Protein 9A5I (pdb70)

Foldseek 3Di:
DPPPPPQLADDDDFVVVVVVCVVLVVDPDPFPKGKDFDDPDFFWTKIWIAGPVVRDIKIKIFGDQAGNNVPPVGGDDLQLLVLQVVLLVLLCVQQVQAAWAWDDQDRSHSMTMTDDPVVFDQQLVCLLVLHDAPCALLSLLLSLLGQFQCFFPFFDDPVVNVVQQVSQPHPRLLVVCLPLQQNVQLAVDPQWDADPLCVVVSVVSNPPVLLNVLSVVLSVQQVPVLGGWDLQQQASRQWTGDNPGIYGHRSSSTHRGASLQNLLRHLLNLLLLLLLDDDPSSVSSLVSLQSNLVSNLVSNLVCLVPRTPDPCSPPPCPSVVSSLVSQLSSLQNNLSNLSSLLIGNHHRCSLVVRPDPVSSSVSSSLSNVLSSCSSNCSVVDPGSVVSVVVSCVSSVD/DAAAEEEEEDDPLQNVLLVCCLVVCQVVLCVLQVHHHYHQAYADCDLPDDDPDDDDSVRYDPDLVVRQVPPRHAAYEYDPEDADVVVVSLLSSLQSVHAYEYQHLVNCQACVQVSLVSNLVSLAHYHHQNVWLQLFSQLCCLQPVCVVWQWFKKKKLTFQLQQQLLQCCLPVLDWSVVSNVVCCVVVVAPPPNCCRQQCVSVLSNQQNNLCRNRLENRHSVQEATGGCNLPTSVNSVVLVVVQWRWGFMWMWGDDPQAIHTYTDTETEGCPFPVSPQHHRKMKMWIATPPVGIDMTIDHSDGRNSSSNSSVVVVSVSSVCVVVVNGSPSDDHRPGYHHYDDLQRDKFKKKWKFKFFPDPCLVVLLVVLCVVLPKAFPDKDKACDVPCNRIIIIITIIDIDGSVSVVSSQVSLVVDPRTPDTSDMHTYDDPPPD

Nearest PDB structures (foldseek):
  2pul-assembly1_A  TM=9.846E-01  e=3.255E-55  Bacillus subtilis
  2pun-assembly1_A  TM=9.828E-01  e=1.010E-54  Bacillus subtilis
  2pul-assembly1_B  TM=9.943E-01  e=1.230E-53  Bacillus subtilis
  2pui-assembly1_A  TM=9.937E-01  e=2.166E-53  Bacillus subtilis
  2pu8-assembly1_B  TM=9.940E-01  e=5.563E-53  Bacillus subtilis

Secondary structure (DSSP, 8-state):
-------S-----HHHHHHHHHHHT-S-SS--EEEEE---SSSEEEEEEEETTTTEEEEEEEE-SEETTTEEEEE--TTHHHHHHHHHHHHHHH-TTSSPPEEEEETTTTEEEE---TTSEEHHHHHHHT---TTHHHHHHHHHHHHHHHTSTTTS-HHHHHHHHHHT--HHHHHHHHHHTTTGGGS--TT----GGGHHHHHHHHT-HHHHHHHHHHHHHHHH---EEE-S--STTSEEE-SS-EEE--GGG-EEE-THHHHHHHHHHHHHHHHHS-GGGGHHHHHHHHHHHHHHHHHHHHHHHHH---TTTTSTTHHHHHHHHHHHHHHHHHHHHHHHHHHSSS--HHHHT-SSHHHHHHHHHHHHHHHHHHHHHGGG--SHHHHHHHHHHHHT-/-PPEEEEEE--SHHHHHHHHHHHHTHHHHHHHHSS-EEEEEEE-S-SSS--SS---GGGEES-SHHHHS-TT--EEEE-S--SHHHHHHHHHHHHTT-EEEE--HHHHHHHHHHHHHHHHHHT--EE-GGGSSTTS-HHHIIIIITTTS-EEEEEEE--HHHHHHHHHHHHH---HHHHHHHHHHTTSS-SS-HHHHTSHHHHHHHHHHHHHHHTS---GGGEEE--STT--HHHHHHHHHTTEEEEEEEEEEEETTEEEEEEEEEEEETTSGGGG--TTEEEEEEEETTTEEEEEEEESS-HHHHHHHHHHHHHHHHHHHHHT-TT-SPPPPSS---BPPGGG-EEEEEEEEEEE--TTHHHHHHHHHHTTT--EEEEEEEEETTEEEEEEEEEEESSEEHHHHHHHHHHHHH-TTEEEEEEEEEE--SS--

Sequence (830 aa):
MGVTKTPLYETLNESSAVALAVKLGLFPSKSTLTCQEIGDGNLNYVFHIYDQEHDRALIIKQAVPYAKVVGESWPLTIDRARIESSALIRQGEHVPHLVPRVFYSDTEMAVTVMEDLSHLKIARKGLIEGENYPHLSQHIGEFLGKTLFYSSDYALEPKVKKQLVKQFTNPELCDITERLVFTDPFFDHDTNDFEEELRPFVEKLWNNDSVKIEAAKLKKSFLTSAETLIHGDLHTGSIFASEHETKVIDPEFAFYGPIGFDVGQFIANLFLNALSRDGADREPLYEHVNQVWETFEETFSEAWQKDSLDVYANIDGYLTDTLSHIFEEAIGFAGCELIRRTIGLAHVADLDTIVPFDKRIGRKRLALETGTAFIEKRSEFKTITDVIELFKLLVKEMKAIRVGLLGLGTVGSGVVKIIQDHQDKLMHQVGCPVTIKKVLVKDLEKKREVDLPKEVLTTEVYDVIDDPDVDVVIEVIGGVEQTKQYLVDALRSKKHVVTANKDLMAVYGSELLAEAKENGCDIYFEASVAGGIPILRTLEEGLSSDRITKMMGIVNGTTNFILTKMIKEKSPYEEVLKEAQDLGFAEADPTSDVEGLDAARKMAILARLGFSMNVDLEDVKVKGISQITDEDISFSKRLGYTMKLIGIAQRDGSKIEVSVQPTLLPDHHPLSAVHNEFNAVYVYGEAVGETMFYGPGAGSMPTATSVVSDLVAVMKNMRLGVTGNSFVGPQYEKNMKSPSDIYAQQFLRIHVKDEVGSFSKITSVFSERGVSFEKILQLPIKGHDELAEIVIVTHHTSEADFSDILQNLNDLEVVQEVKSTYRVEGNGWS

B-factor: mean 0.92, std 0.09, range [0.2, 0.99]

Structure (mmCIF, N/CA/C/O backbone):
data_9A5I
#
_entry.id   9A5I
#
loop_
_entity.id
_entity.type
_entity.pdbx_description
1 POLYMER MTNK_BACSU
2 POLYMER DHOM_BACSU
#
loop_
_atom_site.group_PDB
_atom_site.id
_atom_site.type_symbol
_atom_site.label_atom_id
_atom_site.label_alt_id
_atom_site.label_comp_id
_atom_site.label_asym_id
_atom_site.label_entity_id
_atom_site.label_seq_id
_atom_site.pdbx_PDB_ins_code
_atom_site.Cartn_x
_atom_site.Cartn_y
_atom_site.Cartn_z
_atom_site.occupancy
_atom_site.B_iso_or_equiv
_atom_site.auth_seq_id
_atom_site.auth_comp_id
_atom_site.auth_asym_id
_atom_site.auth_atom_id
_atom_site.pdbx_PDB_model_num
ATOM 1 N N . MET A 1 1 ? 23.889 -20.438 1.000 1.000 0.200 1 MET A N 1
ATOM 2 C CA . MET A 1 1 ? 23.912 -18.971 0.840 1.000 0.200 1 MET A CA 1
ATOM 3 C C . MET A 1 1 ? 22.735 -18.457 1.628 1.000 0.200 1 MET A C 1
ATOM 4 O O . MET A 1 1 ? 21.619 -18.805 1.275 1.000 0.200 1 MET A O 1
ATOM 20 N N . GLY A 1 2 ? 22.983 -17.789 2.756 1.000 0.210 2 GLY A N 1
ATOM 21 C CA . GLY A 1 2 ? 21.890 -17.229 3.547 1.000 0.210 2 GLY A CA 1
ATOM 22 C C . GLY A 1 2 ? 21.163 -16.203 2.694 1.000 0.210 2 GLY A C 1
ATOM 23 O O . GLY A 1 2 ? 21.824 -15.364 2.082 1.000 0.210 2 GLY A O 1
ATOM 27 N N . VAL A 1 3 ? 19.841 -16.320 2.600 1.000 0.260 3 VAL A N 1
ATOM 28 C CA . VAL A 1 3 ? 19.014 -15.322 1.927 1.000 0.260 3 VAL A CA 1
ATOM 29 C C . VAL A 1 3 ? 19.103 -14.074 2.792 1.000 0.260 3 VAL A C 1
ATOM 30 O O . VAL A 1 3 ? 18.444 -13.960 3.823 1.000 0.260 3 VAL A O 1
ATOM 43 N N . THR A 1 4 ? 20.031 -13.184 2.449 1.000 0.260 4 THR A N 1
ATOM 44 C CA . THR A 1 4 ? 20.098 -11.851 3.034 1.000 0.260 4 THR A CA 1
ATOM 45 C C . THR A 1 4 ? 18.775 -11.190 2.709 1.000 0.260 4 THR A C 1
ATOM 46 O O . THR A 1 4 ? 18.561 -10.817 1.556 1.000 0.260 4 THR A O 1
ATOM 57 N N . LYS A 1 5 ? 17.889 -11.095 3.712 1.000 0.310 5 LYS A N 1
ATOM 58 C CA . LYS A 1 5 ? 16.719 -10.218 3.683 1.000 0.310 5 LYS A CA 1
ATOM 59 C C . LYS A 1 5 ? 17.237 -8.848 3.282 1.000 0.310 5 LYS A C 1
ATOM 60 O O . LYS A 1 5 ? 17.871 -8.174 4.090 1.000 0.310 5 LYS A O 1
ATOM 79 N N . THR A 1 6 ? 17.082 -8.498 2.010 1.000 0.360 6 THR A N 1
ATOM 80 C CA . THR A 1 6 ? 17.384 -7.144 1.565 1.000 0.360 6 THR A CA 1
ATOM 81 C C . THR A 1 6 ? 16.392 -6.274 2.324 1.000 0.360 6 THR A C 1
ATOM 82 O O . THR A 1 6 ? 15.200 -6.597 2.282 1.000 0.360 6 THR A O 1
ATOM 93 N N . PRO A 1 7 ? 16.847 -5.298 3.125 1.000 0.460 7 PRO A N 1
ATOM 94 C CA . PRO A 1 7 ? 15.908 -4.458 3.836 1.000 0.460 7 PRO A CA 1
ATOM 95 C C . PRO A 1 7 ? 15.042 -3.775 2.779 1.000 0.460 7 PRO A C 1
ATOM 96 O O . PRO A 1 7 ? 15.558 -3.138 1.870 1.000 0.460 7 PRO A O 1
ATOM 107 N N . LEU A 1 8 ? 13.735 -4.028 2.854 1.000 0.630 8 LEU A N 1
ATOM 108 C CA . LEU A 1 8 ? 12.741 -3.545 1.893 1.000 0.630 8 LEU A CA 1
ATOM 109 C C . LEU A 1 8 ? 12.664 -2.013 1.883 1.000 0.630 8 LEU A C 1
ATOM 110 O O . LEU A 1 8 ? 12.465 -1.405 0.838 1.000 0.630 8 LEU A O 1
ATOM 126 N N . TYR A 1 9 ? 12.890 -1.410 3.047 1.000 0.800 9 TYR A N 1
ATOM 127 C CA . TYR A 1 9 ? 13.029 0.023 3.237 1.000 0.800 9 TYR A CA 1
ATOM 128 C C . TYR A 1 9 ? 14.490 0.459 3.026 1.000 0.800 9 TYR A C 1
ATOM 129 O O . TYR A 1 9 ? 15.400 -0.080 3.665 1.000 0.800 9 TYR A O 1
ATOM 147 N N . GLU A 1 10 ? 14.701 1.497 2.212 1.000 0.870 10 GLU A N 1
ATOM 148 C CA . GLU A 1 10 ? 15.981 2.201 2.081 1.000 0.870 10 GLU A CA 1
ATOM 149 C C . GLU A 1 10 ? 15.778 3.720 2.198 1.000 0.870 10 GLU A C 1
ATOM 150 O O . GLU A 1 10 ? 14.910 4.306 1.544 1.000 0.870 10 GLU A O 1
ATOM 162 N N . THR A 1 11 ? 16.601 4.382 3.018 1.000 0.920 11 THR A N 1
ATOM 163 C CA . THR A 1 11 ? 16.601 5.848 3.119 1.000 0.920 11 THR A CA 1
ATOM 164 C C . THR A 1 11 ? 17.105 6.460 1.815 1.000 0.920 11 THR A C 1
ATOM 165 O O . THR A 1 11 ? 18.173 6.106 1.311 1.000 0.920 11 THR A O 1
ATOM 176 N N . LEU A 1 12 ? 16.349 7.410 1.282 1.000 0.950 12 LEU A N 1
ATOM 177 C CA . LEU A 1 12 ? 16.680 8.119 0.065 1.000 0.950 12 LEU A CA 1
ATOM 178 C C . LEU A 1 12 ? 17.829 9.111 0.293 1.000 0.950 12 LEU A C 1
ATOM 179 O O . LEU A 1 12 ? 17.991 9.710 1.352 1.000 0.950 12 LEU A O 1
ATOM 195 N N . ASN A 1 13 ? 18.612 9.309 -0.759 1.000 0.950 13 ASN A N 1
ATOM 196 C CA . ASN A 1 13 ? 19.497 10.446 -0.966 1.000 0.950 13 ASN A CA 1
ATOM 197 C C . ASN A 1 13 ? 19.088 11.161 -2.266 1.000 0.950 13 ASN A C 1
ATOM 198 O O . ASN A 1 13 ? 18.207 10.694 -2.989 1.000 0.950 13 ASN A O 1
ATOM 209 N N . GLU A 1 14 ? 19.756 12.263 -2.609 1.000 0.960 14 GLU A N 1
ATOM 210 C CA . GLU A 1 14 ? 19.434 13.041 -3.815 1.000 0.960 14 GLU A CA 1
ATOM 211 C C . GLU A 1 14 ? 19.452 12.195 -5.103 1.000 0.960 14 GLU A C 1
ATOM 212 O O . GLU A 1 14 ? 18.590 12.353 -5.964 1.000 0.960 14 GLU A O 1
ATOM 224 N N . SER A 1 15 ? 20.383 11.241 -5.234 1.000 0.940 15 SER A N 1
ATOM 225 C CA . SER A 1 15 ? 20.467 10.382 -6.425 1.000 0.940 15 SER A CA 1
ATOM 226 C C . SER A 1 15 ? 19.326 9.362 -6.495 1.000 0.940 15 SER A C 1
ATOM 227 O O . SER A 1 15 ? 18.776 9.126 -7.572 1.000 0.940 15 SER A O 1
ATOM 235 N N . SER A 1 16 ? 18.944 8.753 -5.368 1.000 0.940 16 SER A N 1
ATOM 236 C CA . SER A 1 16 ? 17.850 7.774 -5.333 1.000 0.940 16 SER A CA 1
ATOM 237 C C . SER A 1 16 ? 16.467 8.427 -5.391 1.000 0.940 16 SER A C 1
ATOM 238 O O . SER A 1 16 ? 15.560 7.843 -5.978 1.000 0.940 16 SER A O 1
ATOM 246 N N . ALA A 1 17 ? 16.303 9.642 -4.858 1.000 0.950 17 ALA A N 1
ATOM 247 C CA . ALA A 1 17 ? 15.077 10.427 -5.003 1.000 0.950 17 ALA A CA 1
ATOM 248 C C . ALA A 1 17 ? 14.800 10.748 -6.485 1.000 0.950 17 ALA A C 1
ATOM 249 O O . ALA A 1 17 ? 13.695 10.509 -6.977 1.000 0.950 17 ALA A O 1
ATOM 256 N N . VAL A 1 18 ? 15.827 11.170 -7.239 1.000 0.940 18 VAL A N 1
ATOM 257 C CA . VAL A 1 18 ? 15.727 11.351 -8.701 1.000 0.940 18 VAL A CA 1
ATOM 258 C C . VAL A 1 18 ? 15.393 10.035 -9.400 1.000 0.940 18 VAL A C 1
ATOM 259 O O . VAL A 1 18 ? 14.501 9.993 -10.248 1.000 0.940 18 VAL A O 1
ATOM 272 N N . ALA A 1 19 ? 16.075 8.944 -9.041 1.000 0.910 19 ALA A N 1
ATOM 273 C CA . ALA A 1 19 ? 15.816 7.635 -9.638 1.000 0.910 19 ALA A CA 1
ATOM 274 C C . ALA A 1 19 ? 14.367 7.173 -9.414 1.000 0.910 19 ALA A C 1
ATOM 275 O O . ALA A 1 19 ? 13.754 6.628 -10.334 1.000 0.910 19 ALA A O 1
ATOM 282 N N . LEU A 1 20 ? 13.804 7.432 -8.229 1.000 0.920 20 LEU A N 1
ATOM 283 C CA . LEU A 1 20 ? 12.406 7.154 -7.917 1.000 0.920 20 LEU A CA 1
ATOM 284 C C . LEU A 1 20 ? 11.464 7.980 -8.801 1.000 0.920 20 LEU A C 1
ATOM 285 O O . LEU A 1 20 ? 10.605 7.402 -9.464 1.000 0.920 20 LEU A O 1
ATOM 301 N N . ALA A 1 21 ? 11.656 9.300 -8.890 1.000 0.930 21 ALA A N 1
ATOM 302 C CA . ALA A 1 21 ? 10.816 10.168 -9.721 1.000 0.930 21 ALA A CA 1
ATOM 303 C C . ALA A 1 21 ? 10.816 9.750 -11.204 1.000 0.930 21 ALA A C 1
ATOM 304 O O . ALA A 1 21 ? 9.763 9.694 -11.847 1.000 0.930 21 ALA A O 1
ATOM 311 N N . VAL A 1 22 ? 11.991 9.390 -11.737 1.000 0.910 22 VAL A N 1
ATOM 312 C CA . VAL A 1 22 ? 12.144 8.875 -13.108 1.000 0.910 22 VAL A CA 1
ATOM 313 C C . VAL A 1 22 ? 11.461 7.516 -13.267 1.000 0.910 22 VAL A C 1
ATOM 314 O O . VAL A 1 22 ? 10.760 7.301 -14.255 1.000 0.910 22 VAL A O 1
ATOM 327 N N . LYS A 1 23 ? 11.619 6.602 -12.300 1.000 0.890 23 LYS A N 1
ATOM 328 C CA . LYS A 1 23 ? 10.982 5.274 -12.321 1.000 0.890 23 LYS A CA 1
ATOM 329 C C . LYS A 1 23 ? 9.458 5.377 -12.336 1.000 0.890 23 LYS A C 1
ATOM 330 O O . LYS A 1 23 ? 8.814 4.642 -13.079 1.000 0.890 23 LYS A O 1
ATOM 349 N N . LEU A 1 24 ? 8.887 6.292 -11.554 1.000 0.920 24 LEU A N 1
ATOM 350 C CA . LEU A 1 24 ? 7.442 6.539 -11.507 1.000 0.920 24 LEU A CA 1
ATOM 351 C C . LEU A 1 24 ? 6.921 7.217 -12.788 1.000 0.920 24 LEU A C 1
ATOM 352 O O . LEU A 1 24 ? 5.726 7.159 -13.080 1.000 0.920 24 LEU A O 1
ATOM 368 N N . GLY A 1 25 ? 7.812 7.798 -13.600 1.000 0.880 25 GLY A N 1
ATOM 369 C CA . GLY A 1 25 ? 7.470 8.505 -14.833 1.000 0.880 25 GLY A CA 1
ATOM 370 C C . GLY A 1 25 ? 6.678 9.787 -14.580 1.000 0.880 25 GLY A C 1
ATOM 371 O O . GLY A 1 25 ? 5.805 10.126 -15.377 1.000 0.880 25 GLY A O 1
ATOM 375 N N . LEU A 1 26 ? 6.968 10.458 -13.458 1.000 0.890 26 LEU A N 1
ATOM 376 C CA . LEU A 1 26 ? 6.390 11.756 -13.082 1.000 0.890 26 LEU A CA 1
ATOM 377 C C . LEU A 1 26 ? 6.981 12.912 -13.899 1.000 0.890 26 LEU A C 1
ATOM 378 O O . LEU A 1 26 ? 6.362 13.966 -14.044 1.000 0.890 26 LEU A O 1
ATOM 394 N N . PHE A 1 27 ? 8.158 12.685 -14.475 1.000 0.870 27 PHE A N 1
ATOM 395 C CA . PHE A 1 27 ? 8.776 13.568 -15.447 1.000 0.870 27 PHE A CA 1
ATOM 396 C C . PHE A 1 27 ? 8.687 12.979 -16.858 1.000 0.870 27 PHE A C 1
ATOM 397 O O . PHE A 1 27 ? 8.446 11.775 -17.022 1.000 0.870 27 PHE A O 1
ATOM 414 N N . PRO A 1 28 ? 8.882 13.814 -17.894 1.000 0.710 28 PRO A N 1
ATOM 415 C CA . PRO A 1 28 ? 9.098 13.352 -19.259 1.000 0.710 28 PRO A CA 1
ATOM 416 C C . PRO A 1 28 ? 10.367 12.476 -19.357 1.000 0.710 28 PRO A C 1
ATOM 417 O O . PRO A 1 28 ? 10.823 11.894 -18.386 1.000 0.710 28 PRO A O 1
ATOM 428 N N . SER A 1 29 ? 10.936 12.307 -20.553 1.000 0.590 29 SER A N 1
ATOM 429 C CA . SER A 1 29 ? 12.044 11.363 -20.782 1.000 0.590 29 SER A CA 1
ATOM 430 C C . SER A 1 29 ? 13.391 11.766 -20.136 1.000 0.590 29 SER A C 1
ATOM 431 O O . SER A 1 29 ? 13.485 11.936 -18.932 1.000 0.590 29 SER A O 1
ATOM 439 N N . LYS A 1 30 ? 14.486 11.846 -20.898 1.000 0.610 30 LYS A N 1
ATOM 440 C CA . LYS A 1 30 ? 15.843 12.102 -20.381 1.000 0.610 30 LYS A CA 1
ATOM 441 C C . LYS A 1 30 ? 16.047 13.568 -19.962 1.000 0.610 30 LYS A C 1
ATOM 442 O O . LYS A 1 30 ? 16.992 14.197 -20.427 1.000 0.610 30 LYS A O 1
ATOM 461 N N . SER A 1 31 ? 15.162 14.098 -19.124 1.000 0.640 31 SER A N 1
ATOM 462 C CA . SER A 1 31 ? 15.302 15.419 -18.525 1.000 0.640 31 SER A CA 1
ATOM 463 C C . SER A 1 31 ? 16.580 15.477 -17.689 1.000 0.640 31 SER A C 1
ATOM 464 O O . SER A 1 31 ? 16.967 14.499 -17.038 1.000 0.640 31 SER A O 1
ATOM 472 N N . THR A 1 32 ? 17.237 16.633 -17.685 1.000 0.830 32 THR A N 1
ATOM 473 C CA . THR A 1 32 ? 18.347 16.896 -16.764 1.000 0.830 32 THR A CA 1
ATOM 474 C C . THR A 1 32 ? 17.752 17.343 -15.430 1.000 0.830 32 THR A C 1
ATOM 475 O O . THR A 1 32 ? 17.505 18.527 -15.227 1.000 0.830 32 THR A O 1
ATOM 486 N N . LEU A 1 33 ? 17.458 16.384 -14.548 1.000 0.910 33 LEU A N 1
ATOM 487 C CA . LEU A 1 33 ? 16.860 16.656 -13.238 1.000 0.910 33 LEU A CA 1
ATOM 488 C C . LEU A 1 33 ? 17.931 17.055 -12.215 1.000 0.910 33 LEU A C 1
ATOM 489 O O . LEU A 1 33 ? 18.957 16.380 -12.097 1.000 0.910 33 LEU A O 1
ATOM 505 N N . THR A 1 34 ? 17.675 18.108 -11.440 1.000 0.930 34 THR A N 1
ATOM 506 C CA . THR A 1 34 ? 18.431 18.422 -10.217 1.000 0.930 34 THR A CA 1
ATOM 507 C C . THR A 1 34 ? 17.617 18.029 -8.994 1.000 0.930 34 THR A C 1
ATOM 508 O O . THR A 1 34 ? 16.390 18.064 -9.031 1.000 0.930 34 THR A O 1
ATOM 519 N N . CYS A 1 35 ? 18.280 17.666 -7.901 1.000 0.950 35 CYS A N 1
ATOM 520 C CA . CYS A 1 35 ? 17.626 17.349 -6.638 1.000 0.950 35 CYS A CA 1
ATOM 521 C C . CYS A 1 35 ? 18.406 17.967 -5.488 1.000 0.950 35 CYS A C 1
ATOM 522 O O . CYS A 1 35 ? 19.633 17.992 -5.533 1.000 0.950 35 CYS A O 1
ATOM 530 N N . GLN A 1 36 ? 17.692 18.438 -4.473 1.000 0.960 36 GLN A N 1
ATOM 531 C CA . GLN A 1 36 ? 18.286 18.974 -3.258 1.000 0.960 36 GLN A CA 1
ATOM 532 C C . GLN A 1 36 ? 17.460 18.546 -2.048 1.000 0.960 36 GLN A C 1
ATOM 533 O O . GLN A 1 36 ? 16.231 18.618 -2.093 1.000 0.960 36 GLN A O 1
ATOM 547 N N . GLU A 1 37 ? 18.111 18.096 -0.976 1.000 0.950 37 GLU A N 1
ATOM 548 C CA . GLU A 1 37 ? 17.431 17.927 0.315 1.000 0.950 37 GLU A CA 1
ATOM 549 C C . GLU A 1 37 ? 17.235 19.304 0.964 1.000 0.950 37 GLU A C 1
ATOM 550 O O . GLU A 1 37 ? 18.198 20.042 1.168 1.000 0.950 37 GLU A O 1
ATOM 562 N N . ILE A 1 38 ? 15.984 19.665 1.241 1.000 0.930 38 ILE A N 1
ATOM 563 C CA . ILE A 1 38 ? 15.567 20.986 1.733 1.000 0.930 38 ILE A CA 1
ATOM 564 C C . ILE A 1 38 ? 14.806 20.914 3.062 1.000 0.930 38 ILE A C 1
ATOM 565 O O . ILE A 1 38 ? 14.300 21.931 3.525 1.000 0.930 38 ILE A O 1
ATOM 581 N N . GLY A 1 39 ? 14.686 19.729 3.669 1.000 0.880 39 GLY A N 1
ATOM 582 C CA . GLY A 1 39 ? 13.917 19.539 4.893 1.000 0.880 39 GLY A CA 1
ATOM 583 C C . GLY A 1 39 ? 14.577 20.217 6.090 1.000 0.880 39 GLY A C 1
ATOM 584 O O . GLY A 1 39 ? 15.565 19.718 6.631 1.000 0.880 39 GLY A O 1
ATOM 588 N N . ASP A 1 40 ? 13.993 21.315 6.548 1.000 0.810 40 ASP A N 1
ATOM 589 C CA . ASP A 1 40 ? 14.346 22.014 7.788 1.000 0.810 40 ASP A CA 1
ATOM 590 C C . ASP A 1 40 ? 13.462 21.607 8.981 1.000 0.810 40 ASP A C 1
ATOM 591 O O . ASP A 1 40 ? 13.750 21.970 10.122 1.000 0.810 40 ASP A O 1
ATOM 600 N N . GLY A 1 41 ? 12.415 20.818 8.726 1.000 0.790 41 GLY A N 1
ATOM 601 C CA . GLY A 1 41 ? 11.546 20.234 9.740 1.000 0.790 41 GLY A CA 1
ATOM 602 C C . GLY A 1 41 ? 12.226 19.174 10.617 1.000 0.790 41 GLY A C 1
ATOM 603 O O . GLY A 1 41 ? 13.311 18.660 10.334 1.000 0.790 41 GLY A O 1
ATOM 607 N N . ASN A 1 42 ? 11.540 18.804 11.700 1.000 0.790 42 ASN A N 1
ATOM 608 C CA . ASN A 1 42 ? 12.127 18.007 12.781 1.000 0.790 42 ASN A CA 1
ATOM 609 C C . ASN A 1 42 ? 12.202 16.496 12.504 1.000 0.790 42 ASN A C 1
ATOM 610 O O . ASN A 1 42 ? 12.999 15.803 13.141 1.000 0.790 42 ASN A O 1
ATOM 621 N N . LEU A 1 43 ? 11.359 15.963 11.612 1.000 0.840 43 LEU A N 1
ATOM 622 C CA . LEU A 1 43 ? 11.088 14.519 11.558 1.000 0.840 43 LEU A CA 1
ATOM 623 C C . LEU A 1 43 ? 11.520 13.823 10.266 1.000 0.840 43 LEU A C 1
ATOM 624 O O . LEU A 1 43 ? 11.919 12.659 10.321 1.000 0.840 43 LEU A O 1
ATOM 640 N N . ASN A 1 44 ? 11.466 14.504 9.122 1.000 0.930 44 ASN A N 1
ATOM 641 C CA . ASN A 1 44 ? 11.487 13.849 7.812 1.000 0.930 44 ASN A CA 1
ATOM 642 C C . ASN A 1 44 ? 12.500 14.485 6.854 1.000 0.930 44 ASN A C 1
ATOM 643 O O . ASN A 1 44 ? 12.888 15.645 7.008 1.000 0.930 44 ASN A O 1
ATOM 654 N N . TYR A 1 45 ? 12.921 13.722 5.846 1.000 0.950 45 TYR A N 1
ATOM 655 C CA . TYR A 1 45 ? 13.672 14.267 4.717 1.000 0.950 45 TYR A CA 1
ATOM 656 C C . TYR A 1 45 ? 12.710 14.787 3.656 1.000 0.950 45 TYR A C 1
ATOM 657 O O . TYR A 1 45 ? 11.691 14.152 3.379 1.000 0.950 45 TYR A O 1
ATOM 675 N N . VAL A 1 46 ? 13.048 15.926 3.056 1.000 0.970 46 VAL A N 1
ATOM 676 C CA . VAL A 1 46 ? 12.258 16.548 1.988 1.000 0.970 46 VAL A CA 1
ATOM 677 C C . VAL A 1 46 ? 13.191 16.834 0.824 1.000 0.970 46 VAL A C 1
ATOM 678 O O . VAL A 1 46 ? 14.138 17.600 0.959 1.000 0.970 46 VAL A O 1
ATOM 691 N N . PHE A 1 47 ? 12.940 16.213 -0.320 1.000 0.980 47 PHE A N 1
ATOM 692 C CA . PHE A 1 47 ? 13.729 16.367 -1.534 1.000 0.980 47 PHE A CA 1
ATOM 693 C C . PHE A 1 47 ? 12.947 17.182 -2.554 1.000 0.980 47 PHE A C 1
ATOM 694 O O . PHE A 1 47 ? 11.848 16.800 -2.953 1.000 0.980 47 PHE A O 1
ATOM 711 N N . HIS A 1 48 ? 13.539 18.278 -3.008 1.000 0.970 48 HIS A N 1
ATOM 712 C CA . HIS A 1 48 ? 13.018 19.080 -4.103 1.000 0.970 48 HIS A CA 1
ATOM 713 C C . HIS A 1 48 ? 13.679 18.650 -5.408 1.000 0.970 48 HIS A C 1
ATOM 714 O O . HIS A 1 48 ? 14.895 18.794 -5.562 1.000 0.970 48 HIS A O 1
ATOM 728 N N . ILE A 1 49 ? 12.885 18.104 -6.331 1.000 0.960 49 ILE A N 1
ATOM 729 C CA . ILE A 1 49 ? 13.346 17.641 -7.642 1.000 0.960 49 ILE A CA 1
ATOM 730 C C . ILE A 1 49 ? 12.817 18.591 -8.706 1.000 0.960 49 ILE A C 1
ATOM 731 O O . ILE A 1 49 ? 11.611 18.810 -8.794 1.000 0.960 49 ILE A O 1
ATOM 747 N N . TYR A 1 50 ? 13.713 19.109 -9.542 1.000 0.940 50 TYR A N 1
ATOM 748 C CA . TYR A 1 50 ? 13.392 20.126 -10.537 1.000 0.940 50 TYR A CA 1
ATOM 749 C C . TYR A 1 50 ? 13.872 19.739 -11.935 1.000 0.940 50 TYR A C 1
ATOM 750 O O . TYR A 1 50 ? 15.008 19.295 -12.126 1.000 0.940 50 TYR A O 1
ATOM 768 N N . ASP A 1 51 ? 12.989 19.940 -12.909 1.000 0.920 51 ASP A N 1
ATOM 769 C CA . ASP A 1 51 ? 13.239 19.844 -14.342 1.000 0.920 51 ASP A CA 1
ATOM 770 C C . ASP A 1 51 ? 13.387 21.256 -14.930 1.000 0.920 51 ASP A C 1
ATOM 771 O O . ASP A 1 51 ? 12.396 21.952 -15.159 1.000 0.920 51 ASP A O 1
ATOM 780 N N . GLN A 1 52 ? 14.632 21.661 -15.202 1.000 0.860 52 GLN A N 1
ATOM 781 C CA . GLN A 1 52 ? 14.957 22.961 -15.804 1.000 0.860 52 GLN A CA 1
ATOM 782 C C . GLN A 1 52 ? 14.421 23.142 -17.230 1.000 0.860 52 GLN A C 1
ATOM 783 O O . GLN A 1 52 ? 14.213 24.277 -17.652 1.000 0.860 52 GLN A O 1
ATOM 797 N N . GLU A 1 53 ? 14.254 22.064 -18.003 1.000 0.860 53 GLU A N 1
ATOM 798 C CA . GLU A 1 53 ? 13.827 22.174 -19.405 1.000 0.860 53 GLU A CA 1
ATOM 799 C C . GLU A 1 53 ? 12.327 22.436 -19.522 1.000 0.860 53 GLU A C 1
ATOM 800 O O . GLU A 1 53 ? 11.901 23.179 -20.406 1.000 0.860 53 GLU A O 1
ATOM 812 N N . HIS A 1 54 ? 11.533 21.829 -18.637 1.000 0.860 54 HIS A N 1
ATOM 813 C CA . HIS A 1 54 ? 10.071 21.940 -18.648 1.000 0.860 54 HIS A CA 1
ATOM 814 C C . HIS A 1 54 ? 9.522 22.877 -17.568 1.000 0.860 54 HIS A C 1
ATOM 815 O O . HIS A 1 54 ? 8.304 23.010 -17.469 1.000 0.860 54 HIS A O 1
ATOM 829 N N . ASP A 1 55 ? 10.404 23.492 -16.773 1.000 0.870 55 ASP A N 1
ATOM 830 C CA . ASP A 1 55 ? 10.073 24.348 -15.631 1.000 0.870 55 ASP A CA 1
ATOM 831 C C . ASP A 1 55 ? 9.057 23.681 -14.691 1.000 0.870 55 ASP A C 1
ATOM 832 O O . ASP A 1 55 ? 7.986 24.208 -14.391 1.000 0.870 55 ASP A O 1
ATOM 841 N N . ARG A 1 56 ? 9.367 22.438 -14.296 1.000 0.900 56 ARG A N 1
ATOM 842 C CA . ARG A 1 56 ? 8.473 21.599 -13.491 1.000 0.900 56 ARG A CA 1
ATOM 843 C C . ARG A 1 56 ? 9.198 21.042 -12.279 1.000 0.900 56 ARG A C 1
ATOM 844 O O . ARG A 1 56 ? 10.277 20.469 -12.411 1.000 0.900 56 ARG A O 1
ATOM 865 N N . ALA A 1 57 ? 8.580 21.168 -11.115 1.000 0.950 57 ALA A N 1
ATOM 866 C CA . ALA A 1 57 ? 9.104 20.677 -9.850 1.000 0.950 57 ALA A CA 1
ATOM 867 C C . ALA A 1 57 ? 8.130 19.702 -9.183 1.000 0.950 57 ALA A C 1
ATOM 868 O O . ALA A 1 57 ? 6.944 19.656 -9.520 1.000 0.950 57 ALA A O 1
ATOM 875 N N . LEU A 1 58 ? 8.648 18.917 -8.243 1.000 0.950 58 LEU A N 1
ATOM 876 C CA . LEU A 1 58 ? 7.861 18.108 -7.318 1.000 0.950 58 LEU A CA 1
ATOM 877 C C . LEU A 1 58 ? 8.665 17.800 -6.056 1.000 0.950 58 LEU A C 1
ATOM 878 O O . LEU A 1 58 ? 9.902 17.805 -6.060 1.000 0.950 58 LEU A O 1
ATOM 894 N N . ILE A 1 59 ? 7.938 17.533 -4.976 1.000 0.980 59 ILE A N 1
ATOM 895 C CA . ILE A 1 59 ? 8.496 17.261 -3.655 1.000 0.980 59 ILE A CA 1
ATOM 896 C C . ILE A 1 59 ? 8.389 15.772 -3.359 1.000 0.980 59 ILE A C 1
ATOM 897 O O . ILE A 1 59 ? 7.321 15.182 -3.505 1.000 0.980 59 ILE A O 1
ATOM 913 N N . ILE A 1 60 ? 9.486 15.166 -2.904 1.000 0.980 60 ILE A N 1
ATOM 914 C CA . ILE A 1 60 ? 9.495 13.824 -2.318 1.000 0.980 60 ILE A CA 1
ATOM 915 C C . ILE A 1 60 ? 9.793 13.951 -0.830 1.000 0.980 60 ILE A C 1
ATOM 916 O O . ILE A 1 60 ? 10.888 14.359 -0.451 1.000 0.980 60 ILE A O 1
ATOM 932 N N . LYS A 1 61 ? 8.849 13.554 0.017 1.000 0.980 61 LYS A N 1
ATOM 933 C CA . LYS A 1 61 ? 9.034 13.481 1.466 1.000 0.980 61 LYS A CA 1
ATOM 934 C C . LYS A 1 61 ? 9.197 12.028 1.895 1.000 0.980 61 LYS A C 1
ATOM 935 O O . LYS A 1 61 ? 8.438 11.178 1.435 1.000 0.980 61 LYS A O 1
ATOM 954 N N . GLN A 1 62 ? 10.168 11.740 2.761 1.000 0.970 62 GLN A N 1
ATOM 955 C CA . GLN A 1 62 ? 10.375 10.403 3.324 1.000 0.970 62 GLN A CA 1
ATOM 956 C C . GLN A 1 62 ? 10.491 10.441 4.849 1.000 0.970 62 GLN A C 1
ATOM 957 O O . GLN A 1 62 ? 11.292 11.202 5.404 1.000 0.970 62 GLN A O 1
ATOM 971 N N . ALA A 1 63 ? 9.740 9.562 5.509 1.000 0.950 63 ALA A N 1
ATOM 972 C CA . ALA A 1 63 ? 9.884 9.294 6.931 1.000 0.950 63 ALA A CA 1
ATOM 973 C C . ALA A 1 63 ? 11.001 8.276 7.192 1.000 0.950 63 ALA A C 1
ATOM 974 O O . ALA A 1 63 ? 10.999 7.183 6.635 1.000 0.950 63 ALA A O 1
ATOM 981 N N . VAL A 1 64 ? 11.932 8.624 8.082 1.000 0.920 64 VAL A N 1
ATOM 982 C CA . VAL A 1 64 ? 12.973 7.718 8.599 1.000 0.920 64 VAL A CA 1
ATOM 983 C C . VAL A 1 64 ? 12.558 7.074 9.923 1.000 0.920 64 VAL A C 1
ATOM 984 O O . VAL A 1 64 ? 11.747 7.656 10.642 1.000 0.920 64 VAL A O 1
ATOM 997 N N . PRO A 1 65 ? 13.107 5.906 10.306 1.000 0.910 65 PRO A N 1
ATOM 998 C CA . PRO A 1 65 ? 12.697 5.164 11.510 1.000 0.910 65 PRO A CA 1
ATOM 999 C C . PRO A 1 65 ? 13.128 5.805 12.849 1.000 0.910 65 PRO A C 1
ATOM 1000 O O . PRO A 1 65 ? 13.293 5.123 13.861 1.000 0.910 65 PRO A O 1
ATOM 1011 N N . TYR A 1 66 ? 13.349 7.117 12.860 1.000 0.890 66 TYR A N 1
ATOM 1012 C CA . TYR A 1 66 ? 13.724 7.934 14.004 1.000 0.890 66 TYR A CA 1
ATOM 1013 C C . TYR A 1 66 ? 13.305 9.394 13.780 1.000 0.890 66 TYR A C 1
ATOM 1014 O O . TYR A 1 66 ? 12.966 9.788 12.663 1.000 0.890 66 TYR A O 1
ATOM 1032 N N . ALA A 1 67 ? 13.348 10.222 14.822 1.000 0.840 67 ALA A N 1
ATOM 1033 C CA . ALA A 1 67 ? 13.166 11.666 14.676 1.000 0.840 67 ALA A CA 1
ATOM 1034 C C . ALA A 1 67 ? 14.425 12.305 14.053 1.000 0.840 67 ALA A C 1
ATOM 1035 O O . ALA A 1 67 ? 15.477 12.310 14.693 1.000 0.840 67 ALA A O 1
ATOM 1042 N N . LYS A 1 68 ? 14.348 12.855 12.827 1.000 0.850 68 LYS A N 1
ATOM 1043 C CA . LYS A 1 68 ? 15.503 13.415 12.077 1.000 0.850 68 LYS A CA 1
ATOM 1044 C C . LYS A 1 68 ? 16.387 14.350 12.912 1.000 0.850 68 LYS A C 1
ATOM 1045 O O . LYS A 1 68 ? 17.607 14.222 12.859 1.000 0.850 68 LYS A O 1
ATOM 1064 N N . VAL A 1 69 ? 15.788 15.258 13.684 1.000 0.800 69 VAL A N 1
ATOM 1065 C CA . VAL A 1 69 ? 16.509 16.263 14.488 1.000 0.800 69 VAL A CA 1
ATOM 1066 C C . VAL A 1 69 ? 17.329 15.654 15.633 1.000 0.800 69 VAL A C 1
ATOM 1067 O O . VAL A 1 69 ? 18.330 16.235 16.047 1.000 0.800 69 VAL A O 1
ATOM 1080 N N . VAL A 1 70 ? 16.938 14.472 16.126 1.000 0.790 70 VAL A N 1
ATOM 1081 C CA . VAL A 1 70 ? 17.616 13.774 17.234 1.000 0.790 70 VAL A CA 1
ATOM 1082 C C . VAL A 1 70 ? 18.493 12.618 16.740 1.000 0.790 70 VAL A C 1
ATOM 1083 O O . VAL A 1 70 ? 19.542 12.345 17.323 1.000 0.790 70 VAL A O 1
ATOM 1096 N N . GLY A 1 71 ? 18.111 11.976 15.635 1.000 0.830 71 GLY A N 1
ATOM 1097 C CA . GLY A 1 71 ? 18.780 10.804 15.073 1.000 0.830 71 GLY A CA 1
ATOM 1098 C C . GLY A 1 71 ? 18.299 9.484 15.684 1.000 0.830 71 GLY A C 1
ATOM 1099 O O . GLY A 1 71 ? 17.302 9.431 16.399 1.000 0.830 71 GLY A O 1
ATOM 1103 N N . GLU A 1 72 ? 19.032 8.400 15.415 1.000 0.850 72 GLU A N 1
ATOM 1104 C CA . GLU A 1 72 ? 18.663 7.016 15.777 1.000 0.850 72 GLU A CA 1
ATOM 1105 C C . GLU A 1 72 ? 18.450 6.767 17.286 1.000 0.850 72 GLU A C 1
ATOM 1106 O O . GLU A 1 72 ? 17.859 5.756 17.664 1.000 0.850 72 GLU A O 1
ATOM 1118 N N . SER A 1 73 ? 18.904 7.671 18.163 1.000 0.850 73 SER A N 1
ATOM 1119 C CA . SER A 1 73 ? 18.649 7.603 19.610 1.000 0.850 73 SER A CA 1
ATOM 1120 C C . SER A 1 73 ? 17.181 7.833 19.981 1.000 0.850 73 SER A C 1
ATOM 1121 O O . SER A 1 73 ? 16.795 7.510 21.106 1.000 0.850 73 SER A O 1
ATOM 1129 N N . TRP A 1 74 ? 16.362 8.337 19.052 1.000 0.880 74 TRP A N 1
ATOM 1130 C CA . TRP A 1 74 ? 14.914 8.450 19.200 1.000 0.880 74 TRP A CA 1
ATOM 1131 C C . TRP A 1 74 ? 14.191 7.697 18.073 1.000 0.880 74 TRP A C 1
ATOM 1132 O O . TRP A 1 74 ? 13.806 8.311 17.075 1.000 0.880 74 TRP A O 1
ATOM 1153 N N . PRO A 1 75 ? 13.974 6.376 18.230 1.000 0.910 75 PRO A N 1
ATOM 1154 C CA . PRO A 1 75 ? 13.201 5.572 17.290 1.000 0.910 75 PRO A CA 1
ATOM 1155 C C . PRO A 1 75 ? 11.782 6.112 17.134 1.000 0.910 75 PRO A C 1
ATOM 1156 O O . PRO A 1 75 ? 11.148 6.484 18.121 1.000 0.910 75 PRO A O 1
ATOM 1167 N N . LEU A 1 76 ? 11.291 6.134 15.901 1.000 0.920 76 LEU A N 1
ATOM 1168 C CA . LEU A 1 76 ? 9.954 6.615 15.582 1.000 0.920 76 LEU A CA 1
ATOM 1169 C C . LEU A 1 76 ? 9.416 5.876 14.362 1.000 0.920 76 LEU A C 1
ATOM 1170 O O . LEU A 1 76 ? 10.123 5.725 13.364 1.000 0.920 76 LEU A O 1
ATOM 1186 N N . THR A 1 77 ? 8.163 5.442 14.421 1.000 0.920 77 THR A N 1
ATOM 1187 C CA . THR A 1 77 ? 7.518 4.696 13.341 1.000 0.920 77 THR A CA 1
ATOM 1188 C C . THR A 1 77 ? 7.507 5.454 12.017 1.000 0.920 77 THR A C 1
ATOM 1189 O O . THR A 1 77 ? 7.161 6.634 11.943 1.000 0.920 77 THR A O 1
ATOM 1200 N N . ILE A 1 78 ? 7.842 4.749 10.937 1.000 0.930 78 ILE A N 1
ATOM 1201 C CA . ILE A 1 78 ? 7.737 5.260 9.565 1.000 0.930 78 ILE A CA 1
ATOM 1202 C C . ILE A 1 78 ? 6.283 5.324 9.065 1.000 0.930 78 ILE A C 1
ATOM 1203 O O . ILE A 1 78 ? 6.007 6.001 8.077 1.000 0.930 78 ILE A O 1
ATOM 1219 N N . ASP A 1 79 ? 5.340 4.682 9.769 1.000 0.940 79 ASP A N 1
ATOM 1220 C CA . ASP A 1 79 ? 3.913 4.635 9.409 1.000 0.940 79 ASP A CA 1
ATOM 1221 C C . ASP A 1 79 ? 3.261 6.027 9.340 1.000 0.940 79 ASP A C 1
ATOM 1222 O O . ASP A 1 79 ? 2.263 6.227 8.649 1.000 0.940 79 ASP A O 1
ATOM 1231 N N . ARG A 1 80 ? 3.877 7.032 9.972 1.000 0.950 80 ARG A N 1
ATOM 1232 C CA . ARG A 1 80 ? 3.479 8.442 9.866 1.000 0.950 80 ARG A CA 1
ATOM 1233 C C . ARG A 1 80 ? 3.410 8.953 8.423 1.000 0.950 80 ARG A C 1
ATOM 1234 O O . ARG A 1 80 ? 2.547 9.767 8.119 1.000 0.950 80 ARG A O 1
ATOM 1255 N N . ALA A 1 81 ? 4.218 8.413 7.505 1.000 0.950 81 ALA A N 1
ATOM 1256 C CA . ALA A 1 81 ? 4.118 8.745 6.080 1.000 0.950 81 ALA A CA 1
ATOM 1257 C C . ALA A 1 81 ? 2.805 8.246 5.443 1.000 0.950 81 ALA A C 1
ATOM 1258 O O . ALA A 1 81 ? 2.209 8.925 4.600 1.000 0.950 81 ALA A O 1
ATOM 1265 N N . ARG A 1 82 ? 2.311 7.070 5.861 1.000 0.930 82 ARG A N 1
ATOM 1266 C CA . ARG A 1 82 ? 0.996 6.555 5.444 1.000 0.930 82 ARG A CA 1
ATOM 1267 C C . ARG A 1 82 ? -0.118 7.439 5.990 1.000 0.930 82 ARG A C 1
ATOM 1268 O O . ARG A 1 82 ? -1.045 7.765 5.250 1.000 0.930 82 ARG A O 1
ATOM 1289 N N . ILE A 1 83 ? -0.027 7.812 7.266 1.000 0.960 83 ILE A N 1
ATOM 1290 C CA . ILE A 1 83 ? -0.985 8.714 7.914 1.000 0.960 83 ILE A CA 1
ATOM 1291 C C . ILE A 1 83 ? -1.038 10.051 7.175 1.000 0.960 83 ILE A C 1
ATOM 1292 O O . ILE A 1 83 ? -2.117 10.461 6.755 1.000 0.960 83 ILE A O 1
ATOM 1308 N N . GLU A 1 84 ? 0.117 10.674 6.934 1.000 0.970 84 GLU A N 1
ATOM 1309 C CA . GLU A 1 84 ? 0.225 11.965 6.256 1.000 0.970 84 GLU A CA 1
ATOM 1310 C C . GLU A 1 84 ? -0.378 11.931 4.848 1.000 0.970 84 GLU A C 1
ATOM 1311 O O . GLU A 1 84 ? -1.238 12.745 4.518 1.000 0.970 84 GLU A O 1
ATOM 1323 N N . SER A 1 85 ? 0.037 10.969 4.015 1.000 0.940 85 SER A N 1
ATOM 1324 C CA . SER A 1 85 ? -0.488 10.852 2.648 1.000 0.940 85 SER A CA 1
ATOM 1325 C C . SER A 1 85 ? -1.995 10.597 2.634 1.000 0.940 85 SER A C 1
ATOM 1326 O O . SER A 1 85 ? -2.712 11.223 1.853 1.000 0.940 85 SER A O 1
ATOM 1334 N N . SER A 1 86 ? -2.494 9.740 3.529 1.000 0.920 86 SER A N 1
ATOM 1335 C CA . SER A 1 86 ? -3.930 9.457 3.656 1.000 0.920 86 SER A CA 1
ATOM 1336 C C . SER A 1 86 ? -4.713 10.687 4.123 1.000 0.920 86 SER A C 1
ATOM 1337 O O . SER A 1 86 ? -5.811 10.944 3.627 1.000 0.920 86 SER A O 1
ATOM 1345 N N . ALA A 1 87 ? -4.151 11.467 5.048 1.000 0.950 87 ALA A N 1
ATOM 1346 C CA . ALA A 1 87 ? -4.757 12.697 5.538 1.000 0.950 87 ALA A CA 1
ATOM 1347 C C . ALA A 1 87 ? -4.807 13.771 4.443 1.000 0.950 87 ALA A C 1
ATOM 1348 O O . ALA A 1 87 ? -5.883 14.309 4.196 1.000 0.950 87 ALA A O 1
ATOM 1355 N N . LEU A 1 88 ? -3.704 14.022 3.725 1.000 0.950 88 LEU A N 1
ATOM 1356 C CA . LEU A 1 88 ? -3.657 14.976 2.606 1.000 0.950 88 LEU A CA 1
ATOM 1357 C C . LEU A 1 88 ? -4.673 14.630 1.510 1.000 0.950 88 LEU A C 1
ATOM 1358 O O . LEU A 1 88 ? -5.404 15.501 1.041 1.000 0.950 88 LEU A O 1
ATOM 1374 N N . ILE A 1 89 ? -4.760 13.349 1.135 1.000 0.900 89 ILE A N 1
ATOM 1375 C CA . ILE A 1 89 ? -5.731 12.855 0.148 1.000 0.900 89 ILE A CA 1
ATOM 1376 C C . ILE A 1 89 ? -7.166 13.162 0.594 1.000 0.900 89 ILE A C 1
ATOM 1377 O O . ILE A 1 89 ? -7.966 13.660 -0.199 1.000 0.900 89 ILE A O 1
ATOM 1393 N N . ARG A 1 90 ? -7.488 12.893 1.863 1.000 0.890 90 ARG A N 1
ATOM 1394 C CA . ARG A 1 90 ? -8.830 13.112 2.410 1.000 0.890 90 ARG A CA 1
ATOM 1395 C C . ARG A 1 90 ? -9.151 14.592 2.602 1.000 0.890 90 ARG A C 1
ATOM 1396 O O . ARG A 1 90 ? -10.259 15.019 2.318 1.000 0.890 90 ARG A O 1
ATOM 1417 N N . GLN A 1 91 ? -8.200 15.408 3.038 1.000 0.940 91 GLN A N 1
ATOM 1418 C CA . GLN A 1 91 ? -8.396 16.857 3.124 1.000 0.940 91 GLN A CA 1
ATOM 1419 C C . GLN A 1 91 ? -8.633 17.456 1.729 1.000 0.940 91 GLN A C 1
ATOM 1420 O O . GLN A 1 91 ? -9.531 18.280 1.546 1.000 0.940 91 GLN A O 1
ATOM 1434 N N . GLY A 1 92 ? -7.905 16.966 0.721 1.000 0.900 92 GLY A N 1
ATOM 1435 C CA . GLY A 1 92 ? -8.067 17.359 -0.679 1.000 0.900 92 GLY A CA 1
ATOM 1436 C C . GLY A 1 92 ? -9.432 17.017 -1.287 1.000 0.900 92 GLY A C 1
ATOM 1437 O O . GLY A 1 92 ? -9.796 17.598 -2.305 1.000 0.900 92 GLY A O 1
ATOM 1441 N N . GLU A 1 93 ? -10.215 16.135 -0.659 1.000 0.850 93 GLU A N 1
ATOM 1442 C CA . GLU A 1 93 ? -11.608 15.842 -1.031 1.000 0.850 93 GLU A CA 1
ATOM 1443 C C . GLU A 1 93 ? -12.512 17.070 -0.873 1.000 0.850 93 GLU A C 1
ATOM 1444 O O . GLU A 1 93 ? -13.368 17.340 -1.716 1.000 0.850 93 GLU A O 1
ATOM 1456 N N . HIS A 1 94 ? -12.298 17.840 0.195 1.000 0.890 94 HIS A N 1
ATOM 1457 C CA . HIS A 1 94 ? -13.166 18.958 0.559 1.000 0.890 94 HIS A CA 1
ATOM 1458 C C . HIS A 1 94 ? -12.528 20.320 0.279 1.000 0.890 94 HIS A C 1
ATOM 1459 O O . HIS A 1 94 ? -13.242 21.289 0.005 1.000 0.890 94 HIS A O 1
ATOM 1473 N N . VAL A 1 95 ? -11.194 20.397 0.330 1.000 0.940 95 VAL A N 1
ATOM 1474 C CA . VAL A 1 95 ? -10.409 21.630 0.148 1.000 0.940 95 VAL A CA 1
ATOM 1475 C C . VAL A 1 95 ? -9.167 21.407 -0.736 1.000 0.940 95 VAL A C 1
ATOM 1476 O O . VAL A 1 95 ? -8.039 21.680 -0.333 1.000 0.940 95 VAL A O 1
ATOM 1489 N N . PRO A 1 96 ? -9.347 20.962 -1.993 1.000 0.910 96 PRO A N 1
ATOM 1490 C CA . PRO A 1 96 ? -8.263 20.618 -2.934 1.000 0.910 96 PRO A CA 1
ATOM 1491 C C . PRO A 1 96 ? -7.297 21.773 -3.232 1.000 0.910 96 PRO A C 1
ATOM 1492 O O . PRO A 1 96 ? -6.143 21.553 -3.581 1.000 0.910 96 PRO A O 1
ATOM 1503 N N . HIS A 1 97 ? -7.776 23.012 -3.127 1.000 0.940 97 HIS A N 1
ATOM 1504 C CA . HIS A 1 97 ? -6.995 24.218 -3.379 1.000 0.940 97 HIS A CA 1
ATOM 1505 C C . HIS A 1 97 ? -6.185 24.658 -2.149 1.000 0.940 97 HIS A C 1
ATOM 1506 O O . HIS A 1 97 ? -5.309 25.503 -2.291 1.000 0.940 97 HIS A O 1
ATOM 1520 N N . LEU A 1 98 ? -6.434 24.058 -0.975 1.000 0.980 98 LEU A N 1
ATOM 1521 C CA . LEU A 1 98 ? -5.787 24.395 0.297 1.000 0.980 98 LEU A CA 1
ATOM 1522 C C . LEU A 1 98 ? -4.837 23.309 0.810 1.000 0.980 98 LEU A C 1
ATOM 1523 O O . LEU A 1 98 ? -4.270 23.478 1.881 1.000 0.980 98 LEU A O 1
ATOM 1539 N N . VAL A 1 99 ? -4.632 22.217 0.071 1.000 0.960 99 VAL A N 1
ATOM 1540 C CA . VAL A 1 99 ? -3.624 21.186 0.376 1.000 0.960 99 VAL A CA 1
ATOM 1541 C C . VAL A 1 99 ? -2.801 20.854 -0.871 1.000 0.960 99 VAL A C 1
ATOM 1542 O O . VAL A 1 99 ? -3.284 21.071 -1.991 1.000 0.960 99 VAL A O 1
ATOM 1555 N N . PRO A 1 100 ? -1.555 20.369 -0.726 1.000 0.960 100 PRO A N 1
ATOM 1556 C CA . PRO A 1 100 ? -0.763 19.912 -1.858 1.000 0.960 100 PRO A CA 1
ATOM 1557 C C . PRO A 1 100 ? -1.380 18.661 -2.492 1.000 0.960 100 PRO A C 1
ATOM 1558 O O . PRO A 1 100 ? -1.801 17.731 -1.798 1.000 0.960 100 PRO A O 1
ATOM 1569 N N . ARG A 1 101 ? -1.388 18.598 -3.826 1.000 0.920 101 ARG A N 1
ATOM 1570 C CA . ARG A 1 101 ? -1.805 17.380 -4.542 1.000 0.920 101 ARG A CA 1
ATOM 1571 C C . ARG A 1 101 ? -0.792 16.256 -4.317 1.000 0.920 101 ARG A C 1
ATOM 1572 O O . ARG A 1 101 ? 0.396 16.439 -4.561 1.000 0.920 101 ARG A O 1
ATOM 1593 N N . VAL A 1 102 ? -1.259 15.074 -3.919 1.000 0.930 102 VAL A N 1
ATOM 1594 C CA . VAL A 1 102 ? -0.430 13.860 -3.811 1.000 0.930 102 VAL A CA 1
ATOM 1595 C C . VAL A 1 102 ? -0.413 13.127 -5.155 1.000 0.930 102 VAL A C 1
ATOM 1596 O O . VAL A 1 102 ? -1.465 12.846 -5.721 1.000 0.930 102 VAL A O 1
ATOM 1609 N N . PHE A 1 103 ? 0.775 12.804 -5.669 1.000 0.920 103 PHE A N 1
ATOM 1610 C CA . PHE A 1 103 ? 0.962 12.055 -6.921 1.000 0.920 103 PHE A CA 1
ATOM 1611 C C . PHE A 1 103 ? 1.314 10.592 -6.690 1.000 0.920 103 PHE A C 1
ATOM 1612 O O . PHE A 1 103 ? 0.967 9.730 -7.497 1.000 0.920 103 PHE A O 1
ATOM 1629 N N . TYR A 1 104 ? 2.047 10.313 -5.616 1.000 0.950 104 TYR A N 1
ATOM 1630 C CA . TYR A 1 104 ? 2.474 8.967 -5.275 1.000 0.950 104 TYR A CA 1
ATOM 1631 C C . TYR A 1 104 ? 2.590 8.811 -3.765 1.000 0.950 104 TYR A C 1
ATOM 1632 O O . TYR A 1 104 ? 3.051 9.728 -3.087 1.000 0.950 104 TYR A O 1
ATOM 1650 N N . SER A 1 105 ? 2.234 7.644 -3.245 1.000 0.950 105 SER A N 1
ATOM 1651 C CA . SER A 1 105 ? 2.620 7.234 -1.897 1.000 0.950 105 SER A CA 1
ATOM 1652 C C . SER A 1 105 ? 3.020 5.764 -1.870 1.000 0.950 105 SER A C 1
ATOM 1653 O O . SER A 1 105 ? 2.531 4.956 -2.666 1.000 0.950 105 SER A O 1
ATOM 1661 N N . ASP A 1 106 ? 3.936 5.430 -0.966 1.000 0.940 106 ASP A N 1
ATOM 1662 C CA . ASP A 1 106 ? 4.449 4.080 -0.749 1.000 0.940 106 ASP A CA 1
ATOM 1663 C C . ASP A 1 106 ? 4.676 3.860 0.745 1.000 0.940 106 ASP A C 1
ATOM 1664 O O . ASP A 1 106 ? 5.513 4.523 1.363 1.000 0.940 106 ASP A O 1
ATOM 1673 N N . THR A 1 107 ? 3.901 2.945 1.318 1.000 0.900 107 THR A N 1
ATOM 1674 C CA . THR A 1 107 ? 3.944 2.623 2.749 1.000 0.900 107 THR A CA 1
ATOM 1675 C C . THR A 1 107 ? 5.216 1.880 3.156 1.000 0.900 107 THR A C 1
ATOM 1676 O O . THR A 1 107 ? 5.751 2.155 4.227 1.000 0.900 107 THR A O 1
ATOM 1687 N N . GLU A 1 108 ? 5.758 1.012 2.297 1.000 0.860 108 GLU A N 1
ATOM 1688 C CA . GLU A 1 108 ? 6.998 0.266 2.555 1.000 0.860 108 GLU A CA 1
ATOM 1689 C C . GLU A 1 108 ? 8.223 1.177 2.541 1.000 0.860 108 GLU A C 1
ATOM 1690 O O . GLU A 1 108 ? 9.090 1.074 3.407 1.000 0.860 108 GLU A O 1
ATOM 1702 N N . MET A 1 109 ? 8.295 2.079 1.562 1.000 0.920 109 MET A N 1
ATOM 1703 C CA . MET A 1 109 ? 9.378 3.064 1.468 1.000 0.920 109 MET A CA 1
ATOM 1704 C C . MET A 1 109 ? 9.167 4.263 2.402 1.000 0.920 109 MET A C 1
ATOM 1705 O O . MET A 1 109 ? 10.096 5.051 2.593 1.000 0.920 109 MET A O 1
ATOM 1719 N N . ALA A 1 110 ? 7.960 4.405 2.959 1.000 0.950 110 ALA A N 1
ATOM 1720 C CA . ALA A 1 110 ? 7.491 5.554 3.727 1.000 0.950 110 ALA A CA 1
ATOM 1721 C C . ALA A 1 110 ? 7.708 6.887 2.994 1.000 0.950 110 ALA A C 1
ATOM 1722 O O . ALA A 1 110 ? 8.229 7.855 3.555 1.000 0.950 110 ALA A O 1
ATOM 1729 N N . VAL A 1 111 ? 7.335 6.907 1.712 1.000 0.960 111 VAL A N 1
ATOM 1730 C CA . VAL A 1 111 ? 7.527 8.043 0.804 1.000 0.960 111 VAL A CA 1
ATOM 1731 C C . VAL A 1 111 ? 6.185 8.592 0.343 1.000 0.960 111 VAL A C 1
ATOM 1732 O O . VAL A 1 111 ? 5.307 7.830 -0.056 1.000 0.960 111 VAL A O 1
ATOM 1745 N N . THR A 1 112 ? 6.083 9.918 0.287 1.000 0.970 112 THR A N 1
ATOM 1746 C CA . THR A 1 112 ? 4.993 10.643 -0.374 1.000 0.970 112 THR A CA 1
ATOM 1747 C C . THR A 1 112 ? 5.584 11.606 -1.399 1.000 0.970 112 THR A C 1
ATOM 1748 O O . THR A 1 112 ? 6.465 12.400 -1.073 1.000 0.970 112 THR A O 1
ATOM 1759 N N . VAL A 1 113 ? 5.108 11.550 -2.643 1.000 0.970 113 VAL A N 1
ATOM 1760 C CA . VAL A 1 113 ? 5.449 12.506 -3.705 1.000 0.970 113 VAL A CA 1
ATOM 1761 C C . VAL A 1 113 ? 4.260 13.418 -3.943 1.000 0.970 113 VAL A C 1
ATOM 1762 O O . VAL A 1 113 ? 3.149 12.935 -4.170 1.000 0.970 113 VAL A O 1
ATOM 1775 N N . MET A 1 114 ? 4.488 14.723 -3.903 1.000 0.970 114 MET A N 1
ATOM 1776 C CA . MET A 1 114 ? 3.427 15.725 -3.913 1.000 0.970 114 MET A CA 1
ATOM 1777 C C . MET A 1 114 ? 3.814 16.985 -4.695 1.000 0.970 114 MET A C 1
ATOM 1778 O O . MET A 1 114 ? 4.947 17.131 -5.166 1.000 0.970 114 MET A O 1
ATOM 1792 N N . GLU A 1 115 ? 2.828 17.859 -4.865 1.000 0.950 115 GLU A N 1
ATOM 1793 C CA . GLU A 1 115 ? 2.939 19.191 -5.457 1.000 0.950 115 GLU A CA 1
ATOM 1794 C C . GLU A 1 115 ? 4.095 19.996 -4.851 1.000 0.950 115 GLU A C 1
ATOM 1795 O O . GLU A 1 115 ? 4.325 19.970 -3.642 1.000 0.950 115 GLU A O 1
ATOM 1807 N N . ASP A 1 116 ? 4.817 20.714 -5.711 1.000 0.970 116 ASP A N 1
ATOM 1808 C CA . ASP A 1 116 ? 5.801 21.694 -5.274 1.000 0.970 116 ASP A CA 1
ATOM 1809 C C . ASP A 1 116 ? 5.129 23.028 -4.946 1.000 0.970 116 ASP A C 1
ATOM 1810 O O . ASP A 1 116 ? 4.347 23.557 -5.732 1.000 0.970 116 ASP A O 1
ATOM 1819 N N . LEU A 1 117 ? 5.461 23.557 -3.772 1.000 0.970 117 LEU A N 1
ATOM 1820 C CA . LEU A 1 117 ? 4.960 24.827 -3.252 1.000 0.970 117 LEU A CA 1
ATOM 1821 C C . LEU A 1 117 ? 6.098 25.835 -3.074 1.000 0.970 117 LEU A C 1
ATOM 1822 O O . LEU A 1 117 ? 5.965 26.785 -2.306 1.000 0.970 117 LEU A O 1
ATOM 1838 N N . SER A 1 118 ? 7.236 25.629 -3.748 1.000 0.940 118 SER A N 1
ATOM 1839 C CA . SER A 1 118 ? 8.416 26.491 -3.625 1.000 0.940 118 SER A CA 1
ATOM 1840 C C . SER A 1 118 ? 8.173 27.943 -4.071 1.000 0.940 118 SER A C 1
ATOM 1841 O O . SER A 1 118 ? 8.947 28.833 -3.712 1.000 0.940 118 SER A O 1
ATOM 1849 N N . HIS A 1 119 ? 7.077 28.213 -4.796 1.000 0.950 119 HIS A N 1
ATOM 1850 C CA . HIS A 1 119 ? 6.592 29.564 -5.108 1.000 0.950 119 HIS A CA 1
ATOM 1851 C C . HIS A 1 119 ? 5.939 30.282 -3.916 1.000 0.950 119 HIS A C 1
ATOM 1852 O O . HIS A 1 119 ? 5.750 31.499 -3.966 1.000 0.950 119 HIS A O 1
ATOM 1866 N N . LEU A 1 120 ? 5.600 29.552 -2.854 1.000 0.980 120 LEU A N 1
ATOM 1867 C CA . LEU A 1 120 ? 5.034 30.060 -1.608 1.000 0.980 120 LEU A CA 1
ATOM 1868 C C . LEU A 1 120 ? 6.102 30.137 -0.510 1.000 0.980 120 LEU A C 1
ATOM 1869 O O . LEU A 1 120 ? 7.201 29.590 -0.617 1.000 0.980 120 LEU A O 1
ATOM 1885 N N . LYS A 1 121 ? 5.769 30.803 0.598 1.000 0.970 121 LYS A N 1
ATOM 1886 C CA . LYS A 1 121 ? 6.627 30.885 1.787 1.000 0.970 121 LYS A CA 1
ATOM 1887 C C . LYS A 1 121 ? 5.922 30.263 2.988 1.000 0.970 121 LYS A C 1
ATOM 1888 O O . LYS A 1 121 ? 4.707 30.357 3.109 1.000 0.970 121 LYS A O 1
ATOM 1907 N N . ILE A 1 122 ? 6.676 29.652 3.901 1.000 0.970 122 ILE A N 1
ATOM 1908 C CA . ILE A 1 122 ? 6.126 29.214 5.190 1.000 0.970 122 ILE A CA 1
ATOM 1909 C C . ILE A 1 122 ? 5.527 30.423 5.916 1.000 0.970 122 ILE A C 1
ATOM 1910 O O . ILE A 1 122 ? 6.236 31.400 6.180 1.000 0.970 122 ILE A O 1
ATOM 1926 N N . ALA A 1 123 ? 4.245 30.338 6.270 1.000 0.980 123 ALA A N 1
ATOM 1927 C CA . ALA A 1 123 ? 3.473 31.438 6.830 1.000 0.980 123 ALA A CA 1
ATOM 1928 C C . ALA A 1 123 ? 4.138 32.005 8.089 1.000 0.980 123 ALA A C 1
ATOM 1929 O O . ALA A 1 123 ? 4.268 33.220 8.205 1.000 0.980 123 ALA A O 1
ATOM 1936 N N . ARG A 1 124 ? 4.665 31.153 8.985 1.000 0.970 124 ARG A N 1
ATOM 1937 C CA . ARG A 1 124 ? 5.439 31.594 10.164 1.000 0.970 124 ARG A CA 1
ATOM 1938 C C . ARG A 1 124 ? 6.578 32.542 9.785 1.000 0.970 124 ARG A C 1
ATOM 1939 O O . ARG A 1 124 ? 6.722 33.601 10.386 1.000 0.970 124 ARG A O 1
ATOM 1960 N N . LYS A 1 125 ? 7.384 32.183 8.783 1.000 0.960 125 LYS A N 1
ATOM 1961 C CA . LYS A 1 125 ? 8.533 32.992 8.360 1.000 0.960 125 LYS A CA 1
ATOM 1962 C C . LYS A 1 125 ? 8.085 34.338 7.793 1.000 0.960 125 LYS A C 1
ATOM 1963 O O . LYS A 1 125 ? 8.630 35.364 8.188 1.000 0.960 125 LYS A O 1
ATOM 1982 N N . GLY A 1 126 ? 7.079 34.338 6.921 1.000 0.970 126 GLY A N 1
ATOM 1983 C CA . GLY A 1 126 ? 6.520 35.573 6.375 1.000 0.970 126 GLY A CA 1
ATOM 1984 C C . GLY A 1 126 ? 5.916 36.480 7.442 1.000 0.970 126 GLY A C 1
ATOM 1985 O O . GLY A 1 126 ? 6.210 37.672 7.473 1.000 0.970 126 GLY A O 1
ATOM 1989 N N . LEU A 1 127 ? 5.158 35.910 8.384 1.000 0.970 127 LEU A N 1
ATOM 1990 C CA . LEU A 1 127 ? 4.559 36.652 9.495 1.000 0.970 127 LEU A CA 1
ATOM 1991 C C . LEU A 1 127 ? 5.615 37.316 10.394 1.000 0.970 127 LEU A C 1
ATOM 1992 O O . LEU A 1 127 ? 5.392 38.434 10.861 1.000 0.970 127 LEU A O 1
ATOM 2008 N N . ILE A 1 128 ? 6.761 36.666 10.627 1.000 0.960 128 ILE A N 1
ATOM 2009 C CA . ILE A 1 128 ? 7.904 37.238 11.367 1.000 0.960 128 ILE A CA 1
ATOM 2010 C C . ILE A 1 128 ? 8.589 38.357 10.572 1.000 0.960 128 ILE A C 1
ATOM 2011 O O . ILE A 1 128 ? 8.954 39.386 11.139 1.000 0.960 128 ILE A O 1
ATOM 2027 N N . GLU A 1 129 ? 8.753 38.175 9.261 1.000 0.950 129 GLU A N 1
ATOM 2028 C CA . GLU A 1 129 ? 9.318 39.189 8.358 1.000 0.950 129 GLU A CA 1
ATOM 2029 C C . GLU A 1 129 ? 8.373 40.387 8.143 1.000 0.950 129 GLU A C 1
ATOM 2030 O O . GLU A 1 129 ? 8.779 41.401 7.572 1.000 0.950 129 GLU A O 1
ATOM 2042 N N . GLY A 1 130 ? 7.136 40.297 8.643 1.000 0.920 130 GLY A N 1
ATOM 2043 C CA . GLY A 1 130 ? 6.115 41.333 8.524 1.000 0.920 130 GLY A CA 1
ATOM 2044 C C . GLY A 1 130 ? 5.373 41.309 7.189 1.000 0.920 130 GLY A C 1
ATOM 2045 O O . GLY A 1 130 ? 4.732 42.301 6.844 1.000 0.920 130 GLY A O 1
ATOM 2049 N N . GLU A 1 131 ? 5.451 40.208 6.435 1.000 0.940 131 GLU A N 1
ATOM 2050 C CA . GLU A 1 131 ? 4.618 40.011 5.250 1.000 0.940 131 GLU A CA 1
ATOM 2051 C C . GLU A 1 131 ? 3.137 39.988 5.628 1.000 0.940 131 GLU A C 1
ATOM 2052 O O . GLU A 1 131 ? 2.747 39.572 6.725 1.000 0.940 131 GLU A O 1
ATOM 2064 N N . ASN A 1 132 ? 2.319 40.469 4.696 1.000 0.910 132 ASN A N 1
ATOM 2065 C CA . ASN A 1 132 ? 0.881 40.533 4.858 1.000 0.910 132 ASN A CA 1
ATOM 2066 C C . ASN A 1 132 ? 0.220 39.415 4.057 1.000 0.910 132 ASN A C 1
ATOM 2067 O O . ASN A 1 132 ? 0.514 39.232 2.877 1.000 0.910 132 ASN A O 1
ATOM 2078 N N . TYR A 1 133 ? -0.702 38.701 4.692 1.000 0.970 133 TYR A N 1
ATOM 2079 C CA . TYR A 1 133 ? -1.389 37.572 4.080 1.000 0.970 133 TYR A CA 1
ATOM 2080 C C . TYR A 1 133 ? -2.900 37.729 4.234 1.000 0.970 133 TYR A C 1
ATOM 2081 O O . TYR A 1 133 ? -3.508 37.028 5.039 1.000 0.970 133 TYR A O 1
ATOM 2099 N N . PRO A 1 134 ? -3.534 38.636 3.473 1.000 0.970 134 PRO A N 1
ATOM 2100 C CA . PRO A 1 134 ? -4.916 39.056 3.712 1.000 0.970 134 PRO A CA 1
ATOM 2101 C C . PRO A 1 134 ? -5.930 37.904 3.685 1.000 0.970 134 PRO A C 1
ATOM 2102 O O . PRO A 1 134 ? -6.919 37.944 4.408 1.000 0.970 134 PRO A O 1
ATOM 2113 N N . HIS A 1 135 ? -5.675 36.849 2.909 1.000 0.980 135 HIS A N 1
ATOM 2114 C CA . HIS A 1 135 ? -6.577 35.699 2.810 1.000 0.980 135 HIS A CA 1
ATOM 2115 C C . HIS A 1 135 ? -6.216 34.527 3.738 1.000 0.980 135 HIS A C 1
ATOM 2116 O O . HIS A 1 135 ? -6.962 33.552 3.790 1.000 0.980 135 HIS A O 1
ATOM 2130 N N . LEU A 1 136 ? -5.117 34.607 4.504 1.000 0.990 136 LEU A N 1
ATOM 2131 C CA . LEU A 1 136 ? -4.606 33.497 5.321 1.000 0.990 136 LEU A CA 1
ATOM 2132 C C . LEU A 1 136 ? -5.683 32.904 6.234 1.000 0.990 136 LEU A C 1
ATOM 2133 O O . LEU A 1 136 ? -6.004 31.728 6.116 1.000 0.990 136 LEU A O 1
ATOM 2149 N N . SER A 1 137 ? -6.270 33.715 7.114 1.000 0.990 137 SER A N 1
ATOM 2150 C CA . SER A 1 137 ? -7.262 33.229 8.081 1.000 0.990 137 SER A CA 1
ATOM 2151 C C . SER A 1 137 ? -8.584 32.809 7.456 1.000 0.990 137 SER A C 1
ATOM 2152 O O . SER A 1 137 ? -9.231 31.912 7.985 1.000 0.990 137 SER A O 1
ATOM 2160 N N . GLN A 1 138 ? -8.976 33.419 6.335 1.000 0.990 138 GLN A N 1
ATOM 2161 C CA . GLN A 1 138 ? -10.172 33.009 5.603 1.000 0.990 138 GLN A CA 1
ATOM 2162 C C . GLN A 1 138 ? -9.973 31.608 5.012 1.000 0.990 138 GLN A C 1
ATOM 2163 O O . GLN A 1 138 ? -10.793 30.720 5.223 1.000 0.990 138 GLN A O 1
ATOM 2177 N N . HIS A 1 139 ? -8.838 31.376 4.351 1.000 0.990 139 HIS A N 1
ATOM 2178 C CA . HIS A 1 139 ? -8.484 30.060 3.826 1.000 0.990 139 HIS A CA 1
ATOM 2179 C C . HIS A 1 139 ? -8.359 29.017 4.943 1.000 0.990 139 HIS A C 1
ATOM 2180 O O . HIS A 1 139 ? -8.880 27.914 4.817 1.000 0.990 139 HIS A O 1
ATOM 2194 N N . ILE A 1 140 ? -7.715 29.355 6.065 1.000 0.990 140 ILE A N 1
ATOM 2195 C CA . ILE A 1 140 ? -7.584 28.417 7.188 1.000 0.990 140 ILE A CA 1
ATOM 2196 C C . ILE A 1 140 ? -8.934 28.136 7.861 1.000 0.990 140 ILE A C 1
ATOM 2197 O O . ILE A 1 140 ? -9.195 26.993 8.229 1.000 0.990 140 ILE A O 1
ATOM 2213 N N . GLY A 1 141 ? -9.824 29.122 7.968 1.000 0.990 141 GLY A N 1
ATOM 2214 C CA . GLY A 1 141 ? -11.178 28.905 8.473 1.000 0.990 141 GLY A CA 1
ATOM 2215 C C . GLY A 1 141 ? -12.006 28.006 7.553 1.000 0.990 141 GLY A C 1
ATOM 2216 O O . GLY A 1 141 ? -12.667 27.092 8.042 1.000 0.990 141 GLY A O 1
ATOM 2220 N N . GLU A 1 142 ? -11.902 28.183 6.228 1.000 0.990 142 GLU A N 1
ATOM 2221 C CA . GLU A 1 142 ? -12.519 27.265 5.260 1.000 0.990 142 GLU A CA 1
ATOM 2222 C C . GLU A 1 142 ? -11.944 25.846 5.395 1.000 0.990 142 GLU A C 1
ATOM 2223 O O . GLU A 1 142 ? -12.706 24.876 5.461 1.000 0.990 142 GLU A O 1
ATOM 2235 N N . PHE A 1 143 ? -10.611 25.716 5.464 1.000 0.990 143 PHE A N 1
ATOM 2236 C CA . PHE A 1 143 ? -9.919 24.437 5.656 1.000 0.990 143 PHE A CA 1
ATOM 2237 C C . PHE A 1 143 ? -10.450 23.704 6.888 1.000 0.990 143 PHE A C 1
ATOM 2238 O O . PHE A 1 143 ? -10.895 22.560 6.776 1.000 0.990 143 PHE A O 1
ATOM 2255 N N . LEU A 1 144 ? -10.450 24.368 8.045 1.000 0.990 144 LEU A N 1
ATOM 2256 C CA . LEU A 1 144 ? -10.944 23.818 9.306 1.000 0.990 144 LEU A CA 1
ATOM 2257 C C . LEU A 1 144 ? -12.429 23.458 9.198 1.000 0.990 144 LEU A C 1
ATOM 2258 O O . LEU A 1 144 ? -12.814 22.329 9.497 1.000 0.990 144 LEU A O 1
ATOM 2274 N N . GLY A 1 145 ? -13.258 24.393 8.724 1.000 0.990 145 GLY A N 1
ATOM 2275 C CA . GLY A 1 145 ? -14.712 24.237 8.686 1.000 0.990 145 GLY A CA 1
ATOM 2276 C C . GLY A 1 145 ? -15.135 23.044 7.840 1.000 0.990 145 GLY A C 1
ATOM 2277 O O . GLY A 1 145 ? -16.009 22.280 8.240 1.000 0.990 145 GLY A O 1
ATOM 2281 N N . LYS A 1 146 ? -14.460 22.820 6.707 1.000 0.980 146 LYS A N 1
ATOM 2282 C CA . LYS A 1 146 ? -14.735 21.674 5.838 1.000 0.980 146 LYS A CA 1
ATOM 2283 C C . LYS A 1 146 ? -14.103 20.377 6.335 1.000 0.980 146 LYS A C 1
ATOM 2284 O O . LYS A 1 146 ? -14.812 19.388 6.503 1.000 0.980 146 LYS A O 1
ATOM 2303 N N . THR A 1 147 ? -12.790 20.336 6.551 1.000 0.970 147 THR A N 1
ATOM 2304 C CA . THR A 1 147 ? -12.087 19.071 6.853 1.000 0.970 147 THR A CA 1
ATOM 2305 C C . THR A 1 147 ? -12.548 18.451 8.169 1.000 0.970 147 THR A C 1
ATOM 2306 O O . THR A 1 147 ? -12.757 17.235 8.228 1.000 0.970 147 THR A O 1
ATOM 2317 N N . LEU A 1 148 ? -12.796 19.288 9.182 1.000 0.990 148 LEU A N 1
ATOM 2318 C CA . LEU A 1 148 ? -13.262 18.844 10.490 1.000 0.990 148 LEU A CA 1
ATOM 2319 C C . LEU A 1 148 ? -14.733 18.424 10.452 1.000 0.990 148 LEU A C 1
ATOM 2320 O O . LEU A 1 148 ? -15.076 17.432 11.089 1.000 0.990 148 LEU A O 1
ATOM 2336 N N . PHE A 1 149 ? -15.596 19.097 9.683 1.000 0.980 149 PHE A N 1
ATOM 2337 C CA . PHE A 1 149 ? -16.993 18.679 9.535 1.000 0.980 149 PHE A CA 1
ATOM 2338 C C . PHE A 1 149 ? -17.111 17.343 8.789 1.000 0.980 149 PHE A C 1
ATOM 2339 O O . PHE A 1 149 ? -17.662 16.379 9.322 1.000 0.980 149 PHE A O 1
ATOM 2356 N N . TYR A 1 150 ? -16.546 17.244 7.583 1.000 0.950 150 TYR A N 1
ATOM 2357 C CA . TYR A 1 150 ? -16.749 16.079 6.713 1.000 0.950 150 TYR A CA 1
ATOM 2358 C C . TYR A 1 150 ? -15.988 14.814 7.145 1.000 0.950 150 TYR A C 1
ATOM 2359 O O . TYR A 1 150 ? -16.193 13.731 6.591 1.000 0.950 150 TYR A O 1
ATOM 2377 N N . SER A 1 151 ? -15.121 14.916 8.152 1.000 0.940 151 SER A N 1
ATOM 2378 C CA . SER A 1 151 ? -14.516 13.752 8.812 1.000 0.940 151 SER A CA 1
ATOM 2379 C C . SER A 1 151 ? -15.121 13.441 10.182 1.000 0.940 151 SER A C 1
ATOM 2380 O O . SER A 1 151 ? -14.638 12.534 10.854 1.000 0.940 151 SER A O 1
ATOM 2388 N N . SER A 1 152 ? -16.168 14.158 10.598 1.000 0.960 152 SER A N 1
ATOM 2389 C CA . SER A 1 152 ? -16.798 13.974 11.907 1.000 0.960 152 SER A CA 1
ATOM 2390 C C . SER A 1 152 ? -17.966 12.986 11.899 1.000 0.960 152 SER A C 1
ATOM 2391 O O . SER A 1 152 ? -18.463 12.577 10.846 1.000 0.960 152 SER A O 1
ATOM 2399 N N . ASP A 1 153 ? -18.455 12.651 13.096 1.000 0.930 153 ASP A N 1
ATOM 2400 C CA . ASP A 1 153 ? -19.694 11.886 13.302 1.000 0.930 153 ASP A CA 1
ATOM 2401 C C . ASP A 1 153 ? -20.937 12.533 12.660 1.000 0.930 153 ASP A C 1
ATOM 2402 O O . ASP A 1 153 ? -21.915 11.837 12.395 1.000 0.930 153 ASP A O 1
ATOM 2411 N N . TYR A 1 154 ? -20.908 13.841 12.381 1.000 0.960 154 TYR A N 1
ATOM 2412 C CA . TYR A 1 154 ? -22.038 14.548 11.776 1.000 0.960 154 TYR A CA 1
ATOM 2413 C C . TYR A 1 154 ? -22.189 14.257 10.283 1.000 0.960 154 TYR A C 1
ATOM 2414 O O . TYR A 1 154 ? -23.301 14.290 9.771 1.000 0.960 154 TYR A O 1
ATOM 2432 N N . ALA A 1 155 ? -21.095 13.959 9.580 1.000 0.940 155 ALA A N 1
ATOM 2433 C CA . ALA A 1 155 ? -21.093 13.790 8.125 1.000 0.940 155 ALA A CA 1
ATOM 2434 C C . ALA A 1 155 ? -20.855 12.341 7.672 1.000 0.940 155 ALA A C 1
ATOM 2435 O O . ALA A 1 155 ? -21.039 12.023 6.498 1.000 0.940 155 ALA A O 1
ATOM 2442 N N . LEU A 1 156 ? -20.426 11.456 8.576 1.000 0.910 156 LEU A N 1
ATOM 2443 C CA . LEU A 1 156 ? -20.054 10.084 8.243 1.000 0.910 156 LEU A CA 1
ATOM 2444 C C . LEU A 1 156 ? -21.006 9.055 8.846 1.000 0.910 156 LEU A C 1
ATOM 2445 O O . LEU A 1 156 ? -21.343 9.087 10.026 1.000 0.910 156 LEU A O 1
ATOM 2461 N N . GLU A 1 157 ? -21.348 8.048 8.042 1.000 0.900 157 GLU A N 1
ATOM 2462 C CA . GLU A 1 157 ? -22.011 6.835 8.518 1.000 0.900 157 GLU A CA 1
ATOM 2463 C C . GLU A 1 157 ? -21.199 6.178 9.659 1.000 0.900 157 GLU A C 1
ATOM 2464 O O . GLU A 1 157 ? -19.979 5.998 9.527 1.000 0.900 157 GLU A O 1
ATOM 2476 N N . PRO A 1 158 ? -21.839 5.719 10.755 1.000 0.920 158 PRO A N 1
ATOM 2477 C CA . PRO A 1 158 ? -21.126 5.235 11.941 1.000 0.920 158 PRO A CA 1
ATOM 2478 C C . PRO A 1 158 ? -20.117 4.109 11.670 1.000 0.920 158 PRO A C 1
ATOM 2479 O O . PRO A 1 158 ? -19.062 4.039 12.305 1.000 0.920 158 PRO A O 1
ATOM 2490 N N . LYS A 1 159 ? -20.420 3.207 10.726 1.000 0.890 159 LYS A N 1
ATOM 2491 C CA . LYS A 1 159 ? -19.504 2.122 10.333 1.000 0.890 159 LYS A CA 1
ATOM 2492 C C . LYS A 1 159 ? -18.272 2.650 9.604 1.000 0.890 159 LYS A C 1
ATOM 2493 O O . LYS A 1 159 ? -17.169 2.193 9.894 1.000 0.890 159 LYS A O 1
ATOM 2512 N N . VAL A 1 160 ? -18.464 3.612 8.704 1.000 0.870 160 VAL A N 1
ATOM 2513 C CA . VAL A 1 160 ? -17.390 4.238 7.920 1.000 0.870 160 VAL A CA 1
ATOM 2514 C C . VAL A 1 160 ? -16.454 4.992 8.852 1.000 0.870 160 VAL A C 1
ATOM 2515 O O . VAL A 1 160 ? -15.249 4.748 8.853 1.000 0.870 160 VAL A O 1
ATOM 2528 N N . LYS A 1 161 ? -17.013 5.805 9.753 1.000 0.920 161 LYS A N 1
ATOM 2529 C CA . LYS A 1 161 ? -16.240 6.521 10.771 1.000 0.920 161 LYS A CA 1
ATOM 2530 C C . LYS A 1 161 ? -15.402 5.572 11.630 1.000 0.920 161 LYS A C 1
ATOM 2531 O O . LYS A 1 161 ? -14.221 5.817 11.857 1.000 0.920 161 LYS A O 1
ATOM 2550 N N . LYS A 1 162 ? -15.966 4.444 12.080 1.000 0.940 162 LYS A N 1
ATOM 2551 C CA . LYS A 1 162 ? -15.223 3.423 12.848 1.000 0.940 162 LYS A CA 1
ATOM 2552 C C . LYS A 1 162 ? -14.069 2.795 12.057 1.000 0.940 162 LYS A C 1
ATOM 2553 O O . LYS A 1 162 ? -13.043 2.493 12.665 1.000 0.940 162 LYS A O 1
ATOM 2572 N N . GLN A 1 163 ? -14.220 2.596 10.746 1.000 0.890 163 GLN A N 1
ATOM 2573 C CA . GLN A 1 163 ? -13.125 2.124 9.892 1.000 0.890 163 GLN A CA 1
ATOM 2574 C C . GLN A 1 163 ? -12.021 3.175 9.779 1.000 0.890 163 GLN A C 1
ATOM 2575 O O . GLN A 1 163 ? -10.853 2.848 9.982 1.000 0.890 163 GLN A O 1
ATOM 2589 N N . LEU A 1 164 ? -12.385 4.442 9.569 1.000 0.920 164 LEU A N 1
ATOM 2590 C CA . LEU A 1 164 ? -11.427 5.545 9.483 1.000 0.920 164 LEU A CA 1
ATOM 2591 C C . LEU A 1 164 ? -10.651 5.741 10.795 1.000 0.920 164 LEU A C 1
ATOM 2592 O O . LEU A 1 164 ? -9.431 5.858 10.763 1.000 0.920 164 LEU A O 1
ATOM 2608 N N . VAL A 1 165 ? -11.307 5.657 11.957 1.000 0.950 165 VAL A N 1
ATOM 2609 C CA . VAL A 1 165 ? -10.623 5.675 13.270 1.000 0.950 165 VAL A CA 1
ATOM 2610 C C . VAL A 1 165 ? -9.550 4.582 13.358 1.000 0.950 165 VAL A C 1
ATOM 2611 O O . VAL A 1 165 ? -8.447 4.817 13.851 1.000 0.950 165 VAL A O 1
ATOM 2624 N N . LYS A 1 166 ? -9.853 3.377 12.865 1.000 0.920 166 LYS A N 1
ATOM 2625 C CA . LYS A 1 166 ? -8.908 2.254 12.859 1.000 0.920 166 LYS A CA 1
ATOM 2626 C C . LYS A 1 166 ? -7.740 2.506 11.897 1.000 0.920 166 LYS A C 1
ATOM 2627 O O . LYS A 1 166 ? -6.607 2.158 12.206 1.000 0.920 166 LYS A O 1
ATOM 2646 N N . GLN A 1 167 ? -8.019 3.127 10.755 1.000 0.890 167 GLN A N 1
ATOM 2647 C CA . GLN A 1 167 ? -7.043 3.454 9.715 1.000 0.890 167 GLN A CA 1
ATOM 2648 C C . GLN A 1 167 ? -6.068 4.565 10.135 1.000 0.890 167 GLN A C 1
ATOM 2649 O O . GLN A 1 167 ? -4.884 4.508 9.805 1.000 0.890 167 GLN A O 1
ATOM 2663 N N . PHE A 1 168 ? -6.566 5.544 10.890 1.000 0.940 168 PHE A N 1
ATOM 2664 C CA . PHE A 1 168 ? -5.828 6.706 11.390 1.000 0.940 168 PHE A CA 1
ATOM 2665 C C . PHE A 1 168 ? -5.402 6.559 12.860 1.000 0.940 168 PHE A C 1
ATOM 2666 O O . PHE A 1 168 ? -5.144 7.542 13.549 1.000 0.940 168 PHE A O 1
ATOM 2683 N N . THR A 1 169 ? -5.336 5.328 13.373 1.000 0.950 169 THR A N 1
ATOM 2684 C CA . THR A 1 169 ? -4.729 5.069 14.684 1.000 0.950 169 THR A CA 1
ATOM 2685 C C . THR A 1 169 ? -3.234 5.393 14.610 1.000 0.950 169 THR A C 1
ATOM 2686 O O . THR A 1 169 ? -2.513 4.746 13.854 1.000 0.950 169 THR A O 1
ATOM 2697 N N . ASN A 1 170 ? -2.779 6.385 15.385 1.000 0.970 170 ASN A N 1
ATOM 2698 C CA . ASN A 1 170 ? -1.426 6.951 15.293 1.000 0.970 170 ASN A CA 1
ATOM 2699 C C . ASN A 1 170 ? -0.727 7.074 16.672 1.000 0.970 170 ASN A C 1
ATOM 2700 O O . ASN A 1 170 ? -0.406 8.172 17.127 1.000 0.970 170 ASN A O 1
ATOM 2711 N N . PRO A 1 171 ? -0.521 5.958 17.396 1.000 0.960 171 PRO A N 1
ATOM 2712 C CA . PRO A 1 171 ? -0.197 5.980 18.824 1.000 0.960 171 PRO A CA 1
ATOM 2713 C C . PRO A 1 171 ? 1.143 6.649 19.158 1.000 0.960 171 PRO A C 1
ATOM 2714 O O . PRO A 1 171 ? 1.231 7.335 20.171 1.000 0.960 171 PRO A O 1
ATOM 2725 N N . GLU A 1 172 ? 2.180 6.474 18.334 1.000 0.960 172 GLU A N 1
ATOM 2726 C CA . GLU A 1 172 ? 3.510 7.028 18.630 1.000 0.960 172 GLU A CA 1
ATOM 2727 C C . GLU A 1 172 ? 3.556 8.553 18.504 1.000 0.960 172 GLU A C 1
ATOM 2728 O O . GLU A 1 172 ? 4.141 9.216 19.357 1.000 0.960 172 GLU A O 1
ATOM 2740 N N . LEU A 1 173 ? 2.911 9.130 17.486 1.000 0.960 173 LEU A N 1
ATOM 2741 C CA . LEU A 1 173 ? 2.847 10.586 17.341 1.000 0.960 173 LEU A CA 1
ATOM 2742 C C . LEU A 1 173 ? 1.883 11.205 18.364 1.000 0.960 173 LEU A C 1
ATOM 2743 O O . LEU A 1 173 ? 2.184 12.267 18.910 1.000 0.960 173 LEU A O 1
ATOM 2759 N N . CYS A 1 174 ? 0.783 10.521 18.707 1.000 0.980 174 CYS A N 1
ATOM 2760 C CA . CYS A 1 174 ? -0.086 10.943 19.809 1.000 0.980 174 CYS A CA 1
ATOM 2761 C C . CYS A 1 174 ? 0.665 10.994 21.153 1.000 0.980 174 CYS A C 1
ATOM 2762 O O . CYS A 1 174 ? 0.467 11.949 21.905 1.000 0.980 174 CYS A O 1
ATOM 2770 N N . ASP A 1 175 ? 1.552 10.031 21.443 1.000 0.970 175 ASP A N 1
ATOM 2771 C CA . ASP A 1 175 ? 2.374 10.042 22.667 1.000 0.970 175 ASP A CA 1
ATOM 2772 C C . ASP A 1 175 ? 3.309 11.263 22.722 1.000 0.970 175 ASP A C 1
ATOM 2773 O O . ASP A 1 175 ? 3.448 11.903 23.769 1.000 0.970 175 ASP A O 1
ATOM 2782 N N . ILE A 1 176 ? 3.901 11.648 21.583 1.000 0.940 176 ILE A N 1
ATOM 2783 C CA . ILE A 1 176 ? 4.720 12.866 21.488 1.000 0.940 176 ILE A CA 1
ATOM 2784 C C . ILE A 1 176 ? 3.889 14.094 21.867 1.000 0.940 176 ILE A C 1
ATOM 2785 O O . ILE A 1 176 ? 4.320 14.875 22.720 1.000 0.940 176 ILE A O 1
ATOM 2801 N N . THR A 1 177 ? 2.698 14.257 21.284 1.000 0.970 177 THR A N 1
ATOM 2802 C CA . THR A 1 177 ? 1.811 15.387 21.597 1.000 0.970 177 THR A CA 1
ATOM 2803 C C . THR A 1 177 ? 1.357 15.353 23.061 1.000 0.970 177 THR A C 1
ATOM 2804 O O . THR A 1 177 ? 1.425 16.367 23.755 1.000 0.970 177 THR A O 1
ATOM 2815 N N . GLU A 1 178 ? 0.979 14.193 23.600 1.000 0.970 178 GLU A N 1
ATOM 2816 C CA . GLU A 1 178 ? 0.600 14.034 25.010 1.000 0.970 178 GLU A CA 1
ATOM 2817 C C . GLU A 1 178 ? 1.675 14.471 26.000 1.000 0.970 178 GLU A C 1
ATOM 2818 O O . GLU A 1 178 ? 1.364 15.095 27.025 1.000 0.970 178 GLU A O 1
ATOM 2830 N N . ARG A 1 179 ? 2.932 14.119 25.729 1.000 0.960 179 ARG A N 1
ATOM 2831 C CA . ARG A 1 179 ? 4.050 14.506 26.590 1.000 0.960 179 ARG A CA 1
ATOM 2832 C C . ARG A 1 179 ? 4.401 15.970 26.387 1.000 0.960 179 ARG A C 1
ATOM 2833 O O . ARG A 1 179 ? 4.285 16.750 27.329 1.000 0.960 179 ARG A O 1
ATOM 2854 N N . LEU A 1 180 ? 4.731 16.365 25.158 1.000 0.960 180 LEU A N 1
ATOM 2855 C CA . LEU A 1 180 ? 5.316 17.675 24.866 1.000 0.960 180 LEU A CA 1
ATOM 2856 C C . LEU A 1 180 ? 4.314 18.836 24.880 1.000 0.960 180 LEU A C 1
ATOM 2857 O O . LEU A 1 180 ? 4.746 19.980 24.992 1.000 0.960 180 LEU A O 1
ATOM 2873 N N . VAL A 1 181 ? 3.006 18.580 24.773 1.000 0.980 181 VAL A N 1
ATOM 2874 C CA . VAL A 1 181 ? 1.968 19.630 24.834 1.000 0.980 181 VAL A CA 1
ATOM 2875 C C . VAL A 1 181 ? 1.235 19.618 26.170 1.000 0.980 181 VAL A C 1
ATOM 2876 O O . VAL A 1 181 ? 1.017 20.673 26.763 1.000 0.980 181 VAL A O 1
ATOM 2889 N N . PHE A 1 182 ? 0.860 18.437 26.664 1.000 0.980 182 PHE A N 1
ATOM 2890 C CA . PHE A 1 182 ? -0.095 18.327 27.768 1.000 0.980 182 PHE A CA 1
ATOM 2891 C C . PHE A 1 182 ? 0.503 17.935 29.120 1.000 0.980 182 PHE A C 1
ATOM 2892 O O . PHE A 1 182 ? -0.190 18.038 30.133 1.000 0.980 182 PHE A O 1
ATOM 2909 N N . THR A 1 183 ? 1.751 17.465 29.160 1.000 0.980 183 THR A N 1
ATOM 2910 C CA . THR A 1 183 ? 2.352 16.938 30.392 1.000 0.980 183 THR A CA 1
ATOM 2911 C C . THR A 1 183 ? 3.597 17.729 30.761 1.000 0.980 183 THR A C 1
ATOM 2912 O O . THR A 1 183 ? 3.549 18.512 31.708 1.000 0.980 183 THR A O 1
ATOM 2923 N N . ASP A 1 184 ? 4.676 17.580 29.994 1.000 0.980 184 ASP A N 1
ATOM 2924 C CA . ASP A 1 184 ? 6.010 18.083 30.322 1.000 0.980 184 ASP A CA 1
ATOM 2925 C C . ASP A 1 184 ? 6.010 19.587 30.657 1.000 0.980 184 ASP A C 1
ATOM 2926 O O . ASP A 1 184 ? 6.534 19.940 31.714 1.000 0.980 184 ASP A O 1
ATOM 2935 N N . PRO A 1 185 ? 5.330 20.481 29.905 1.000 0.980 185 PRO A N 1
ATOM 2936 C CA . PRO A 1 185 ? 5.339 21.915 30.213 1.000 0.980 185 PRO A CA 1
ATOM 2937 C C . PRO A 1 185 ? 4.717 22.297 31.575 1.000 0.980 185 PRO A C 1
ATOM 2938 O O . PRO A 1 185 ? 4.969 23.390 32.085 1.000 0.980 185 PRO A O 1
ATOM 2949 N N . PHE A 1 186 ? 3.916 21.422 32.200 1.000 0.980 186 PHE A N 1
ATOM 2950 C CA . PHE A 1 186 ? 3.215 21.680 33.471 1.000 0.980 186 PHE A CA 1
ATOM 2951 C C . PHE A 1 186 ? 3.926 21.096 34.708 1.000 0.980 186 PHE A C 1
ATOM 2952 O O . PHE A 1 186 ? 3.429 21.227 35.837 1.000 0.980 186 PHE A O 1
ATOM 2969 N N . PHE A 1 187 ? 5.090 20.471 34.522 1.000 0.980 187 PHE A N 1
ATOM 2970 C CA . PHE A 1 187 ? 5.923 19.912 35.587 1.000 0.980 187 PHE A CA 1
ATOM 2971 C C . PHE A 1 187 ? 7.403 20.253 35.366 1.000 0.980 187 PHE A C 1
ATOM 2972 O O . PHE A 1 187 ? 7.814 20.572 34.256 1.000 0.980 187 PHE A O 1
ATOM 2989 N N . ASP A 1 188 ? 8.212 20.167 36.425 1.000 0.970 188 ASP A N 1
ATOM 2990 C CA . ASP A 1 188 ? 9.674 20.267 36.314 1.000 0.970 188 ASP A CA 1
ATOM 2991 C C . ASP A 1 188 ? 10.208 18.983 35.665 1.000 0.970 188 ASP A C 1
ATOM 2992 O O . ASP A 1 188 ? 10.477 17.993 36.347 1.000 0.970 188 ASP A O 1
ATOM 3001 N N . HIS A 1 189 ? 10.220 18.968 34.332 1.000 0.960 189 HIS A N 1
ATOM 3002 C CA . HIS A 1 189 ? 10.591 17.825 33.507 1.000 0.960 189 HIS A CA 1
ATOM 3003 C C . HIS A 1 189 ? 11.791 18.157 32.616 1.000 0.960 189 HIS A C 1
ATOM 3004 O O . HIS A 1 189 ? 11.899 19.255 32.072 1.000 0.960 189 HIS A O 1
ATOM 3018 N N . ASP A 1 190 ? 12.659 17.167 32.430 1.000 0.950 190 ASP A N 1
ATOM 3019 C CA . ASP A 1 190 ? 13.980 17.258 31.801 1.000 0.950 190 ASP A CA 1
ATOM 3020 C C . ASP A 1 190 ? 13.944 17.686 30.318 1.000 0.950 190 ASP A C 1
ATOM 3021 O O . ASP A 1 190 ? 14.960 18.094 29.764 1.000 0.950 190 ASP A O 1
ATOM 3030 N N . THR A 1 191 ? 12.792 17.536 29.657 1.000 0.930 191 THR A N 1
ATOM 3031 C CA . THR A 1 191 ? 12.563 17.889 28.240 1.000 0.930 191 THR A CA 1
ATOM 3032 C C . THR A 1 191 ? 12.233 19.363 28.030 1.000 0.930 191 THR A C 1
ATOM 3033 O O . THR A 1 191 ? 12.289 19.830 26.895 1.000 0.930 191 THR A O 1
ATOM 3044 N N . ASN A 1 192 ? 11.858 20.085 29.087 1.000 0.960 192 ASN A N 1
ATOM 3045 C CA . ASN A 1 192 ? 11.624 21.519 29.009 1.000 0.960 192 ASN A CA 1
ATOM 3046 C C . ASN A 1 192 ? 12.963 22.241 28.832 1.000 0.960 192 ASN A C 1
ATOM 3047 O O . ASN A 1 192 ? 13.933 21.941 29.528 1.000 0.960 192 ASN A O 1
ATOM 3058 N N . ASP A 1 193 ? 12.997 23.222 27.940 1.000 0.960 193 ASP A N 1
ATOM 3059 C CA . ASP A 1 193 ? 14.154 24.083 27.715 1.000 0.960 193 ASP A CA 1
ATOM 3060 C C . ASP A 1 193 ? 13.681 25.535 27.762 1.000 0.960 193 ASP A C 1
ATOM 3061 O O . ASP A 1 193 ? 12.673 25.885 27.166 1.000 0.960 193 ASP A O 1
ATOM 3070 N N . PHE A 1 194 ? 14.335 26.385 28.549 1.000 0.970 194 PHE A N 1
ATOM 3071 C CA . PHE A 1 194 ? 13.954 27.793 28.687 1.000 0.970 194 PHE A CA 1
ATOM 3072 C C . PHE A 1 194 ? 15.051 28.609 29.374 1.000 0.970 194 PHE A C 1
ATOM 3073 O O . PHE A 1 194 ? 15.876 28.083 30.121 1.000 0.970 194 PHE A O 1
ATOM 3090 N N . GLU A 1 195 ? 15.044 29.929 29.166 1.000 0.970 195 GLU A N 1
ATOM 3091 C CA . GLU A 1 195 ? 16.003 30.838 29.794 1.000 0.970 195 GLU A CA 1
ATOM 3092 C C . GLU A 1 195 ? 15.831 30.928 31.320 1.000 0.970 195 GLU A C 1
ATOM 3093 O O . GLU A 1 195 ? 14.720 30.964 31.853 1.000 0.970 195 GLU A O 1
ATOM 3105 N N . GLU A 1 196 ? 16.945 31.044 32.041 1.000 0.970 196 GLU A N 1
ATOM 3106 C CA . GLU A 1 196 ? 16.975 31.018 33.507 1.000 0.970 196 GLU A CA 1
ATOM 3107 C C . GLU A 1 196 ? 16.173 32.180 34.134 1.000 0.970 196 GLU A C 1
ATOM 3108 O O . GLU A 1 196 ? 15.536 32.022 35.177 1.000 0.970 196 GLU A O 1
ATOM 3120 N N . GLU A 1 197 ? 16.087 33.323 33.447 1.000 0.970 197 GLU A N 1
ATOM 3121 C CA . GLU A 1 197 ? 15.267 34.482 33.811 1.000 0.970 197 GLU A CA 1
ATOM 3122 C C . GLU A 1 197 ? 13.751 34.204 33.784 1.000 0.970 197 GLU A C 1
ATOM 3123 O O . GLU A 1 197 ? 12.984 34.935 34.421 1.000 0.970 197 GLU A O 1
ATOM 3135 N N . LEU A 1 198 ? 13.299 33.155 33.082 1.000 0.980 198 LEU A N 1
ATOM 3136 C CA . LEU A 1 198 ? 11.899 32.712 33.079 1.000 0.980 198 LEU A CA 1
ATOM 3137 C C . LEU A 1 198 ? 11.563 31.775 34.242 1.000 0.980 198 LEU A C 1
ATOM 3138 O O . LEU A 1 198 ? 10.387 31.684 34.606 1.000 0.980 198 LEU A O 1
ATOM 3154 N N . ARG A 1 199 ? 12.555 31.133 34.880 1.000 0.970 199 ARG A N 1
ATOM 3155 C CA . ARG A 1 199 ? 12.346 30.131 35.944 1.000 0.970 199 ARG A CA 1
ATOM 3156 C C . ARG A 1 199 ? 11.370 30.571 37.050 1.000 0.970 199 ARG A C 1
ATOM 3157 O O . ARG A 1 199 ? 10.498 29.770 37.378 1.000 0.970 199 ARG A O 1
ATOM 3178 N N . PRO A 1 200 ? 11.373 31.829 37.553 1.000 0.970 200 PRO A N 1
ATOM 3179 C CA . PRO A 1 200 ? 10.401 32.265 38.565 1.000 0.970 200 PRO A CA 1
ATOM 3180 C C . PRO A 1 200 ? 8.936 32.222 38.100 1.000 0.970 200 PRO A C 1
ATOM 3181 O O . PRO A 1 200 ? 8.019 32.102 38.912 1.000 0.970 200 PRO A O 1
ATOM 3192 N N . PHE A 1 201 ? 8.694 32.359 36.797 1.000 0.970 201 PHE A N 1
ATOM 3193 C CA . PHE A 1 201 ? 7.358 32.326 36.200 1.000 0.970 201 PHE A CA 1
ATOM 3194 C C . PHE A 1 201 ? 6.936 30.896 35.889 1.000 0.970 201 PHE A C 1
ATOM 3195 O O . PHE A 1 201 ? 5.789 30.528 36.135 1.000 0.970 201 PHE A O 1
ATOM 3212 N N . VAL A 1 202 ? 7.888 30.089 35.430 1.000 0.980 202 VAL A N 1
ATOM 3213 C CA . VAL A 1 202 ? 7.698 28.666 35.158 1.000 0.980 202 VAL A CA 1
ATOM 3214 C C . VAL A 1 202 ? 7.396 27.898 36.444 1.000 0.980 202 VAL A C 1
ATOM 3215 O O . VAL A 1 202 ? 6.418 27.163 36.507 1.000 0.980 202 VAL A O 1
ATOM 3228 N N . GLU A 1 203 ? 8.119 28.163 37.531 1.000 0.980 203 GLU A N 1
ATOM 3229 C CA . GLU A 1 203 ? 7.795 27.585 38.839 1.000 0.980 203 GLU A CA 1
ATOM 3230 C C . GLU A 1 203 ? 6.407 28.016 39.326 1.000 0.980 203 GLU A C 1
ATOM 3231 O O . GLU A 1 203 ? 5.694 27.232 39.949 1.000 0.980 203 GLU A O 1
ATOM 3243 N N . LYS A 1 204 ? 5.979 29.251 39.038 1.000 0.970 204 LYS A N 1
ATOM 3244 C CA . LYS A 1 204 ? 4.629 29.706 39.390 1.000 0.970 204 LYS A CA 1
ATOM 3245 C C . LYS A 1 204 ? 3.552 28.941 38.605 1.000 0.970 204 LYS A C 1
ATOM 3246 O O . LYS A 1 204 ? 2.526 28.614 39.195 1.000 0.970 204 LYS A O 1
ATOM 3265 N N . LEU A 1 205 ? 3.800 28.615 37.330 1.000 0.980 205 LEU A N 1
ATOM 3266 C CA . LEU A 1 205 ? 2.956 27.733 36.508 1.000 0.980 205 LEU A CA 1
ATOM 3267 C C . LEU A 1 205 ? 2.930 26.305 37.080 1.000 0.980 205 LEU A C 1
ATOM 3268 O O . LEU A 1 205 ? 1.858 25.748 37.305 1.000 0.980 205 LEU A O 1
ATOM 3284 N N . TRP A 1 206 ? 4.095 25.736 37.399 1.000 0.970 206 TRP A N 1
ATOM 3285 C CA . TRP A 1 206 ? 4.227 24.390 37.971 1.000 0.970 206 TRP A CA 1
ATOM 3286 C C . TRP A 1 206 ? 3.646 24.247 39.375 1.000 0.970 206 TRP A C 1
ATOM 3287 O O . TRP A 1 206 ? 3.417 23.127 39.820 1.000 0.970 206 TRP A O 1
ATOM 3308 N N . ASN A 1 207 ? 3.396 25.347 40.074 1.000 0.970 207 ASN A N 1
ATOM 3309 C CA . ASN A 1 207 ? 2.737 25.347 41.376 1.000 0.970 207 ASN A CA 1
ATOM 3310 C C . ASN A 1 207 ? 1.267 25.803 41.303 1.000 0.970 207 ASN A C 1
ATOM 3311 O O . ASN A 1 207 ? 0.622 25.933 42.343 1.000 0.970 207 ASN A O 1
ATOM 3322 N N . ASN A 1 208 ? 0.724 26.057 40.105 1.000 0.970 208 ASN A N 1
ATOM 3323 C CA . ASN A 1 208 ? -0.685 26.396 39.922 1.000 0.970 208 ASN A CA 1
ATOM 3324 C C . ASN A 1 208 ? -1.527 25.138 39.646 1.000 0.970 208 ASN A C 1
ATOM 3325 O O . ASN A 1 208 ? -1.703 24.719 38.502 1.000 0.970 208 ASN A O 1
ATOM 3336 N N . ASP A 1 209 ? -2.093 24.555 40.700 1.000 0.970 209 ASP A N 1
ATOM 3337 C CA . ASP A 1 209 ? -2.926 23.351 40.592 1.000 0.970 209 ASP A CA 1
ATOM 3338 C C . ASP A 1 209 ? -4.204 23.555 39.764 1.000 0.970 209 ASP A C 1
ATOM 3339 O O . ASP A 1 209 ? -4.676 22.612 39.131 1.000 0.970 209 ASP A O 1
ATOM 3348 N N . SER A 1 210 ? -4.758 24.770 39.741 1.000 0.970 210 SER A N 1
ATOM 3349 C CA . SER A 1 210 ? -5.950 25.092 38.945 1.000 0.970 210 SER A CA 1
ATOM 3350 C C . SER A 1 210 ? -5.657 24.912 37.453 1.000 0.970 210 SER A C 1
ATOM 3351 O O . SER A 1 210 ? -6.332 24.127 36.783 1.000 0.970 210 SER A O 1
ATOM 3359 N N . VAL A 1 211 ? -4.557 25.503 36.970 1.000 0.980 211 VAL A N 1
ATOM 3360 C CA . VAL A 1 211 ? -4.038 25.255 35.614 1.000 0.980 211 VAL A CA 1
ATOM 3361 C C . VAL A 1 211 ? -3.837 23.771 35.353 1.000 0.980 211 VAL A C 1
ATOM 3362 O O . VAL A 1 211 ? -4.255 23.281 34.309 1.000 0.980 211 VAL A O 1
ATOM 3375 N N . LYS A 1 212 ? -3.202 23.035 36.273 1.000 0.980 212 LYS A N 1
ATOM 3376 C CA . LYS A 1 212 ? -2.900 21.616 36.036 1.000 0.980 212 LYS A CA 1
ATOM 3377 C C . LYS A 1 212 ? -4.152 20.763 35.884 1.000 0.980 212 LYS A C 1
ATOM 3378 O O . LYS A 1 212 ? -4.169 19.866 35.047 1.000 0.980 212 LYS A O 1
ATOM 3397 N N . ILE A 1 213 ? -5.195 21.022 36.672 1.000 0.980 213 ILE A N 1
ATOM 3398 C CA . ILE A 1 213 ? -6.476 20.311 36.564 1.000 0.980 213 ILE A CA 1
ATOM 3399 C C . ILE A 1 213 ? -7.132 20.596 35.211 1.000 0.980 213 ILE A C 1
ATOM 3400 O O . ILE A 1 213 ? -7.619 19.671 34.563 1.000 0.980 213 ILE A O 1
ATOM 3416 N N . GLU A 1 214 ? -7.130 21.853 34.771 1.000 0.980 214 GLU A N 1
ATOM 3417 C CA . GLU A 1 214 ? -7.698 22.243 33.480 1.000 0.980 214 GLU A CA 1
ATOM 3418 C C . GLU A 1 214 ? -6.892 21.685 32.295 1.000 0.980 214 GLU A C 1
ATOM 3419 O O . GLU A 1 214 ? -7.474 21.108 31.374 1.000 0.980 214 GLU A O 1
ATOM 3431 N N . ALA A 1 215 ? -5.560 21.721 32.365 1.000 0.980 215 ALA A N 1
ATOM 3432 C CA . ALA A 1 215 ? -4.683 21.051 31.406 1.000 0.980 215 ALA A CA 1
ATOM 3433 C C . ALA A 1 215 ? -4.923 19.529 31.378 1.000 0.980 215 ALA A C 1
ATOM 3434 O O . ALA A 1 215 ? -4.982 18.929 30.304 1.000 0.980 215 ALA A O 1
ATOM 3441 N N . ALA A 1 216 ? -5.155 18.895 32.536 1.000 0.980 216 ALA A N 1
ATOM 3442 C CA . ALA A 1 216 ? -5.482 17.471 32.616 1.000 0.980 216 ALA A CA 1
ATOM 3443 C C . ALA A 1 216 ? -6.836 17.128 31.965 1.000 0.980 216 ALA A C 1
ATOM 3444 O O . ALA A 1 216 ? -6.984 16.036 31.410 1.000 0.980 216 ALA A O 1
ATOM 3451 N N . LYS A 1 217 ? -7.820 18.038 31.988 1.000 0.980 217 LYS A N 1
ATOM 3452 C CA . LYS A 1 217 ? -9.096 17.859 31.270 1.000 0.980 217 LYS A CA 1
ATOM 3453 C C . LYS A 1 217 ? -8.907 17.941 29.758 1.000 0.980 217 LYS A C 1
ATOM 3454 O O . LYS A 1 217 ? -9.412 17.073 29.052 1.000 0.980 217 LYS A O 1
ATOM 3473 N N . LEU A 1 218 ? -8.139 18.922 29.284 1.000 0.990 218 LEU A N 1
ATOM 3474 C CA . LEU A 1 218 ? -7.811 19.069 27.863 1.000 0.990 218 LEU A CA 1
ATOM 3475 C C . LEU A 1 218 ? -7.049 17.844 27.343 1.000 0.990 218 LEU A C 1
ATOM 3476 O O . LEU A 1 218 ? -7.433 17.261 26.331 1.000 0.990 218 LEU A O 1
ATOM 3492 N N . LYS A 1 219 ? -6.051 17.367 28.100 1.000 0.990 219 LYS A N 1
ATOM 3493 C CA . LYS A 1 219 ? -5.341 16.118 27.796 1.000 0.990 219 LYS A CA 1
ATOM 3494 C C . LYS A 1 219 ? -6.301 14.938 27.665 1.000 0.990 219 LYS A C 1
ATOM 3495 O O . LYS A 1 219 ? -6.201 14.156 26.726 1.000 0.990 219 LYS A O 1
ATOM 3514 N N . LYS A 1 220 ? -7.229 14.794 28.617 1.000 0.980 220 LYS A N 1
ATOM 3515 C CA . LYS A 1 220 ? -8.222 13.716 28.600 1.000 0.980 220 LYS A CA 1
ATOM 3516 C C . LYS A 1 220 ? -9.105 13.778 27.349 1.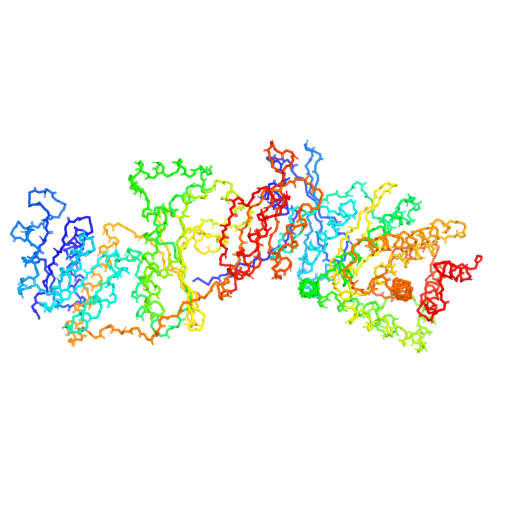000 0.980 220 LYS A C 1
ATOM 3517 O O . LYS A 1 220 ? -9.420 12.718 26.813 1.000 0.980 220 LYS A O 1
ATOM 3536 N N . SER A 1 221 ? -9.487 14.972 26.894 1.000 0.980 221 SER A N 1
ATOM 3537 C CA . SER A 1 221 ? -10.241 15.129 25.646 1.000 0.980 221 SER A CA 1
ATOM 3538 C C . SER A 1 221 ? -9.416 14.678 24.439 1.000 0.980 221 SER A C 1
ATOM 3539 O O . SER A 1 221 ? -9.833 13.756 23.745 1.000 0.980 221 SER A O 1
ATOM 3547 N N . PHE A 1 222 ? -8.183 15.178 24.275 1.000 0.980 222 PHE A N 1
ATOM 3548 C CA . PHE A 1 222 ? -7.259 14.732 23.215 1.000 0.980 222 PHE A CA 1
ATOM 3549 C C . PHE A 1 222 ? -7.091 13.201 23.173 1.000 0.980 222 PHE A C 1
ATOM 3550 O O . PHE A 1 222 ? -7.090 12.594 22.107 1.000 0.980 222 PHE A O 1
ATOM 3567 N N . LEU A 1 223 ? -7.016 12.575 24.352 1.000 0.970 223 LEU A N 1
ATOM 3568 C CA . LEU A 1 223 ? -6.867 11.131 24.542 1.000 0.970 223 LEU A CA 1
ATOM 3569 C C . LEU A 1 223 ? -8.104 10.284 24.196 1.000 0.970 223 LEU A C 1
ATOM 3570 O O . LEU A 1 223 ? -7.966 9.083 23.963 1.000 0.970 223 LEU A O 1
ATOM 3586 N N . THR A 1 224 ? -9.319 10.836 24.285 1.000 0.970 224 THR A N 1
ATOM 3587 C CA . THR A 1 224 ? -10.555 10.022 24.296 1.000 0.970 224 THR A CA 1
ATOM 3588 C C . THR A 1 224 ? -11.647 10.482 23.333 1.000 0.970 224 THR A C 1
ATOM 3589 O O . THR A 1 224 ? -12.513 9.675 22.982 1.000 0.970 224 THR A O 1
ATOM 3600 N N . SER A 1 225 ? -11.601 11.731 22.877 1.000 0.970 225 SER A N 1
ATOM 3601 C CA . SER A 1 225 ? -12.595 12.348 22.000 1.000 0.970 225 SER A CA 1
ATOM 3602 C C . SER A 1 225 ? -12.234 12.113 20.536 1.000 0.970 225 SER A C 1
ATOM 3603 O O . SER A 1 225 ? -11.571 12.922 19.902 1.000 0.970 225 SER A O 1
ATOM 3611 N N . ALA A 1 226 ? -12.670 10.984 19.980 1.000 0.970 226 ALA A N 1
ATOM 3612 C CA . ALA A 1 226 ? -12.451 10.650 18.572 1.000 0.970 226 ALA A CA 1
ATOM 3613 C C . ALA A 1 226 ? -13.483 11.328 17.651 1.000 0.970 226 ALA A C 1
ATOM 3614 O O . ALA A 1 226 ? -14.219 10.629 16.957 1.000 0.970 226 ALA A O 1
ATOM 3621 N N . GLU A 1 227 ? -13.604 12.653 17.688 1.000 0.970 227 GLU A N 1
ATOM 3622 C CA . GLU A 1 227 ? -14.703 13.395 17.045 1.000 0.970 227 GLU A CA 1
ATOM 3623 C C . GLU A 1 227 ? -14.550 13.488 15.529 1.000 0.970 227 GLU A C 1
ATOM 3624 O O . GLU A 1 227 ? -15.508 13.249 14.799 1.000 0.970 227 GLU A O 1
ATOM 3636 N N . THR A 1 228 ? -13.346 13.806 15.052 1.000 0.980 228 THR A N 1
ATOM 3637 C CA . THR A 1 228 ? -13.053 13.991 13.626 1.000 0.980 228 THR A CA 1
ATOM 3638 C C . THR A 1 228 ? -11.588 13.707 13.312 1.000 0.980 228 THR A C 1
ATOM 3639 O O . THR A 1 228 ? -10.770 13.640 14.225 1.000 0.980 228 THR A O 1
ATOM 3650 N N . LEU A 1 229 ? -11.237 13.575 12.030 1.000 0.970 229 LEU A N 1
ATOM 3651 C CA . LEU A 1 229 ? -9.841 13.533 11.594 1.000 0.970 229 LEU A CA 1
ATOM 3652 C C . LEU A 1 229 ? -9.227 14.933 11.686 1.000 0.970 229 LEU A C 1
ATOM 3653 O O . LEU A 1 229 ? -9.455 15.772 10.815 1.000 0.970 229 LEU A O 1
ATOM 3669 N N . ILE A 1 230 ? -8.428 15.157 12.723 1.000 0.990 230 ILE A N 1
ATOM 3670 C CA . ILE A 1 230 ? -7.661 16.392 12.883 1.000 0.990 230 ILE A CA 1
ATOM 3671 C C . ILE A 1 230 ? -6.323 16.285 12.143 1.000 0.990 230 ILE A C 1
ATOM 3672 O O . ILE A 1 230 ? -5.782 15.192 11.975 1.000 0.990 230 ILE A O 1
ATOM 3688 N N . HIS A 1 231 ? -5.769 17.419 11.726 1.000 0.990 231 HIS A N 1
ATOM 3689 C CA . HIS A 1 231 ? -4.392 17.551 11.258 1.000 0.990 231 HIS A CA 1
ATOM 3690 C C . HIS A 1 231 ? -3.398 17.207 12.372 1.000 0.990 231 HIS A C 1
ATOM 3691 O O . HIS A 1 231 ? -2.372 16.579 12.111 1.000 0.990 231 HIS A O 1
ATOM 3705 N N . GLY A 1 232 ? -3.665 17.639 13.607 1.000 0.980 232 GLY A N 1
ATOM 3706 C CA . GLY A 1 232 ? -2.872 17.272 14.783 1.000 0.980 232 GLY A CA 1
ATOM 3707 C C . GLY A 1 232 ? -1.573 18.065 14.986 1.000 0.980 232 GLY A C 1
ATOM 3708 O O . GLY A 1 232 ? -0.921 17.870 16.007 1.000 0.980 232 GLY A O 1
ATOM 3712 N N . ASP A 1 233 ? -1.216 18.977 14.074 1.000 0.980 233 ASP A N 1
ATOM 3713 C CA . ASP A 1 233 ? -0.075 19.907 14.215 1.000 0.980 233 ASP A CA 1
ATOM 3714 C C . ASP A 1 233 ? -0.266 21.167 13.343 1.000 0.980 233 ASP A C 1
ATOM 3715 O O . ASP A 1 233 ? 0.630 21.610 12.620 1.000 0.980 233 ASP A O 1
ATOM 3724 N N . LEU A 1 234 ? -1.484 21.727 13.358 1.000 0.980 234 LEU A N 1
ATOM 3725 C CA . LEU A 1 234 ? -1.883 22.845 12.494 1.000 0.980 234 LEU A CA 1
ATOM 3726 C C . LEU A 1 234 ? -1.350 24.205 12.991 1.000 0.980 234 LEU A C 1
ATOM 3727 O O . LEU A 1 234 ? -2.095 25.124 13.332 1.000 0.980 234 LEU A O 1
ATOM 3743 N N . HIS A 1 235 ? -0.031 24.345 13.042 1.000 0.980 235 HIS A N 1
ATOM 3744 C CA . HIS A 1 235 ? 0.642 25.591 13.393 1.000 0.980 235 HIS A CA 1
ATOM 3745 C C . HIS A 1 235 ? 1.073 26.392 12.155 1.000 0.980 235 HIS A C 1
ATOM 3746 O O . HIS A 1 235 ? 1.150 25.862 11.051 1.000 0.980 235 HIS A O 1
ATOM 3760 N N . THR A 1 236 ? 1.468 27.662 12.314 1.000 0.980 236 THR A N 1
ATOM 3761 C CA . THR A 1 236 ? 1.882 28.530 11.183 1.000 0.980 236 THR A CA 1
ATOM 3762 C C . THR A 1 236 ? 3.137 28.057 10.435 1.000 0.980 236 THR A C 1
ATOM 3763 O O . THR A 1 236 ? 3.435 28.563 9.356 1.000 0.980 236 THR A O 1
ATOM 3774 N N . GLY A 1 237 ? 3.884 27.094 10.981 1.000 0.960 237 GLY A N 1
ATOM 3775 C CA . GLY A 1 237 ? 4.959 26.389 10.272 1.000 0.960 237 GLY A CA 1
ATOM 3776 C C . GLY A 1 237 ? 4.487 25.270 9.330 1.000 0.960 237 GLY A C 1
ATOM 3777 O O . GLY A 1 237 ? 5.276 24.834 8.506 1.000 0.960 237 GLY A O 1
ATOM 3781 N N . SER A 1 238 ? 3.225 24.842 9.422 1.000 0.980 238 SER A N 1
ATOM 3782 C CA . SER A 1 238 ? 2.616 23.758 8.623 1.000 0.980 238 SER A CA 1
ATOM 3783 C C . SER A 1 238 ? 1.743 24.334 7.505 1.000 0.980 238 SER A C 1
ATOM 3784 O O . SER A 1 238 ? 0.802 23.714 7.019 1.000 0.980 238 SER A O 1
ATOM 3792 N N . ILE A 1 239 ? 2.001 25.592 7.146 1.000 0.990 239 ILE A N 1
ATOM 3793 C CA . ILE A 1 239 ? 1.197 26.366 6.210 1.000 0.990 239 ILE A CA 1
ATOM 3794 C C . ILE A 1 239 ? 2.158 27.118 5.298 1.000 0.990 239 ILE A C 1
ATOM 3795 O O . ILE A 1 239 ? 2.988 27.896 5.768 1.000 0.990 239 ILE A O 1
ATOM 3811 N N . PHE A 1 240 ? 2.021 26.908 3.997 1.000 0.980 240 PHE A N 1
ATOM 3812 C CA . PHE A 1 240 ? 2.589 27.752 2.956 1.000 0.980 240 PHE A CA 1
ATOM 3813 C C . PHE A 1 240 ? 1.578 28.828 2.554 1.000 0.980 240 PHE A C 1
ATOM 3814 O O . PHE A 1 240 ? 0.384 28.547 2.459 1.000 0.980 240 PHE A O 1
ATOM 3831 N N . ALA A 1 241 ? 2.037 30.057 2.323 1.000 0.980 241 ALA A N 1
ATOM 3832 C CA . ALA A 1 241 ? 1.179 31.177 1.958 1.000 0.980 241 ALA A CA 1
ATOM 3833 C C . ALA A 1 241 ? 1.861 32.201 1.031 1.000 0.980 241 ALA A C 1
ATOM 3834 O O . ALA A 1 241 ? 3.089 32.314 0.970 1.000 0.980 241 ALA A O 1
ATOM 3841 N N . SER A 1 242 ? 1.025 32.964 0.329 1.000 0.980 242 SER A N 1
ATOM 3842 C CA . SER A 1 242 ? 1.328 34.214 -0.377 1.000 0.980 242 SER A CA 1
ATOM 3843 C C . SER A 1 242 ? 0.209 35.233 -0.109 1.000 0.980 242 SER A C 1
ATOM 3844 O O . SER A 1 242 ? -0.692 34.975 0.691 1.000 0.980 242 SER A O 1
ATOM 3852 N N . GLU A 1 243 ? 0.206 36.385 -0.787 1.000 0.960 243 GLU A N 1
ATOM 3853 C CA . GLU A 1 243 ? -0.924 37.325 -0.699 1.000 0.960 243 GLU A CA 1
ATOM 3854 C C . GLU A 1 243 ? -2.265 36.713 -1.148 1.000 0.960 243 GLU A C 1
ATOM 3855 O O . GLU A 1 243 ? -3.305 37.255 -0.777 1.000 0.960 243 GLU A O 1
ATOM 3867 N N . HIS A 1 244 ? -2.272 35.626 -1.936 1.000 0.970 244 HIS A N 1
ATOM 3868 C CA . HIS A 1 244 ? -3.483 35.095 -2.590 1.000 0.970 244 HIS A CA 1
ATOM 3869 C C . HIS A 1 244 ? -3.699 33.589 -2.443 1.000 0.970 244 HIS A C 1
ATOM 3870 O O . HIS A 1 244 ? -4.784 33.102 -2.743 1.000 0.970 244 HIS A O 1
ATOM 3884 N N . GLU A 1 245 ? -2.684 32.844 -2.025 1.000 0.980 245 GLU A N 1
ATOM 3885 C CA . GLU A 1 245 ? -2.728 31.385 -1.967 1.000 0.980 245 GLU A CA 1
ATOM 3886 C C . GLU A 1 245 ? -2.314 30.918 -0.575 1.000 0.980 245 GLU A C 1
ATOM 3887 O O . GLU A 1 245 ? -1.388 31.479 0.010 1.000 0.980 245 GLU A O 1
ATOM 3899 N N . THR A 1 246 ? -2.988 29.889 -0.065 1.000 0.990 246 THR A N 1
ATOM 3900 C CA . THR A 1 246 ? -2.661 29.221 1.199 1.000 0.990 246 THR A CA 1
ATOM 3901 C C . THR A 1 246 ? -2.721 27.715 0.986 1.000 0.990 246 THR A C 1
ATOM 3902 O O . THR A 1 246 ? -3.686 27.219 0.412 1.000 0.990 246 THR A O 1
ATOM 3913 N N . LYS A 1 247 ? -1.720 26.983 1.476 1.000 0.990 247 LYS A N 1
ATOM 3914 C CA . LYS A 1 247 ? -1.614 25.525 1.391 1.000 0.990 247 LYS A CA 1
ATOM 3915 C C . LYS A 1 247 ? -1.184 24.960 2.741 1.000 0.990 247 LYS A C 1
ATOM 3916 O O . LYS A 1 247 ? -0.088 25.242 3.217 1.000 0.990 247 LYS A O 1
ATOM 3935 N N . VAL A 1 248 ? -2.046 24.170 3.357 1.000 0.990 248 VAL A N 1
ATOM 3936 C CA . VAL A 1 248 ? -1.773 23.416 4.581 1.000 0.990 248 VAL A CA 1
ATOM 3937 C C . VAL A 1 248 ? -1.014 22.138 4.218 1.000 0.990 248 VAL A C 1
ATOM 3938 O O . VAL A 1 248 ? -1.365 21.465 3.250 1.000 0.990 248 VAL A O 1
ATOM 3951 N N . ILE A 1 249 ? 0.037 21.816 4.967 1.000 0.980 249 ILE A N 1
ATOM 3952 C CA . ILE A 1 249 ? 0.953 20.693 4.720 1.000 0.980 249 ILE A CA 1
ATOM 3953 C C . ILE A 1 249 ? 1.218 19.924 6.014 1.000 0.980 249 ILE A C 1
ATOM 3954 O O . ILE A 1 249 ? 0.861 20.388 7.082 1.000 0.980 249 ILE A O 1
ATOM 3970 N N . ASP A 1 250 ? 1.941 18.809 5.928 1.000 0.970 250 ASP A N 1
ATOM 3971 C CA . ASP A 1 250 ? 2.496 18.113 7.097 1.000 0.970 250 ASP A CA 1
ATOM 3972 C C . ASP A 1 250 ? 1.481 17.521 8.116 1.000 0.970 250 ASP A C 1
ATOM 3973 O O . ASP A 1 250 ? 1.721 17.576 9.323 1.000 0.970 250 ASP A O 1
ATOM 3982 N N . PRO A 1 251 ? 0.357 16.890 7.702 1.000 0.980 251 PRO A N 1
ATOM 3983 C CA . PRO A 1 251 ? -0.576 16.241 8.632 1.000 0.980 251 PRO A CA 1
ATOM 3984 C C . PRO A 1 251 ? -0.082 14.862 9.123 1.000 0.980 251 PRO A C 1
ATOM 3985 O O . PRO A 1 251 ? -0.852 13.907 9.208 1.000 0.980 251 PRO A O 1
ATOM 3996 N N . GLU A 1 252 ? 1.207 14.708 9.443 1.000 0.970 252 GLU A N 1
ATOM 3997 C CA . GLU A 1 252 ? 1.775 13.424 9.899 1.000 0.970 252 GLU A CA 1
ATOM 3998 C C . GLU A 1 252 ? 1.338 13.026 11.323 1.000 0.970 252 GLU A C 1
ATOM 3999 O O . GLU A 1 252 ? 1.368 11.850 11.697 1.000 0.970 252 GLU A O 1
ATOM 4011 N N . PHE A 1 253 ? 0.861 14.002 12.098 1.000 0.980 253 PHE A N 1
ATOM 4012 C CA . PHE A 1 253 ? 0.249 13.813 13.415 1.000 0.980 253 PHE A CA 1
ATOM 4013 C C . PHE A 1 253 ? -1.248 13.495 13.343 1.000 0.980 253 PHE A C 1
ATOM 4014 O O . PHE A 1 253 ? -1.879 13.342 14.388 1.000 0.980 253 PHE A O 1
ATOM 4031 N N . ALA A 1 254 ? -1.827 13.384 12.144 1.000 0.980 254 ALA A N 1
ATOM 4032 C CA . ALA A 1 254 ? -3.262 13.212 11.995 1.000 0.980 254 ALA A CA 1
ATOM 4033 C C . ALA A 1 254 ? -3.768 11.936 12.684 1.000 0.980 254 ALA A C 1
ATOM 4034 O O . ALA A 1 254 ? -3.178 10.856 12.585 1.000 0.980 254 ALA A O 1
ATOM 4041 N N . PHE A 1 255 ? -4.889 12.074 13.382 1.000 0.980 255 PHE A N 1
ATOM 4042 C CA . PHE A 1 255 ? -5.646 10.986 13.994 1.000 0.980 255 PHE A CA 1
ATOM 4043 C C . PHE A 1 255 ? -7.082 11.457 14.244 1.000 0.980 255 PHE A C 1
ATOM 4044 O O . PHE A 1 255 ? -7.414 12.620 14.015 1.000 0.980 255 PHE A O 1
ATOM 4061 N N . TYR A 1 256 ? -7.951 10.561 14.710 1.000 0.980 256 TYR A N 1
ATOM 4062 C CA . TYR A 1 256 ? -9.289 10.969 15.131 1.000 0.980 256 TYR A CA 1
ATOM 4063 C C . TYR A 1 256 ? -9.266 11.570 16.540 1.000 0.980 256 TYR A C 1
ATOM 4064 O O . TYR A 1 256 ? -9.170 10.819 17.512 1.000 0.980 256 TYR A O 1
ATOM 4082 N N . GLY A 1 257 ? -9.381 12.895 16.628 1.000 0.990 257 GLY A N 1
ATOM 4083 C CA . GLY A 1 257 ? -9.272 13.690 17.852 1.000 0.990 257 GLY A CA 1
ATOM 4084 C C . GLY A 1 257 ? -10.355 14.778 17.968 1.000 0.990 257 GLY A C 1
ATOM 4085 O O . GLY A 1 257 ? -11.279 14.811 17.148 1.000 0.990 257 GLY A O 1
ATOM 4089 N N . PRO A 1 258 ? -10.269 15.647 18.994 1.000 0.990 258 PRO A N 1
ATOM 4090 C CA . PRO A 1 258 ? -11.261 16.690 19.256 1.000 0.990 258 PRO A CA 1
ATOM 4091 C C . PRO A 1 258 ? -11.168 17.850 18.258 1.000 0.990 258 PRO A C 1
ATOM 4092 O O . PRO A 1 258 ? -10.074 18.355 17.991 1.000 0.990 258 PRO A O 1
ATOM 4103 N N . ILE A 1 259 ? -12.315 18.318 17.757 1.000 0.980 259 ILE A N 1
ATOM 4104 C CA . ILE A 1 259 ? -12.415 19.360 16.713 1.000 0.980 259 ILE A CA 1
ATOM 4105 C C . ILE A 1 259 ? -11.676 20.640 17.128 1.000 0.980 259 ILE A C 1
ATOM 4106 O O . ILE A 1 259 ? -10.981 21.255 16.318 1.000 0.980 259 ILE A O 1
ATOM 4122 N N . GLY A 1 260 ? -11.787 21.032 18.402 1.000 0.990 260 GLY A N 1
ATOM 4123 C CA . GLY A 1 260 ? -11.166 22.253 18.917 1.000 0.990 260 GLY A CA 1
ATOM 4124 C C . GLY A 1 260 ? -9.635 22.263 18.844 1.000 0.990 260 GLY A C 1
ATOM 4125 O O . GLY A 1 260 ? -9.042 23.339 18.904 1.000 0.990 260 GLY A O 1
ATOM 4129 N N . PHE A 1 261 ? -8.970 21.109 18.698 1.000 0.990 261 PHE A N 1
ATOM 4130 C CA . PHE A 1 261 ? -7.507 21.028 18.749 1.000 0.990 261 PHE A CA 1
ATOM 4131 C C . PHE A 1 261 ? -6.830 21.826 17.631 1.000 0.990 261 PHE A C 1
ATOM 4132 O O . PHE A 1 261 ? -5.994 22.683 17.916 1.000 0.990 261 PHE A O 1
ATOM 4149 N N . ASP A 1 262 ? -7.219 21.606 16.374 1.000 0.990 262 ASP A N 1
ATOM 4150 C CA . ASP A 1 262 ? -6.604 22.294 15.231 1.000 0.990 262 ASP A CA 1
ATOM 4151 C C . ASP A 1 262 ? -6.943 23.790 15.202 1.000 0.990 262 ASP A C 1
ATOM 4152 O O . ASP A 1 262 ? -6.082 24.623 14.910 1.000 0.990 262 ASP A O 1
ATOM 4161 N N . VAL A 1 263 ? -8.181 24.145 15.567 1.000 0.990 263 VAL A N 1
ATOM 4162 C CA . VAL A 1 263 ? -8.613 25.546 15.698 1.000 0.990 263 VAL A CA 1
ATOM 4163 C C . VAL A 1 263 ? -7.740 26.264 16.737 1.000 0.990 263 VAL A C 1
ATOM 4164 O O . VAL A 1 263 ? -7.221 27.355 16.487 1.000 0.990 263 VAL A O 1
ATOM 4177 N N . GLY A 1 264 ? -7.512 25.619 17.886 1.000 0.990 264 GLY A N 1
ATOM 4178 C CA . GLY A 1 264 ? -6.660 26.132 18.956 1.000 0.990 264 GLY A CA 1
ATOM 4179 C C . GLY A 1 264 ? -5.185 26.250 18.562 1.000 0.990 264 GLY A C 1
ATOM 4180 O O . GLY A 1 264 ? -4.550 27.262 18.872 1.000 0.990 264 GLY A O 1
ATOM 4184 N N . GLN A 1 265 ? -4.643 25.261 17.841 1.000 0.990 265 GLN A N 1
ATOM 4185 C CA . GLN A 1 265 ? -3.263 25.277 17.335 1.000 0.990 265 GLN A CA 1
ATOM 4186 C C . GLN A 1 265 ? -2.990 26.507 16.455 1.000 0.990 265 GLN A C 1
ATOM 4187 O O . GLN A 1 265 ? -1.995 27.217 16.665 1.000 0.990 265 GLN A O 1
ATOM 4201 N N . PHE A 1 266 ? -3.891 26.823 15.521 1.000 0.990 266 PHE A N 1
ATOM 4202 C CA . PHE A 1 266 ? -3.722 27.975 14.636 1.000 0.990 266 PHE A CA 1
ATOM 4203 C C . PHE A 1 266 ? -3.878 29.312 15.380 1.000 0.990 266 PHE A C 1
ATOM 4204 O O . PHE A 1 266 ? -3.021 30.193 15.252 1.000 0.990 266 PHE A O 1
ATOM 4221 N N . ILE A 1 267 ? -4.912 29.447 16.223 1.000 0.990 267 ILE A N 1
ATOM 4222 C CA . ILE A 1 267 ? -5.150 30.659 17.030 1.000 0.990 267 ILE A CA 1
ATOM 4223 C C . ILE A 1 267 ? -3.948 30.967 17.933 1.000 0.990 267 ILE A C 1
ATOM 4224 O O . ILE A 1 267 ? -3.497 32.113 17.999 1.000 0.990 267 ILE A O 1
ATOM 4240 N N . ALA A 1 268 ? -3.373 29.958 18.592 1.000 0.990 268 ALA A N 1
ATOM 4241 C CA . ALA A 1 268 ? -2.182 30.146 19.417 1.000 0.990 268 ALA A CA 1
ATOM 4242 C C . ALA A 1 268 ? -0.998 30.699 18.623 1.000 0.990 268 ALA A C 1
ATOM 4243 O O . ALA A 1 268 ? -0.304 31.597 19.100 1.000 0.990 268 ALA A O 1
ATOM 4250 N N . ASN A 1 269 ? -0.774 30.200 17.405 1.000 0.990 269 ASN A N 1
ATOM 4251 C CA . ASN A 1 269 ? 0.341 30.649 16.576 1.000 0.990 269 ASN A CA 1
ATOM 4252 C C . ASN A 1 269 ? 0.154 32.088 16.055 1.000 0.990 269 ASN A C 1
ATOM 4253 O O . ASN A 1 269 ? 1.150 32.796 15.901 1.000 0.990 269 ASN A O 1
ATOM 4264 N N . LEU A 1 270 ? -1.083 32.572 15.884 1.000 0.990 270 LEU A N 1
ATOM 4265 C CA . LEU A 1 270 ? -1.349 33.996 15.629 1.000 0.990 270 LEU A CA 1
ATOM 4266 C C . LEU A 1 270 ? -0.999 34.874 16.841 1.000 0.990 270 LEU A C 1
ATOM 4267 O O . LEU A 1 270 ? -0.354 35.913 16.682 1.000 0.990 270 LEU A O 1
ATOM 4283 N N . PHE A 1 271 ? -1.358 34.453 18.060 1.000 0.990 271 PHE A N 1
ATOM 4284 C CA . PHE A 1 271 ? -1.004 35.186 19.284 1.000 0.990 271 PHE A CA 1
ATOM 4285 C C . PHE A 1 271 ? 0.496 35.135 19.601 1.000 0.990 271 PHE A C 1
ATOM 4286 O O . PHE A 1 271 ? 1.053 36.142 20.036 1.000 0.990 271 PHE A O 1
ATOM 4303 N N . LEU A 1 272 ? 1.176 34.012 19.342 1.000 0.990 272 LEU A N 1
ATOM 4304 C CA . LEU A 1 272 ? 2.640 33.915 19.422 1.000 0.990 272 LEU A CA 1
ATOM 4305 C C . LEU A 1 272 ? 3.301 34.942 18.495 1.000 0.990 272 LEU A C 1
ATOM 4306 O O . LEU A 1 272 ? 4.195 35.674 18.930 1.000 0.990 272 LEU A O 1
ATOM 4322 N N . ASN A 1 273 ? 2.810 35.075 17.258 1.000 0.980 273 ASN A N 1
ATOM 4323 C CA . ASN A 1 273 ? 3.289 36.118 16.358 1.000 0.980 273 ASN A CA 1
ATOM 4324 C C . ASN A 1 273 ? 2.928 37.531 16.857 1.000 0.980 273 ASN A C 1
ATOM 4325 O O . ASN A 1 273 ? 3.786 38.413 16.842 1.000 0.980 273 ASN A O 1
ATOM 4336 N N . ALA A 1 274 ? 1.721 37.760 17.391 1.000 0.980 274 ALA A N 1
ATOM 4337 C CA . ALA A 1 274 ? 1.317 39.050 17.971 1.000 0.980 274 ALA A CA 1
ATOM 4338 C C . ALA A 1 274 ? 2.200 39.467 19.166 1.000 0.980 274 ALA A C 1
ATOM 4339 O O . ALA A 1 274 ? 2.516 40.649 19.340 1.000 0.980 274 ALA A O 1
ATOM 4346 N N . LEU A 1 275 ? 2.663 38.506 19.971 1.000 0.980 275 LEU A N 1
ATOM 4347 C CA . LEU A 1 275 ? 3.625 38.740 21.053 1.000 0.980 275 LEU A CA 1
ATOM 4348 C C . LEU A 1 275 ? 4.992 39.204 20.530 1.000 0.980 275 LEU A C 1
ATOM 4349 O O . LEU A 1 275 ? 5.673 39.959 21.227 1.000 0.980 275 LEU A O 1
ATOM 4365 N N . SER A 1 276 ? 5.382 38.816 19.312 1.000 0.960 276 SER A N 1
ATOM 4366 C CA . SER A 1 276 ? 6.623 39.289 18.679 1.000 0.960 276 SER A CA 1
ATOM 4367 C C . SER A 1 276 ? 6.563 40.760 18.230 1.000 0.960 276 SER A C 1
ATOM 4368 O O . SER A 1 276 ? 7.603 41.420 18.131 1.000 0.960 276 SER A O 1
ATOM 4376 N N . ARG A 1 277 ? 5.353 41.308 18.042 1.000 0.940 277 ARG A N 1
ATOM 4377 C CA . ARG A 1 277 ? 5.090 42.672 17.547 1.000 0.940 277 ARG A CA 1
ATOM 4378 C C . ARG A 1 277 ? 4.835 43.678 18.671 1.000 0.940 277 ARG A C 1
ATOM 4379 O O . ARG A 1 277 ? 4.756 43.319 19.850 1.000 0.940 277 ARG A O 1
ATOM 4400 N N . ASP A 1 278 ? 4.711 44.954 18.311 1.000 0.910 278 ASP A N 1
ATOM 4401 C CA . ASP A 1 278 ? 4.490 46.066 19.238 1.000 0.910 278 ASP A CA 1
ATOM 4402 C C . ASP A 1 278 ? 3.293 46.934 18.822 1.000 0.910 278 ASP A C 1
ATOM 4403 O O . ASP A 1 278 ? 3.178 47.318 17.662 1.000 0.910 278 ASP A O 1
ATOM 4412 N N . GLY A 1 279 ? 2.456 47.323 19.791 1.000 0.890 279 GLY A N 1
ATOM 4413 C CA . GLY A 1 279 ? 1.411 48.332 19.607 1.000 0.890 279 GLY A CA 1
ATOM 4414 C C . GLY A 1 279 ? 0.509 48.051 18.404 1.000 0.890 279 GLY A C 1
ATOM 4415 O O . GLY A 1 279 ? 0.043 46.934 18.196 1.000 0.890 279 GLY A O 1
ATOM 4419 N N . ALA A 1 280 ? 0.320 49.074 17.571 1.000 0.880 280 ALA A N 1
ATOM 4420 C CA . ALA A 1 280 ? -0.553 49.008 16.402 1.000 0.880 280 ALA A CA 1
ATOM 4421 C C . ALA A 1 280 ? -0.179 47.910 15.385 1.000 0.880 280 ALA A C 1
ATOM 4422 O O . ALA A 1 280 ? -1.056 47.466 14.649 1.000 0.880 280 ALA A O 1
ATOM 4429 N N . ASP A 1 281 ? 1.068 47.423 15.364 1.000 0.940 281 ASP A N 1
ATOM 4430 C CA . ASP A 1 281 ? 1.494 46.370 14.430 1.000 0.940 281 ASP A CA 1
ATOM 4431 C C . ASP A 1 281 ? 0.861 44.995 14.743 1.000 0.940 281 ASP A C 1
ATOM 4432 O O . ASP A 1 281 ? 0.986 44.062 13.941 1.000 0.940 281 ASP A O 1
ATOM 4441 N N . ARG A 1 282 ? 0.185 44.843 15.896 1.000 0.960 282 ARG A N 1
ATOM 4442 C CA . ARG A 1 282 ? -0.575 43.637 16.276 1.000 0.960 282 ARG A CA 1
ATOM 4443 C C . ARG A 1 282 ? -1.969 43.552 15.668 1.000 0.960 282 ARG A C 1
ATOM 4444 O O . ARG A 1 282 ? -2.481 42.442 15.577 1.000 0.960 282 ARG A O 1
ATOM 4465 N N . GLU A 1 283 ? -2.578 44.667 15.262 1.000 0.950 283 GLU A N 1
ATOM 4466 C CA . GLU A 1 283 ? -3.978 44.656 14.803 1.000 0.950 283 GLU A CA 1
ATOM 4467 C C . GLU A 1 283 ? -4.268 43.663 13.660 1.000 0.950 283 GLU A C 1
ATOM 4468 O O . GLU A 1 283 ? -5.250 42.931 13.776 1.000 0.950 283 GLU A O 1
ATOM 4480 N N . PRO A 1 284 ? -3.401 43.491 12.635 1.000 0.960 284 PRO A N 1
ATOM 4481 C CA . PRO A 1 284 ? -3.628 42.472 11.604 1.000 0.960 284 PRO A CA 1
ATOM 4482 C C . PRO A 1 284 ? -3.748 41.048 12.167 1.000 0.960 284 PRO A C 1
ATOM 4483 O O . PRO A 1 284 ? -4.464 40.214 11.623 1.000 0.960 284 PRO A O 1
ATOM 4494 N N . LEU A 1 285 ? -3.064 40.746 13.277 1.000 0.980 285 LEU A N 1
ATOM 4495 C CA . LEU A 1 285 ? -3.139 39.428 13.909 1.000 0.980 285 LEU A CA 1
ATOM 4496 C C . LEU A 1 285 ? -4.459 39.250 14.663 1.000 0.980 285 LEU A C 1
ATOM 4497 O O . LEU A 1 285 ? -4.989 38.144 14.689 1.000 0.980 285 LEU A O 1
ATOM 4513 N N . TYR A 1 286 ? -5.010 40.314 15.251 1.000 0.980 286 TYR A N 1
ATOM 4514 C CA . TYR A 1 286 ? -6.331 40.265 15.878 1.000 0.980 286 TYR A CA 1
ATOM 4515 C C . TYR A 1 286 ? -7.438 40.112 14.830 1.000 0.980 286 TYR A C 1
ATOM 4516 O O . TYR A 1 286 ? -8.345 39.302 15.028 1.000 0.980 286 TYR A O 1
ATOM 4534 N N . GLU A 1 287 ? -7.324 40.802 13.689 1.000 0.980 287 GLU A N 1
ATOM 4535 C CA . GLU A 1 287 ? -8.189 40.572 12.522 1.000 0.980 287 GLU A CA 1
ATOM 4536 C C . GLU A 1 287 ? -8.095 39.118 12.054 1.000 0.980 287 GLU A C 1
ATOM 4537 O O . GLU A 1 287 ? -9.118 38.459 11.874 1.000 0.980 287 GLU A O 1
ATOM 4549 N N . HIS A 1 288 ? -6.883 38.568 11.961 1.000 0.990 288 HIS A N 1
ATOM 4550 C CA . HIS A 1 288 ? -6.681 37.162 11.627 1.000 0.990 288 HIS A CA 1
ATOM 4551 C C . HIS A 1 288 ? -7.325 36.185 12.626 1.000 0.990 288 HIS A C 1
ATOM 4552 O O . HIS A 1 288 ? -7.882 35.177 12.185 1.000 0.990 288 HIS A O 1
ATOM 4566 N N . VAL A 1 289 ? -7.263 36.449 13.937 1.000 0.990 289 VAL A N 1
ATOM 4567 C CA . VAL A 1 289 ? -7.895 35.609 14.976 1.000 0.990 289 VAL A CA 1
ATOM 4568 C C . VAL A 1 289 ? -9.424 35.663 14.875 1.000 0.990 289 VAL A C 1
ATOM 4569 O O . VAL A 1 289 ? -10.067 34.617 14.940 1.000 0.990 289 VAL A O 1
ATOM 4582 N N . ASN A 1 290 ? -10.006 36.850 14.666 1.000 0.980 290 ASN A N 1
ATOM 4583 C CA . ASN A 1 290 ? -11.445 36.992 14.417 1.000 0.980 290 ASN A CA 1
ATOM 4584 C C . ASN A 1 290 ? -11.855 36.222 13.155 1.000 0.980 290 ASN A C 1
ATOM 4585 O O . ASN A 1 290 ? -12.739 35.372 13.201 1.000 0.980 290 ASN A O 1
ATOM 4596 N N . GLN A 1 291 ? -11.169 36.482 12.041 1.000 0.990 291 GLN A N 1
ATOM 4597 C CA . GLN A 1 291 ? -11.547 35.970 10.729 1.000 0.990 291 GLN A CA 1
ATOM 4598 C C . GLN A 1 291 ? -11.470 34.441 10.645 1.000 0.990 291 GLN A C 1
ATOM 4599 O O . GLN A 1 291 ? -12.328 33.843 10.000 1.000 0.990 291 GLN A O 1
ATOM 4613 N N . VAL A 1 292 ? -10.487 33.788 11.285 1.000 0.990 292 VAL A N 1
ATOM 4614 C CA . VAL A 1 292 ? -10.408 32.314 11.264 1.000 0.990 292 VAL A CA 1
ATOM 4615 C C . VAL A 1 292 ? -11.564 31.684 12.029 1.000 0.990 292 VAL A C 1
ATOM 4616 O O . VAL A 1 292 ? -12.123 30.698 11.556 1.000 0.990 292 VAL A O 1
ATOM 4629 N N . TRP A 1 293 ? -11.953 32.268 13.168 1.000 0.990 293 TRP A N 1
ATOM 4630 C CA . TRP A 1 293 ? -13.089 31.775 13.938 1.000 0.990 293 TRP A CA 1
ATOM 4631 C C . TRP A 1 293 ? -14.402 32.006 13.193 1.000 0.990 293 TRP A C 1
ATOM 4632 O O . TRP A 1 293 ? -15.151 31.056 13.001 1.000 0.990 293 TRP A O 1
ATOM 4653 N N . GLU A 1 294 ? -14.650 33.229 12.716 1.000 0.990 294 GLU A N 1
ATOM 4654 C CA . GLU A 1 294 ? -15.869 33.556 11.967 1.000 0.990 294 GLU A CA 1
ATOM 4655 C C . GLU A 1 294 ? -16.003 32.685 10.716 1.000 0.990 294 GLU A C 1
ATOM 4656 O O . GLU A 1 294 ? -17.062 32.114 10.470 1.000 0.990 294 GLU A O 1
ATOM 4668 N N . THR A 1 295 ? -14.913 32.508 9.962 1.000 0.990 295 THR A N 1
ATOM 4669 C CA . THR A 1 295 ? -14.945 31.686 8.746 1.000 0.990 295 THR A CA 1
ATOM 4670 C C . THR A 1 295 ? -15.110 30.198 9.074 1.000 0.990 295 THR A C 1
ATOM 4671 O O . THR A 1 295 ? -15.842 29.510 8.364 1.000 0.990 295 THR A O 1
ATOM 4682 N N . PHE A 1 296 ? -14.476 29.682 10.138 1.000 0.990 296 PHE A N 1
ATOM 4683 C CA . PHE A 1 296 ? -14.691 28.307 10.612 1.000 0.990 296 PHE A CA 1
ATOM 4684 C C . PHE A 1 296 ? -16.148 28.086 11.024 1.000 0.990 296 PHE A C 1
ATOM 4685 O O . PHE A 1 296 ? -16.768 27.135 10.555 1.000 0.990 296 PHE A O 1
ATOM 4702 N N . GLU A 1 297 ? -16.691 28.965 11.870 1.000 0.990 297 GLU A N 1
ATOM 4703 C CA . GLU A 1 297 ? -18.051 28.875 12.402 1.000 0.990 297 GLU A CA 1
ATOM 4704 C C . GLU A 1 297 ? -19.091 28.930 11.276 1.000 0.990 297 GLU A C 1
ATOM 4705 O O . GLU A 1 297 ? -19.983 28.080 11.226 1.000 0.990 297 GLU A O 1
ATOM 4717 N N . GLU A 1 298 ? -18.945 29.867 10.335 1.000 0.990 298 GLU A N 1
ATOM 4718 C CA . GLU A 1 298 ? -19.821 29.998 9.168 1.000 0.990 298 GLU A CA 1
ATOM 4719 C C . GLU A 1 298 ? -19.716 28.766 8.253 1.000 0.990 298 GLU A C 1
ATOM 4720 O O . GLU A 1 298 ? -20.724 28.115 7.970 1.000 0.990 298 GLU A O 1
ATOM 4732 N N . THR A 1 299 ? -18.497 28.360 7.879 1.000 0.990 299 THR A N 1
ATOM 4733 C CA . THR A 1 299 ? -18.268 27.213 6.981 1.000 0.990 299 THR A CA 1
ATOM 4734 C C . THR A 1 299 ? -18.754 25.893 7.591 1.000 0.990 299 THR A C 1
ATOM 4735 O O . THR A 1 299 ? -19.389 25.088 6.905 1.000 0.990 299 THR A O 1
ATOM 4746 N N . PHE A 1 300 ? -18.482 25.656 8.879 1.000 0.990 300 PHE A N 1
ATOM 4747 C CA . PHE A 1 300 ? -18.932 24.459 9.597 1.000 0.990 300 PHE A CA 1
ATOM 4748 C C . PHE A 1 300 ? -20.462 24.430 9.708 1.000 0.990 300 PHE A C 1
ATOM 4749 O O . PHE A 1 300 ? -21.079 23.386 9.499 1.000 0.990 300 PHE A O 1
ATOM 4766 N N . SER A 1 301 ? -21.092 25.577 9.979 1.000 0.980 301 SER A N 1
ATOM 4767 C CA . SER A 1 301 ? -22.552 25.701 10.083 1.000 0.980 301 SER A CA 1
ATOM 4768 C C . SER A 1 301 ? -23.270 25.462 8.756 1.000 0.980 301 SER A C 1
ATOM 4769 O O . SER A 1 301 ? -24.314 24.807 8.725 1.000 0.980 301 SER A O 1
ATOM 4777 N N . GLU A 1 302 ? -22.724 25.965 7.649 1.000 0.980 302 GLU A N 1
ATOM 4778 C CA . GLU A 1 302 ? -23.275 25.712 6.315 1.000 0.980 302 GLU A CA 1
ATOM 4779 C C . GLU A 1 302 ? -23.201 24.229 5.954 1.000 0.980 302 GLU A C 1
ATOM 4780 O O . GLU A 1 302 ? -24.196 23.646 5.515 1.000 0.980 302 GLU A O 1
ATOM 4792 N N . ALA A 1 303 ? -22.041 23.607 6.181 1.000 0.980 303 ALA A N 1
ATOM 4793 C CA . ALA A 1 303 ? -21.855 22.182 5.941 1.000 0.980 303 ALA A CA 1
ATOM 4794 C C . ALA A 1 303 ? -22.808 21.346 6.814 1.000 0.980 303 ALA A C 1
ATOM 4795 O O . ALA A 1 303 ? -23.454 20.425 6.316 1.000 0.980 303 ALA A O 1
ATOM 4802 N N . TRP A 1 304 ? -22.998 21.737 8.079 1.000 0.970 304 TRP A N 1
ATOM 4803 C CA . TRP A 1 304 ? -23.974 21.125 8.980 1.000 0.970 304 TRP A CA 1
ATOM 4804 C C . TRP A 1 304 ? -25.400 21.162 8.432 1.000 0.970 304 TRP A C 1
ATOM 4805 O O . TRP A 1 304 ? -26.053 20.121 8.365 1.000 0.970 304 TRP A O 1
ATOM 4826 N N . GLN A 1 305 ? -25.905 22.333 8.033 1.000 0.970 305 GLN A N 1
ATOM 4827 C CA . GLN A 1 305 ? -27.273 22.447 7.508 1.000 0.970 305 GLN A CA 1
ATOM 4828 C C . GLN A 1 305 ? -27.470 21.685 6.199 1.000 0.970 305 GLN A C 1
ATOM 4829 O O . GLN A 1 305 ? -28.581 21.235 5.907 1.000 0.970 305 GLN A O 1
ATOM 4843 N N . LYS A 1 306 ? -26.412 21.592 5.394 1.000 0.960 306 LYS A N 1
ATOM 4844 C CA . LYS A 1 306 ? -26.486 21.044 4.049 1.000 0.960 306 LYS A CA 1
ATOM 4845 C C . LYS A 1 306 ? -26.319 19.526 4.011 1.000 0.960 306 LYS A C 1
ATOM 4846 O O . LYS A 1 306 ? -27.054 18.877 3.273 1.000 0.960 306 LYS A O 1
ATOM 4865 N N . ASP A 1 307 ? -25.389 18.982 4.794 1.000 0.950 307 ASP A N 1
ATOM 4866 C CA . ASP A 1 307 ? -24.852 17.632 4.588 1.000 0.950 307 ASP A CA 1
ATOM 4867 C C . ASP A 1 307 ? -24.778 16.777 5.873 1.000 0.950 307 ASP A C 1
ATOM 4868 O O . ASP A 1 307 ? -24.292 15.647 5.827 1.000 0.950 307 ASP A O 1
ATOM 4877 N N . SER A 1 308 ? -25.268 17.267 7.021 1.000 0.960 308 SER A N 1
ATOM 4878 C CA . SER A 1 308 ? -25.303 16.462 8.253 1.000 0.960 308 SER A CA 1
ATOM 4879 C C . SER A 1 308 ? -26.255 15.264 8.129 1.000 0.960 308 SER A C 1
ATOM 4880 O O . SER A 1 308 ? -27.413 15.398 7.727 1.000 0.960 308 SER A O 1
ATOM 4888 N N . LEU A 1 309 ? -25.771 14.081 8.509 1.000 0.940 309 LEU A N 1
ATOM 4889 C CA . LEU A 1 309 ? -26.507 12.813 8.535 1.000 0.940 309 LEU A CA 1
ATOM 4890 C C . LEU A 1 309 ? -27.162 12.534 9.897 1.000 0.940 309 LEU A C 1
ATOM 4891 O O . LEU A 1 309 ? -27.921 11.569 10.033 1.000 0.940 309 LEU A O 1
ATOM 4907 N N . ASP A 1 310 ? -26.875 13.348 10.913 1.000 0.910 310 ASP A N 1
ATOM 4908 C CA . ASP A 1 310 ? -27.412 13.149 12.255 1.000 0.910 310 ASP A CA 1
ATOM 4909 C C . ASP A 1 310 ? -28.911 13.505 12.313 1.000 0.910 310 ASP A C 1
ATOM 4910 O O . ASP A 1 310 ? -29.342 14.606 11.965 1.000 0.910 310 ASP A O 1
ATOM 4919 N N . VAL A 1 311 ? -29.730 12.583 12.826 1.000 0.920 311 VAL A N 1
ATOM 4920 C CA . VAL A 1 311 ? -31.171 12.798 13.042 1.000 0.920 311 VAL A CA 1
ATOM 4921 C C . VAL A 1 311 ? -31.465 13.961 13.994 1.000 0.920 311 VAL A C 1
ATOM 4922 O O . VAL A 1 311 ? -32.549 14.545 13.929 1.000 0.920 311 VAL A O 1
ATOM 4935 N N . TYR A 1 312 ? -30.518 14.304 14.869 1.000 0.940 312 TYR A N 1
ATOM 4936 C CA . TYR A 1 312 ? -30.618 15.415 15.808 1.000 0.940 312 TYR A CA 1
ATOM 4937 C C . TYR A 1 312 ? -30.132 16.747 15.226 1.000 0.940 312 TYR A C 1
ATOM 4938 O O . TYR A 1 312 ? -30.372 17.780 15.848 1.000 0.940 312 TYR A O 1
ATOM 4956 N N . ALA A 1 313 ? -29.530 16.769 14.028 1.000 0.930 313 ALA A N 1
ATOM 4957 C CA . ALA A 1 313 ? -28.917 17.962 13.432 1.000 0.930 313 ALA A CA 1
ATOM 4958 C C . ALA A 1 313 ? -29.861 19.176 13.321 1.000 0.930 313 ALA A C 1
ATOM 4959 O O . ALA A 1 313 ? -29.404 20.317 13.371 1.000 0.930 313 ALA A O 1
ATOM 4966 N N . ASN A 1 314 ? -31.174 18.934 13.201 1.000 0.930 314 ASN A N 1
ATOM 4967 C CA . ASN A 1 314 ? -32.215 19.962 13.067 1.000 0.930 314 ASN A CA 1
ATOM 4968 C C . ASN A 1 314 ? -32.881 20.368 14.394 1.000 0.930 314 ASN A C 1
ATOM 4969 O O . ASN A 1 314 ? -33.837 21.150 14.386 1.000 0.930 314 ASN A O 1
ATOM 4980 N N . ILE A 1 315 ? -32.445 19.814 15.530 1.000 0.950 315 ILE A N 1
ATOM 4981 C CA . ILE A 1 315 ? -32.938 20.260 16.834 1.000 0.950 315 ILE A CA 1
ATOM 4982 C C . ILE A 1 315 ? -32.307 21.608 17.167 1.000 0.950 315 ILE A C 1
ATOM 4983 O O . ILE A 1 315 ? -31.086 21.757 17.214 1.000 0.950 315 ILE A O 1
ATOM 4999 N N . ASP A 1 316 ? -33.179 22.580 17.422 1.000 0.930 316 ASP A N 1
ATOM 5000 C CA . ASP A 1 316 ? -32.788 23.950 17.720 1.000 0.930 316 ASP A CA 1
ATOM 5001 C C . ASP A 1 316 ? -31.844 24.011 18.931 1.000 0.930 316 ASP A C 1
ATOM 5002 O O . ASP A 1 316 ? -32.091 23.394 19.972 1.000 0.930 316 ASP A O 1
ATOM 5011 N N . GLY A 1 317 ? -30.743 24.742 18.769 1.000 0.960 317 GLY A N 1
ATOM 5012 C CA . GLY A 1 317 ? -29.670 24.856 19.755 1.000 0.960 317 GLY A CA 1
ATOM 5013 C C . GLY A 1 317 ? -28.584 23.771 19.712 1.000 0.960 317 GLY A C 1
ATOM 5014 O O . GLY A 1 317 ? -27.548 23.997 20.327 1.000 0.960 317 GLY A O 1
ATOM 5018 N N . TYR A 1 318 ? -28.738 22.649 18.987 1.000 0.960 318 TYR A N 1
ATOM 5019 C CA . TYR A 1 318 ? -27.708 21.590 18.987 1.000 0.960 318 TYR A CA 1
ATOM 5020 C C . TYR A 1 318 ? -26.390 22.046 18.342 1.000 0.960 318 TYR A C 1
ATOM 5021 O O . TYR A 1 318 ? -25.339 21.944 18.964 1.000 0.960 318 TYR A O 1
ATOM 5039 N N . LEU A 1 319 ? -26.452 22.645 17.148 1.000 0.970 319 LEU A N 1
ATOM 5040 C CA . LEU A 1 319 ? -25.279 23.243 16.498 1.000 0.970 319 LEU A CA 1
ATOM 5041 C C . LEU A 1 319 ? -24.631 24.324 17.380 1.000 0.970 319 LEU A C 1
ATOM 5042 O O . LEU A 1 319 ? -23.410 24.377 17.480 1.000 0.970 319 LEU A O 1
ATOM 5058 N N . THR A 1 320 ? -25.436 25.157 18.054 1.000 0.970 320 THR A N 1
ATOM 5059 C CA . THR A 1 320 ? -24.933 26.197 18.967 1.000 0.970 320 THR A CA 1
ATOM 5060 C C . THR A 1 320 ? -24.176 25.596 20.150 1.000 0.970 320 THR A C 1
ATOM 5061 O O . THR A 1 320 ? -23.125 26.113 20.508 1.000 0.970 320 THR A O 1
ATOM 5072 N N . ASP A 1 321 ? -24.672 24.505 20.738 1.000 0.970 321 ASP A N 1
ATOM 5073 C CA . ASP A 1 321 ? -23.988 23.788 21.821 1.000 0.970 321 ASP A CA 1
ATOM 5074 C C . ASP A 1 321 ? -22.669 23.165 21.332 1.000 0.970 321 ASP A C 1
ATOM 5075 O O . ASP A 1 321 ? -21.627 23.372 21.953 1.000 0.970 321 ASP A O 1
ATOM 5084 N N . THR A 1 322 ? -22.685 22.511 20.163 1.000 0.970 322 THR A N 1
ATOM 5085 C CA . THR A 1 322 ? -21.492 21.933 19.523 1.000 0.970 322 THR A CA 1
ATOM 5086 C C . THR A 1 322 ? -20.422 22.990 19.254 1.000 0.970 322 THR A C 1
ATOM 5087 O O . THR A 1 322 ? -19.276 22.822 19.666 1.000 0.970 322 THR A O 1
ATOM 5098 N N . LEU A 1 323 ? -20.782 24.107 18.614 1.000 0.980 323 LEU A N 1
ATOM 5099 C CA . LEU A 1 323 ? -19.854 25.209 18.335 1.000 0.980 323 LEU A CA 1
ATOM 5100 C C . LEU A 1 323 ? -19.309 25.832 19.623 1.000 0.980 323 LEU A C 1
ATOM 5101 O O . LEU A 1 323 ? -18.117 26.126 19.707 1.000 0.980 323 LEU A O 1
ATOM 5117 N N . SER A 1 324 ? -20.152 25.985 20.648 1.000 0.980 324 SER A N 1
ATOM 5118 C CA . SER A 1 324 ? -19.721 26.526 21.937 1.000 0.980 324 SER A CA 1
ATOM 5119 C C . SER A 1 324 ? -18.737 25.590 22.652 1.000 0.980 324 SER A C 1
ATOM 5120 O O . SER A 1 324 ? -17.786 26.080 23.262 1.000 0.980 324 SER A O 1
ATOM 5128 N N . HIS A 1 325 ? -18.921 24.266 22.556 1.000 0.980 325 HIS A N 1
ATOM 5129 C CA . HIS A 1 325 ? -17.972 23.275 23.078 1.000 0.980 325 HIS A CA 1
ATOM 5130 C C . HIS A 1 325 ? -16.632 23.320 22.329 1.000 0.980 325 HIS A C 1
ATOM 5131 O O . HIS A 1 325 ? -15.577 23.373 22.964 1.000 0.980 325 HIS A O 1
ATOM 5145 N N . ILE A 1 326 ? -16.681 23.390 20.991 1.000 0.980 326 ILE A N 1
ATOM 5146 C CA . ILE A 1 326 ? -15.496 23.529 20.132 1.000 0.980 326 ILE A CA 1
ATOM 5147 C C . ILE A 1 326 ? -14.713 24.798 20.491 1.000 0.980 326 ILE A C 1
ATOM 5148 O O . ILE A 1 326 ? -13.491 24.740 20.617 1.000 0.980 326 ILE A O 1
ATOM 5164 N N . PHE A 1 327 ? -15.400 25.931 20.687 1.000 0.990 327 PHE A N 1
ATOM 5165 C CA . PHE A 1 327 ? -14.780 27.197 21.083 1.000 0.990 327 PHE A CA 1
ATOM 5166 C C . PHE A 1 327 ? -14.049 27.075 22.427 1.000 0.990 327 PHE A C 1
ATOM 5167 O O . PHE A 1 327 ? -12.872 27.423 22.518 1.000 0.990 327 PHE A O 1
ATOM 5184 N N . GLU A 1 328 ? -14.709 26.535 23.462 1.000 0.990 328 GLU A N 1
ATOM 5185 C CA . GLU A 1 328 ? -14.100 26.369 24.789 1.000 0.990 328 GLU A CA 1
ATOM 5186 C C . GLU A 1 328 ? -12.836 25.501 24.717 1.000 0.990 328 GLU A C 1
ATOM 5187 O O . GLU A 1 328 ? -11.785 25.883 25.241 1.000 0.990 328 GLU A O 1
ATOM 5199 N N . GLU A 1 329 ? -12.906 24.353 24.040 1.000 0.980 329 GLU A N 1
ATOM 5200 C CA . GLU A 1 329 ? -11.748 23.479 23.870 1.000 0.980 329 GLU A CA 1
ATOM 5201 C C . GLU A 1 329 ? -10.631 24.139 23.061 1.000 0.980 329 GLU A C 1
ATOM 5202 O O . GLU A 1 329 ? -9.472 24.069 23.475 1.000 0.980 329 GLU A O 1
ATOM 5214 N N . ALA A 1 330 ? -10.956 24.832 21.965 1.000 0.990 330 ALA A N 1
ATOM 5215 C CA . ALA A 1 330 ? -9.977 25.522 21.130 1.000 0.990 330 ALA A CA 1
ATOM 5216 C C . ALA A 1 330 ? -9.171 26.556 21.919 1.000 0.990 330 ALA A C 1
ATOM 5217 O O . ALA A 1 330 ? -7.944 26.597 21.798 1.000 0.990 330 ALA A O 1
ATOM 5224 N N . ILE A 1 331 ? -9.818 27.344 22.786 1.000 0.990 331 ILE A N 1
ATOM 5225 C CA . ILE A 1 331 ? -9.101 28.304 23.637 1.000 0.990 331 ILE A CA 1
ATOM 5226 C C . ILE A 1 331 ? -8.226 27.582 24.668 1.000 0.990 331 ILE A C 1
ATOM 5227 O O . ILE A 1 331 ? -7.082 27.978 24.894 1.000 0.990 331 ILE A O 1
ATOM 5243 N N . GLY A 1 332 ? -8.705 26.478 25.242 1.000 0.990 332 GLY A N 1
ATOM 5244 C CA . GLY A 1 332 ? -7.899 25.645 26.133 1.000 0.990 332 GLY A CA 1
ATOM 5245 C C . GLY A 1 332 ? -6.645 25.078 25.457 1.000 0.990 332 GLY A C 1
ATOM 5246 O O . GLY A 1 332 ? -5.537 25.245 25.975 1.000 0.990 332 GLY A O 1
ATOM 5250 N N . PHE A 1 333 ? -6.796 24.457 24.283 1.000 0.990 333 PHE A N 1
ATOM 5251 C CA . PHE A 1 333 ? -5.684 23.925 23.491 1.000 0.990 333 PHE A CA 1
ATOM 5252 C C . PHE A 1 333 ? -4.724 25.027 23.037 1.000 0.990 333 PHE A C 1
ATOM 5253 O O . PHE A 1 333 ? -3.508 24.836 23.111 1.000 0.990 333 PHE A O 1
ATOM 5270 N N . ALA A 1 334 ? -5.240 26.204 22.665 1.000 0.990 334 ALA A N 1
ATOM 5271 C CA . ALA A 1 334 ? -4.412 27.359 22.340 1.000 0.990 334 ALA A CA 1
ATOM 5272 C C . ALA A 1 334 ? -3.545 27.796 23.533 1.000 0.990 334 ALA A C 1
ATOM 5273 O O . ALA A 1 334 ? -2.375 28.148 23.370 1.000 0.990 334 ALA A O 1
ATOM 5280 N N . GLY A 1 335 ? -4.095 27.736 24.750 1.000 0.990 335 GLY A N 1
ATOM 5281 C CA . GLY A 1 335 ? -3.351 28.029 25.969 1.000 0.990 335 GLY A CA 1
ATOM 5282 C C . GLY A 1 335 ? -2.230 27.026 26.258 1.000 0.990 335 GLY A C 1
ATOM 5283 O O . GLY A 1 335 ? -1.124 27.433 26.625 1.000 0.990 335 GLY A O 1
ATOM 5287 N N . CYS A 1 336 ? -2.470 25.731 26.024 1.000 0.990 336 CYS A N 1
ATOM 5288 C CA . CYS A 1 336 ? -1.427 24.701 26.089 1.000 0.990 336 CYS A CA 1
ATOM 5289 C C . CYS A 1 336 ? -0.325 24.942 25.043 1.000 0.990 336 CYS A C 1
ATOM 5290 O O . CYS A 1 336 ? 0.859 24.852 25.372 1.000 0.990 336 CYS A O 1
ATOM 5298 N N . GLU A 1 337 ? -0.697 25.303 23.810 1.000 0.990 337 GLU A N 1
ATOM 5299 C CA . GLU A 1 337 ? 0.246 25.580 22.719 1.000 0.990 337 GLU A CA 1
ATOM 5300 C C . GLU A 1 337 ? 1.131 26.799 23.023 1.000 0.990 337 GLU A C 1
ATOM 5301 O O . GLU A 1 337 ? 2.354 26.721 22.897 1.000 0.990 337 GLU A O 1
ATOM 5313 N N . LEU A 1 338 ? 0.547 27.897 23.517 1.000 0.990 338 LEU A N 1
ATOM 5314 C CA . LEU A 1 338 ? 1.289 29.084 23.962 1.000 0.990 338 LEU A CA 1
ATOM 5315 C C . LEU A 1 338 ? 2.352 28.734 25.011 1.000 0.990 338 LEU A C 1
ATOM 5316 O O . LEU A 1 338 ? 3.494 29.191 24.924 1.000 0.990 338 LEU A O 1
ATOM 5332 N N . ILE A 1 339 ? 1.992 27.905 25.991 1.000 0.990 339 ILE A N 1
ATOM 5333 C CA . ILE A 1 339 ? 2.904 27.485 27.057 1.000 0.990 339 ILE A CA 1
ATOM 5334 C C . ILE A 1 339 ? 4.014 26.598 26.494 1.000 0.990 339 ILE A C 1
ATOM 5335 O O . ILE A 1 339 ? 5.192 26.928 26.640 1.000 0.990 339 ILE A O 1
ATOM 5351 N N . ARG A 1 340 ? 3.672 25.499 25.811 1.000 0.980 340 ARG A N 1
ATOM 5352 C CA . ARG A 1 340 ? 4.670 24.521 25.349 1.000 0.980 340 ARG A CA 1
ATOM 5353 C C . ARG A 1 340 ? 5.652 25.105 24.337 1.000 0.980 340 ARG A C 1
ATOM 5354 O O . ARG A 1 340 ? 6.816 24.725 24.344 1.000 0.980 340 ARG A O 1
ATOM 5375 N N . ARG A 1 341 ? 5.224 26.066 23.508 1.000 0.980 341 ARG A N 1
ATOM 5376 C CA . ARG A 1 341 ? 6.103 26.788 22.569 1.000 0.980 341 ARG A CA 1
ATOM 5377 C C . ARG A 1 341 ? 7.036 27.796 23.229 1.000 0.980 341 ARG A C 1
ATOM 5378 O O . ARG A 1 341 ? 7.943 28.296 22.569 1.000 0.980 341 ARG A O 1
ATOM 5399 N N . THR A 1 342 ? 6.804 28.105 24.500 1.000 0.980 342 THR A N 1
ATOM 5400 C CA . THR A 1 342 ? 7.618 29.052 25.262 1.000 0.980 342 THR A CA 1
ATOM 5401 C C . THR A 1 342 ? 8.664 28.358 26.132 1.000 0.980 342 THR A C 1
ATOM 5402 O O . THR A 1 342 ? 9.718 28.950 26.359 1.000 0.980 342 THR A O 1
ATOM 5413 N N . ILE A 1 343 ? 8.359 27.159 26.652 1.000 0.980 343 ILE A N 1
ATOM 5414 C CA . ILE A 1 343 ? 9.195 26.473 27.660 1.000 0.980 343 ILE A CA 1
ATOM 5415 C C . ILE A 1 343 ? 9.377 24.967 27.455 1.000 0.980 343 ILE A C 1
ATOM 5416 O O . ILE A 1 343 ? 10.110 24.329 28.206 1.000 0.980 343 ILE A O 1
ATOM 5432 N N . GLY A 1 344 ? 8.627 24.368 26.533 1.000 0.950 344 GLY A N 1
ATOM 5433 C CA . GLY A 1 344 ? 8.772 22.953 26.217 1.000 0.950 344 GLY A CA 1
ATOM 5434 C C . GLY A 1 344 ? 9.973 22.718 25.306 1.000 0.950 344 GLY A C 1
ATOM 5435 O O . GLY A 1 344 ? 10.705 23.633 24.963 1.000 0.950 344 GLY A O 1
ATOM 5439 N N . LEU A 1 345 ? 10.132 21.486 24.832 1.000 0.910 345 LEU A N 1
ATOM 5440 C CA . LEU A 1 345 ? 11.256 21.117 23.965 1.000 0.910 345 LEU A CA 1
ATOM 5441 C C . LEU A 1 345 ? 11.292 21.885 22.625 1.000 0.910 345 LEU A C 1
ATOM 5442 O O . LEU A 1 345 ? 12.356 22.130 22.064 1.000 0.910 345 LEU A O 1
ATOM 5458 N N . ALA A 1 346 ? 10.121 22.195 22.059 1.000 0.890 346 ALA A N 1
ATOM 5459 C CA . ALA A 1 346 ? 9.987 22.660 20.679 1.000 0.890 346 ALA A CA 1
ATOM 5460 C C . ALA A 1 346 ? 9.449 24.092 20.615 1.000 0.890 346 ALA A C 1
ATOM 5461 O O . ALA A 1 346 ? 8.239 24.313 20.502 1.000 0.890 346 ALA A O 1
ATOM 5468 N N . HIS A 1 347 ? 10.357 25.062 20.646 1.000 0.950 347 HIS A N 1
ATOM 5469 C CA . HIS A 1 347 ? 10.026 26.484 20.607 1.000 0.950 347 HIS A CA 1
ATOM 5470 C C . HIS A 1 347 ? 9.488 26.961 19.253 1.000 0.950 347 HIS A C 1
ATOM 5471 O O . HIS A 1 347 ? 9.434 26.218 18.268 1.000 0.950 347 HIS A O 1
ATOM 5485 N N . VAL A 1 348 ? 9.090 28.234 19.207 1.000 0.950 348 VAL A N 1
ATOM 5486 C CA . VAL A 1 348 ? 8.823 28.971 17.966 1.000 0.950 348 VAL A CA 1
ATOM 5487 C C . VAL A 1 348 ? 9.826 30.101 17.757 1.000 0.950 348 VAL A C 1
ATOM 5488 O O . VAL A 1 348 ? 10.162 30.846 18.681 1.000 0.950 348 VAL A O 1
ATOM 5501 N N . ALA A 1 349 ? 10.236 30.282 16.500 1.000 0.960 349 ALA A N 1
ATOM 5502 C CA . ALA A 1 349 ? 11.090 31.393 16.093 1.000 0.960 349 ALA A CA 1
ATOM 5503 C C . ALA A 1 349 ? 10.464 32.760 16.426 1.000 0.960 349 ALA A C 1
ATOM 5504 O O . ALA A 1 349 ? 11.201 33.672 16.781 1.000 0.960 349 ALA A O 1
ATOM 5511 N N . ASP A 1 350 ? 9.128 32.879 16.405 1.000 0.970 350 ASP A N 1
ATOM 5512 C CA . ASP A 1 350 ? 8.381 34.106 16.719 1.000 0.970 350 ASP A CA 1
ATOM 5513 C C . ASP A 1 350 ? 8.836 34.766 18.032 1.000 0.970 350 ASP A C 1
ATOM 5514 O O . ASP A 1 350 ? 8.943 35.989 18.119 1.000 0.970 350 ASP A O 1
ATOM 5523 N N . LEU A 1 351 ? 9.144 33.958 19.051 1.000 0.980 351 LEU A N 1
ATOM 5524 C CA . LEU A 1 351 ? 9.637 34.432 20.343 1.000 0.980 351 LEU A CA 1
ATOM 5525 C C . LEU A 1 351 ? 11.164 34.382 20.433 1.000 0.980 351 LEU A C 1
ATOM 5526 O O . LEU A 1 351 ? 11.783 35.328 20.929 1.000 0.980 351 LEU A O 1
ATOM 5542 N N . ASP A 1 352 ? 11.780 33.295 19.963 1.000 0.960 352 ASP A N 1
ATOM 5543 C CA . ASP A 1 352 ? 13.219 33.052 20.114 1.000 0.960 352 ASP A CA 1
ATOM 5544 C C . ASP A 1 352 ? 14.089 34.057 19.349 1.000 0.960 352 ASP A C 1
ATOM 5545 O O . ASP A 1 352 ? 15.186 34.395 19.803 1.000 0.960 352 ASP A O 1
ATOM 5554 N N . THR A 1 353 ? 13.599 34.608 18.232 1.000 0.960 353 THR A N 1
ATOM 5555 C CA . THR A 1 353 ? 14.349 35.593 17.438 1.000 0.960 353 THR A CA 1
ATOM 5556 C C . THR A 1 353 ? 14.233 37.029 17.958 1.000 0.960 353 THR A C 1
ATOM 5557 O O . THR A 1 353 ? 14.836 37.936 17.384 1.000 0.960 353 THR A O 1
ATOM 5568 N N . ILE A 1 354 ? 13.483 37.284 19.037 1.000 0.960 354 ILE A N 1
ATOM 5569 C CA . ILE A 1 354 ? 13.283 38.642 19.565 1.000 0.960 354 ILE A CA 1
ATOM 5570 C C . ILE A 1 354 ? 14.586 39.201 20.166 1.000 0.960 354 ILE A C 1
ATOM 5571 O O . ILE A 1 354 ? 15.264 38.574 20.991 1.000 0.960 354 ILE A O 1
ATOM 5587 N N . VAL A 1 355 ? 14.904 40.440 19.779 1.000 0.940 355 VAL A N 1
ATOM 5588 C CA . VAL A 1 355 ? 16.051 41.230 20.254 1.000 0.940 355 VAL A CA 1
ATOM 5589 C C . VAL A 1 355 ? 15.550 42.597 20.752 1.000 0.940 355 VAL A C 1
ATOM 5590 O O . VAL A 1 355 ? 14.645 43.166 20.136 1.000 0.940 355 VAL A O 1
ATOM 5603 N N . PRO A 1 356 ? 16.122 43.166 21.834 1.000 0.940 356 PRO A N 1
ATOM 5604 C CA . PRO A 1 356 ? 17.157 42.600 22.708 1.000 0.940 356 PRO A CA 1
ATOM 5605 C C . PRO A 1 356 ? 16.621 41.502 23.636 1.000 0.940 356 PRO A C 1
ATOM 5606 O O . PRO A 1 356 ? 15.415 41.290 23.740 1.000 0.940 356 PRO A O 1
ATOM 5617 N N . PHE A 1 357 ? 17.536 40.822 24.327 1.000 0.960 357 PHE A N 1
ATOM 5618 C CA . PHE A 1 357 ? 17.246 39.718 25.246 1.000 0.960 357 PHE A CA 1
ATOM 5619 C C . PHE A 1 357 ? 16.133 40.033 26.258 1.000 0.960 357 PHE A C 1
ATOM 5620 O O . PHE A 1 357 ? 15.167 39.286 26.374 1.000 0.960 357 PHE A O 1
ATOM 5637 N N . ASP A 1 358 ? 16.197 41.193 26.908 1.000 0.960 358 ASP A N 1
ATOM 5638 C CA . ASP A 1 358 ? 15.209 41.577 27.922 1.000 0.960 358 ASP A CA 1
ATOM 5639 C C . ASP A 1 358 ? 13.789 41.688 27.348 1.000 0.960 358 ASP A C 1
ATOM 5640 O O . ASP A 1 358 ? 12.808 41.323 28.002 1.000 0.960 358 ASP A O 1
ATOM 5649 N N . LYS A 1 359 ? 13.669 42.158 26.096 1.000 0.960 359 LYS A N 1
ATOM 5650 C CA . LYS A 1 359 ? 12.386 42.202 25.387 1.000 0.960 359 LYS A CA 1
ATOM 5651 C C . LYS A 1 359 ? 11.866 40.782 25.168 1.000 0.960 359 LYS A C 1
ATOM 5652 O O . LYS A 1 359 ? 10.700 40.532 25.458 1.000 0.960 359 LYS A O 1
ATOM 5671 N N . ARG A 1 360 ? 12.721 39.853 24.723 1.000 0.970 360 ARG A N 1
ATOM 5672 C CA . ARG A 1 360 ? 12.373 38.433 24.543 1.000 0.970 360 ARG A CA 1
ATOM 5673 C C . ARG A 1 360 ? 11.866 37.799 25.836 1.000 0.970 360 ARG A C 1
ATOM 5674 O O . ARG A 1 360 ? 10.780 37.229 25.819 1.000 0.970 360 ARG A O 1
ATOM 5695 N N . ILE A 1 361 ? 12.571 37.970 26.957 1.000 0.980 361 ILE A N 1
ATOM 5696 C CA . ILE A 1 361 ? 12.126 37.459 28.267 1.000 0.980 361 ILE A CA 1
ATOM 5697 C C . ILE A 1 361 ? 10.771 38.061 28.657 1.000 0.980 361 ILE A C 1
ATOM 5698 O O . ILE A 1 361 ? 9.865 37.339 29.071 1.000 0.980 361 ILE A O 1
ATOM 5714 N N . GLY A 1 362 ? 10.584 39.369 28.453 1.000 0.970 362 GLY A N 1
ATOM 5715 C CA . GLY A 1 362 ? 9.297 40.032 28.673 1.000 0.970 362 GLY A CA 1
ATOM 5716 C C . GLY A 1 362 ? 8.154 39.458 27.824 1.000 0.970 362 GLY A C 1
ATOM 5717 O O . GLY A 1 362 ? 7.039 39.319 28.328 1.000 0.970 362 GLY A O 1
ATOM 5721 N N . ARG A 1 363 ? 8.417 39.090 26.560 1.000 0.980 363 ARG A N 1
ATOM 5722 C CA . ARG A 1 363 ? 7.431 38.468 25.655 1.000 0.980 363 ARG A CA 1
ATOM 5723 C C . ARG A 1 363 ? 7.137 37.015 26.003 1.000 0.980 363 ARG A C 1
ATOM 5724 O O . ARG A 1 363 ? 5.968 36.654 26.079 1.000 0.980 363 ARG A O 1
ATOM 5745 N N . LYS A 1 364 ? 8.159 36.211 26.295 1.000 0.980 364 LYS A N 1
ATOM 5746 C CA . LYS A 1 364 ? 7.989 34.827 26.763 1.000 0.980 364 LYS A CA 1
ATOM 5747 C C . LYS A 1 364 ? 7.182 34.777 28.059 1.000 0.980 364 LYS A C 1
ATOM 5748 O O . LYS A 1 364 ? 6.271 33.972 28.215 1.000 0.980 364 LYS A O 1
ATOM 5767 N N . ARG A 1 365 ? 7.415 35.725 28.963 1.000 0.980 365 ARG A N 1
ATOM 5768 C CA . ARG A 1 365 ? 6.614 35.857 30.180 1.000 0.980 365 ARG A CA 1
ATOM 5769 C C . ARG A 1 365 ? 5.135 36.153 29.890 1.000 0.980 365 ARG A C 1
ATOM 5770 O O . ARG A 1 365 ? 4.264 35.549 30.508 1.000 0.980 365 ARG A O 1
ATOM 5791 N N . LEU A 1 366 ? 4.847 37.052 28.950 1.000 0.980 366 LEU A N 1
ATOM 5792 C CA . LEU A 1 366 ? 3.474 37.323 28.509 1.000 0.980 366 LEU A CA 1
ATOM 5793 C C . LEU A 1 366 ? 2.835 36.110 27.826 1.000 0.980 366 LEU A C 1
ATOM 5794 O O . LEU A 1 366 ? 1.646 35.881 28.020 1.000 0.980 366 LEU A O 1
ATOM 5810 N N . ALA A 1 367 ? 3.604 35.319 27.075 1.000 0.990 367 ALA A N 1
ATOM 5811 C CA . ALA A 1 367 ? 3.128 34.072 26.479 1.000 0.990 367 ALA A CA 1
ATOM 5812 C C . ALA A 1 367 ? 2.641 33.086 27.554 1.000 0.990 367 ALA A C 1
ATOM 5813 O O . ALA A 1 367 ? 1.524 32.582 27.455 1.000 0.990 367 ALA A O 1
ATOM 5820 N N . LEU A 1 368 ? 3.422 32.889 28.626 1.000 0.990 368 LEU A N 1
ATOM 5821 C CA . LEU A 1 368 ? 3.032 32.060 29.774 1.000 0.990 368 LEU A CA 1
ATOM 5822 C C . LEU A 1 368 ? 1.800 32.613 30.509 1.000 0.990 368 LEU A C 1
ATOM 5823 O O . LEU A 1 368 ? 0.907 31.840 30.857 1.000 0.990 368 LEU A O 1
ATOM 5839 N N . GLU A 1 369 ? 1.730 33.933 30.735 1.000 0.980 369 GLU A N 1
ATOM 5840 C CA . GLU A 1 369 ? 0.562 34.586 31.358 1.000 0.980 369 GLU A CA 1
ATOM 5841 C C . GLU A 1 369 ? -0.701 34.423 30.484 1.000 0.980 369 GLU A C 1
ATOM 5842 O O . GLU A 1 369 ? -1.760 34.064 31.000 1.000 0.980 369 GLU A O 1
ATOM 5854 N N . THR A 1 370 ? -0.578 34.604 29.164 1.000 0.980 370 THR A N 1
ATOM 5855 C CA . THR A 1 370 ? -1.674 34.443 28.191 1.000 0.980 370 THR A CA 1
ATOM 5856 C C . THR A 1 370 ? -2.145 32.993 28.126 1.000 0.980 370 THR A C 1
ATOM 5857 O O . THR A 1 370 ? -3.336 32.732 28.277 1.000 0.980 370 THR A O 1
ATOM 5868 N N . GLY A 1 371 ? -1.223 32.036 27.974 1.000 0.990 371 GLY A N 1
ATOM 5869 C CA . GLY A 1 371 ? -1.574 30.622 27.861 1.000 0.990 371 GLY A CA 1
ATOM 5870 C C . GLY A 1 371 ? -2.199 30.062 29.137 1.000 0.990 371 GLY A C 1
ATOM 5871 O O . GLY A 1 371 ? -3.198 29.347 29.082 1.000 0.990 371 GLY A O 1
ATOM 5875 N N . THR A 1 372 ? -1.692 30.479 30.299 1.000 0.980 372 THR A N 1
ATOM 5876 C CA . THR A 1 372 ? -2.303 30.165 31.601 1.000 0.980 372 THR A CA 1
ATOM 5877 C C . THR A 1 372 ? -3.746 30.664 31.664 1.000 0.980 372 THR A C 1
ATOM 5878 O O . THR A 1 372 ? -4.648 29.910 32.028 1.000 0.980 372 THR A O 1
ATOM 5889 N N . ALA A 1 373 ? -3.979 31.922 31.281 1.000 0.980 373 ALA A N 1
ATOM 5890 C CA . ALA A 1 373 ? -5.307 32.516 31.334 1.000 0.980 373 ALA A CA 1
ATOM 5891 C C . ALA A 1 373 ? -6.282 31.857 30.346 1.000 0.980 373 ALA A C 1
ATOM 5892 O O . ALA A 1 373 ? -7.446 31.666 30.689 1.000 0.980 373 ALA A O 1
ATOM 5899 N N . PHE A 1 374 ? -5.812 31.467 29.159 1.000 0.990 374 PHE A N 1
ATOM 5900 C CA . PHE A 1 374 ? -6.616 30.739 28.177 1.000 0.990 374 PHE A CA 1
ATOM 5901 C C . PHE A 1 374 ? -7.048 29.367 28.708 1.000 0.990 374 PHE A C 1
ATOM 5902 O O . PHE A 1 374 ? -8.213 29.011 28.576 1.000 0.990 374 PHE A O 1
ATOM 5919 N N . ILE A 1 375 ? -6.165 28.633 29.395 1.000 0.990 375 ILE A N 1
ATOM 5920 C CA . ILE A 1 375 ? -6.512 27.343 30.013 1.000 0.990 375 ILE A CA 1
ATOM 5921 C C . ILE A 1 375 ? -7.532 27.520 31.145 1.000 0.990 375 ILE A C 1
ATOM 5922 O O . ILE A 1 375 ? -8.540 26.812 31.168 1.000 0.990 375 ILE A O 1
ATOM 5938 N N . GLU A 1 376 ? -7.285 28.441 32.084 1.000 0.980 376 GLU A N 1
ATOM 5939 C CA . GLU A 1 376 ? -8.117 28.594 33.289 1.000 0.980 376 GLU A CA 1
ATOM 5940 C C . GLU A 1 376 ? -9.484 29.219 33.011 1.000 0.980 376 GLU A C 1
ATOM 5941 O O . GLU A 1 376 ? -10.462 28.847 33.655 1.000 0.980 376 GLU A O 1
ATOM 5953 N N . LYS A 1 377 ? -9.563 30.170 32.072 1.000 0.970 377 LYS A N 1
ATOM 5954 C CA . LYS A 1 377 ? -10.767 30.983 31.844 1.000 0.970 377 LYS A CA 1
ATOM 5955 C C . LYS A 1 377 ? -11.545 30.609 30.594 1.000 0.970 377 LYS A C 1
ATOM 5956 O O . LYS A 1 377 ? -12.507 31.299 30.274 1.000 0.970 377 LYS A O 1
ATOM 5975 N N . ARG A 1 378 ? -11.173 29.540 29.882 1.000 0.960 378 ARG A N 1
ATOM 5976 C CA . ARG A 1 378 ? -11.837 29.160 28.621 1.000 0.960 378 ARG A CA 1
ATOM 5977 C C . ARG A 1 378 ? -13.365 29.106 28.707 1.000 0.960 378 ARG A C 1
ATOM 5978 O O . ARG A 1 378 ? -14.029 29.571 27.794 1.000 0.960 378 ARG A O 1
ATOM 5999 N N . SER A 1 379 ? -13.913 28.641 29.832 1.000 0.960 379 SER A N 1
ATOM 6000 C CA . SER A 1 379 ? -15.361 28.555 30.074 1.000 0.960 379 SER A CA 1
ATOM 6001 C C . SER A 1 379 ? -16.045 29.908 30.322 1.000 0.960 379 SER A C 1
ATOM 6002 O O . SER A 1 379 ? -17.270 29.986 30.389 1.000 0.960 379 SER A O 1
ATOM 6010 N N . GLU A 1 380 ? -15.272 30.970 30.551 1.000 0.970 380 GLU A N 1
ATOM 6011 C CA . GLU A 1 380 ? -15.776 32.328 30.775 1.000 0.970 380 GLU A CA 1
ATOM 6012 C C . GLU A 1 380 ? -15.905 33.116 29.469 1.000 0.970 380 GLU A C 1
ATOM 6013 O O . GLU A 1 380 ? -16.712 34.045 29.399 1.000 0.970 380 GLU A O 1
ATOM 6025 N N . PHE A 1 381 ? -15.133 32.755 28.442 1.000 0.970 381 PHE A N 1
ATOM 6026 C CA . PHE A 1 381 ? -15.203 33.416 27.144 1.000 0.970 381 PHE A CA 1
ATOM 6027 C C . PHE A 1 381 ? -16.481 33.006 26.411 1.000 0.970 381 PHE A C 1
ATOM 6028 O O . PHE A 1 381 ? -16.824 31.829 26.327 1.000 0.970 381 PHE A O 1
ATOM 6045 N N . LYS A 1 382 ? -17.195 33.993 25.870 1.000 0.940 382 LYS A N 1
ATOM 6046 C CA . LYS A 1 382 ? -18.414 33.807 25.071 1.000 0.940 382 LYS A CA 1
ATOM 6047 C C . LYS A 1 382 ? -18.142 33.958 23.582 1.000 0.940 382 LYS A C 1
ATOM 6048 O O . LYS A 1 382 ? -18.884 33.421 22.770 1.000 0.940 382 LYS A O 1
ATOM 6067 N N . THR A 1 383 ? -17.143 34.759 23.244 1.000 0.970 383 THR A N 1
ATOM 6068 C CA . THR A 1 383 ? -16.847 35.189 21.886 1.000 0.970 383 THR A CA 1
ATOM 6069 C C . THR A 1 383 ? -15.347 35.251 21.674 1.000 0.970 383 THR A C 1
ATOM 6070 O O . THR A 1 383 ? -14.580 35.505 22.607 1.000 0.970 383 THR A O 1
ATOM 6081 N N . ILE A 1 384 ? -14.923 35.095 20.421 1.000 0.980 384 ILE A N 1
ATOM 6082 C CA . ILE A 1 384 ? -13.521 35.281 20.039 1.000 0.980 384 ILE A CA 1
ATOM 6083 C C . ILE A 1 384 ? -13.011 36.694 20.405 1.000 0.980 384 ILE A C 1
ATOM 6084 O O . ILE A 1 384 ? -11.838 36.877 20.732 1.000 0.980 384 ILE A O 1
ATOM 6100 N N . THR A 1 385 ? -13.907 37.686 20.490 1.000 0.980 385 THR A N 1
ATOM 6101 C CA . THR A 1 385 ? -13.593 39.035 20.982 1.000 0.980 385 THR A CA 1
ATOM 6102 C C . THR A 1 385 ? -13.187 39.049 22.460 1.000 0.980 385 THR A C 1
ATOM 6103 O O . THR A 1 385 ? -12.255 39.769 22.805 1.000 0.980 385 THR A O 1
ATOM 6114 N N . ASP A 1 386 ? -13.792 38.226 23.327 1.000 0.980 386 ASP A N 1
ATOM 6115 C CA . ASP A 1 386 ? -13.405 38.147 24.749 1.000 0.980 386 ASP A CA 1
ATOM 6116 C C . ASP A 1 386 ? -11.957 37.655 24.919 1.000 0.980 386 ASP A C 1
ATOM 6117 O O . ASP A 1 386 ? -11.243 38.063 25.838 1.000 0.980 386 ASP A O 1
ATOM 6126 N N . VAL A 1 387 ? -11.507 36.800 23.998 1.000 0.980 387 VAL A N 1
ATOM 6127 C CA . VAL A 1 387 ? -10.142 36.262 23.954 1.000 0.980 387 VAL A CA 1
ATOM 6128 C C . VAL A 1 387 ? -9.151 37.340 23.500 1.000 0.980 387 VAL A C 1
ATOM 6129 O O . VAL A 1 387 ? -8.112 37.524 24.140 1.000 0.980 387 VAL A O 1
ATOM 6142 N N . ILE A 1 388 ? -9.485 38.091 22.439 1.000 0.980 388 ILE A N 1
ATOM 6143 C CA . ILE A 1 388 ? -8.676 39.220 21.939 1.000 0.980 388 ILE A CA 1
ATOM 6144 C C . ILE A 1 388 ? -8.577 40.326 23.003 1.000 0.980 388 ILE A C 1
ATOM 6145 O O . ILE A 1 388 ? -7.487 40.840 23.248 1.000 0.980 388 ILE A O 1
ATOM 6161 N N . GLU A 1 389 ? -9.676 40.662 23.680 1.000 0.970 389 GLU A N 1
ATOM 6162 C CA . GLU A 1 389 ? -9.715 41.659 24.763 1.000 0.970 389 GLU A CA 1
ATOM 6163 C C . GLU A 1 389 ? -8.842 41.247 25.955 1.000 0.970 389 GLU A C 1
ATOM 6164 O O . GLU A 1 389 ? -8.076 42.057 26.485 1.000 0.970 389 GLU A O 1
ATOM 6176 N N . LEU A 1 390 ? -8.888 39.974 26.362 1.000 0.980 390 LEU A N 1
ATOM 6177 C CA . LEU A 1 390 ? -8.000 39.481 27.411 1.000 0.980 390 LEU A CA 1
ATOM 6178 C C . LEU A 1 390 ? -6.528 39.625 27.008 1.000 0.980 390 LEU A C 1
ATOM 6179 O O . LEU A 1 390 ? -5.714 40.077 27.819 1.000 0.980 390 LEU A O 1
ATOM 6195 N N . PHE A 1 391 ? -6.185 39.263 25.768 1.000 0.980 391 PHE A N 1
ATOM 6196 C CA . PHE A 1 391 ? -4.824 39.413 25.263 1.000 0.980 391 PHE A CA 1
ATOM 6197 C C . PHE A 1 391 ? -4.381 40.875 25.300 1.000 0.980 391 PHE A C 1
ATOM 6198 O O . PHE A 1 391 ? -3.325 41.176 25.858 1.000 0.980 391 PHE A O 1
ATOM 6215 N N . LYS A 1 392 ? -5.219 41.786 24.791 1.000 0.970 392 LYS A N 1
ATOM 6216 C CA . LYS A 1 392 ? -4.977 43.236 24.808 1.000 0.970 392 LYS A CA 1
ATOM 6217 C C . LYS A 1 392 ? -4.699 43.748 26.224 1.000 0.970 392 LYS A C 1
ATOM 6218 O O . LYS A 1 392 ? -3.685 44.410 26.450 1.000 0.970 392 LYS A O 1
ATOM 6237 N N . LEU A 1 393 ? -5.509 43.352 27.208 1.000 0.960 393 LEU A N 1
ATOM 6238 C CA . LEU A 1 393 ? -5.318 43.741 28.609 1.000 0.960 393 LEU A CA 1
ATOM 6239 C C . LEU A 1 393 ? -3.977 43.241 29.184 1.000 0.960 393 LEU A C 1
ATOM 6240 O O . LEU A 1 393 ? -3.307 43.969 29.923 1.000 0.960 393 LEU A O 1
ATOM 6256 N N . LEU A 1 394 ? -3.564 42.014 28.842 1.000 0.950 394 LEU A N 1
ATOM 6257 C CA . LEU A 1 394 ? -2.295 41.423 29.285 1.000 0.950 394 LEU A CA 1
ATOM 6258 C C . LEU A 1 394 ? -1.085 42.124 28.657 1.000 0.950 394 LEU A C 1
ATOM 6259 O O . LEU A 1 394 ? -0.129 42.465 29.361 1.000 0.950 394 LEU A O 1
ATOM 6275 N N . VAL A 1 395 ? -1.130 42.392 27.348 1.000 0.940 395 VAL A N 1
ATOM 6276 C CA . VAL A 1 395 ? -0.064 43.132 26.653 1.000 0.940 395 VAL A CA 1
ATOM 6277 C C . VAL A 1 395 ? -0.102 44.647 26.910 1.000 0.940 395 VAL A C 1
ATOM 6278 O O . VAL A 1 395 ? 0.846 45.332 26.517 1.000 0.940 395 VAL A O 1
ATOM 6291 N N . LYS A 1 396 ? -1.111 45.135 27.652 1.000 0.890 396 LYS A N 1
ATOM 6292 C CA . LYS A 1 396 ? -1.334 46.526 28.098 1.000 0.890 396 LYS A CA 1
ATOM 6293 C C . LYS A 1 396 ? -1.623 47.518 26.966 1.000 0.890 396 LYS A C 1
ATOM 6294 O O . LYS A 1 396 ? -1.015 48.591 26.928 1.000 0.890 396 LYS A O 1
ATOM 6313 N N . GLU A 1 397 ? -2.529 47.146 26.070 1.000 0.770 397 GLU A N 1
ATOM 6314 C CA . GLU A 1 397 ? -3.086 48.012 25.015 1.000 0.770 397 GLU A CA 1
ATOM 6315 C C . GLU A 1 397 ? -4.417 48.659 25.412 1.000 0.770 397 GLU A C 1
ATOM 6316 O O . GLU A 1 397 ? -5.177 48.030 26.183 1.000 0.770 397 GLU A O 1
ATOM 6329 N N . MET B 2 1 ? 18.557 -61.701 -9.308 1.000 0.480 1 MET B N 1
ATOM 6330 C CA . MET B 2 1 ? 17.171 -61.396 -9.729 1.000 0.480 1 MET B CA 1
ATOM 6331 C C . MET B 2 1 ? 17.108 -61.444 -11.251 1.000 0.480 1 MET B C 1
ATOM 6332 O O . MET B 2 1 ? 18.164 -61.335 -11.870 1.000 0.480 1 MET B O 1
ATOM 6348 N N . LYS B 2 2 ? 15.925 -61.664 -11.840 1.000 0.640 2 LYS B N 1
ATOM 6349 C CA . LYS B 2 2 ? 15.727 -61.548 -13.296 1.000 0.640 2 LYS B CA 1
ATOM 6350 C C . LYS B 2 2 ? 15.890 -60.088 -13.733 1.000 0.640 2 LYS B C 1
ATOM 6351 O O . LYS B 2 2 ? 15.836 -59.187 -12.902 1.000 0.640 2 LYS B O 1
ATOM 6370 N N . ALA B 2 3 ? 16.120 -59.890 -15.026 1.000 0.840 3 ALA B N 1
ATOM 6371 C CA . ALA B 2 3 ? 16.023 -58.568 -15.630 1.000 0.840 3 ALA B CA 1
ATOM 6372 C C . ALA B 2 3 ? 14.607 -58.008 -15.428 1.000 0.840 3 ALA B C 1
ATOM 6373 O O . ALA B 2 3 ? 13.651 -58.769 -15.598 1.000 0.840 3 ALA B O 1
ATOM 6380 N N . ILE B 2 4 ? 14.506 -56.718 -15.099 1.000 0.880 4 ILE B N 1
ATOM 6381 C CA . ILE B 2 4 ? 13.230 -55.992 -15.066 1.000 0.880 4 ILE B CA 1
ATOM 6382 C C . ILE B 2 4 ? 12.902 -55.545 -16.484 1.000 0.880 4 ILE B C 1
ATOM 6383 O O . ILE B 2 4 ? 13.775 -55.092 -17.238 1.000 0.880 4 ILE B O 1
ATOM 6399 N N . ARG B 2 5 ? 11.643 -55.714 -16.869 1.000 0.930 5 ARG B N 1
ATOM 6400 C CA . ARG B 2 5 ? 11.181 -55.544 -18.240 1.000 0.930 5 ARG B CA 1
ATOM 6401 C C . ARG B 2 5 ? 10.099 -54.497 -18.312 1.000 0.930 5 ARG B C 1
ATOM 6402 O O . ARG B 2 5 ? 9.049 -54.592 -17.685 1.000 0.930 5 ARG B O 1
ATOM 6423 N N . VAL B 2 6 ? 10.378 -53.508 -19.136 1.000 0.950 6 VAL B N 1
ATOM 6424 C CA . VAL B 2 6 ? 9.535 -52.341 -19.301 1.000 0.950 6 VAL B CA 1
ATOM 6425 C C . VAL B 2 6 ? 8.727 -52.484 -20.579 1.000 0.950 6 VAL B C 1
ATOM 6426 O O . VAL B 2 6 ? 9.281 -52.759 -21.648 1.000 0.950 6 VAL B O 1
ATOM 6439 N N . GLY B 2 7 ? 7.422 -52.278 -20.458 1.000 0.970 7 GLY B N 1
ATOM 6440 C CA . GLY B 2 7 ? 6.522 -52.027 -21.572 1.000 0.970 7 GLY B CA 1
ATOM 6441 C C . GLY B 2 7 ? 6.326 -50.525 -21.722 1.000 0.970 7 GLY B C 1
ATOM 6442 O O . GLY B 2 7 ? 5.930 -49.864 -20.770 1.000 0.970 7 GLY B O 1
ATOM 6446 N N . LEU B 2 8 ? 6.625 -49.963 -22.890 1.000 0.970 8 LEU B N 1
ATOM 6447 C CA . LEU B 2 8 ? 6.504 -48.525 -23.131 1.000 0.970 8 LEU B CA 1
ATOM 6448 C C . LEU B 2 8 ? 5.289 -48.251 -24.022 1.000 0.970 8 LEU B C 1
ATOM 6449 O O . LEU B 2 8 ? 5.227 -48.708 -25.164 1.000 0.970 8 LEU B O 1
ATOM 6465 N N . LEU B 2 9 ? 4.326 -47.487 -23.520 1.000 0.970 9 LEU B N 1
ATOM 6466 C CA . LEU B 2 9 ? 3.219 -46.972 -24.308 1.000 0.970 9 LEU B CA 1
ATOM 6467 C C . LEU B 2 9 ? 3.638 -45.628 -24.905 1.000 0.970 9 LEU B C 1
ATOM 6468 O O . LEU B 2 9 ? 3.572 -44.598 -24.238 1.000 0.970 9 LEU B O 1
ATOM 6484 N N . GLY B 2 10 ? 4.067 -45.649 -26.170 1.000 0.940 10 GLY B N 1
ATOM 6485 C CA . GLY B 2 10 ? 4.422 -44.456 -26.938 1.000 0.940 10 GLY B CA 1
ATOM 6486 C C . GLY B 2 10 ? 5.926 -44.237 -27.122 1.000 0.940 10 GLY B C 1
ATOM 6487 O O . GLY B 2 10 ? 6.727 -44.366 -26.204 1.000 0.940 10 GLY B O 1
ATOM 6491 N N . LEU B 2 11 ? 6.316 -43.827 -28.333 1.000 0.930 11 LEU B N 1
ATOM 6492 C CA . LEU B 2 11 ? 7.710 -43.548 -28.708 1.000 0.930 11 LEU B CA 1
ATOM 6493 C C . LEU B 2 11 ? 7.852 -42.180 -29.391 1.000 0.930 11 LEU B C 1
ATOM 6494 O O . LEU B 2 11 ? 8.450 -42.043 -30.458 1.000 0.930 11 LEU B O 1
ATOM 6510 N N . GLY B 2 12 ? 7.219 -41.169 -28.794 1.000 0.880 12 GLY B N 1
ATOM 6511 C CA . GLY B 2 12 ? 7.405 -39.769 -29.169 1.000 0.880 12 GLY B CA 1
ATOM 6512 C C . GLY B 2 12 ? 8.718 -39.206 -28.626 1.000 0.880 12 GLY B C 1
ATOM 6513 O O . GLY B 2 12 ? 9.669 -39.937 -28.339 1.000 0.880 12 GLY B O 1
ATOM 6517 N N . THR B 2 13 ? 8.758 -37.893 -28.435 1.000 0.860 13 THR B N 1
ATOM 6518 C CA . THR B 2 13 ? 9.941 -37.178 -27.943 1.000 0.860 13 THR B CA 1
ATOM 6519 C C . THR B 2 13 ? 10.347 -37.637 -26.537 1.000 0.860 13 THR B C 1
ATOM 6520 O O . THR B 2 13 ? 11.520 -37.917 -26.298 1.000 0.860 13 THR B O 1
ATOM 6531 N N . VAL B 2 14 ? 9.384 -37.768 -25.613 1.000 0.900 14 VAL B N 1
ATOM 6532 C CA . VAL B 2 14 ? 9.637 -38.243 -24.236 1.000 0.900 14 VAL B CA 1
ATOM 6533 C C . VAL B 2 14 ? 9.989 -39.729 -24.230 1.000 0.900 14 VAL B C 1
ATOM 6534 O O . VAL B 2 14 ? 11.029 -40.095 -23.697 1.000 0.900 14 VAL B O 1
ATOM 6547 N N . GLY B 2 15 ? 9.186 -40.582 -24.877 1.000 0.920 15 GLY B N 1
ATOM 6548 C CA . GLY B 2 15 ? 9.432 -42.031 -24.918 1.000 0.920 15 GLY B CA 1
ATOM 6549 C C . GLY B 2 15 ? 10.795 -42.405 -25.506 1.000 0.920 15 GLY B C 1
ATOM 6550 O O . GLY B 2 15 ? 11.483 -43.271 -24.975 1.000 0.920 15 GLY B O 1
ATOM 6554 N N . SER B 2 16 ? 11.244 -41.705 -26.549 1.000 0.930 16 SER B N 1
ATOM 6555 C CA . SER B 2 16 ? 12.595 -41.898 -27.098 1.000 0.930 16 SER B CA 1
ATOM 6556 C C . SER B 2 16 ? 13.682 -41.450 -26.114 1.000 0.930 16 SER B C 1
ATOM 6557 O O . SER B 2 16 ? 14.697 -42.129 -25.971 1.000 0.930 16 SER B O 1
ATOM 6565 N N . GLY B 2 17 ? 13.456 -40.346 -25.392 1.000 0.920 17 GLY B N 1
ATOM 6566 C CA . GLY B 2 17 ? 14.337 -39.895 -24.311 1.000 0.920 17 GLY B CA 1
ATOM 6567 C C . GLY B 2 17 ? 14.440 -40.927 -23.188 1.000 0.920 17 GLY B C 1
ATOM 6568 O O . GLY B 2 17 ? 15.540 -41.237 -22.739 1.000 0.920 17 GLY B O 1
ATOM 6572 N N . VAL B 2 18 ? 13.315 -41.529 -22.795 1.000 0.940 18 VAL B N 1
ATOM 6573 C CA . VAL B 2 18 ? 13.269 -42.626 -21.816 1.000 0.940 18 VAL B CA 1
ATOM 6574 C C . VAL B 2 18 ? 14.094 -43.817 -22.309 1.000 0.940 18 VAL B C 1
ATOM 6575 O O . VAL B 2 18 ? 14.939 -44.319 -21.569 1.000 0.940 18 VAL B O 1
ATOM 6588 N N . VAL B 2 19 ? 13.916 -44.233 -23.570 1.000 0.940 19 VAL B N 1
ATOM 6589 C CA . VAL B 2 19 ? 14.689 -45.330 -24.187 1.000 0.940 19 VAL B CA 1
ATOM 6590 C C . VAL B 2 19 ? 16.186 -45.054 -24.125 1.000 0.940 19 VAL B C 1
ATOM 6591 O O . VAL B 2 19 ? 16.958 -45.910 -23.696 1.000 0.940 19 VAL B O 1
ATOM 6604 N N . LYS B 2 20 ? 16.582 -43.842 -24.508 1.000 0.920 20 LYS B N 1
ATOM 6605 C CA . LYS B 2 20 ? 17.974 -43.416 -24.520 1.000 0.920 20 LYS B CA 1
ATOM 6606 C C . LYS B 2 20 ? 18.577 -43.387 -23.120 1.000 0.920 20 LYS B C 1
ATOM 6607 O O . LYS B 2 20 ? 19.649 -43.943 -22.925 1.000 0.920 20 LYS B O 1
ATOM 6626 N N . ILE B 2 21 ? 17.888 -42.813 -22.128 1.000 0.920 21 ILE B N 1
ATOM 6627 C CA . ILE B 2 21 ? 18.375 -42.819 -20.740 1.000 0.920 21 ILE B CA 1
ATOM 6628 C C . ILE B 2 21 ? 18.544 -44.262 -20.245 1.000 0.920 21 ILE B C 1
ATOM 6629 O O . ILE B 2 21 ? 19.590 -44.572 -19.682 1.000 0.920 21 ILE B O 1
ATOM 6645 N N . ILE B 2 22 ? 17.576 -45.157 -20.491 1.000 0.900 22 ILE B N 1
ATOM 6646 C CA . ILE B 2 22 ? 17.660 -46.567 -20.069 1.000 0.900 22 ILE B CA 1
ATOM 6647 C C . ILE B 2 22 ? 18.836 -47.305 -20.733 1.000 0.900 22 ILE B C 1
ATOM 6648 O O . ILE B 2 22 ? 19.474 -48.125 -20.070 1.000 0.900 22 ILE B O 1
ATOM 6664 N N . GLN B 2 23 ? 19.124 -47.048 -22.015 1.000 0.880 23 GLN B N 1
ATOM 6665 C CA . GLN B 2 23 ? 20.242 -47.662 -22.747 1.000 0.880 23 GLN B CA 1
ATOM 6666 C C . GLN B 2 23 ? 21.604 -47.067 -22.340 1.000 0.880 23 GLN B C 1
ATOM 6667 O O . GLN B 2 23 ? 22.514 -47.824 -22.000 1.000 0.880 23 GLN B O 1
ATOM 6681 N N . ASP B 2 24 ? 21.728 -45.734 -22.316 1.000 0.880 24 ASP B N 1
ATOM 6682 C CA . ASP B 2 24 ? 22.974 -45.005 -22.031 1.000 0.880 24 ASP B CA 1
ATOM 6683 C C . ASP B 2 24 ? 23.398 -45.122 -20.556 1.000 0.880 24 ASP B C 1
ATOM 6684 O O . ASP B 2 24 ? 24.589 -45.119 -20.259 1.000 0.880 24 ASP B O 1
ATOM 6693 N N . HIS B 2 25 ? 22.439 -45.233 -19.626 1.000 0.870 25 HIS B N 1
ATOM 6694 C CA . HIS B 2 25 ? 22.693 -45.260 -18.176 1.000 0.870 25 HIS B CA 1
ATOM 6695 C C . HIS B 2 25 ? 22.508 -46.651 -17.551 1.000 0.870 25 HIS B C 1
ATOM 6696 O O . HIS B 2 25 ? 22.225 -46.759 -16.352 1.000 0.870 25 HIS B O 1
ATOM 6710 N N . GLN B 2 26 ? 22.654 -47.729 -18.333 1.000 0.810 26 GLN B N 1
ATOM 6711 C CA . GLN B 2 26 ? 22.537 -49.102 -17.821 1.000 0.810 26 GLN B CA 1
ATOM 6712 C C . GLN B 2 26 ? 23.462 -49.386 -16.637 1.000 0.810 26 GLN B C 1
ATOM 6713 O O . GLN B 2 26 ? 23.066 -50.063 -15.693 1.000 0.810 26 GLN B O 1
ATOM 6727 N N . ASP B 2 27 ? 24.688 -48.875 -16.672 1.000 0.810 27 ASP B N 1
ATOM 6728 C CA . ASP B 2 27 ? 25.687 -49.024 -15.617 1.000 0.810 27 ASP B CA 1
ATOM 6729 C C . ASP B 2 27 ? 25.205 -48.426 -14.285 1.000 0.810 27 ASP B C 1
ATOM 6730 O O . ASP B 2 27 ? 25.214 -49.109 -13.254 1.000 0.810 27 ASP B O 1
ATOM 6739 N N . LYS B 2 28 ? 24.695 -47.189 -14.312 1.000 0.820 28 LYS B N 1
ATOM 6740 C CA . LYS B 2 28 ? 24.104 -46.535 -13.139 1.000 0.820 28 LYS B CA 1
ATOM 6741 C C . LYS B 2 28 ? 22.836 -47.250 -12.665 1.000 0.820 28 LYS B C 1
ATOM 6742 O O . LYS B 2 28 ? 22.688 -47.445 -11.457 1.000 0.820 28 LYS B O 1
ATOM 6761 N N . LEU B 2 29 ? 21.953 -47.678 -13.575 1.000 0.810 29 LEU B N 1
ATOM 6762 C CA . LEU B 2 29 ? 20.720 -48.412 -13.238 1.000 0.810 29 LEU B CA 1
ATOM 6763 C C . LEU B 2 29 ? 21.031 -49.746 -12.556 1.000 0.810 29 LEU B C 1
ATOM 6764 O O . LEU B 2 29 ? 20.486 -50.051 -11.491 1.000 0.810 29 LEU B O 1
ATOM 6780 N N . MET B 2 30 ? 21.975 -50.504 -13.115 1.000 0.800 30 MET B N 1
ATOM 6781 C CA . MET B 2 30 ? 22.443 -51.748 -12.515 1.000 0.800 30 MET B CA 1
ATOM 6782 C C . MET B 2 30 ? 23.060 -51.514 -11.145 1.000 0.800 30 MET B C 1
ATOM 6783 O O . MET B 2 30 ? 22.814 -52.300 -10.235 1.000 0.800 30 MET B O 1
ATOM 6797 N N . HIS B 2 31 ? 23.845 -50.454 -10.970 1.000 0.810 31 HIS B N 1
ATOM 6798 C CA . HIS B 2 31 ? 24.465 -50.179 -9.682 1.000 0.810 31 HIS B CA 1
ATOM 6799 C C . HIS B 2 31 ? 23.427 -49.855 -8.599 1.000 0.810 31 HIS B C 1
ATOM 6800 O O . HIS B 2 31 ? 23.533 -50.350 -7.477 1.000 0.810 31 HIS B O 1
ATOM 6814 N N . GLN B 2 32 ? 22.396 -49.075 -8.936 1.000 0.760 32 GLN B N 1
ATOM 6815 C CA . GLN B 2 32 ? 21.361 -48.689 -7.976 1.000 0.760 32 GLN B CA 1
ATOM 6816 C C . GLN B 2 32 ? 20.386 -49.818 -7.630 1.000 0.760 32 GLN B C 1
ATOM 6817 O O . GLN B 2 32 ? 19.936 -49.903 -6.487 1.000 0.760 32 GLN B O 1
ATOM 6831 N N . VAL B 2 33 ? 20.041 -50.673 -8.596 1.000 0.760 33 VAL B N 1
ATOM 6832 C CA . VAL B 2 33 ? 18.969 -51.672 -8.431 1.000 0.760 33 VAL B CA 1
ATOM 6833 C C . VAL B 2 33 ? 19.516 -53.094 -8.253 1.000 0.760 33 VAL B C 1
ATOM 6834 O O . VAL B 2 33 ? 18.917 -53.900 -7.538 1.000 0.760 33 VAL B O 1
ATOM 6847 N N . GLY B 2 34 ? 20.677 -53.411 -8.833 1.000 0.780 34 GLY B N 1
ATOM 6848 C CA . GLY B 2 34 ? 21.326 -54.730 -8.785 1.000 0.780 34 GLY B CA 1
ATOM 6849 C C . GLY B 2 34 ? 20.890 -55.705 -9.886 1.000 0.780 34 GLY B C 1
ATOM 6850 O O . GLY B 2 34 ? 21.200 -56.896 -9.814 1.000 0.780 34 GLY B O 1
ATOM 6854 N N . CYS B 2 35 ? 20.149 -55.232 -10.889 1.000 0.800 35 CYS B N 1
ATOM 6855 C CA . CYS B 2 35 ? 19.722 -56.022 -12.042 1.000 0.800 35 CYS B CA 1
ATOM 6856 C C . CYS B 2 35 ? 19.593 -55.130 -13.290 1.000 0.800 35 CYS B C 1
ATOM 6857 O O . CYS B 2 35 ? 19.464 -53.914 -13.150 1.000 0.800 35 CYS B O 1
ATOM 6865 N N . PRO B 2 36 ? 19.671 -55.706 -14.498 1.000 0.830 36 PRO B N 1
ATOM 6866 C CA . PRO B 2 36 ? 19.530 -54.951 -15.737 1.000 0.830 36 PRO B CA 1
ATOM 6867 C C . PRO B 2 36 ? 18.065 -54.585 -16.013 1.000 0.830 36 PRO B C 1
ATOM 6868 O O . PRO B 2 36 ? 17.147 -55.336 -15.666 1.000 0.830 36 PRO B O 1
ATOM 6879 N N . VAL B 2 37 ? 17.867 -53.459 -16.699 1.000 0.880 37 VAL B N 1
ATOM 6880 C CA . VAL B 2 37 ? 16.553 -52.972 -17.155 1.000 0.880 37 VAL B CA 1
ATOM 6881 C C . VAL B 2 37 ? 16.470 -53.120 -18.666 1.000 0.880 37 VAL B C 1
ATOM 6882 O O . VAL B 2 37 ? 17.359 -52.661 -19.376 1.000 0.880 37 VAL B O 1
ATOM 6895 N N . THR B 2 38 ? 15.419 -53.753 -19.173 1.000 0.890 38 THR B N 1
ATOM 6896 C CA . THR B 2 38 ? 15.268 -54.030 -20.609 1.000 0.890 38 THR B CA 1
ATOM 6897 C C . THR B 2 38 ? 13.923 -53.546 -21.128 1.000 0.890 38 THR B C 1
ATOM 6898 O O . THR B 2 38 ? 12.901 -53.713 -20.468 1.000 0.890 38 THR B O 1
ATOM 6909 N N . ILE B 2 39 ? 13.914 -52.952 -22.320 1.000 0.920 39 ILE B N 1
ATOM 6910 C CA . ILE B 2 39 ? 12.682 -52.548 -23.006 1.000 0.920 39 ILE B CA 1
ATOM 6911 C C . ILE B 2 39 ? 12.164 -53.769 -23.762 1.000 0.920 39 ILE B C 1
ATOM 6912 O O . ILE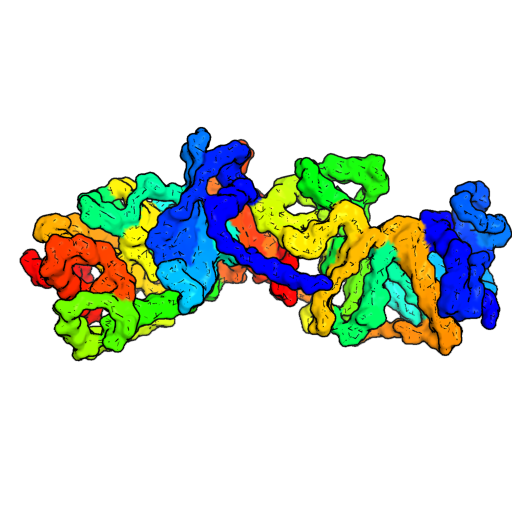 B 2 39 ? 12.824 -54.257 -24.679 1.000 0.920 39 ILE B O 1
ATOM 6928 N N . LYS B 2 40 ? 11.021 -54.302 -23.329 1.000 0.930 40 LYS B N 1
ATOM 6929 C CA . LYS B 2 40 ? 10.456 -55.563 -23.828 1.000 0.930 40 LYS B CA 1
ATOM 6930 C C . LYS B 2 40 ? 9.556 -55.352 -25.040 1.000 0.930 40 LYS B C 1
ATOM 6931 O O . LYS B 2 40 ? 9.682 -56.092 -26.011 1.000 0.930 40 LYS B O 1
ATOM 6950 N N . LYS B 2 41 ? 8.677 -54.350 -24.974 1.000 0.950 41 LYS B N 1
ATOM 6951 C CA . LYS B 2 41 ? 7.807 -53.926 -26.074 1.000 0.950 41 LYS B CA 1
ATOM 6952 C C . LYS B 2 41 ? 7.547 -52.421 -26.036 1.000 0.950 41 LYS B C 1
ATOM 6953 O O . LYS B 2 41 ? 7.522 -51.829 -24.957 1.000 0.950 41 LYS B O 1
ATOM 6972 N N . VAL B 2 42 ? 7.329 -51.820 -27.207 1.000 0.960 42 VAL B N 1
ATOM 6973 C CA . VAL B 2 42 ? 6.987 -50.401 -27.371 1.000 0.960 42 VAL B CA 1
ATOM 6974 C C . VAL B 2 42 ? 5.801 -50.237 -28.319 1.000 0.960 42 VAL B C 1
ATOM 6975 O O . VAL B 2 42 ? 5.899 -50.551 -29.508 1.000 0.960 42 VAL B O 1
ATOM 6988 N N . LEU B 2 43 ? 4.699 -49.699 -27.808 1.000 0.960 43 LEU B N 1
ATOM 6989 C CA . LEU B 2 43 ? 3.545 -49.309 -28.614 1.000 0.960 43 LEU B CA 1
ATOM 6990 C C . LEU B 2 43 ? 3.863 -48.068 -29.465 1.000 0.960 43 LEU B C 1
ATOM 6991 O O . LEU B 2 43 ? 4.355 -47.061 -28.946 1.000 0.960 43 LEU B O 1
ATOM 7007 N N . VAL B 2 44 ? 3.530 -48.097 -30.758 1.000 0.930 44 VAL B N 1
ATOM 7008 C CA . VAL B 2 44 ? 3.740 -47.005 -31.729 1.000 0.930 44 VAL B CA 1
ATOM 7009 C C . VAL B 2 44 ? 2.587 -46.902 -32.737 1.000 0.930 44 VAL B C 1
ATOM 7010 O O . VAL B 2 44 ? 1.922 -47.889 -33.021 1.000 0.930 44 VAL B O 1
ATOM 7023 N N . LYS B 2 45 ? 2.371 -45.715 -33.336 1.000 0.900 45 LYS B N 1
ATOM 7024 C CA . LYS B 2 45 ? 1.360 -45.525 -34.405 1.000 0.900 45 LYS B CA 1
ATOM 7025 C C . LYS B 2 45 ? 1.784 -46.093 -35.766 1.000 0.900 45 LYS B C 1
ATOM 7026 O O . LYS B 2 45 ? 0.929 -46.389 -36.587 1.000 0.900 45 LYS B O 1
ATOM 7045 N N . ASP B 2 46 ? 3.088 -46.188 -36.018 1.000 0.890 46 ASP B N 1
ATOM 7046 C CA . ASP B 2 46 ? 3.649 -46.587 -37.313 1.000 0.890 46 ASP B CA 1
ATOM 7047 C C . ASP B 2 46 ? 4.982 -47.318 -37.107 1.000 0.890 46 ASP B C 1
ATOM 7048 O O . ASP B 2 46 ? 5.902 -46.753 -36.506 1.000 0.890 46 ASP B O 1
ATOM 7057 N N . LEU B 2 47 ? 5.078 -48.558 -37.602 1.000 0.880 47 LEU B N 1
ATOM 7058 C CA . LEU B 2 47 ? 6.254 -49.436 -37.520 1.000 0.880 47 LEU B CA 1
ATOM 7059 C C . LEU B 2 47 ? 7.392 -49.034 -38.478 1.000 0.880 47 LEU B C 1
ATOM 7060 O O . LEU B 2 47 ? 8.546 -49.361 -38.204 1.000 0.880 47 LEU B O 1
ATOM 7076 N N . GLU B 2 48 ? 7.095 -48.320 -39.568 1.000 0.840 48 GLU B N 1
ATOM 7077 C CA . GLU B 2 48 ? 8.065 -47.934 -40.607 1.000 0.840 48 GLU B CA 1
ATOM 7078 C C . GLU B 2 48 ? 8.601 -46.511 -40.433 1.000 0.840 48 GLU B C 1
ATOM 7079 O O . GLU B 2 48 ? 9.597 -46.127 -41.056 1.000 0.840 48 GLU B O 1
ATOM 7091 N N . LYS B 2 49 ? 7.989 -45.719 -39.547 1.000 0.830 49 LYS B N 1
ATOM 7092 C CA . LYS B 2 49 ? 8.503 -44.392 -39.218 1.000 0.830 49 LYS B CA 1
ATOM 7093 C C . LYS B 2 49 ? 9.941 -44.507 -38.715 1.000 0.830 49 LYS B C 1
ATOM 7094 O O . LYS B 2 49 ? 10.203 -45.106 -37.674 1.000 0.830 49 LYS B O 1
ATOM 7113 N N . LYS B 2 50 ? 10.862 -43.868 -39.432 1.000 0.800 50 LYS B N 1
ATOM 7114 C CA . LYS B 2 50 ? 12.268 -43.741 -39.040 1.000 0.800 50 LYS B CA 1
ATOM 7115 C C . LYS B 2 50 ? 12.382 -42.995 -37.705 1.000 0.800 50 LYS B C 1
ATOM 7116 O O . LYS B 2 50 ? 11.659 -42.023 -37.480 1.000 0.800 50 LYS B O 1
ATOM 7135 N N . ARG B 2 51 ? 13.280 -43.437 -36.821 1.000 0.800 51 ARG B N 1
ATOM 7136 C CA . ARG B 2 51 ? 13.404 -42.908 -35.451 1.000 0.800 51 ARG B CA 1
ATOM 7137 C C . ARG B 2 51 ? 14.848 -42.641 -35.068 1.000 0.800 51 ARG B C 1
ATOM 7138 O O . ARG B 2 51 ? 15.765 -43.119 -35.726 1.000 0.800 51 ARG B O 1
ATOM 7159 N N . GLU B 2 52 ? 15.010 -41.879 -33.994 1.000 0.740 52 GLU B N 1
ATOM 7160 C CA . GLU B 2 52 ? 16.316 -41.521 -33.436 1.000 0.740 52 GLU B CA 1
ATOM 7161 C C . GLU B 2 52 ? 16.892 -42.578 -32.483 1.000 0.740 52 GLU B C 1
ATOM 7162 O O . GLU B 2 52 ? 18.072 -42.506 -32.154 1.000 0.740 52 GLU B O 1
ATOM 7174 N N . VAL B 2 53 ? 16.085 -43.552 -32.044 1.000 0.810 53 VAL B N 1
ATOM 7175 C CA . VAL B 2 53 ? 16.527 -44.653 -31.174 1.000 0.810 53 VAL B CA 1
ATOM 7176 C C . VAL B 2 53 ? 16.611 -45.962 -31.937 1.000 0.810 53 VAL B C 1
ATOM 7177 O O . VAL B 2 53 ? 15.731 -46.284 -32.741 1.000 0.810 53 VAL B O 1
ATOM 7190 N N . ASP B 2 54 ? 17.664 -46.717 -31.640 1.000 0.800 54 ASP B N 1
ATOM 7191 C CA . ASP B 2 54 ? 17.914 -48.018 -32.239 1.000 0.800 54 ASP B CA 1
ATOM 7192 C C . ASP B 2 54 ? 17.237 -49.105 -31.392 1.000 0.800 54 ASP B C 1
ATOM 7193 O O . ASP B 2 54 ? 17.703 -49.494 -30.317 1.000 0.800 54 ASP B O 1
ATOM 7202 N N . LEU B 2 55 ? 16.061 -49.533 -31.846 1.000 0.870 55 LEU B N 1
ATOM 7203 C CA . LEU B 2 55 ? 15.285 -50.610 -31.239 1.000 0.870 55 LEU B CA 1
ATOM 7204 C C . LEU B 2 55 ? 14.963 -51.658 -32.313 1.000 0.870 55 LEU B C 1
ATOM 7205 O O . LEU B 2 55 ? 14.517 -51.274 -33.399 1.000 0.870 55 LEU B O 1
ATOM 7221 N N . PRO B 2 56 ? 15.126 -52.969 -32.030 1.000 0.850 56 PRO B N 1
ATOM 7222 C CA . PRO B 2 56 ? 14.767 -54.021 -32.976 1.000 0.850 56 PRO B CA 1
ATOM 7223 C C . PRO B 2 56 ? 13.289 -53.935 -33.355 1.000 0.850 56 PRO B C 1
ATOM 7224 O O . PRO B 2 56 ? 12.436 -53.711 -32.492 1.000 0.850 56 PRO B O 1
ATOM 7235 N N . LYS B 2 57 ? 12.962 -54.175 -34.631 1.000 0.870 57 LYS B N 1
ATOM 7236 C CA . LYS B 2 57 ? 11.565 -54.155 -35.096 1.000 0.870 57 LYS B CA 1
ATOM 7237 C C . LYS B 2 57 ? 10.673 -55.133 -34.317 1.000 0.870 57 LYS B C 1
ATOM 7238 O O . LYS B 2 57 ? 9.514 -54.809 -34.103 1.000 0.870 57 LYS B O 1
ATOM 7257 N N . GLU B 2 58 ? 11.206 -56.264 -33.836 1.000 0.880 58 GLU B N 1
ATOM 7258 C CA . GLU B 2 58 ? 10.460 -57.252 -33.027 1.000 0.880 58 GLU B CA 1
ATOM 7259 C C . GLU B 2 58 ? 9.949 -56.710 -31.678 1.000 0.880 58 GLU B C 1
ATOM 7260 O O . GLU B 2 58 ? 9.070 -57.310 -31.065 1.000 0.880 58 GLU B O 1
ATOM 7272 N N . VAL B 2 59 ? 10.503 -55.589 -31.205 1.000 0.930 59 VAL B N 1
ATOM 7273 C CA . VAL B 2 59 ? 10.105 -54.924 -29.953 1.000 0.930 59 VAL B CA 1
ATOM 7274 C C . VAL B 2 59 ? 8.933 -53.958 -30.186 1.000 0.930 59 VAL B C 1
ATOM 7275 O O . VAL B 2 59 ? 8.259 -53.555 -29.241 1.000 0.930 59 VAL B O 1
ATOM 7288 N N . LEU B 2 60 ? 8.666 -53.557 -31.430 1.000 0.950 60 LEU B N 1
ATOM 7289 C CA . LEU B 2 60 ? 7.637 -52.572 -31.763 1.000 0.950 60 LEU B CA 1
ATOM 7290 C C . LEU B 2 60 ? 6.285 -53.243 -32.023 1.000 0.950 60 LEU B C 1
ATOM 7291 O O . LEU B 2 60 ? 6.219 -54.303 -32.640 1.000 0.950 60 LEU B O 1
ATOM 7307 N N . THR B 2 61 ? 5.200 -52.592 -31.612 1.000 0.960 61 THR B N 1
ATOM 7308 C CA . THR B 2 61 ? 3.830 -53.055 -31.881 1.000 0.960 61 THR B CA 1
ATOM 7309 C C . THR B 2 61 ? 2.883 -51.881 -32.123 1.000 0.960 61 THR B C 1
ATOM 7310 O O . THR B 2 61 ? 3.122 -50.773 -31.637 1.000 0.960 61 THR B O 1
ATOM 7321 N N . THR B 2 62 ? 1.815 -52.115 -32.884 1.000 0.950 62 THR B N 1
ATOM 7322 C CA . THR B 2 62 ? 0.697 -51.170 -33.059 1.000 0.950 62 THR B CA 1
ATOM 7323 C C . THR B 2 62 ? -0.485 -51.479 -32.149 1.000 0.950 62 THR B C 1
ATOM 7324 O O . THR B 2 62 ? -1.418 -50.686 -32.085 1.000 0.950 62 THR B O 1
ATOM 7335 N N . GLU B 2 63 ? -0.442 -52.593 -31.422 1.000 0.950 63 GLU B N 1
ATOM 7336 C CA . GLU B 2 63 ? -1.517 -53.026 -30.537 1.000 0.950 63 GLU B CA 1
ATOM 7337 C C . GLU B 2 63 ? -1.146 -52.724 -29.078 1.000 0.950 63 GLU B C 1
ATOM 7338 O O . GLU B 2 63 ? -0.054 -53.041 -28.613 1.000 0.950 63 GLU B O 1
ATOM 7350 N N . VAL B 2 64 ? -2.033 -52.074 -28.323 1.000 0.950 64 VAL B N 1
ATOM 7351 C CA . VAL B 2 64 ? -1.744 -51.653 -26.935 1.000 0.950 64 VAL B CA 1
ATOM 7352 C C . VAL B 2 64 ? -1.698 -52.832 -25.955 1.000 0.950 64 VAL B C 1
ATOM 7353 O O . VAL B 2 64 ? -0.782 -52.923 -25.137 1.000 0.950 64 VAL B O 1
ATOM 7366 N N . TYR B 2 65 ? -2.629 -53.783 -26.084 1.000 0.960 65 TYR B N 1
ATOM 7367 C CA . TYR B 2 65 ? -2.715 -54.978 -25.231 1.000 0.960 65 TYR B CA 1
ATOM 7368 C C . TYR B 2 65 ? -1.574 -55.963 -25.462 1.000 0.960 65 TYR B C 1
ATOM 7369 O O . TYR B 2 65 ? -1.230 -56.749 -24.591 1.000 0.960 65 TYR B O 1
ATOM 7387 N N . ASP B 2 66 ? -0.875 -55.826 -26.581 1.000 0.960 66 ASP B N 1
ATOM 7388 C CA . ASP B 2 66 ? 0.381 -56.512 -26.832 1.000 0.960 66 ASP B CA 1
ATOM 7389 C C . ASP B 2 66 ? 1.467 -56.154 -25.800 1.000 0.960 66 ASP B C 1
ATOM 7390 O O . ASP B 2 66 ? 2.410 -56.926 -25.648 1.000 0.960 66 ASP B O 1
ATOM 7399 N N . VAL B 2 67 ? 1.362 -54.994 -25.136 1.000 0.960 67 VAL B N 1
ATOM 7400 C CA . VAL B 2 67 ? 2.238 -54.543 -24.041 1.000 0.960 67 VAL B CA 1
ATOM 7401 C C . VAL B 2 67 ? 1.617 -54.857 -22.675 1.000 0.960 67 VAL B C 1
ATOM 7402 O O . VAL B 2 67 ? 2.322 -55.282 -21.761 1.000 0.960 67 VAL B O 1
ATOM 7415 N N . ILE B 2 68 ? 0.304 -54.646 -22.535 1.000 0.960 68 ILE B N 1
ATOM 7416 C CA . ILE B 2 68 ? -0.426 -54.782 -21.263 1.000 0.960 68 ILE B CA 1
ATOM 7417 C C . ILE B 2 68 ? -0.654 -56.247 -20.883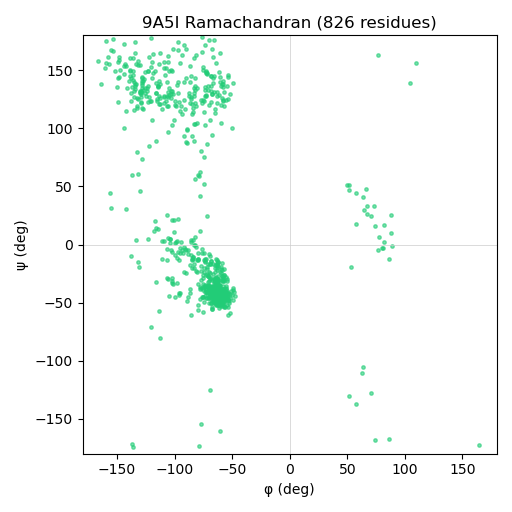 1.000 0.960 68 ILE B C 1
ATOM 7418 O O . ILE B 2 68 ? -0.522 -56.587 -19.715 1.000 0.960 68 ILE B O 1
ATOM 7434 N N . ASP B 2 69 ? -0.922 -57.132 -21.835 1.000 0.940 69 ASP B N 1
ATOM 7435 C CA . ASP B 2 69 ? -1.163 -58.550 -21.550 1.000 0.940 69 ASP B CA 1
ATOM 7436 C C . ASP B 2 69 ? 0.128 -59.375 -21.584 1.000 0.940 69 ASP B C 1
ATOM 7437 O O . ASP B 2 69 ? 0.107 -60.562 -21.260 1.000 0.940 69 ASP B O 1
ATOM 7446 N N . ASP B 2 70 ? 1.271 -58.775 -21.955 1.000 0.940 70 ASP B N 1
ATOM 7447 C CA . ASP B 2 70 ? 2.552 -59.481 -21.968 1.000 0.940 70 ASP B CA 1
ATOM 7448 C C . ASP B 2 70 ? 2.934 -59.874 -20.525 1.000 0.940 70 ASP B C 1
ATOM 7449 O O . ASP B 2 70 ? 3.225 -59.004 -19.691 1.000 0.940 70 ASP B O 1
ATOM 7458 N N . PRO B 2 71 ? 2.966 -61.177 -20.195 1.000 0.930 71 PRO B N 1
ATOM 7459 C CA . PRO B 2 71 ? 3.268 -61.640 -18.845 1.000 0.930 71 PRO B CA 1
ATOM 7460 C C . PRO B 2 71 ? 4.723 -61.376 -18.443 1.000 0.930 71 PRO B C 1
ATOM 7461 O O . PRO B 2 71 ? 5.062 -61.486 -17.268 1.000 0.930 71 PRO B O 1
ATOM 7472 N N . ASP B 2 72 ? 5.593 -61.050 -19.400 1.000 0.920 72 ASP B N 1
ATOM 7473 C CA . ASP B 2 72 ? 6.985 -60.719 -19.143 1.000 0.920 72 ASP B CA 1
ATOM 7474 C C . ASP B 2 72 ? 7.188 -59.250 -18.756 1.000 0.920 72 ASP B C 1
ATOM 7475 O O . ASP B 2 72 ? 8.295 -58.917 -18.346 1.000 0.920 72 ASP B O 1
ATOM 7484 N N . VAL B 2 73 ? 6.195 -58.374 -18.925 1.000 0.950 73 VAL B N 1
ATOM 7485 C CA . VAL B 2 73 ? 6.310 -56.943 -18.602 1.000 0.950 73 VAL B CA 1
ATOM 7486 C C . VAL B 2 73 ? 5.996 -56.696 -17.127 1.000 0.950 73 VAL B C 1
ATOM 7487 O O . VAL B 2 73 ? 4.919 -57.056 -16.658 1.000 0.950 73 VAL B O 1
ATOM 7500 N N . ASP B 2 74 ? 6.896 -56.017 -16.421 1.000 0.940 74 ASP B N 1
ATOM 7501 C CA . ASP B 2 74 ? 6.757 -55.700 -14.992 1.000 0.940 74 ASP B CA 1
ATOM 7502 C C . ASP B 2 74 ? 6.163 -54.302 -14.763 1.000 0.940 74 ASP B C 1
ATOM 7503 O O . ASP B 2 74 ? 5.317 -54.082 -13.894 1.000 0.940 74 ASP B O 1
ATOM 7512 N N . VAL B 2 75 ? 6.630 -53.343 -15.561 1.000 0.960 75 VAL B N 1
ATOM 7513 C CA . VAL B 2 75 ? 6.290 -51.927 -15.421 1.000 0.960 75 VAL B CA 1
ATOM 7514 C C . VAL B 2 75 ? 5.857 -51.387 -16.774 1.000 0.960 75 VAL B C 1
ATOM 7515 O O . VAL B 2 75 ? 6.555 -51.578 -17.775 1.000 0.960 75 VAL B O 1
ATOM 7528 N N . VAL B 2 76 ? 4.716 -50.704 -16.800 1.000 0.980 76 VAL B N 1
ATOM 7529 C CA . VAL B 2 76 ? 4.199 -49.993 -17.968 1.000 0.980 76 VAL B CA 1
ATOM 7530 C C . VAL B 2 76 ? 4.522 -48.509 -17.823 1.000 0.980 76 VAL B C 1
ATOM 7531 O O . VAL B 2 76 ? 4.099 -47.865 -16.866 1.000 0.980 76 VAL B O 1
ATOM 7544 N N . ILE B 2 77 ? 5.275 -47.961 -18.774 1.000 0.980 77 ILE B N 1
ATOM 7545 C CA . ILE B 2 77 ? 5.552 -46.526 -18.863 1.000 0.980 77 ILE B CA 1
ATOM 7546 C C . ILE B 2 77 ? 4.609 -45.915 -19.892 1.000 0.980 77 ILE B C 1
ATOM 7547 O O . ILE B 2 77 ? 4.666 -46.278 -21.064 1.000 0.980 77 ILE B O 1
ATOM 7563 N N . GLU B 2 78 ? 3.774 -44.972 -19.486 1.000 0.970 78 GLU B N 1
ATOM 7564 C CA . GLU B 2 78 ? 2.811 -44.302 -20.353 1.000 0.970 78 GLU B CA 1
ATOM 7565 C C . GLU B 2 78 ? 3.243 -42.867 -20.687 1.000 0.970 78 GLU B C 1
ATOM 7566 O O . GLU B 2 78 ? 3.427 -42.023 -19.809 1.000 0.970 78 GLU B O 1
ATOM 7578 N N . VAL B 2 79 ? 3.438 -42.608 -21.985 1.000 0.940 79 VAL B N 1
ATOM 7579 C CA . VAL B 2 79 ? 3.875 -41.320 -22.558 1.000 0.940 79 VAL B CA 1
ATOM 7580 C C . VAL B 2 79 ? 3.160 -41.019 -23.891 1.000 0.940 79 VAL B C 1
ATOM 7581 O O . VAL B 2 79 ? 3.740 -40.405 -24.792 1.000 0.940 79 VAL B O 1
ATOM 7594 N N . ILE B 2 80 ? 1.917 -41.489 -24.057 1.000 0.920 80 ILE B N 1
ATOM 7595 C CA . ILE B 2 80 ? 1.075 -41.240 -25.245 1.000 0.920 80 ILE B CA 1
ATOM 7596 C C . ILE B 2 80 ? 0.176 -40.011 -25.091 1.000 0.920 80 ILE B C 1
ATOM 7597 O O . ILE B 2 80 ? -0.210 -39.430 -26.108 1.000 0.920 80 ILE B O 1
ATOM 7613 N N . GLY B 2 81 ? -0.140 -39.602 -23.859 1.000 0.870 81 GLY B N 1
ATOM 7614 C CA . GLY B 2 81 ? -1.103 -38.531 -23.599 1.000 0.870 81 GLY B CA 1
ATOM 7615 C C . GLY B 2 81 ? -2.550 -38.979 -23.828 1.000 0.870 81 GLY B C 1
ATOM 7616 O O . GLY B 2 81 ? -2.833 -40.168 -23.971 1.000 0.870 81 GLY B O 1
ATOM 7620 N N . GLY B 2 82 ? -3.486 -38.027 -23.862 1.000 0.880 82 GLY B N 1
ATOM 7621 C CA . GLY B 2 82 ? -4.925 -38.314 -23.931 1.000 0.880 82 GLY B CA 1
ATOM 7622 C C . GLY B 2 82 ? -5.503 -38.764 -22.586 1.000 0.880 82 GLY B C 1
ATOM 7623 O O . GLY B 2 82 ? -4.767 -39.122 -21.676 1.000 0.880 82 GLY B O 1
ATOM 7627 N N . VAL B 2 83 ? -6.827 -38.720 -22.436 1.000 0.920 83 VAL B N 1
ATOM 7628 C CA . VAL B 2 83 ? -7.470 -38.908 -21.123 1.000 0.920 83 VAL B CA 1
ATOM 7629 C C . VAL B 2 83 ? -8.268 -40.206 -21.081 1.000 0.920 83 VAL B C 1
ATOM 7630 O O . VAL B 2 83 ? -7.748 -41.209 -20.611 1.000 0.920 83 VAL B O 1
ATOM 7643 N N . GLU B 2 84 ? -9.489 -40.224 -21.621 1.000 0.920 84 GLU B N 1
ATOM 7644 C CA . GLU B 2 84 ? -10.427 -41.350 -21.465 1.000 0.920 84 GLU B CA 1
ATOM 7645 C C . GLU B 2 84 ? -9.852 -42.706 -21.886 1.000 0.920 84 GLU B C 1
ATOM 7646 O O . GLU B 2 84 ? -9.859 -43.672 -21.126 1.000 0.920 84 GLU B O 1
ATOM 7658 N N . GLN B 2 85 ? -9.306 -42.789 -23.100 1.000 0.930 85 GLN B N 1
ATOM 7659 C CA . GLN B 2 85 ? -8.798 -44.063 -23.603 1.000 0.930 85 GLN B CA 1
ATOM 7660 C C . GLN B 2 85 ? -7.523 -44.505 -22.865 1.000 0.930 85 GLN B C 1
ATOM 7661 O O . GLN B 2 85 ? -7.343 -45.688 -22.582 1.000 0.930 85 GLN B O 1
ATOM 7675 N N . THR B 2 86 ? -6.671 -43.547 -22.498 1.000 0.950 86 THR B N 1
ATOM 7676 C CA . THR B 2 86 ? -5.421 -43.783 -21.764 1.000 0.950 86 THR B CA 1
ATOM 7677 C C . THR B 2 86 ? -5.686 -44.205 -20.321 1.000 0.950 86 THR B C 1
ATOM 7678 O O . THR B 2 86 ? -5.008 -45.100 -19.817 1.000 0.950 86 THR B O 1
ATOM 7689 N N . LYS B 2 87 ? -6.730 -43.651 -19.690 1.000 0.950 87 LYS B N 1
ATOM 7690 C CA . LYS B 2 87 ? -7.242 -44.087 -18.387 1.000 0.950 87 LYS B CA 1
ATOM 7691 C C . LYS B 2 87 ? -7.513 -45.590 -18.386 1.000 0.950 87 LYS B C 1
ATOM 7692 O O . LYS B 2 87 ? -7.021 -46.289 -17.504 1.000 0.950 87 LYS B O 1
ATOM 7711 N N . GLN B 2 88 ? -8.248 -46.092 -19.384 1.000 0.960 88 GLN B N 1
ATOM 7712 C CA . GLN B 2 88 ? -8.618 -47.508 -19.447 1.000 0.960 88 GLN B CA 1
ATOM 7713 C C . GLN B 2 88 ? -7.390 -48.422 -19.549 1.000 0.960 88 GLN B C 1
ATOM 7714 O O . GLN B 2 88 ? -7.305 -49.419 -18.838 1.000 0.960 88 GLN B O 1
ATOM 7728 N N . TYR B 2 89 ? -6.397 -48.045 -20.358 1.000 0.960 89 TYR B N 1
ATOM 7729 C CA . TYR B 2 89 ? -5.144 -48.796 -20.475 1.000 0.960 89 TYR B CA 1
ATOM 7730 C C . TYR B 2 89 ? -4.386 -48.901 -19.148 1.000 0.960 89 TYR B C 1
ATOM 7731 O O . TYR B 2 89 ? -3.839 -49.955 -18.826 1.000 0.960 89 TYR B O 1
ATOM 7749 N N . LEU B 2 90 ? -4.361 -47.822 -18.364 1.000 0.960 90 LEU B N 1
ATOM 7750 C CA . LEU B 2 90 ? -3.666 -47.793 -17.077 1.000 0.960 90 LEU B CA 1
ATOM 7751 C C . LEU B 2 90 ? -4.412 -48.612 -16.018 1.000 0.960 90 LEU B C 1
ATOM 7752 O O . LEU B 2 90 ? -3.769 -49.342 -15.269 1.000 0.960 90 LEU B O 1
ATOM 7768 N N . VAL B 2 91 ? -5.749 -48.580 -16.007 1.000 0.970 91 VAL B N 1
ATOM 7769 C CA . VAL B 2 91 ? -6.573 -49.463 -15.158 1.000 0.970 91 VAL B CA 1
ATOM 7770 C C . VAL B 2 91 ? -6.327 -50.932 -15.497 1.000 0.970 91 VAL B C 1
ATOM 7771 O O . VAL B 2 91 ? -6.082 -51.746 -14.607 1.000 0.970 91 VAL B O 1
ATOM 7784 N N . ASP B 2 92 ? -6.341 -51.275 -16.783 1.000 0.970 92 ASP B N 1
ATOM 7785 C CA . ASP B 2 92 ? -6.128 -52.649 -17.236 1.000 0.970 92 ASP B CA 1
ATOM 7786 C C . ASP B 2 92 ? -4.713 -53.145 -16.879 1.000 0.970 92 ASP B C 1
ATOM 7787 O O . ASP B 2 92 ? -4.541 -54.287 -16.437 1.000 0.970 92 ASP B O 1
ATOM 7796 N N . ALA B 2 93 ? -3.699 -52.276 -16.984 1.000 0.970 93 ALA B N 1
ATOM 7797 C CA . ALA B 2 93 ? -2.333 -52.572 -16.554 1.000 0.970 93 ALA B CA 1
ATOM 7798 C C . ALA B 2 93 ? -2.240 -52.846 -15.042 1.000 0.970 93 ALA B C 1
ATOM 7799 O O . ALA B 2 93 ? -1.650 -53.854 -14.641 1.000 0.970 93 ALA B O 1
ATOM 7806 N N . LEU B 2 94 ? -2.865 -52.014 -14.203 1.000 0.950 94 LEU B N 1
ATOM 7807 C CA . LEU B 2 94 ? -2.881 -52.191 -12.744 1.000 0.950 94 LEU B CA 1
ATOM 7808 C C . LEU B 2 94 ? -3.610 -53.480 -12.334 1.000 0.950 94 LEU B C 1
ATOM 7809 O O . LEU B 2 94 ? -3.109 -54.239 -11.501 1.000 0.950 94 LEU B O 1
ATOM 7825 N N . ARG B 2 95 ? -4.746 -53.795 -12.969 1.000 0.950 95 ARG B N 1
ATOM 7826 C CA . ARG B 2 95 ? -5.498 -55.047 -12.741 1.000 0.950 95 ARG B CA 1
ATOM 7827 C C . ARG B 2 95 ? -4.716 -56.289 -13.136 1.000 0.950 95 ARG B C 1
ATOM 7828 O O . ARG B 2 95 ? -4.796 -57.317 -12.463 1.000 0.950 95 ARG B O 1
ATOM 7849 N N . SER B 2 96 ? -3.890 -56.164 -14.169 1.000 0.950 96 SER B N 1
ATOM 7850 C CA . SER B 2 96 ? -2.920 -57.180 -14.592 1.000 0.950 96 SER B CA 1
ATOM 7851 C C . SER B 2 96 ? -1.661 -57.218 -13.714 1.000 0.950 96 SER B C 1
ATOM 7852 O O . SER B 2 96 ? -0.684 -57.883 -14.060 1.000 0.950 96 SER B O 1
ATOM 7860 N N . LYS B 2 97 ? -1.687 -56.527 -12.564 1.000 0.930 97 LYS B N 1
ATOM 7861 C CA . LYS B 2 97 ? -0.627 -56.460 -11.550 1.000 0.930 97 LYS B CA 1
ATOM 7862 C C . LYS B 2 97 ? 0.663 -55.799 -12.023 1.000 0.930 97 LYS B C 1
ATOM 7863 O O . LYS B 2 97 ? 1.740 -56.123 -11.525 1.000 0.930 97 LYS B O 1
ATOM 7882 N N . LYS B 2 98 ? 0.563 -54.864 -12.968 1.000 0.950 98 LYS B N 1
ATOM 7883 C CA . LYS B 2 98 ? 1.709 -54.103 -13.466 1.000 0.950 98 LYS B CA 1
ATOM 7884 C C . LYS B 2 98 ? 1.800 -52.766 -12.767 1.000 0.950 98 LYS B C 1
ATOM 7885 O O . LYS B 2 98 ? 0.799 -52.092 -12.545 1.000 0.950 98 LYS B O 1
ATOM 7904 N N . HIS B 2 99 ? 3.018 -52.371 -12.446 1.000 0.950 99 HIS B N 1
ATOM 7905 C CA . HIS B 2 99 ? 3.268 -51.024 -11.961 1.000 0.950 99 HIS B CA 1
ATOM 7906 C C . HIS B 2 99 ? 3.203 -50.037 -13.118 1.000 0.950 99 HIS B C 1
ATOM 7907 O O . HIS B 2 99 ? 3.481 -50.392 -14.266 1.000 0.950 99 HIS B O 1
ATOM 7921 N N . VAL B 2 100 ? 2.861 -48.795 -12.811 1.000 0.970 100 VAL B N 1
ATOM 7922 C CA . VAL B 2 100 ? 2.652 -47.756 -13.810 1.000 0.970 100 VAL B CA 1
ATOM 7923 C C . VAL B 2 100 ? 3.559 -46.569 -13.521 1.000 0.970 100 VAL B C 1
ATOM 7924 O O . VAL B 2 100 ? 3.658 -46.099 -12.392 1.000 0.970 100 VAL B O 1
ATOM 7937 N N . VAL B 2 101 ? 4.199 -46.049 -14.559 1.000 0.970 101 VAL B N 1
ATOM 7938 C CA . VAL B 2 101 ? 4.796 -44.713 -14.531 1.000 0.970 101 VAL B CA 1
ATOM 7939 C C . VAL B 2 101 ? 4.180 -43.917 -15.665 1.000 0.970 101 VAL B C 1
ATOM 7940 O O . VAL B 2 101 ? 4.199 -44.380 -16.801 1.000 0.970 101 VAL B O 1
ATOM 7953 N N . THR B 2 102 ? 3.638 -42.736 -15.398 1.000 0.950 102 THR B N 1
ATOM 7954 C CA . THR B 2 102 ? 3.001 -41.901 -16.427 1.000 0.950 102 THR B CA 1
ATOM 7955 C C . THR B 2 102 ? 3.549 -40.477 -16.417 1.000 0.950 102 THR B C 1
ATOM 7956 O O . THR B 2 102 ? 3.868 -39.923 -15.373 1.000 0.950 102 THR B O 1
ATOM 7967 N N . ALA B 2 103 ? 3.668 -39.863 -17.593 1.000 0.930 103 ALA B N 1
ATOM 7968 C CA . ALA B 2 103 ? 3.934 -38.426 -17.724 1.000 0.930 103 ALA B CA 1
ATOM 7969 C C . ALA B 2 103 ? 2.661 -37.617 -18.047 1.000 0.930 103 ALA B C 1
ATOM 7970 O O . ALA B 2 103 ? 2.735 -36.454 -18.450 1.000 0.930 103 ALA B O 1
ATOM 7977 N N . ASN B 2 104 ? 1.485 -38.237 -17.944 1.000 0.920 104 ASN B N 1
ATOM 7978 C CA . ASN B 2 104 ? 0.236 -37.694 -18.449 1.000 0.920 104 ASN B CA 1
ATOM 7979 C C . ASN B 2 104 ? -0.489 -36.840 -17.411 1.000 0.920 104 ASN B C 1
ATOM 7980 O O . ASN B 2 104 ? -1.376 -37.282 -16.678 1.000 0.920 104 ASN B O 1
ATOM 7991 N N . LYS B 2 105 ? -0.129 -35.560 -17.407 1.000 0.870 105 LYS B N 1
ATOM 7992 C CA . LYS B 2 105 ? -0.751 -34.535 -16.566 1.000 0.870 105 LYS B CA 1
ATOM 7993 C C . LYS B 2 105 ? -2.273 -34.455 -16.720 1.000 0.870 105 LYS B C 1
ATOM 7994 O O . LYS B 2 105 ? -2.959 -34.303 -15.716 1.000 0.870 105 LYS B O 1
ATOM 8013 N N . ASP B 2 106 ? -2.803 -34.556 -17.944 1.000 0.900 106 ASP B N 1
ATOM 8014 C CA . ASP B 2 106 ? -4.229 -34.328 -18.208 1.000 0.900 106 ASP B CA 1
ATOM 8015 C C . ASP B 2 106 ? -5.051 -35.447 -17.576 1.000 0.900 106 ASP B C 1
ATOM 8016 O O . ASP B 2 106 ? -6.076 -35.210 -16.938 1.000 0.900 106 ASP B O 1
ATOM 8025 N N . LEU B 2 107 ? -4.530 -36.666 -17.663 1.000 0.910 107 LEU B N 1
ATOM 8026 C CA . LEU B 2 107 ? -5.102 -37.804 -16.983 1.000 0.910 107 LEU B CA 1
ATOM 8027 C C . LEU B 2 107 ? -5.014 -37.680 -15.456 1.000 0.910 107 LEU B C 1
ATOM 8028 O O . LEU B 2 107 ? -6.016 -37.892 -14.777 1.000 0.910 107 LEU B O 1
ATOM 8044 N N . MET B 2 108 ? -3.847 -37.328 -14.907 1.000 0.890 108 MET B N 1
ATOM 8045 C CA . MET B 2 108 ? -3.649 -37.269 -13.451 1.000 0.890 108 MET B CA 1
ATOM 8046 C C . MET B 2 108 ? -4.388 -36.104 -12.782 1.000 0.890 108 MET B C 1
ATOM 8047 O O . MET B 2 108 ? -4.779 -36.203 -11.614 1.000 0.890 108 MET B O 1
ATOM 8061 N N . ALA B 2 109 ? -4.639 -35.015 -13.508 1.000 0.880 109 ALA B N 1
ATOM 8062 C CA . ALA B 2 109 ? -5.460 -33.916 -13.018 1.000 0.880 109 ALA B CA 1
ATOM 8063 C C . ALA B 2 109 ? -6.928 -34.340 -12.830 1.000 0.880 109 ALA B C 1
ATOM 8064 O O . ALA B 2 109 ? -7.521 -33.994 -11.810 1.000 0.880 109 ALA B O 1
ATOM 8071 N N . VAL B 2 110 ? -7.478 -35.126 -13.766 1.000 0.890 110 VAL B N 1
ATOM 8072 C CA . VAL B 2 110 ? -8.897 -35.533 -13.785 1.000 0.890 110 VAL B CA 1
ATOM 8073 C C . VAL B 2 110 ? -9.156 -36.827 -13.005 1.000 0.890 110 VAL B C 1
ATOM 8074 O O . VAL B 2 110 ? -10.061 -36.878 -12.184 1.000 0.890 110 VAL B O 1
ATOM 8087 N N . TYR B 2 111 ? -8.358 -37.873 -13.232 1.000 0.880 111 TYR B N 1
ATOM 8088 C CA . TYR B 2 111 ? -8.587 -39.230 -12.710 1.000 0.880 111 TYR B CA 1
ATOM 8089 C C . TYR B 2 111 ? -7.524 -39.693 -11.711 1.000 0.880 111 TYR B C 1
ATOM 8090 O O . TYR B 2 111 ? -7.451 -40.879 -11.381 1.000 0.880 111 TYR B O 1
ATOM 8108 N N . GLY B 2 112 ? -6.697 -38.769 -11.212 1.000 0.850 112 GLY B N 1
ATOM 8109 C CA . GLY B 2 112 ? -5.595 -39.100 -10.312 1.000 0.850 112 GLY B CA 1
ATOM 8110 C C . GLY B 2 112 ? -6.036 -39.910 -9.092 1.000 0.850 112 GLY B C 1
ATOM 8111 O O . GLY B 2 112 ? -5.451 -40.955 -8.827 1.000 0.850 112 GLY B O 1
ATOM 8115 N N . SER B 2 113 ? -7.100 -39.499 -8.394 1.000 0.820 113 SER B N 1
ATOM 8116 C CA . SER B 2 113 ? -7.595 -40.210 -7.202 1.000 0.820 113 SER B CA 1
ATOM 8117 C C . SER B 2 113 ? -8.120 -41.616 -7.510 1.000 0.820 113 SER B C 1
ATOM 8118 O O . SER B 2 113 ? -7.913 -42.537 -6.722 1.000 0.820 113 SER B O 1
ATOM 8126 N N . GLU B 2 114 ? -8.766 -41.801 -8.664 1.000 0.860 114 GLU B N 1
ATOM 8127 C CA . GLU B 2 114 ? -9.305 -43.096 -9.091 1.000 0.860 114 GLU B CA 1
ATOM 8128 C C . GLU B 2 114 ? -8.180 -44.083 -9.442 1.000 0.860 114 GLU B C 1
ATOM 8129 O O . GLU B 2 114 ? -8.175 -45.214 -8.959 1.000 0.860 114 GLU B O 1
ATOM 8141 N N . LEU B 2 115 ? -7.179 -43.640 -10.211 1.000 0.890 115 LEU B N 1
ATOM 8142 C CA . LEU B 2 115 ? -6.013 -44.458 -10.569 1.000 0.890 115 LEU B CA 1
ATOM 8143 C C . LEU B 2 115 ? -5.158 -44.811 -9.346 1.000 0.890 115 LEU B C 1
ATOM 8144 O O . LEU B 2 115 ? -4.695 -45.946 -9.228 1.000 0.890 115 LEU B O 1
ATOM 8160 N N . LEU B 2 116 ? -4.981 -43.861 -8.419 1.000 0.860 116 LEU B N 1
ATOM 8161 C CA . LEU B 2 116 ? -4.291 -44.089 -7.145 1.000 0.860 116 LEU B CA 1
ATOM 8162 C C . LEU B 2 116 ? -5.017 -45.133 -6.281 1.000 0.860 116 LEU B C 1
ATOM 8163 O O . LEU B 2 116 ? -4.369 -45.993 -5.681 1.000 0.860 116 LEU B O 1
ATOM 8179 N N . ALA B 2 117 ? -6.353 -45.100 -6.238 1.000 0.840 117 ALA B N 1
ATOM 8180 C CA . ALA B 2 117 ? -7.150 -46.099 -5.528 1.000 0.840 117 ALA B CA 1
ATOM 8181 C C . ALA B 2 117 ? -7.048 -47.496 -6.175 1.000 0.840 117 ALA B C 1
ATOM 8182 O O . ALA B 2 117 ? -6.810 -48.480 -5.468 1.000 0.840 117 ALA B O 1
ATOM 8189 N N . GLU B 2 118 ? -7.152 -47.585 -7.506 1.000 0.890 118 GLU B N 1
ATOM 8190 C CA . GLU B 2 118 ? -7.025 -48.845 -8.257 1.000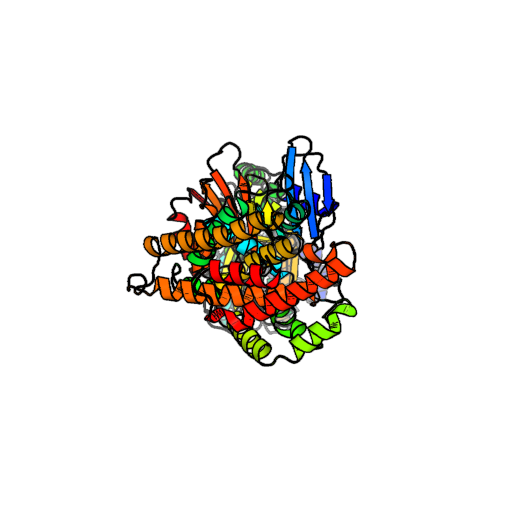 0.890 118 GLU B CA 1
ATOM 8191 C C . GLU B 2 118 ? -5.619 -49.452 -8.099 1.000 0.890 118 GLU B C 1
ATOM 8192 O O . GLU B 2 118 ? -5.481 -50.665 -7.919 1.000 0.890 118 GLU B O 1
ATOM 8204 N N . ALA B 2 119 ? -4.564 -48.627 -8.099 1.000 0.920 119 ALA B N 1
ATOM 8205 C CA . ALA B 2 119 ? -3.195 -49.091 -7.880 1.000 0.920 119 ALA B CA 1
ATOM 8206 C C . ALA B 2 119 ? -3.040 -49.762 -6.506 1.000 0.920 119 ALA B C 1
ATOM 8207 O O . ALA B 2 119 ? -2.493 -50.865 -6.402 1.000 0.920 119 ALA B O 1
ATOM 8214 N N . LYS B 2 120 ? -3.620 -49.155 -5.466 1.000 0.870 120 LYS B N 1
ATOM 8215 C CA . LYS B 2 120 ? -3.601 -49.678 -4.097 1.000 0.870 120 LYS B CA 1
ATOM 8216 C C . LYS B 2 120 ? -4.366 -50.992 -3.944 1.000 0.870 120 LYS B C 1
ATOM 8217 O O . LYS B 2 120 ? -3.826 -51.928 -3.359 1.000 0.870 120 LYS B O 1
ATOM 8236 N N . GLU B 2 121 ? -5.588 -51.093 -4.470 1.000 0.880 121 GLU B N 1
ATOM 8237 C CA . GLU B 2 121 ? -6.372 -52.343 -4.439 1.000 0.880 121 GLU B CA 1
ATOM 8238 C C . GLU B 2 121 ? -5.629 -53.479 -5.151 1.000 0.880 121 GLU B C 1
ATOM 8239 O O . GLU B 2 121 ? -5.685 -54.648 -4.750 1.000 0.880 121 GLU B O 1
ATOM 8251 N N . ASN B 2 122 ? -4.849 -53.116 -6.172 1.000 0.920 122 ASN B N 1
ATOM 8252 C CA . ASN B 2 122 ? -4.060 -54.070 -6.917 1.000 0.920 122 ASN B CA 1
ATOM 8253 C C . ASN B 2 122 ? -2.682 -54.392 -6.325 1.000 0.920 122 ASN B C 1
ATOM 8254 O O . ASN B 2 122 ? -2.090 -55.376 -6.774 1.000 0.920 122 ASN B O 1
ATOM 8265 N N . GLY B 2 123 ? -2.211 -53.678 -5.297 1.000 0.900 123 GLY B N 1
ATOM 8266 C CA . GLY B 2 123 ? -0.871 -53.864 -4.725 1.000 0.900 123 GLY B CA 1
ATOM 8267 C C . GLY B 2 123 ? 0.252 -53.387 -5.655 1.000 0.900 123 GLY B C 1
ATOM 8268 O O . GLY B 2 123 ? 1.379 -53.884 -5.589 1.000 0.900 123 GLY B O 1
ATOM 8272 N N . CYS B 2 124 ? -0.068 -52.456 -6.551 1.000 0.930 124 CYS B N 1
ATOM 8273 C CA . CYS B 2 124 ? 0.832 -51.910 -7.554 1.000 0.930 124 CYS B CA 1
ATOM 8274 C C . CYS B 2 124 ? 1.212 -50.466 -7.225 1.000 0.930 124 CYS B C 1
ATOM 8275 O O . CYS B 2 124 ? 0.435 -49.727 -6.630 1.000 0.930 124 CYS B O 1
ATOM 8283 N N . ASP B 2 125 ? 2.394 -50.049 -7.671 1.000 0.930 125 ASP B N 1
ATOM 8284 C CA . ASP B 2 125 ? 2.805 -48.649 -7.637 1.000 0.930 125 ASP B CA 1
ATOM 8285 C C . ASP B 2 125 ? 2.311 -47.895 -8.884 1.000 0.930 125 ASP B C 1
ATOM 8286 O O . ASP B 2 125 ? 2.307 -48.455 -9.987 1.000 0.930 125 ASP B O 1
ATOM 8295 N N . ILE B 2 126 ? 1.951 -46.618 -8.709 1.000 0.930 126 ILE B N 1
ATOM 8296 C CA . ILE B 2 126 ? 1.756 -45.640 -9.785 1.000 0.930 126 ILE B CA 1
ATOM 8297 C C . ILE B 2 126 ? 2.547 -44.371 -9.463 1.000 0.930 126 ILE B C 1
ATOM 8298 O O . ILE B 2 126 ? 2.337 -43.756 -8.422 1.000 0.930 126 ILE B O 1
ATOM 8314 N N . TYR B 2 127 ? 3.450 -43.982 -10.356 1.000 0.930 127 TYR B N 1
ATOM 8315 C CA . TYR B 2 127 ? 4.247 -42.764 -10.222 1.000 0.930 127 TYR B CA 1
ATOM 8316 C C . TYR B 2 127 ? 4.061 -41.847 -11.425 1.000 0.930 127 TYR B C 1
ATOM 8317 O O . TYR B 2 127 ? 3.774 -42.300 -12.536 1.000 0.930 127 TYR B O 1
ATOM 8335 N N . PHE B 2 128 ? 4.180 -40.544 -11.189 1.000 0.930 128 PHE B N 1
ATOM 8336 C CA . PHE B 2 128 ? 3.805 -39.541 -12.174 1.000 0.930 128 PHE B CA 1
ATOM 8337 C C . PHE B 2 128 ? 4.535 -38.205 -11.995 1.000 0.930 128 PHE B C 1
ATOM 8338 O O . PHE B 2 128 ? 3.991 -37.155 -12.338 1.000 0.930 128 PHE B O 1
ATOM 8355 N N . GLU B 2 129 ? 5.777 -38.235 -11.505 1.000 0.910 129 GLU B N 1
ATOM 8356 C CA . GLU B 2 129 ? 6.631 -37.056 -11.285 1.000 0.910 129 GLU B CA 1
ATOM 8357 C C . GLU B 2 129 ? 6.699 -36.167 -12.534 1.000 0.910 129 GLU B C 1
ATOM 8358 O O . GLU B 2 129 ? 6.519 -34.956 -12.480 1.000 0.910 129 GLU B O 1
ATOM 8370 N N . ALA B 2 130 ? 6.847 -36.789 -13.704 1.000 0.910 130 ALA B N 1
ATOM 8371 C CA . ALA B 2 130 ? 6.952 -36.107 -14.991 1.000 0.910 130 ALA B CA 1
ATOM 8372 C C . ALA B 2 130 ? 5.705 -35.292 -15.403 1.000 0.910 130 ALA B C 1
ATOM 8373 O O . ALA B 2 130 ? 5.783 -34.492 -16.338 1.000 0.910 130 ALA B O 1
ATOM 8380 N N . SER B 2 131 ? 4.566 -35.487 -14.731 1.000 0.880 131 SER B N 1
ATOM 8381 C CA . SER B 2 131 ? 3.302 -34.783 -15.003 1.000 0.880 131 SER B CA 1
ATOM 8382 C C . SER B 2 131 ? 3.362 -33.306 -14.642 1.000 0.880 131 SER B C 1
ATOM 8383 O O . SER B 2 131 ? 2.648 -32.481 -15.217 1.000 0.880 131 SER B O 1
ATOM 8391 N N . VAL B 2 132 ? 4.195 -32.963 -13.663 1.000 0.900 132 VAL B N 1
ATOM 8392 C CA . VAL B 2 132 ? 4.282 -31.612 -13.128 1.000 0.900 132 VAL B CA 1
ATOM 8393 C C . VAL B 2 132 ? 5.723 -31.149 -13.196 1.000 0.900 132 VAL B C 1
ATOM 8394 O O . VAL B 2 132 ? 6.637 -31.845 -12.788 1.000 0.900 132 VAL B O 1
ATOM 8407 N N . ALA B 2 133 ? 5.928 -29.949 -13.737 1.000 0.860 133 ALA B N 1
ATOM 8408 C CA . ALA B 2 133 ? 7.227 -29.282 -13.769 1.000 0.860 133 ALA B CA 1
ATOM 8409 C C . ALA B 2 133 ? 8.380 -30.056 -14.458 1.000 0.860 133 ALA B C 1
ATOM 8410 O O . ALA B 2 133 ? 9.543 -29.676 -14.322 1.000 0.860 133 ALA B O 1
ATOM 8417 N N . GLY B 2 134 ? 8.073 -31.072 -15.270 1.000 0.850 134 GLY B N 1
ATOM 8418 C CA . GLY B 2 134 ? 9.017 -31.701 -16.189 1.000 0.850 134 GLY B CA 1
ATOM 8419 C C . GLY B 2 134 ? 10.170 -32.384 -15.466 1.000 0.850 134 GLY B C 1
ATOM 8420 O O . GLY B 2 134 ? 9.995 -33.479 -14.940 1.000 0.850 134 GLY B O 1
ATOM 8424 N N . GLY B 2 135 ? 11.353 -31.764 -15.500 1.000 0.860 135 GLY B N 1
ATOM 8425 C CA . GLY B 2 135 ? 12.557 -32.278 -14.836 1.000 0.860 135 GLY B CA 1
ATOM 8426 C C . GLY B 2 135 ? 12.725 -31.837 -13.379 1.000 0.860 135 GLY B C 1
ATOM 8427 O O . GLY B 2 135 ? 13.683 -32.257 -12.734 1.000 0.860 135 GLY B O 1
ATOM 8431 N N . ILE B 2 136 ? 11.852 -30.965 -12.869 1.000 0.920 136 ILE B N 1
ATOM 8432 C CA . ILE B 2 136 ? 11.892 -30.505 -11.478 1.000 0.920 136 ILE B CA 1
ATOM 8433 C C . ILE B 2 136 ? 11.218 -31.574 -10.594 1.000 0.920 136 ILE B C 1
ATOM 8434 O O . ILE B 2 136 ? 10.031 -31.818 -10.795 1.000 0.920 136 ILE B O 1
ATOM 8450 N N . PRO B 2 137 ? 11.915 -32.194 -9.617 1.000 0.920 137 PRO B N 1
ATOM 8451 C CA . PRO B 2 137 ? 11.391 -33.309 -8.816 1.000 0.920 137 PRO B CA 1
ATOM 8452 C C . PRO B 2 137 ? 10.468 -32.819 -7.687 1.000 0.920 137 PRO B C 1
ATOM 8453 O O . PRO B 2 137 ? 10.766 -32.971 -6.500 1.000 0.920 137 PRO B O 1
ATOM 8464 N N . ILE B 2 138 ? 9.389 -32.134 -8.052 1.000 0.930 138 ILE B N 1
ATOM 8465 C CA . ILE B 2 138 ? 8.527 -31.426 -7.109 1.000 0.930 138 ILE B CA 1
ATOM 8466 C C . ILE B 2 138 ? 7.579 -32.367 -6.359 1.000 0.930 138 ILE B C 1
ATOM 8467 O O . ILE B 2 138 ? 7.391 -32.183 -5.158 1.000 0.930 138 ILE B O 1
ATOM 8483 N N . LEU B 2 139 ? 7.031 -33.397 -7.008 1.000 0.900 139 LEU B N 1
ATOM 8484 C CA . LEU B 2 139 ? 6.064 -34.308 -6.388 1.000 0.900 139 LEU B CA 1
ATOM 8485 C C . LEU B 2 139 ? 6.729 -35.158 -5.307 1.000 0.900 139 LEU B C 1
ATOM 8486 O O . LEU B 2 139 ? 6.281 -35.149 -4.165 1.000 0.900 139 LEU B O 1
ATOM 8502 N N . ARG B 2 140 ? 7.864 -35.795 -5.612 1.000 0.880 140 ARG B N 1
ATOM 8503 C CA . ARG B 2 140 ? 8.653 -36.559 -4.635 1.000 0.880 140 ARG B CA 1
ATOM 8504 C C . ARG B 2 140 ? 9.189 -35.692 -3.510 1.000 0.880 140 ARG B C 1
ATOM 8505 O O . ARG B 2 140 ? 9.343 -36.165 -2.387 1.000 0.880 140 ARG B O 1
ATOM 8526 N N . THR B 2 141 ? 9.472 -34.420 -3.784 1.000 0.900 141 THR B N 1
ATOM 8527 C CA . THR B 2 141 ? 9.865 -33.506 -2.711 1.000 0.900 141 THR B CA 1
ATOM 8528 C C . THR B 2 141 ? 8.706 -33.251 -1.749 1.000 0.900 141 THR B C 1
ATOM 8529 O O . THR B 2 141 ? 8.934 -33.255 -0.545 1.000 0.900 141 THR B O 1
ATOM 8540 N N . LEU B 2 142 ? 7.472 -33.120 -2.240 1.000 0.890 142 LEU B N 1
ATOM 8541 C CA . LEU B 2 142 ? 6.287 -33.006 -1.385 1.000 0.890 142 LEU B CA 1
ATOM 8542 C C . LEU B 2 142 ? 5.975 -34.319 -0.638 1.000 0.890 142 LEU B C 1
ATOM 8543 O O . LEU B 2 142 ? 5.690 -34.276 0.554 1.000 0.890 142 LEU B O 1
ATOM 8559 N N . GLU B 2 143 ? 6.066 -35.477 -1.303 1.000 0.840 143 GLU B N 1
ATOM 8560 C CA . GLU B 2 143 ? 5.688 -36.780 -0.725 1.000 0.840 143 GLU B CA 1
ATOM 8561 C C . GLU B 2 143 ? 6.740 -37.407 0.197 1.000 0.840 143 GLU B C 1
ATOM 8562 O O . GLU B 2 143 ? 6.377 -38.092 1.148 1.000 0.840 143 GLU B O 1
ATOM 8574 N N . GLU B 2 144 ? 8.034 -37.216 -0.072 1.000 0.850 144 GLU B N 1
ATOM 8575 C CA . GLU B 2 144 ? 9.123 -37.827 0.701 1.000 0.850 144 GLU B CA 1
ATOM 8576 C C . GLU B 2 144 ? 9.919 -36.761 1.456 1.000 0.850 144 GLU B C 1
ATOM 8577 O O . GLU B 2 144 ? 10.030 -36.812 2.684 1.000 0.850 144 GLU B O 1
ATOM 8589 N N . GLY B 2 145 ? 10.455 -35.777 0.724 1.000 0.850 145 GLY B N 1
ATOM 8590 C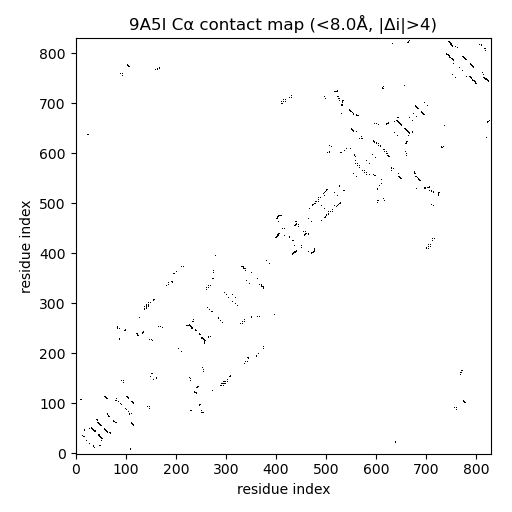 CA . GLY B 2 145 ? 11.399 -34.786 1.253 1.000 0.850 145 GLY B CA 1
ATOM 8591 C C . GLY B 2 145 ? 10.805 -33.853 2.308 1.000 0.850 145 GLY B C 1
ATOM 8592 O O . GLY B 2 145 ? 11.499 -33.463 3.245 1.000 0.850 145 GLY B O 1
ATOM 8596 N N . LEU B 2 146 ? 9.521 -33.533 2.169 1.000 0.880 146 LEU B N 1
ATOM 8597 C CA . LEU B 2 146 ? 8.762 -32.649 3.051 1.000 0.880 146 LEU B CA 1
ATOM 8598 C C . LEU B 2 146 ? 7.629 -33.390 3.775 1.000 0.880 146 LEU B C 1
ATOM 8599 O O . LEU B 2 146 ? 6.781 -32.761 4.394 1.000 0.880 146 LEU B O 1
ATOM 8615 N N . SER B 2 147 ? 7.642 -34.727 3.760 1.000 0.810 147 SER B N 1
ATOM 8616 C CA . SER B 2 147 ? 6.612 -35.579 4.380 1.000 0.810 147 SER B CA 1
ATOM 8617 C C . SER B 2 147 ? 6.391 -35.334 5.877 1.000 0.810 147 SER B C 1
ATOM 8618 O O . SER B 2 147 ? 5.314 -35.610 6.403 1.000 0.810 147 SER B O 1
ATOM 8626 N N . SER B 2 148 ? 7.417 -34.844 6.579 1.000 0.810 148 SER B N 1
ATOM 8627 C CA . SER B 2 148 ? 7.364 -34.517 8.005 1.000 0.810 148 SER B CA 1
ATOM 8628 C C . SER B 2 148 ? 6.948 -33.074 8.297 1.000 0.810 148 SER B C 1
ATOM 8629 O O . SER B 2 148 ? 6.867 -32.705 9.467 1.000 0.810 148 SER B O 1
ATOM 8637 N N . ASP B 2 149 ? 6.763 -32.250 7.268 1.000 0.860 149 ASP B N 1
ATOM 8638 C CA . ASP B 2 149 ? 6.421 -30.838 7.386 1.000 0.860 149 ASP B CA 1
ATOM 8639 C C . ASP B 2 149 ? 4.975 -30.587 6.948 1.000 0.860 149 ASP B C 1
ATOM 8640 O O . ASP B 2 149 ? 4.377 -31.352 6.190 1.000 0.860 149 ASP B O 1
ATOM 8649 N N . ARG B 2 150 ? 4.394 -29.493 7.428 1.000 0.900 150 ARG B N 1
ATOM 8650 C CA . ARG B 2 150 ? 3.073 -29.047 7.022 1.000 0.900 150 ARG B CA 1
ATOM 8651 C C . ARG B 2 150 ? 3.210 -27.932 6.006 1.000 0.900 150 ARG B C 1
ATOM 8652 O O . ARG B 2 150 ? 3.533 -26.799 6.350 1.000 0.900 150 ARG B O 1
ATOM 8673 N N . ILE B 2 151 ? 2.917 -28.263 4.753 1.000 0.940 151 ILE B N 1
ATOM 8674 C CA . ILE B 2 151 ? 2.893 -27.281 3.673 1.000 0.940 151 ILE B CA 1
ATOM 8675 C C . ILE B 2 151 ? 1.714 -26.328 3.888 1.000 0.940 151 ILE B C 1
ATOM 8676 O O . ILE B 2 151 ? 0.558 -26.756 3.980 1.000 0.940 151 ILE B O 1
ATOM 8692 N N . THR B 2 152 ? 2.014 -25.034 3.971 1.000 0.940 152 THR B N 1
ATOM 8693 C CA . THR B 2 152 ? 1.031 -23.958 4.165 1.000 0.940 152 THR B CA 1
ATOM 8694 C C . THR B 2 152 ? 0.722 -23.248 2.857 1.000 0.940 152 THR B C 1
ATOM 8695 O O . THR B 2 152 ? -0.422 -22.867 2.619 1.000 0.940 152 THR B O 1
ATOM 8706 N N . LYS B 2 153 ? 1.706 -23.109 1.964 1.000 0.950 153 LYS B N 1
ATOM 8707 C CA . LYS B 2 153 ? 1.531 -22.409 0.690 1.000 0.950 153 LYS B CA 1
ATOM 8708 C C . LYS B 2 153 ? 2.470 -22.936 -0.385 1.000 0.950 153 LYS B C 1
ATOM 8709 O O . LYS B 2 153 ? 3.588 -23.365 -0.112 1.000 0.950 153 LYS B O 1
ATOM 8728 N N . MET B 2 154 ? 2.015 -22.878 -1.628 1.000 0.960 154 MET B N 1
ATOM 8729 C CA . MET B 2 154 ? 2.795 -23.160 -2.824 1.000 0.960 154 MET B CA 1
ATOM 8730 C C . MET B 2 154 ? 2.478 -22.115 -3.891 1.000 0.960 154 MET B C 1
ATOM 8731 O O . MET B 2 154 ? 1.311 -21.796 -4.124 1.000 0.960 154 MET B O 1
ATOM 8745 N N . MET B 2 155 ? 3.511 -21.604 -4.555 1.000 0.970 155 MET B N 1
ATOM 8746 C CA . MET B 2 155 ? 3.397 -20.688 -5.690 1.000 0.970 155 MET B CA 1
ATOM 8747 C C . MET B 2 155 ? 4.245 -21.199 -6.847 1.000 0.970 155 MET B C 1
ATOM 8748 O O . MET B 2 155 ? 5.433 -21.461 -6.678 1.000 0.970 155 MET B O 1
ATOM 8762 N N . GLY B 2 156 ? 3.656 -21.347 -8.027 1.000 0.960 156 GLY B N 1
ATOM 8763 C CA . GLY B 2 156 ? 4.307 -21.994 -9.156 1.000 0.960 156 GLY B CA 1
ATOM 8764 C C . GLY B 2 156 ? 4.190 -21.213 -10.455 1.000 0.960 156 GLY B C 1
ATOM 8765 O O . GLY B 2 156 ? 3.088 -20.958 -10.933 1.000 0.960 156 GLY B O 1
ATOM 8769 N N . ILE B 2 157 ? 5.330 -20.937 -11.085 1.000 0.980 157 ILE B N 1
ATOM 8770 C CA . ILE B 2 157 ? 5.400 -20.701 -12.529 1.000 0.980 157 ILE B CA 1
ATOM 8771 C C . ILE B 2 157 ? 5.503 -22.082 -13.167 1.000 0.980 157 ILE B C 1
ATOM 8772 O O . ILE B 2 157 ? 6.582 -22.670 -13.253 1.000 0.980 157 ILE B O 1
ATOM 8788 N N . VAL B 2 158 ? 4.353 -22.639 -13.535 1.000 0.950 158 VAL B N 1
ATOM 8789 C CA . VAL B 2 158 ? 4.239 -24.038 -13.976 1.000 0.950 158 VAL B CA 1
ATOM 8790 C C . VAL B 2 158 ? 3.949 -24.189 -15.471 1.000 0.950 158 VAL B C 1
ATOM 8791 O O . VAL B 2 158 ? 3.849 -25.319 -15.955 1.000 0.950 158 VAL B O 1
ATOM 8804 N N . ASN B 2 159 ? 3.886 -23.088 -16.224 1.000 0.940 159 ASN B N 1
ATOM 8805 C CA . ASN B 2 159 ? 3.701 -23.082 -17.674 1.000 0.940 159 ASN B CA 1
ATOM 8806 C C . ASN B 2 159 ? 4.792 -22.244 -18.371 1.000 0.940 159 ASN B C 1
ATOM 8807 O O . ASN B 2 159 ? 4.889 -21.035 -18.166 1.000 0.940 159 ASN B O 1
ATOM 8818 N N . GLY B 2 160 ? 5.605 -22.905 -19.203 1.000 0.930 160 GLY B N 1
ATOM 8819 C CA . GLY B 2 160 ? 6.750 -22.277 -19.869 1.000 0.930 160 GLY B CA 1
ATOM 8820 C C . GLY B 2 160 ? 6.348 -21.293 -20.971 1.000 0.930 160 GLY B C 1
ATOM 8821 O O . GLY B 2 160 ? 6.975 -20.248 -21.105 1.000 0.930 160 GLY B O 1
ATOM 8825 N N . THR B 2 161 ? 5.275 -21.576 -21.717 1.000 0.930 161 THR B N 1
ATOM 8826 C CA . THR B 2 161 ? 4.793 -20.724 -22.818 1.000 0.930 161 THR B CA 1
ATOM 8827 C C . THR B 2 161 ? 4.374 -19.341 -22.321 1.000 0.930 161 THR B C 1
ATOM 8828 O O . THR B 2 161 ? 4.841 -18.317 -22.816 1.000 0.930 161 THR B O 1
ATOM 8839 N N . THR B 2 162 ? 3.535 -19.288 -21.289 1.000 0.960 162 THR B N 1
ATOM 8840 C CA . THR B 2 162 ? 3.071 -18.026 -20.693 1.000 0.960 162 THR B CA 1
ATOM 8841 C C . THR B 2 162 ? 4.191 -17.276 -19.982 1.000 0.960 162 THR B C 1
ATOM 8842 O O . THR B 2 162 ? 4.267 -16.053 -20.102 1.000 0.960 162 THR B O 1
ATOM 8853 N N . ASN B 2 163 ? 5.108 -17.976 -19.299 1.000 0.960 163 ASN B N 1
ATOM 8854 C CA . ASN B 2 163 ? 6.271 -17.324 -18.693 1.000 0.960 163 ASN B CA 1
ATOM 8855 C C . ASN B 2 163 ? 7.222 -16.736 -19.747 1.000 0.960 163 ASN B C 1
ATOM 8856 O O . ASN B 2 163 ? 7.784 -15.658 -19.524 1.000 0.960 163 ASN B O 1
ATOM 8867 N N . PHE B 2 164 ? 7.365 -17.390 -20.905 1.000 0.950 164 PHE B N 1
ATOM 8868 C CA . PHE B 2 164 ? 8.123 -16.864 -22.037 1.000 0.950 164 PHE B CA 1
ATOM 8869 C C . PHE B 2 164 ? 7.481 -15.582 -22.565 1.000 0.950 164 PHE B C 1
ATOM 8870 O O . PHE B 2 164 ? 8.162 -14.557 -22.638 1.000 0.950 164 PHE B O 1
ATOM 8887 N N . ILE B 2 165 ? 6.170 -15.615 -22.835 1.000 0.960 165 ILE B N 1
ATOM 8888 C CA . ILE B 2 165 ? 5.402 -14.462 -23.323 1.000 0.960 165 ILE B CA 1
ATOM 8889 C C . ILE B 2 165 ? 5.550 -13.280 -22.361 1.000 0.960 165 ILE B C 1
ATOM 8890 O O . ILE B 2 165 ? 6.020 -12.218 -22.762 1.000 0.960 165 ILE B O 1
ATOM 8906 N N . LEU B 2 166 ? 5.260 -13.477 -21.072 1.000 0.970 166 LEU B N 1
ATOM 8907 C CA . LEU B 2 166 ? 5.363 -12.413 -20.071 1.000 0.970 166 LEU B CA 1
ATOM 8908 C C . LEU B 2 166 ? 6.792 -11.885 -19.925 1.000 0.970 166 LEU B C 1
ATOM 8909 O O . LEU B 2 166 ? 7.004 -10.677 -19.857 1.000 0.970 166 LEU B O 1
ATOM 8925 N N . THR B 2 167 ? 7.796 -12.769 -19.918 1.000 0.960 167 THR B N 1
ATOM 8926 C CA . THR B 2 167 ? 9.206 -12.351 -19.863 1.000 0.960 167 THR B CA 1
ATOM 8927 C C . THR B 2 167 ? 9.567 -11.456 -21.048 1.000 0.960 167 THR B C 1
ATOM 8928 O O . THR B 2 167 ? 10.285 -10.469 -20.866 1.000 0.960 167 THR B O 1
ATOM 8939 N N . LYS B 2 168 ? 9.091 -11.791 -22.250 1.000 0.950 168 LYS B N 1
ATOM 8940 C CA . LYS B 2 168 ? 9.406 -11.058 -23.474 1.000 0.950 168 LYS B CA 1
ATOM 8941 C C . LYS B 2 168 ? 8.654 -9.737 -23.567 1.000 0.950 168 LYS B C 1
ATOM 8942 O O . LYS B 2 168 ? 9.302 -8.717 -23.782 1.000 0.950 168 LYS B O 1
ATOM 8961 N N . MET B 2 169 ? 7.353 -9.728 -23.266 1.000 0.960 169 MET B N 1
ATOM 8962 C CA . MET B 2 169 ? 6.572 -8.493 -23.133 1.000 0.960 169 MET B CA 1
ATOM 8963 C C . MET B 2 169 ? 7.252 -7.512 -22.162 1.000 0.960 169 MET B C 1
ATOM 8964 O O . MET B 2 169 ? 7.391 -6.336 -22.477 1.000 0.960 169 MET B O 1
ATOM 8978 N N . ILE B 2 170 ? 7.774 -7.991 -21.022 1.000 0.940 170 ILE B N 1
ATOM 8979 C CA . ILE B 2 170 ? 8.513 -7.155 -20.056 1.000 0.940 170 ILE B CA 1
ATOM 8980 C C . ILE B 2 170 ? 9.833 -6.617 -20.633 1.000 0.940 170 ILE B C 1
ATOM 8981 O O . ILE B 2 170 ? 10.139 -5.435 -20.467 1.000 0.940 170 ILE B O 1
ATOM 8997 N N . LYS B 2 171 ? 10.656 -7.472 -21.254 1.000 0.930 171 LYS B N 1
ATOM 8998 C CA . LYS B 2 171 ? 11.999 -7.090 -21.730 1.000 0.930 171 LYS B CA 1
ATOM 8999 C C . LYS B 2 171 ? 11.961 -6.192 -22.962 1.000 0.930 171 LYS B C 1
ATOM 9000 O O . LYS B 2 171 ? 12.755 -5.259 -23.054 1.000 0.930 171 LYS B O 1
ATOM 9019 N N . GLU B 2 172 ? 11.071 -6.496 -23.896 1.000 0.910 172 GLU B N 1
ATOM 9020 C CA . GLU B 2 172 ? 10.988 -5.833 -25.199 1.000 0.910 172 GLU B CA 1
ATOM 9021 C C . GLU B 2 172 ? 9.946 -4.713 -25.215 1.000 0.910 172 GLU B C 1
ATOM 9022 O O . GLU B 2 172 ? 10.003 -3.853 -26.089 1.000 0.910 172 GLU B O 1
ATOM 9034 N N . LYS B 2 173 ? 9.077 -4.651 -24.193 1.000 0.890 173 LYS B N 1
ATOM 9035 C CA . LYS B 2 173 ? 7.959 -3.700 -24.097 1.000 0.890 173 LYS B CA 1
ATOM 9036 C C . LYS B 2 173 ? 7.018 -3.814 -25.303 1.000 0.890 173 LYS B C 1
ATOM 9037 O O . LYS B 2 173 ? 6.622 -2.803 -25.875 1.000 0.890 173 LYS B O 1
ATOM 9056 N N . SER B 2 174 ? 6.702 -5.051 -25.680 1.000 0.900 174 SER B N 1
ATOM 9057 C CA . SER B 2 174 ? 5.870 -5.376 -26.843 1.000 0.900 174 SER B CA 1
ATOM 9058 C C . SER B 2 174 ? 4.456 -5.819 -26.441 1.000 0.900 174 SER B C 1
ATOM 9059 O O . SER B 2 174 ? 4.312 -6.451 -25.387 1.000 0.900 174 SER B O 1
ATOM 9067 N N . PRO B 2 175 ? 3.431 -5.555 -27.279 1.000 0.920 175 PRO B N 1
ATOM 9068 C CA . PRO B 2 175 ? 2.052 -5.980 -27.037 1.000 0.920 175 PRO B CA 1
ATOM 9069 C C . PRO B 2 175 ? 1.880 -7.503 -27.024 1.000 0.920 175 PRO B C 1
ATOM 9070 O O . PRO B 2 175 ? 2.648 -8.241 -27.650 1.000 0.920 175 PRO B O 1
ATOM 9081 N N . TYR B 2 176 ? 0.825 -7.975 -26.357 1.000 0.930 176 TYR B N 1
ATOM 9082 C CA . TYR B 2 176 ? 0.539 -9.403 -26.198 1.000 0.930 176 TYR B CA 1
ATOM 9083 C C . TYR B 2 176 ? 0.379 -10.129 -27.542 1.000 0.930 176 TYR B C 1
ATOM 9084 O O . TYR B 2 176 ? 1.002 -11.176 -27.734 1.000 0.930 176 TYR B O 1
ATOM 9102 N N . GLU B 2 177 ? -0.392 -9.585 -28.494 1.000 0.930 177 GLU B N 1
ATOM 9103 C CA . GLU B 2 177 ? -0.638 -10.259 -29.777 1.000 0.930 177 GLU B CA 1
ATOM 9104 C C . GLU B 2 177 ? 0.637 -10.446 -30.606 1.000 0.930 177 GLU B C 1
ATOM 9105 O O . GLU B 2 177 ? 0.782 -11.448 -31.310 1.000 0.930 177 GLU B O 1
ATOM 9117 N N . GLU B 2 178 ? 1.569 -9.497 -30.524 1.000 0.940 178 GLU B N 1
ATOM 9118 C CA . GLU B 2 178 ? 2.829 -9.547 -31.262 1.000 0.940 178 GLU B CA 1
ATOM 9119 C C . GLU B 2 178 ? 3.758 -10.617 -30.670 1.000 0.940 178 GLU B C 1
ATOM 9120 O O . GLU B 2 178 ? 4.273 -11.472 -31.396 1.000 0.940 178 GLU B O 1
ATOM 9132 N N . VAL B 2 179 ? 3.880 -10.648 -29.337 1.000 0.940 179 VAL B N 1
ATOM 9133 C CA . VAL B 2 179 ? 4.699 -11.636 -28.619 1.000 0.940 179 VAL B CA 1
ATOM 9134 C C . VAL B 2 179 ? 4.121 -13.048 -28.730 1.000 0.940 179 VAL B C 1
ATOM 9135 O O . VAL B 2 179 ? 4.878 -14.009 -28.890 1.000 0.940 179 VAL B O 1
ATOM 9148 N N . LEU B 2 180 ? 2.795 -13.202 -28.671 1.000 0.940 180 LEU B N 1
ATOM 9149 C CA . LEU B 2 180 ? 2.136 -14.495 -28.860 1.000 0.940 180 LEU B CA 1
ATOM 9150 C C . LEU B 2 180 ? 2.419 -15.055 -30.256 1.000 0.940 180 LEU B C 1
ATOM 9151 O O . LEU B 2 180 ? 2.791 -16.220 -30.386 1.000 0.940 180 LEU B O 1
ATOM 9167 N N . LYS B 2 181 ? 2.280 -14.228 -31.296 1.000 0.930 181 LYS B N 1
ATOM 9168 C CA . LYS B 2 181 ? 2.518 -14.639 -32.683 1.000 0.930 181 LYS B CA 1
ATOM 9169 C C . LYS B 2 181 ? 3.968 -15.049 -32.916 1.000 0.930 181 LYS B C 1
ATOM 9170 O O . LYS B 2 181 ? 4.231 -16.051 -33.574 1.000 0.930 181 LYS B O 1
ATOM 9189 N N . GLU B 2 182 ? 4.910 -14.335 -32.308 1.000 0.920 182 GLU B N 1
ATOM 9190 C CA . GLU B 2 182 ? 6.316 -14.723 -32.363 1.000 0.920 182 GLU B CA 1
ATOM 9191 C C . GLU B 2 182 ? 6.591 -16.024 -31.592 1.000 0.920 182 GLU B C 1
ATOM 9192 O O . GLU B 2 182 ? 7.369 -16.863 -32.044 1.000 0.920 182 GLU B O 1
ATOM 9204 N N . ALA B 2 183 ? 5.922 -16.249 -30.457 1.000 0.910 183 ALA B N 1
ATOM 9205 C CA . ALA B 2 183 ? 6.002 -17.524 -29.747 1.000 0.910 183 ALA B CA 1
ATOM 9206 C C . ALA B 2 183 ? 5.468 -18.687 -30.602 1.000 0.910 183 ALA B C 1
ATOM 9207 O O . ALA B 2 183 ? 6.021 -19.787 -30.543 1.000 0.910 183 ALA B O 1
ATOM 9214 N N . GLN B 2 184 ? 4.441 -18.447 -31.421 1.000 0.910 184 GLN B N 1
ATOM 9215 C CA . GLN B 2 184 ? 3.928 -19.426 -32.382 1.000 0.910 184 GLN B CA 1
ATOM 9216 C C . GLN B 2 184 ? 4.924 -19.697 -33.523 1.000 0.910 184 GLN B C 1
ATOM 9217 O O . GLN B 2 184 ? 5.209 -20.858 -33.815 1.000 0.910 184 GLN B O 1
ATOM 9231 N N . ASP B 2 185 ? 5.515 -18.660 -34.126 1.000 0.920 185 ASP B N 1
ATOM 9232 C CA . ASP B 2 185 ? 6.511 -18.800 -35.204 1.000 0.920 185 ASP B CA 1
ATOM 9233 C C . ASP B 2 185 ? 7.797 -19.511 -34.730 1.000 0.920 185 ASP B C 1
ATOM 9234 O O . ASP B 2 185 ? 8.415 -20.270 -35.482 1.000 0.920 185 ASP B O 1
ATOM 9243 N N . LEU B 2 186 ? 8.186 -19.301 -33.465 1.000 0.880 186 LEU B N 1
ATOM 9244 C CA . LEU B 2 186 ? 9.311 -19.981 -32.809 1.000 0.880 186 LEU B CA 1
ATOM 9245 C C . LEU B 2 186 ? 8.968 -21.397 -32.308 1.000 0.880 186 LEU B C 1
ATOM 9246 O O . LEU B 2 186 ? 9.866 -22.121 -31.875 1.000 0.880 186 LEU B O 1
ATOM 9262 N N . GLY B 2 187 ? 7.697 -21.807 -32.363 1.000 0.830 187 GLY B N 1
ATOM 9263 C CA . GLY B 2 187 ? 7.230 -23.121 -31.915 1.000 0.830 187 GLY B CA 1
ATOM 9264 C C . GLY B 2 187 ? 7.163 -23.302 -30.394 1.000 0.830 187 GLY B C 1
ATOM 9265 O O . GLY B 2 187 ? 7.079 -24.437 -29.926 1.000 0.830 187 GLY B O 1
ATOM 9269 N N . PHE B 2 188 ? 7.210 -22.213 -29.621 1.000 0.830 188 PHE B N 1
ATOM 9270 C CA . PHE B 2 188 ? 6.955 -22.240 -28.176 1.000 0.830 188 PHE B CA 1
ATOM 9271 C C . PHE B 2 188 ? 5.465 -22.347 -27.862 1.000 0.830 188 PHE B C 1
ATOM 9272 O O . PHE B 2 188 ? 5.094 -23.018 -26.906 1.000 0.830 188 PHE B O 1
ATOM 9289 N N . ALA B 2 189 ? 4.631 -21.679 -28.657 1.000 0.870 189 ALA B N 1
ATOM 9290 C CA . ALA B 2 189 ? 3.183 -21.750 -28.560 1.000 0.870 189 ALA B CA 1
ATOM 9291 C C . ALA B 2 189 ? 2.615 -22.543 -29.739 1.000 0.870 189 ALA B C 1
ATOM 9292 O O . ALA B 2 189 ? 3.123 -22.487 -30.861 1.000 0.870 189 ALA B O 1
ATOM 9299 N N . GLU B 2 190 ? 1.534 -23.271 -29.490 1.000 0.850 190 GLU B N 1
ATOM 9300 C CA . GLU B 2 190 ? 0.811 -23.960 -30.551 1.000 0.850 190 GLU B CA 1
ATOM 9301 C C . GLU B 2 190 ? -0.052 -22.989 -31.369 1.000 0.850 190 GLU B C 1
ATOM 9302 O O . GLU B 2 190 ? -0.327 -21.852 -30.972 1.000 0.850 190 GLU B O 1
ATOM 9314 N N . ALA B 2 191 ? -0.511 -23.460 -32.532 1.000 0.870 191 ALA B N 1
ATOM 9315 C CA . ALA B 2 191 ? -1.437 -22.705 -33.374 1.000 0.870 191 ALA B CA 1
ATOM 9316 C C . ALA B 2 191 ? -2.734 -22.349 -32.626 1.000 0.870 191 ALA B C 1
ATOM 9317 O O . ALA B 2 191 ? -3.264 -21.258 -32.819 1.000 0.870 191 ALA B O 1
ATOM 9324 N N . ASP B 2 192 ? -3.208 -23.252 -31.762 1.000 0.900 192 ASP B N 1
ATOM 9325 C CA . ASP B 2 192 ? -4.221 -22.962 -30.751 1.000 0.900 192 ASP B CA 1
ATOM 9326 C C . ASP B 2 192 ? -3.546 -22.893 -29.368 1.000 0.900 192 ASP B C 1
ATOM 9327 O O . ASP B 2 192 ? -3.318 -23.929 -28.740 1.000 0.900 192 ASP B O 1
ATOM 9336 N N . PRO B 2 193 ? -3.198 -21.689 -28.879 1.000 0.920 193 PRO B N 1
ATOM 9337 C CA . PRO B 2 193 ? -2.484 -21.527 -27.621 1.000 0.920 193 PRO B CA 1
ATOM 9338 C C . PRO B 2 193 ? -3.415 -21.565 -26.396 1.000 0.920 193 PRO B C 1
ATOM 9339 O O . PRO B 2 193 ? -2.942 -21.324 -25.284 1.000 0.920 193 PRO B O 1
ATOM 9350 N N . THR B 2 194 ? -4.716 -21.861 -26.557 1.000 0.930 194 THR B N 1
ATOM 9351 C CA . THR B 2 194 ? -5.744 -21.716 -25.505 1.000 0.930 194 THR B CA 1
ATOM 9352 C C . THR B 2 194 ? -5.382 -22.447 -24.210 1.000 0.930 194 THR B C 1
ATOM 9353 O O . THR B 2 194 ? -5.527 -21.884 -23.128 1.000 0.930 194 THR B O 1
ATOM 9364 N N . SER B 2 195 ? -4.857 -23.678 -24.277 1.000 0.900 195 SER B N 1
ATOM 9365 C CA . SER B 2 195 ? -4.499 -24.426 -23.057 1.000 0.900 195 SER B CA 1
ATOM 9366 C C . SER B 2 195 ? -3.384 -23.758 -22.247 1.000 0.900 195 SER B C 1
ATOM 9367 O O . SER B 2 195 ? -3.334 -23.945 -21.029 1.000 0.900 195 SER B O 1
ATOM 9375 N N . ASP B 2 196 ? -2.500 -23.012 -22.908 1.000 0.930 196 ASP B N 1
ATOM 9376 C CA . ASP B 2 196 ? -1.413 -22.287 -22.262 1.000 0.930 196 ASP B CA 1
ATOM 9377 C C . ASP B 2 196 ? -1.899 -20.921 -21.779 1.000 0.930 196 ASP B C 1
ATOM 9378 O O . ASP B 2 196 ? -1.892 -20.649 -20.579 1.000 0.930 196 ASP B O 1
ATOM 9387 N N . VAL B 2 197 ? -2.356 -20.067 -22.699 1.000 0.960 197 VAL B N 1
ATOM 9388 C CA . VAL B 2 197 ? -2.608 -18.648 -22.404 1.000 0.960 197 VAL B CA 1
ATOM 9389 C C . VAL B 2 197 ? -3.829 -18.413 -21.528 1.000 0.960 197 VAL B C 1
ATOM 9390 O O . VAL B 2 197 ? -3.833 -17.431 -20.792 1.000 0.960 197 VAL B O 1
ATOM 9403 N N . GLU B 2 198 ? -4.805 -19.325 -21.525 1.000 0.970 198 GLU B N 1
ATOM 9404 C CA . GLU B 2 198 ? -5.944 -19.287 -20.597 1.000 0.970 198 GLU B CA 1
ATOM 9405 C C . GLU B 2 198 ? -5.643 -19.965 -19.251 1.000 0.970 198 GLU B C 1
ATOM 9406 O O . GLU B 2 198 ? -6.516 -20.072 -18.399 1.000 0.970 198 GLU B O 1
ATOM 9418 N N . GLY B 2 199 ? -4.407 -20.429 -19.028 1.000 0.970 199 GLY B N 1
ATOM 9419 C CA . GLY B 2 199 ? -3.956 -20.973 -17.744 1.000 0.970 199 GLY B CA 1
ATOM 9420 C C . GLY B 2 199 ? -4.424 -22.398 -17.435 1.000 0.970 199 GLY B C 1
ATOM 9421 O O . GLY B 2 199 ? -4.151 -22.904 -16.347 1.000 0.970 199 GLY B O 1
ATOM 9425 N N . LEU B 2 200 ? -5.078 -23.086 -18.375 1.000 0.950 200 LEU B N 1
ATOM 9426 C CA . LEU B 2 200 ? -5.630 -24.431 -18.166 1.000 0.950 200 LEU B CA 1
ATOM 9427 C C . LEU B 2 200 ? -4.546 -25.480 -17.866 1.000 0.950 200 LEU B C 1
ATOM 9428 O O . LEU B 2 200 ? -4.711 -26.304 -16.966 1.000 0.950 200 LEU B O 1
ATOM 9444 N N . ASP B 2 201 ? -3.421 -25.444 -18.585 1.000 0.930 201 ASP B N 1
ATOM 9445 C CA . ASP B 2 201 ? -2.272 -26.324 -18.331 1.000 0.930 201 ASP B CA 1
ATOM 9446 C C . ASP B 2 201 ? -1.696 -26.111 -16.922 1.000 0.930 201 ASP B C 1
ATOM 9447 O O . ASP B 2 201 ? -1.417 -27.074 -16.202 1.000 0.930 201 ASP B O 1
ATOM 9456 N N . ALA B 2 202 ? -1.569 -24.852 -16.497 1.000 0.960 202 ALA B N 1
ATOM 9457 C CA . ALA B 2 202 ? -1.131 -24.514 -15.150 1.000 0.960 202 ALA B CA 1
ATOM 9458 C C . ALA B 2 202 ? -2.150 -24.975 -14.094 1.000 0.960 202 ALA B C 1
ATOM 9459 O O . ALA B 2 202 ? -1.748 -25.512 -13.063 1.000 0.960 202 ALA B O 1
ATOM 9466 N N . ALA B 2 203 ? -3.453 -24.852 -14.363 1.000 0.970 203 ALA B N 1
ATOM 9467 C CA . ALA B 2 203 ? -4.510 -25.254 -13.434 1.000 0.970 203 ALA B CA 1
ATOM 9468 C C . ALA B 2 203 ? -4.483 -26.759 -13.157 1.000 0.970 203 ALA B C 1
ATOM 9469 O O . ALA B 2 203 ? -4.544 -27.181 -12.003 1.000 0.970 203 ALA B O 1
ATOM 9476 N N . ARG B 2 204 ? -4.275 -27.573 -14.201 1.000 0.940 204 ARG B N 1
ATOM 9477 C CA . ARG B 2 204 ? -4.084 -29.027 -14.068 1.000 0.940 204 ARG B CA 1
ATOM 9478 C C . ARG B 2 204 ? -2.905 -29.369 -13.165 1.000 0.940 204 ARG B C 1
ATOM 9479 O O . ARG B 2 204 ? -3.026 -30.217 -12.285 1.000 0.940 204 ARG B O 1
ATOM 9500 N N . LYS B 2 205 ? -1.777 -28.680 -13.342 1.000 0.950 205 LYS B N 1
ATOM 9501 C CA . LYS B 2 205 ? -0.583 -28.865 -12.506 1.000 0.950 205 LYS B CA 1
ATOM 9502 C C . LYS B 2 205 ? -0.827 -28.428 -11.063 1.000 0.950 205 LYS B C 1
ATOM 9503 O O . LYS B 2 205 ? -0.403 -29.128 -10.147 1.000 0.950 205 LYS B O 1
ATOM 9522 N N . MET B 2 206 ? -1.549 -27.329 -10.852 1.000 0.960 206 MET B N 1
ATOM 9523 C CA . MET B 2 206 ? -1.894 -26.850 -9.512 1.000 0.960 206 MET B CA 1
ATOM 9524 C C . MET B 2 206 ? -2.874 -27.763 -8.781 1.000 0.960 206 MET B C 1
ATOM 9525 O O . MET B 2 206 ? -2.699 -27.959 -7.584 1.000 0.960 206 MET B O 1
ATOM 9539 N N . ALA B 2 207 ? -3.836 -28.380 -9.474 1.000 0.940 207 ALA B N 1
ATOM 9540 C CA . ALA B 2 207 ? -4.707 -29.393 -8.877 1.000 0.940 207 ALA B CA 1
ATOM 9541 C C . ALA B 2 207 ? -3.889 -30.581 -8.338 1.000 0.940 207 ALA B C 1
ATOM 9542 O O . ALA B 2 207 ? -4.096 -31.023 -7.209 1.000 0.940 207 ALA B O 1
ATOM 9549 N N . ILE B 2 208 ? -2.898 -31.047 -9.111 1.000 0.920 208 ILE B N 1
ATOM 9550 C CA . ILE B 2 208 ? -1.993 -32.133 -8.699 1.000 0.920 208 ILE B CA 1
ATOM 9551 C C . ILE B 2 208 ? -1.135 -31.710 -7.499 1.000 0.920 208 ILE B C 1
ATOM 9552 O O . ILE B 2 208 ? -1.073 -32.432 -6.504 1.000 0.920 208 ILE B O 1
ATOM 9568 N N . LEU B 2 209 ? -0.497 -30.537 -7.570 1.000 0.940 209 LEU B N 1
ATOM 9569 C CA . LEU B 2 209 ? 0.343 -30.025 -6.484 1.000 0.940 209 LEU B CA 1
ATOM 9570 C C . LEU B 2 209 ? -0.455 -29.824 -5.196 1.000 0.940 209 LEU B C 1
ATOM 9571 O O . LEU B 2 209 ? -0 -30.245 -4.139 1.000 0.940 209 LEU B O 1
ATOM 9587 N N . ALA B 2 210 ? -1.649 -29.236 -5.273 1.000 0.940 210 ALA B N 1
ATOM 9588 C CA . ALA B 2 210 ? -2.508 -29.017 -4.114 1.000 0.940 210 ALA B CA 1
ATOM 9589 C C . ALA B 2 210 ? -2.980 -30.339 -3.487 1.000 0.940 210 ALA B C 1
ATOM 9590 O O . ALA B 2 210 ? -2.956 -30.467 -2.262 1.000 0.940 210 ALA B O 1
ATOM 9597 N N . ARG B 2 211 ? -3.342 -31.343 -4.306 1.000 0.900 211 ARG B N 1
ATOM 9598 C CA . ARG B 2 211 ? -3.746 -32.679 -3.831 1.000 0.900 211 ARG B CA 1
ATOM 9599 C C . ARG B 2 211 ? -2.655 -33.340 -2.993 1.000 0.900 211 ARG B C 1
ATOM 9600 O O . ARG B 2 211 ? -2.946 -33.905 -1.939 1.000 0.900 211 ARG B O 1
ATOM 9621 N N . LEU B 2 212 ? -1.410 -33.237 -3.453 1.000 0.870 212 LEU B N 1
ATOM 9622 C CA . LEU B 2 212 ? -0.252 -33.837 -2.795 1.000 0.870 212 LEU B CA 1
ATOM 9623 C C . LEU B 2 212 ? 0.234 -32.998 -1.612 1.000 0.870 212 LEU B C 1
ATOM 9624 O O . LEU B 2 212 ? 0.320 -33.509 -0.500 1.000 0.870 212 LEU B O 1
ATOM 9640 N N . GLY B 2 213 ? 0.474 -31.703 -1.818 1.000 0.910 213 GLY B N 1
ATOM 9641 C CA . GLY B 2 213 ? 1.009 -30.812 -0.789 1.000 0.910 213 GLY B CA 1
ATOM 9642 C C . GLY B 2 213 ? 0.070 -30.614 0.403 1.000 0.910 213 GLY B C 1
ATOM 9643 O O . GLY B 2 213 ? 0.542 -30.454 1.524 1.000 0.910 213 GLY B O 1
ATOM 9647 N N . PHE B 2 214 ? -1.252 -30.671 0.204 1.000 0.930 214 PHE B N 1
ATOM 9648 C CA . PHE B 2 214 ? -2.224 -30.546 1.299 1.000 0.930 214 PHE B CA 1
ATOM 9649 C C . PHE B 2 214 ? -2.856 -31.868 1.744 1.000 0.930 214 PHE B C 1
ATOM 9650 O O . PHE B 2 214 ? -3.586 -31.869 2.737 1.000 0.930 214 PHE B O 1
ATOM 9667 N N . SER B 2 215 ? -2.561 -32.984 1.066 1.000 0.890 215 SER B N 1
ATOM 9668 C CA . SER B 2 215 ? -3.147 -34.308 1.327 1.000 0.890 215 SER B CA 1
ATOM 9669 C C . SER B 2 215 ? -4.687 -34.283 1.369 1.000 0.890 215 SER B C 1
ATOM 9670 O O . SER B 2 215 ? -5.324 -34.745 2.320 1.000 0.890 215 SER B O 1
ATOM 9678 N N . MET B 2 216 ? -5.288 -33.697 0.329 1.000 0.900 216 MET B N 1
ATOM 9679 C CA . MET B 2 216 ? -6.737 -33.509 0.157 1.000 0.900 216 MET B CA 1
ATOM 9680 C C . MET B 2 216 ? -7.153 -33.864 -1.271 1.000 0.900 216 MET B C 1
ATOM 9681 O O . MET B 2 216 ? -6.390 -33.641 -2.202 1.000 0.900 216 MET B O 1
ATOM 9695 N N . ASN B 2 217 ? -8.379 -34.352 -1.477 1.000 0.860 217 ASN B N 1
ATOM 9696 C CA . ASN B 2 217 ? -8.923 -34.606 -2.820 1.000 0.860 217 ASN B CA 1
ATOM 9697 C C . ASN B 2 217 ? -9.301 -33.297 -3.532 1.000 0.860 217 ASN B C 1
ATOM 9698 O O . ASN B 2 217 ? -10.475 -32.956 -3.607 1.000 0.860 217 ASN B O 1
ATOM 9709 N N . VAL B 2 218 ? -8.295 -32.565 -4.009 1.000 0.910 218 VAL B N 1
ATOM 9710 C CA . VAL B 2 218 ? -8.467 -31.379 -4.855 1.000 0.910 218 VAL B CA 1
ATOM 9711 C C . VAL B 2 218 ? -8.663 -31.810 -6.300 1.000 0.910 218 VAL B C 1
ATOM 9712 O O . VAL B 2 218 ? -7.891 -32.627 -6.816 1.000 0.910 218 VAL B O 1
ATOM 9725 N N . ASP B 2 219 ? -9.664 -31.234 -6.948 1.000 0.890 219 ASP B N 1
ATOM 9726 C CA . ASP B 2 219 ? -10.034 -31.491 -8.333 1.000 0.890 219 ASP B CA 1
ATOM 9727 C C . ASP B 2 219 ? -9.773 -30.258 -9.204 1.000 0.890 219 ASP B C 1
ATOM 9728 O O . ASP B 2 219 ? -9.566 -29.147 -8.716 1.000 0.890 219 ASP B O 1
ATOM 9737 N N . LEU B 2 220 ? -9.769 -30.443 -10.525 1.000 0.910 220 LEU B N 1
ATOM 9738 C CA . LEU B 2 220 ? -9.520 -29.345 -11.464 1.000 0.910 220 LEU B CA 1
ATOM 9739 C C . LEU B 2 220 ? -10.572 -28.227 -11.353 1.000 0.910 220 LEU B C 1
ATOM 9740 O O . LEU B 2 220 ? -10.240 -27.057 -11.503 1.000 0.910 220 LEU B O 1
ATOM 9756 N N . GLU B 2 221 ? -11.823 -28.589 -11.073 1.000 0.930 221 GLU B N 1
ATOM 9757 C CA . GLU B 2 221 ? -12.950 -27.666 -10.884 1.000 0.930 221 GLU B CA 1
ATOM 9758 C C . GLU B 2 221 ? -12.854 -26.829 -9.595 1.000 0.930 221 GLU B C 1
ATOM 9759 O O . GLU B 2 221 ? -13.493 -25.783 -9.501 1.000 0.930 221 GLU B O 1
ATOM 9771 N N . ASP B 2 222 ? -12.001 -27.225 -8.641 1.000 0.950 222 ASP B N 1
ATOM 9772 C CA . ASP B 2 222 ? -11.704 -26.431 -7.442 1.000 0.950 222 ASP B CA 1
ATOM 9773 C C . ASP B 2 222 ? -10.692 -25.301 -7.721 1.000 0.950 222 ASP B C 1
ATOM 9774 O O . ASP B 2 222 ? -10.487 -24.422 -6.879 1.000 0.950 222 ASP B O 1
ATOM 9783 N N . VAL B 2 223 ? -10.028 -25.322 -8.884 1.000 0.970 223 VAL B N 1
ATOM 9784 C CA . VAL B 2 223 ? -9.006 -24.341 -9.260 1.000 0.970 223 VAL B CA 1
ATOM 9785 C C . VAL B 2 223 ? -9.653 -23.175 -10.003 1.000 0.970 223 VAL B C 1
ATOM 9786 O O . VAL B 2 223 ? -10.148 -23.336 -11.117 1.000 0.970 223 VAL B O 1
ATOM 9799 N N . LYS B 2 224 ? -9.595 -21.965 -9.435 1.000 0.970 224 LYS B N 1
ATOM 9800 C CA . LYS B 2 224 ? -9.997 -20.739 -10.149 1.000 0.970 224 LYS B CA 1
ATOM 9801 C C . LYS B 2 224 ? -8.951 -20.377 -11.197 1.000 0.970 224 LYS B C 1
ATOM 9802 O O . LYS B 2 224 ? -7.777 -20.268 -10.858 1.000 0.970 224 LYS B O 1
ATOM 9821 N N . VAL B 2 225 ? -9.352 -20.151 -12.445 1.000 0.980 225 VAL B N 1
ATOM 9822 C CA . VAL B 2 225 ? -8.408 -19.927 -13.552 1.000 0.980 225 VAL B CA 1
ATOM 9823 C C . VAL B 2 225 ? -8.689 -18.602 -14.252 1.000 0.980 225 VAL B C 1
ATOM 9824 O O . VAL B 2 225 ? -9.827 -18.321 -14.620 1.000 0.980 225 VAL B O 1
ATOM 9837 N N . LYS B 2 226 ? -7.635 -17.814 -14.465 1.000 0.970 226 LYS B N 1
ATOM 9838 C CA . LYS B 2 226 ? -7.609 -16.633 -15.327 1.000 0.970 226 LYS B CA 1
ATOM 9839 C C . LYS B 2 226 ? -6.336 -16.669 -16.172 1.000 0.970 226 LYS B C 1
ATOM 9840 O O . LYS B 2 226 ? -5.244 -16.894 -15.649 1.000 0.970 226 LYS B O 1
ATOM 9859 N N . GLY B 2 227 ? -6.489 -16.453 -17.472 1.000 0.970 227 GLY B N 1
ATOM 9860 C CA . GLY B 2 227 ? -5.392 -16.411 -18.428 1.000 0.970 227 GLY B CA 1
ATOM 9861 C C . GLY B 2 227 ? -4.572 -15.126 -18.402 1.000 0.970 227 GLY B C 1
ATOM 9862 O O . GLY B 2 227 ? -4.869 -14.177 -17.678 1.000 0.970 227 GLY B O 1
ATOM 9866 N N . ILE B 2 228 ? -3.553 -15.093 -19.257 1.000 0.980 228 ILE B N 1
ATOM 9867 C CA . ILE B 2 228 ? -2.723 -13.912 -19.531 1.000 0.980 228 ILE B CA 1
ATOM 9868 C C . ILE B 2 228 ? -3.220 -13.094 -20.730 1.000 0.980 228 ILE B C 1
ATOM 9869 O O . ILE B 2 228 ? -2.660 -12.044 -21.017 1.000 0.980 228 ILE B O 1
ATOM 9885 N N . SER B 2 229 ? -4.248 -13.568 -21.437 1.000 0.960 229 SER B N 1
ATOM 9886 C CA . SER B 2 229 ? -4.713 -13.010 -22.716 1.000 0.960 229 SER B CA 1
ATOM 9887 C C . SER B 2 229 ? -5.283 -11.593 -22.634 1.000 0.960 229 SER B C 1
ATOM 9888 O O . SER B 2 229 ? -5.393 -10.923 -23.653 1.000 0.960 229 SER B O 1
ATOM 9896 N N . GLN B 2 230 ? -5.637 -11.129 -21.435 1.000 0.950 230 GLN B N 1
ATOM 9897 C CA . GLN B 2 230 ? -6.147 -9.776 -21.189 1.000 0.950 230 GLN B CA 1
ATOM 9898 C C . GLN B 2 230 ? -5.076 -8.815 -20.647 1.000 0.950 230 GLN B C 1
ATOM 9899 O O . GLN B 2 230 ? -5.394 -7.670 -20.343 1.000 0.950 230 GLN B O 1
ATOM 9913 N N . ILE B 2 231 ? -3.827 -9.266 -20.475 1.000 0.970 231 ILE B N 1
ATOM 9914 C CA . ILE B 2 231 ? -2.747 -8.418 -19.956 1.000 0.970 231 ILE B CA 1
ATOM 9915 C C . ILE B 2 231 ? -2.257 -7.486 -21.062 1.000 0.970 231 ILE B C 1
ATOM 9916 O O . ILE B 2 231 ? -1.810 -7.938 -22.115 1.000 0.970 231 ILE B O 1
ATOM 9932 N N . THR B 2 232 ? -2.276 -6.188 -20.781 1.000 0.950 232 THR B N 1
ATOM 9933 C CA . THR B 2 232 ? -1.802 -5.135 -21.688 1.000 0.950 232 THR B CA 1
ATOM 9934 C C . THR B 2 232 ? -0.341 -4.762 -21.428 1.000 0.950 232 THR B C 1
ATOM 9935 O O . THR B 2 232 ? 0.238 -5.053 -20.375 1.000 0.950 232 THR B O 1
ATOM 9946 N N . ASP B 2 233 ? 0.283 -4.086 -22.384 1.000 0.930 233 ASP B N 1
ATOM 9947 C CA . ASP B 2 233 ? 1.611 -3.497 -22.232 1.000 0.930 233 ASP B CA 1
ATOM 9948 C C . ASP B 2 233 ? 1.631 -2.375 -21.182 1.000 0.930 233 ASP B C 1
ATOM 9949 O O . ASP B 2 233 ? 2.610 -2.258 -20.432 1.000 0.930 233 ASP B O 1
ATOM 9958 N N . GLU B 2 234 ? 0.542 -1.615 -21.017 1.000 0.930 234 GLU B N 1
ATOM 9959 C CA . GLU B 2 234 ? 0.432 -0.666 -19.909 1.000 0.930 234 GLU B CA 1
ATOM 9960 C C . GLU B 2 234 ? 0.361 -1.360 -18.547 1.000 0.930 234 GLU B C 1
ATOM 9961 O O . GLU B 2 234 ? 0.998 -0.881 -17.606 1.000 0.930 234 GLU B O 1
ATOM 9973 N N . ASP B 2 235 ? -0.327 -2.503 -18.427 1.000 0.970 235 ASP B N 1
ATOM 9974 C CA . ASP B 2 235 ? -0.363 -3.261 -17.167 1.000 0.970 235 ASP B CA 1
ATOM 9975 C C . ASP B 2 235 ? 1.051 -3.607 -16.719 1.000 0.970 235 ASP B C 1
ATOM 9976 O O . ASP B 2 235 ? 1.441 -3.353 -15.577 1.000 0.970 235 ASP B O 1
ATOM 9985 N N . ILE B 2 236 ? 1.853 -4.132 -17.643 1.000 0.960 236 ILE B N 1
ATOM 9986 C CA . ILE B 2 236 ? 3.250 -4.474 -17.393 1.000 0.960 236 ILE B CA 1
ATOM 9987 C C . ILE B 2 236 ? 4.069 -3.228 -17.055 1.000 0.960 236 ILE B C 1
ATOM 9988 O O . ILE B 2 236 ? 4.855 -3.256 -16.103 1.000 0.960 236 ILE B O 1
ATOM 10004 N N . SER B 2 237 ? 3.886 -2.140 -17.805 1.000 0.930 237 SER B N 1
ATOM 10005 C CA . SER B 2 237 ? 4.576 -0.867 -17.583 1.000 0.930 237 SER B CA 1
ATOM 10006 C C . SER B 2 237 ? 4.337 -0.341 -16.165 1.000 0.930 237 SER B C 1
ATOM 10007 O O . SER B 2 237 ? 5.304 -0.136 -15.429 1.000 0.930 237 SER B O 1
ATOM 10015 N N . PHE B 2 238 ? 3.078 -0.199 -15.735 1.000 0.940 238 PHE B N 1
ATOM 10016 C CA . PHE B 2 238 ? 2.722 0.283 -14.394 1.000 0.940 238 PHE B CA 1
ATOM 10017 C C . PHE B 2 238 ? 3.184 -0.654 -13.284 1.000 0.940 238 PHE B C 1
ATOM 10018 O O . PHE B 2 238 ? 3.750 -0.191 -12.292 1.000 0.940 238 PHE B O 1
ATOM 10035 N N . SER B 2 239 ? 3.038 -1.966 -13.484 1.000 0.950 239 SER B N 1
ATOM 10036 C CA . SER B 2 239 ? 3.568 -2.971 -12.559 1.000 0.950 239 SER B CA 1
ATOM 10037 C C . SER B 2 239 ? 5.062 -2.749 -12.312 1.000 0.950 239 SER B C 1
ATOM 10038 O O . SER B 2 239 ? 5.506 -2.687 -11.166 1.000 0.950 239 SER B O 1
ATOM 10046 N N . LYS B 2 240 ? 5.837 -2.528 -13.384 1.000 0.930 240 LYS B N 1
ATOM 10047 C CA . LYS B 2 240 ? 7.280 -2.265 -13.301 1.000 0.930 240 LYS B CA 1
ATOM 10048 C C . LYS B 2 240 ? 7.601 -0.964 -12.571 1.000 0.930 240 LYS B C 1
ATOM 10049 O O . LYS B 2 240 ? 8.528 -0.933 -11.759 1.000 0.930 240 LYS B O 1
ATOM 10068 N N . ARG B 2 241 ? 6.839 0.106 -12.829 1.000 0.910 241 ARG B N 1
ATOM 10069 C CA . ARG B 2 241 ? 7.011 1.400 -12.138 1.000 0.910 241 ARG B CA 1
ATOM 10070 C C . ARG B 2 241 ? 6.837 1.259 -10.628 1.000 0.910 241 ARG B C 1
ATOM 10071 O O . ARG B 2 241 ? 7.627 1.825 -9.878 1.000 0.910 241 ARG B O 1
ATOM 10092 N N . LEU B 2 242 ? 5.885 0.434 -10.196 1.000 0.930 242 LEU B N 1
ATOM 10093 C CA . LEU B 2 242 ? 5.618 0.154 -8.782 1.000 0.930 242 LEU B CA 1
ATOM 10094 C C . LEU B 2 242 ? 6.558 -0.894 -8.150 1.000 0.930 242 LEU B C 1
ATOM 10095 O O . LEU B 2 242 ? 6.493 -1.123 -6.943 1.000 0.930 242 LEU B O 1
ATOM 10111 N N . GLY B 2 243 ? 7.479 -1.481 -8.927 1.000 0.900 243 GLY B N 1
ATOM 10112 C CA . GLY B 2 243 ? 8.464 -2.458 -8.441 1.000 0.900 243 GLY B CA 1
ATOM 10113 C C . GLY B 2 243 ? 7.990 -3.910 -8.456 1.000 0.900 243 GLY B C 1
ATOM 10114 O O . GLY B 2 243 ? 8.490 -4.722 -7.677 1.000 0.900 243 GLY B O 1
ATOM 10118 N N . TYR B 2 244 ? 7.041 -4.234 -9.332 1.000 0.950 244 TYR B N 1
ATOM 10119 C CA . TYR B 2 244 ? 6.511 -5.578 -9.499 1.000 0.950 244 TYR B CA 1
ATOM 10120 C C . TYR B 2 244 ? 6.853 -6.183 -10.866 1.000 0.950 244 TYR B C 1
ATOM 10121 O O . TYR B 2 244 ? 7.056 -5.515 -11.884 1.000 0.950 244 TYR B O 1
ATOM 10139 N N . THR B 2 245 ? 6.858 -7.508 -10.900 1.000 0.970 245 THR B N 1
ATOM 10140 C CA . THR B 2 245 ? 6.975 -8.354 -12.079 1.000 0.970 245 THR B CA 1
ATOM 10141 C C . THR B 2 245 ? 5.685 -9.143 -12.255 1.000 0.970 245 THR B C 1
ATOM 10142 O O . THR B 2 245 ? 5.290 -9.899 -11.373 1.000 0.970 245 THR B O 1
ATOM 10153 N N . MET B 2 246 ? 5.056 -8.998 -13.422 1.000 0.980 246 MET B N 1
ATOM 10154 C CA . MET B 2 246 ? 3.882 -9.779 -13.809 1.000 0.980 246 MET B CA 1
ATOM 10155 C C . MET B 2 246 ? 4.275 -11.219 -14.154 1.000 0.980 246 MET B C 1
ATOM 10156 O O . MET B 2 246 ? 5.151 -11.436 -14.997 1.000 0.980 246 MET B O 1
ATOM 10170 N N . LYS B 2 247 ? 3.606 -12.197 -13.540 1.000 0.980 247 LYS B N 1
ATOM 10171 C CA . LYS B 2 247 ? 3.768 -13.637 -13.797 1.000 0.980 247 LYS B CA 1
ATOM 10172 C C . LYS B 2 247 ? 2.413 -14.345 -13.801 1.000 0.980 247 LYS B C 1
ATOM 10173 O O . LYS B 2 247 ? 1.514 -13.945 -13.074 1.000 0.980 247 LYS B O 1
ATOM 10192 N N . LEU B 2 248 ? 2.272 -15.433 -14.562 1.000 0.990 248 LEU B N 1
ATOM 10193 C CA . LEU B 2 248 ? 1.157 -16.365 -14.378 1.000 0.990 248 LEU B CA 1
ATOM 10194 C C . LEU B 2 248 ? 1.518 -17.310 -13.231 1.000 0.990 248 LEU B C 1
ATOM 10195 O O . LEU B 2 248 ? 2.349 -18.205 -13.408 1.000 0.990 248 LEU B O 1
ATOM 10211 N N . ILE B 2 249 ? 0.933 -17.081 -12.056 1.000 0.980 249 ILE B N 1
ATOM 10212 C CA . ILE B 2 249 ? 1.234 -17.863 -10.858 1.000 0.980 249 ILE B CA 1
ATOM 10213 C C . ILE B 2 249 ? 0.072 -18.799 -10.565 1.000 0.980 249 ILE B C 1
ATOM 10214 O O . ILE B 2 249 ? -1.081 -18.386 -10.448 1.000 0.980 249 ILE B O 1
ATOM 10230 N N . GLY B 2 250 ? 0.401 -20.078 -10.430 1.000 0.980 250 GLY B N 1
ATOM 10231 C CA . GLY B 2 250 ? -0.442 -21.040 -9.751 1.000 0.980 250 GLY B CA 1
ATOM 10232 C C . GLY B 2 250 ? -0.232 -20.945 -8.248 1.000 0.980 250 GLY B C 1
ATOM 10233 O O . GLY B 2 250 ? 0.890 -21.105 -7.779 1.000 0.980 250 GLY B O 1
ATOM 10237 N N . ILE B 2 251 ? -1.289 -20.677 -7.495 1.000 0.980 251 ILE B N 1
ATOM 10238 C CA . ILE B 2 251 ? -1.261 -20.497 -6.045 1.000 0.980 251 ILE B CA 1
ATOM 10239 C C . ILE B 2 251 ? -2.096 -21.600 -5.420 1.000 0.980 251 ILE B C 1
ATOM 10240 O O . ILE B 2 251 ? -3.236 -21.819 -5.820 1.000 0.980 251 ILE B O 1
ATOM 10256 N N . ALA B 2 252 ? -1.543 -22.273 -4.423 1.000 0.970 252 ALA B N 1
ATOM 10257 C CA . ALA B 2 252 ? -2.279 -23.154 -3.536 1.000 0.970 252 ALA B CA 1
ATOM 10258 C C . ALA B 2 252 ? -1.931 -22.750 -2.103 1.000 0.970 252 ALA B C 1
ATOM 10259 O O . ALA B 2 252 ? -0.755 -22.739 -1.746 1.000 0.970 252 ALA B O 1
ATOM 10266 N N . GLN B 2 253 ? -2.918 -22.396 -1.286 1.000 0.960 253 GLN B N 1
ATOM 10267 C CA . GLN B 2 253 ? -2.689 -21.950 0.091 1.000 0.960 253 GLN B CA 1
ATOM 10268 C C . GLN B 2 253 ? -3.669 -22.615 1.050 1.000 0.960 253 GLN B C 1
ATOM 10269 O O . GLN B 2 253 ? -4.849 -22.761 0.740 1.000 0.960 253 GLN B O 1
ATOM 10283 N N . ARG B 2 254 ? -3.171 -22.995 2.225 1.000 0.950 254 ARG B N 1
ATOM 10284 C CA . ARG B 2 254 ? -3.907 -23.638 3.306 1.000 0.950 254 ARG B CA 1
ATOM 10285 C C . ARG B 2 254 ? -3.849 -22.787 4.567 1.000 0.950 254 ARG B C 1
ATOM 10286 O O . ARG B 2 254 ? -2.778 -22.585 5.123 1.000 0.950 254 ARG B O 1
ATOM 10307 N N . ASP B 2 255 ? -5.020 -22.436 5.085 1.000 0.930 255 ASP B N 1
ATOM 10308 C CA . ASP B 2 255 ? -5.185 -21.763 6.373 1.000 0.930 255 ASP B CA 1
ATOM 10309 C C . ASP B 2 255 ? -6.036 -22.644 7.297 1.000 0.930 255 ASP B C 1
ATOM 10310 O O . ASP B 2 255 ? -7.235 -22.861 7.094 1.000 0.930 255 ASP B O 1
ATOM 10319 N N . GLY B 2 256 ? -5.387 -23.244 8.300 1.000 0.910 256 GLY B N 1
ATOM 10320 C CA . GLY B 2 256 ? -6.014 -24.226 9.184 1.000 0.910 256 GLY B CA 1
ATOM 10321 C C . GLY B 2 256 ? -6.468 -25.485 8.431 1.000 0.910 256 GLY B C 1
ATOM 10322 O O . GLY B 2 256 ? -5.651 -26.313 8.005 1.000 0.910 256 GLY B O 1
ATOM 10326 N N . SER B 2 257 ? -7.784 -25.663 8.318 1.000 0.920 257 SER B N 1
ATOM 10327 C CA . SER B 2 257 ? -8.405 -26.778 7.595 1.000 0.920 257 SER B CA 1
ATOM 10328 C C . SER B 2 257 ? -8.929 -2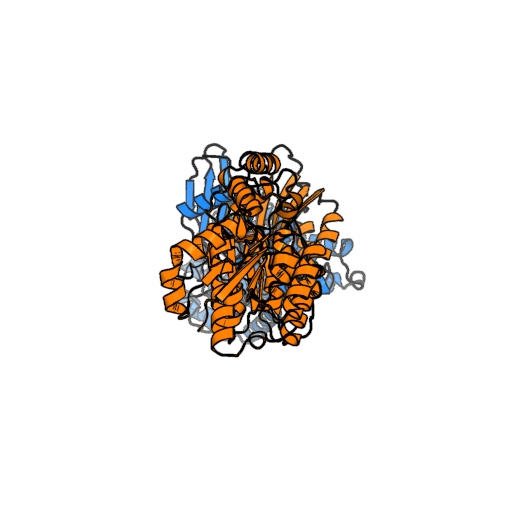6.401 6.211 1.000 0.920 257 SER B C 1
ATOM 10329 O O . SER B 2 257 ? -9.356 -27.304 5.503 1.000 0.920 257 SER B O 1
ATOM 10337 N N . LYS B 2 258 ? -8.912 -25.119 5.827 1.000 0.970 258 LYS B N 1
ATOM 10338 C CA . LYS B 2 258 ? -9.434 -24.650 4.539 1.000 0.970 258 LYS B CA 1
ATOM 10339 C C . LYS B 2 258 ? -8.305 -24.384 3.548 1.000 0.970 258 LYS B C 1
ATOM 10340 O O . LYS B 2 258 ? -7.221 -23.964 3.954 1.000 0.970 258 LYS B O 1
ATOM 10359 N N . ILE B 2 259 ? -8.576 -24.570 2.260 1.000 0.970 259 ILE B N 1
ATOM 10360 C CA . ILE B 2 259 ? -7.616 -24.318 1.179 1.000 0.970 259 ILE B CA 1
ATOM 10361 C C . ILE B 2 259 ? -8.201 -23.450 0.060 1.000 0.970 259 ILE B C 1
ATOM 10362 O O . ILE B 2 259 ? -9.405 -23.443 -0.178 1.000 0.970 259 ILE B O 1
ATOM 10378 N N . GLU B 2 260 ? -7.340 -22.748 -0.662 1.000 0.980 260 GLU B N 1
ATOM 10379 C CA . GLU B 2 260 ? -7.639 -22.156 -1.967 1.000 0.980 260 GLU B CA 1
ATOM 10380 C C . GLU B 2 260 ? -6.649 -22.673 -3.002 1.000 0.980 260 GLU B C 1
ATOM 10381 O O . GLU B 2 260 ? -5.488 -22.942 -2.678 1.000 0.980 260 GLU B O 1
ATOM 10393 N N . VAL B 2 261 ? -7.102 -22.774 -4.250 1.000 0.980 261 VAL B N 1
ATOM 10394 C CA . VAL B 2 261 ? -6.239 -23.056 -5.394 1.000 0.980 261 VAL B CA 1
ATOM 10395 C C . VAL B 2 261 ? -6.660 -22.160 -6.553 1.000 0.980 261 VAL B C 1
ATOM 10396 O O . VAL B 2 261 ? -7.842 -22.058 -6.882 1.000 0.980 261 VAL B O 1
ATOM 10409 N N . SER B 2 262 ? -5.703 -21.472 -7.167 1.000 0.980 262 SER B N 1
ATOM 10410 C CA . SER B 2 262 ? -5.961 -20.610 -8.319 1.000 0.980 262 SER B CA 1
ATOM 10411 C C . SER B 2 262 ? -4.778 -20.559 -9.276 1.000 0.980 262 SER B C 1
ATOM 10412 O O . SER B 2 262 ? -3.654 -20.891 -8.913 1.000 0.980 262 SER B O 1
ATOM 10420 N N . VAL B 2 263 ? -5.034 -20.135 -10.506 1.000 0.990 263 VAL B N 1
ATOM 10421 C CA . VAL B 2 263 ? -4.041 -19.771 -11.513 1.000 0.990 263 VAL B CA 1
ATOM 10422 C C . VAL B 2 263 ? -4.466 -18.442 -12.095 1.000 0.990 263 VAL B C 1
ATOM 10423 O O . VAL B 2 263 ? -5.557 -18.343 -12.652 1.000 0.990 263 VAL B O 1
ATOM 10436 N N . GLN B 2 264 ? -3.626 -17.424 -11.959 1.000 0.980 264 GLN B N 1
ATOM 10437 C CA . GLN B 2 264 ? -3.954 -16.090 -12.449 1.000 0.980 264 GLN B CA 1
ATOM 10438 C C . GLN B 2 264 ? -2.711 -15.219 -12.637 1.000 0.980 264 GLN B C 1
ATOM 10439 O O . GLN B 2 264 ? -1.679 -15.459 -11.994 1.000 0.980 264 GLN B O 1
ATOM 10453 N N . PRO B 2 265 ? -2.787 -14.194 -13.502 1.000 0.990 265 PRO B N 1
ATOM 10454 C CA . PRO B 2 265 ? -1.783 -13.147 -13.534 1.000 0.990 265 PRO B CA 1
ATOM 10455 C C . PRO B 2 265 ? -1.644 -12.519 -12.148 1.000 0.990 265 PRO B C 1
ATOM 10456 O O . PRO B 2 265 ? -2.626 -12.084 -11.545 1.000 0.990 265 PRO B O 1
ATOM 10467 N N . THR B 2 266 ? -0.424 -12.532 -11.634 1.000 0.980 266 THR B N 1
ATOM 10468 C CA . THR B 2 266 ? -0.082 -12.112 -10.281 1.000 0.980 266 THR B CA 1
ATOM 10469 C C . THR B 2 266 ? 1.150 -11.224 -10.346 1.000 0.980 266 THR B C 1
ATOM 10470 O O . THR B 2 266 ? 2.117 -11.526 -11.055 1.000 0.980 266 THR B O 1
ATOM 10481 N N . LEU B 2 267 ? 1.118 -10.128 -9.598 1.000 0.980 267 LEU B N 1
ATOM 10482 C CA . LEU B 2 267 ? 2.263 -9.256 -9.400 1.000 0.980 267 LEU B CA 1
ATOM 10483 C C . LEU B 2 267 ? 3.117 -9.775 -8.252 1.000 0.980 267 LEU B C 1
ATOM 10484 O O . LEU B 2 267 ? 2.635 -9.969 -7.139 1.000 0.980 267 LEU B O 1
ATOM 10500 N N . LEU B 2 268 ? 4.396 -9.975 -8.539 1.000 0.960 268 LEU B N 1
ATOM 10501 C CA . LEU B 2 268 ? 5.403 -10.345 -7.555 1.000 0.960 268 LEU B CA 1
ATOM 10502 C C . LEU B 2 268 ? 6.416 -9.211 -7.418 1.000 0.960 268 LEU B C 1
ATOM 10503 O O . LEU B 2 268 ? 6.846 -8.684 -8.445 1.000 0.960 268 LEU B O 1
ATOM 10519 N N . PRO B 2 269 ? 6.843 -8.831 -6.207 1.000 0.920 269 PRO B N 1
ATOM 10520 C CA . PRO B 2 269 ? 7.900 -7.849 -6.023 1.000 0.920 269 PRO B CA 1
ATOM 10521 C C . PRO B 2 269 ? 9.151 -8.226 -6.808 1.000 0.920 269 PRO B C 1
ATOM 10522 O O . PRO B 2 269 ? 9.497 -9.405 -6.915 1.000 0.920 269 PRO B O 1
ATOM 10533 N N . ASP B 2 270 ? 9.866 -7.243 -7.344 1.000 0.900 270 ASP B N 1
ATOM 10534 C CA . ASP B 2 270 ? 11.047 -7.500 -8.177 1.000 0.900 270 ASP B CA 1
ATOM 10535 C C . ASP B 2 270 ? 12.143 -8.301 -7.444 1.000 0.900 270 ASP B C 1
ATOM 10536 O O . ASP B 2 270 ? 12.886 -9.045 -8.081 1.000 0.900 270 ASP B O 1
ATOM 10545 N N . HIS B 2 271 ? 12.219 -8.201 -6.113 1.000 0.860 271 HIS B N 1
ATOM 10546 C CA . HIS B 2 271 ? 13.169 -8.948 -5.284 1.000 0.860 271 HIS B CA 1
ATOM 10547 C C . HIS B 2 271 ? 12.733 -10.397 -4.987 1.000 0.860 271 HIS B C 1
ATOM 10548 O O . HIS B 2 271 ? 13.544 -11.195 -4.516 1.000 0.860 271 HIS B O 1
ATOM 10562 N N . HIS B 2 272 ? 11.471 -10.758 -5.245 1.000 0.900 272 HIS B N 1
ATOM 10563 C CA . HIS B 2 272 ? 10.964 -12.101 -4.977 1.000 0.900 272 HIS B CA 1
ATOM 10564 C C . HIS B 2 272 ? 11.620 -13.128 -5.927 1.000 0.900 272 HIS B C 1
ATOM 10565 O O . HIS B 2 272 ? 11.688 -12.881 -7.134 1.000 0.900 272 HIS B O 1
ATOM 10579 N N . PRO B 2 273 ? 12.050 -14.319 -5.461 1.000 0.930 273 PRO B N 1
ATOM 10580 C CA . PRO B 2 273 ? 12.777 -15.287 -6.295 1.000 0.930 273 PRO B CA 1
ATOM 10581 C C . PRO B 2 273 ? 12.056 -15.694 -7.589 1.000 0.930 273 PRO B C 1
ATOM 10582 O O . PRO B 2 273 ? 12.687 -15.814 -8.639 1.000 0.930 273 PRO B O 1
ATOM 10593 N N . LEU B 2 274 ? 10.726 -15.849 -7.545 1.000 0.960 274 LEU B N 1
ATOM 10594 C CA . LEU B 2 274 ? 9.913 -16.161 -8.732 1.000 0.960 274 LEU B CA 1
ATOM 10595 C C . LEU B 2 274 ? 9.920 -15.042 -9.796 1.000 0.960 274 LEU B C 1
ATOM 10596 O O . LEU B 2 274 ? 9.727 -15.327 -10.978 1.000 0.960 274 LEU B O 1
ATOM 10612 N N . SER B 2 275 ? 10.189 -13.787 -9.425 1.000 0.940 275 SER B N 1
ATOM 10613 C CA . SER B 2 275 ? 10.294 -12.669 -10.376 1.000 0.940 275 SER B CA 1
ATOM 10614 C C . SER B 2 275 ? 11.508 -12.814 -11.298 1.000 0.940 275 SER B C 1
ATOM 10615 O O . SER B 2 275 ? 11.447 -12.435 -12.471 1.000 0.940 275 SER B O 1
ATOM 10623 N N . ALA B 2 276 ? 12.580 -13.441 -10.800 1.000 0.950 276 ALA B N 1
ATOM 10624 C CA . ALA B 2 276 ? 13.815 -13.712 -11.538 1.000 0.950 276 ALA B CA 1
ATOM 10625 C C . ALA B 2 276 ? 13.749 -14.968 -12.433 1.000 0.950 276 ALA B C 1
ATOM 10626 O O . ALA B 2 276 ? 14.715 -15.312 -13.116 1.000 0.950 276 ALA B O 1
ATOM 10633 N N . VAL B 2 277 ? 12.620 -15.679 -12.444 1.000 0.970 277 VAL B N 1
ATOM 10634 C CA . VAL B 2 277 ? 12.419 -16.868 -13.283 1.000 0.970 277 VAL B CA 1
ATOM 10635 C C . VAL B 2 277 ? 11.979 -16.412 -14.669 1.000 0.970 277 VAL B C 1
ATOM 10636 O O . VAL B 2 277 ? 10.900 -15.850 -14.832 1.000 0.970 277 VAL B O 1
ATOM 10649 N N . HIS B 2 278 ? 12.803 -16.631 -15.688 1.000 0.950 278 HIS B N 1
ATOM 10650 C CA . HIS B 2 278 ? 12.618 -16.039 -17.017 1.000 0.950 278 HIS B CA 1
ATOM 10651 C C . HIS B 2 278 ? 12.432 -17.079 -18.122 1.000 0.950 278 HIS B C 1
ATOM 10652 O O . HIS B 2 278 ? 12.804 -18.237 -17.963 1.000 0.950 278 HIS B O 1
ATOM 10666 N N . ASN B 2 279 ? 11.940 -16.614 -19.273 1.000 0.930 279 ASN B N 1
ATOM 10667 C CA . ASN B 2 279 ? 11.753 -17.397 -20.495 1.000 0.930 279 ASN B CA 1
ATOM 10668 C C . ASN B 2 279 ? 10.836 -18.613 -20.228 1.000 0.930 279 ASN B C 1
ATOM 10669 O O . ASN B 2 279 ? 9.838 -18.481 -19.529 1.000 0.930 279 ASN B O 1
ATOM 10680 N N . GLU B 2 280 ? 11.158 -19.789 -20.757 1.000 0.900 280 GLU B N 1
ATOM 10681 C CA . GLU B 2 280 ? 10.385 -21.029 -20.630 1.000 0.900 280 GLU B CA 1
ATOM 10682 C C . GLU B 2 280 ? 10.650 -21.825 -19.338 1.000 0.900 280 GLU B C 1
ATOM 10683 O O . GLU B 2 280 ? 10.145 -22.940 -19.174 1.000 0.900 280 GLU B O 1
ATOM 10695 N N . PHE B 2 281 ? 11.471 -21.292 -18.427 1.000 0.940 281 PHE B N 1
ATOM 10696 C CA . PHE B 2 281 ? 11.776 -21.966 -17.171 1.000 0.940 281 PHE B CA 1
ATOM 10697 C C . PHE B 2 281 ? 10.580 -21.953 -16.227 1.000 0.940 281 PHE B C 1
ATOM 10698 O O . PHE B 2 281 ? 9.826 -20.980 -16.149 1.000 0.940 281 PHE B O 1
ATOM 10715 N N . ASN B 2 282 ? 10.478 -23.029 -15.454 1.000 0.950 282 ASN B N 1
ATOM 10716 C CA . ASN B 2 282 ? 9.501 -23.173 -14.396 1.000 0.950 282 ASN B CA 1
ATOM 10717 C C . ASN B 2 282 ? 10.176 -23.011 -13.036 1.000 0.950 282 ASN B C 1
ATOM 10718 O O . ASN B 2 282 ? 11.375 -23.258 -12.863 1.000 0.950 282 ASN B O 1
ATOM 10729 N N . ALA B 2 283 ? 9.367 -22.655 -12.050 1.000 0.970 283 ALA B N 1
ATOM 10730 C CA . ALA B 2 283 ? 9.758 -22.714 -10.658 1.000 0.970 283 ALA B CA 1
ATOM 10731 C C . ALA B 2 283 ? 8.546 -23.015 -9.788 1.000 0.970 283 ALA B C 1
ATOM 10732 O O . ALA B 2 283 ? 7.451 -22.526 -10.062 1.000 0.970 283 ALA B O 1
ATOM 10739 N N . VAL B 2 284 ? 8.755 -23.790 -8.732 1.000 0.960 284 VAL B N 1
ATOM 10740 C CA . VAL B 2 284 ? 7.765 -24.003 -7.679 1.000 0.960 284 VAL B CA 1
ATOM 10741 C C . VAL B 2 284 ? 8.392 -23.592 -6.364 1.000 0.960 284 VAL B C 1
ATOM 10742 O O . VAL B 2 284 ? 9.450 -24.089 -5.980 1.000 0.960 284 VAL B O 1
ATOM 10755 N N . TYR B 2 285 ? 7.739 -22.654 -5.708 1.000 0.950 285 TYR B N 1
ATOM 10756 C CA . TYR B 2 285 ? 8.084 -22.135 -4.404 1.000 0.950 285 TYR B CA 1
ATOM 10757 C C . TYR B 2 285 ? 7.151 -22.760 -3.374 1.000 0.950 285 TYR B C 1
ATOM 10758 O O . TYR B 2 285 ? 5.940 -22.809 -3.595 1.000 0.950 285 TYR B O 1
ATOM 10776 N N . VAL B 2 286 ? 7.700 -23.257 -2.275 1.000 0.940 286 VAL B N 1
ATOM 10777 C CA . VAL B 2 286 ? 6.974 -24.024 -1.262 1.000 0.940 286 VAL B CA 1
ATOM 10778 C C . VAL B 2 286 ? 7.279 -23.442 0.113 1.000 0.940 286 VAL B C 1
ATOM 10779 O O . VAL B 2 286 ? 8.445 -23.243 0.455 1.000 0.940 286 VAL B O 1
ATOM 10792 N N . TYR B 2 287 ? 6.224 -23.203 0.886 1.000 0.920 287 TYR B N 1
ATOM 10793 C CA . TYR B 2 287 ? 6.264 -22.755 2.272 1.000 0.920 287 TYR B CA 1
ATOM 10794 C C . TYR B 2 287 ? 5.805 -23.900 3.177 1.000 0.920 287 TYR B C 1
ATOM 10795 O O . TYR B 2 287 ? 4.689 -24.407 3.021 1.000 0.920 287 TYR B O 1
ATOM 10813 N N . GLY B 2 288 ? 6.659 -24.306 4.111 1.000 0.920 288 GLY B N 1
ATOM 10814 C CA . GLY B 2 288 ? 6.347 -25.271 5.163 1.000 0.920 288 GLY B CA 1
ATOM 10815 C C . GLY B 2 288 ? 6.528 -24.674 6.558 1.000 0.920 288 GLY B C 1
ATOM 10816 O O . GLY B 2 288 ? 7.332 -23.761 6.745 1.000 0.920 288 GLY B O 1
ATOM 10820 N N . GLU B 2 289 ? 5.788 -25.190 7.542 1.000 0.900 289 GLU B N 1
ATOM 10821 C CA . GLU B 2 289 ? 5.862 -24.738 8.941 1.000 0.900 289 GLU B CA 1
ATOM 10822 C C . GLU B 2 289 ? 7.261 -24.939 9.559 1.000 0.900 289 GLU B C 1
ATOM 10823 O O . GLU B 2 289 ? 7.703 -24.113 10.357 1.000 0.900 289 GLU B O 1
ATOM 10835 N N . ALA B 2 290 ? 7.969 -26.016 9.207 1.000 0.900 290 ALA B N 1
ATOM 10836 C CA . ALA B 2 290 ? 9.273 -26.361 9.773 1.000 0.900 290 ALA B CA 1
ATOM 10837 C C . ALA B 2 290 ? 10.447 -25.961 8.870 1.000 0.900 290 ALA B C 1
ATOM 10838 O O . ALA B 2 290 ? 11.444 -25.424 9.357 1.000 0.900 290 ALA B O 1
ATOM 10845 N N . VAL B 2 291 ? 10.359 -26.235 7.565 1.000 0.900 291 VAL B N 1
ATOM 10846 C CA . VAL B 2 291 ? 11.423 -25.941 6.594 1.000 0.900 291 VAL B CA 1
ATOM 10847 C C . VAL B 2 291 ? 11.470 -24.457 6.227 1.000 0.900 291 VAL B C 1
ATOM 10848 O O . VAL B 2 291 ? 12.514 -23.965 5.797 1.000 0.900 291 VAL B O 1
ATOM 10861 N N . GLY B 2 292 ? 10.360 -23.736 6.405 1.000 0.890 292 GLY B N 1
ATOM 10862 C CA . GLY B 2 292 ? 10.196 -22.384 5.892 1.000 0.890 292 GLY B CA 1
ATOM 10863 C C . GLY B 2 292 ? 10.076 -22.392 4.370 1.000 0.890 292 GLY B C 1
ATOM 10864 O O . GLY B 2 292 ? 9.258 -23.112 3.802 1.000 0.890 292 GLY B O 1
ATOM 10868 N N . GLU B 2 293 ? 10.891 -21.581 3.703 1.000 0.910 293 GLU B N 1
ATOM 10869 C CA . GLU B 2 293 ? 10.810 -21.336 2.264 1.000 0.910 293 GLU B CA 1
ATOM 10870 C C . GLU B 2 293 ? 11.799 -22.195 1.467 1.000 0.910 293 GLU B C 1
ATOM 10871 O O . GLU B 2 293 ? 13.002 -22.218 1.740 1.000 0.910 293 GLU B O 1
ATOM 10883 N N . THR B 2 294 ? 11.311 -22.862 0.422 1.000 0.930 294 THR B N 1
ATOM 10884 C CA . THR B 2 294 ? 12.142 -23.610 -0.532 1.000 0.930 294 THR B CA 1
ATOM 10885 C C . THR B 2 294 ? 11.696 -23.340 -1.966 1.000 0.930 294 THR B C 1
ATOM 10886 O O . THR B 2 294 ? 10.512 -23.161 -2.235 1.000 0.930 294 THR B O 1
ATOM 10897 N N . MET B 2 295 ? 12.639 -23.313 -2.913 1.000 0.940 295 MET B N 1
ATOM 10898 C CA . MET B 2 295 ? 12.340 -23.119 -4.333 1.000 0.940 295 MET B CA 1
ATOM 10899 C C . MET B 2 295 ? 13.005 -24.193 -5.180 1.000 0.940 295 MET B C 1
ATOM 10900 O O . MET B 2 295 ? 14.210 -24.427 -5.079 1.000 0.940 295 MET B O 1
ATOM 10914 N N . PHE B 2 296 ? 12.227 -24.776 -6.081 1.000 0.950 296 PHE B N 1
ATOM 10915 C CA . PHE B 2 296 ? 12.679 -25.750 -7.061 1.000 0.950 296 PHE B CA 1
ATOM 10916 C C . PHE B 2 296 ? 12.568 -25.125 -8.443 1.000 0.950 296 PHE B C 1
ATOM 10917 O O . PHE B 2 296 ? 11.489 -24.705 -8.849 1.000 0.950 296 PHE B O 1
ATOM 10934 N N . TYR B 2 297 ? 13.687 -25.040 -9.156 1.000 0.940 297 TYR B N 1
ATOM 10935 C CA . TYR B 2 297 ? 13.802 -24.319 -10.421 1.000 0.940 297 TYR B CA 1
ATOM 10936 C C . TYR B 2 297 ? 14.411 -25.209 -11.500 1.000 0.940 297 TYR B C 1
ATOM 10937 O O . TYR B 2 297 ? 15.331 -25.984 -11.228 1.000 0.940 297 TYR B O 1
ATOM 10955 N N . GLY B 2 298 ? 13.933 -25.065 -12.735 1.000 0.910 298 GLY B N 1
ATOM 10956 C CA . GLY B 2 298 ? 14.472 -25.806 -13.864 1.000 0.910 298 GLY B CA 1
ATOM 10957 C C . GLY B 2 298 ? 13.578 -25.809 -15.105 1.000 0.910 298 GLY B C 1
ATOM 10958 O O . GLY B 2 298 ? 12.574 -25.096 -15.171 1.000 0.910 298 GLY B O 1
ATOM 10962 N N . PRO B 2 299 ? 13.952 -26.602 -16.123 1.000 0.870 299 PRO B N 1
ATOM 10963 C CA . PRO B 2 299 ? 13.163 -26.744 -17.337 1.000 0.870 299 PRO B CA 1
ATOM 10964 C C . PRO B 2 299 ? 11.867 -27.509 -17.045 1.000 0.870 299 PRO B C 1
ATOM 10965 O O . PRO B 2 299 ? 11.887 -28.673 -16.638 1.000 0.870 299 PRO B O 1
ATOM 10976 N N . GLY B 2 300 ? 10.736 -26.851 -17.299 1.000 0.800 300 GLY B N 1
ATOM 10977 C CA . GLY B 2 300 ? 9.403 -27.421 -17.103 1.000 0.800 300 GLY B CA 1
ATOM 10978 C C . GLY B 2 300 ? 8.955 -28.420 -18.173 1.000 0.800 300 GLY B C 1
ATOM 10979 O O . GLY B 2 300 ? 7.895 -29.026 -18.025 1.000 0.800 300 GLY B O 1
ATOM 10983 N N . ALA B 2 301 ? 9.722 -28.575 -19.256 1.000 0.760 301 ALA B N 1
ATOM 10984 C CA . ALA B 2 301 ? 9.385 -29.400 -20.414 1.000 0.760 301 ALA B CA 1
ATOM 10985 C C . ALA B 2 301 ? 10.645 -29.903 -21.145 1.000 0.760 301 ALA B C 1
ATOM 10986 O O . ALA B 2 301 ? 11.775 -29.556 -20.798 1.000 0.760 301 ALA B O 1
ATOM 10993 N N . GLY B 2 302 ? 10.434 -30.715 -22.184 1.000 0.790 302 GLY B N 1
ATOM 10994 C CA . GLY B 2 302 ? 11.480 -31.219 -23.072 1.000 0.790 302 GLY B CA 1
ATOM 10995 C C . GLY B 2 302 ? 11.754 -32.715 -22.913 1.000 0.790 302 GLY B C 1
ATOM 10996 O O . GLY B 2 302 ? 11.510 -33.312 -21.870 1.000 0.790 302 GLY B O 1
ATOM 11000 N N . SER B 2 303 ? 12.304 -33.323 -23.968 1.000 0.810 303 SER B N 1
ATOM 11001 C CA . SER B 2 303 ? 12.560 -34.771 -24.043 1.000 0.810 303 SER B CA 1
ATOM 11002 C C . SER B 2 303 ? 13.380 -35.291 -22.860 1.000 0.810 303 SER B C 1
ATOM 11003 O O . SER B 2 303 ? 12.886 -36.113 -22.093 1.000 0.810 303 SER B O 1
ATOM 11011 N N . MET B 2 304 ? 14.608 -34.788 -22.689 1.000 0.880 304 MET B N 1
ATOM 11012 C CA . MET B 2 304 ? 15.526 -35.281 -21.658 1.000 0.880 304 MET B CA 1
ATOM 11013 C C . MET B 2 304 ? 15.077 -34.935 -20.226 1.000 0.880 304 MET B C 1
ATOM 11014 O O . MET B 2 304 ? 15.140 -35.832 -19.383 1.000 0.880 304 MET B O 1
ATOM 11028 N N . PRO B 2 305 ? 14.585 -33.714 -19.916 1.000 0.880 305 PRO B N 1
ATOM 11029 C CA . PRO B 2 305 ? 14.060 -33.400 -18.585 1.000 0.880 305 PRO B CA 1
ATOM 11030 C C . PRO B 2 305 ? 12.881 -34.285 -18.172 1.000 0.880 305 PRO B C 1
ATOM 11031 O O . PRO B 2 305 ? 12.943 -34.928 -17.129 1.000 0.880 305 PRO B O 1
ATOM 11042 N N . THR B 2 306 ? 11.849 -34.403 -19.014 1.000 0.900 306 THR B N 1
ATOM 11043 C CA . THR B 2 306 ? 10.672 -35.230 -18.706 1.000 0.900 306 THR B CA 1
ATOM 11044 C C . THR B 2 306 ? 11.040 -36.716 -18.642 1.000 0.900 306 THR B C 1
ATOM 11045 O O . THR B 2 306 ? 10.586 -37.431 -17.750 1.000 0.900 306 THR B O 1
ATOM 11056 N N . ALA B 2 307 ? 11.924 -37.189 -19.530 1.000 0.930 307 ALA B N 1
ATOM 11057 C CA . ALA B 2 307 ? 12.421 -38.563 -19.480 1.000 0.930 307 ALA B CA 1
ATOM 11058 C C . ALA B 2 307 ? 13.217 -38.861 -18.198 1.000 0.930 307 ALA B C 1
ATOM 11059 O O . ALA B 2 307 ? 13.148 -39.977 -17.687 1.000 0.930 307 ALA B O 1
ATOM 11066 N N . THR B 2 308 ? 13.938 -37.876 -17.655 1.000 0.910 308 THR B N 1
ATOM 11067 C CA . THR B 2 308 ? 14.685 -38.028 -16.396 1.000 0.910 308 THR B CA 1
ATOM 11068 C C . THR B 2 308 ? 13.740 -38.309 -15.227 1.000 0.910 308 THR B C 1
ATOM 11069 O O . THR B 2 308 ? 14.019 -39.201 -14.421 1.000 0.910 308 THR B O 1
ATOM 11080 N N . SER B 2 309 ? 12.597 -37.623 -15.169 1.000 0.930 309 SER B N 1
ATOM 11081 C CA . SER B 2 309 ? 11.574 -37.845 -14.139 1.000 0.930 309 SER B CA 1
ATOM 11082 C C . SER B 2 309 ? 10.910 -39.218 -14.276 1.000 0.930 309 SER B C 1
ATOM 11083 O O . SER B 2 309 ? 10.861 -39.965 -13.304 1.000 0.930 309 SER B O 1
ATOM 11091 N N . VAL B 2 310 ? 10.540 -39.635 -15.496 1.000 0.940 310 VAL B N 1
ATOM 11092 C CA . VAL B 2 310 ? 9.981 -40.980 -15.761 1.000 0.940 310 VAL B CA 1
ATOM 11093 C C . VAL B 2 310 ? 10.945 -42.104 -15.355 1.000 0.940 310 VAL B C 1
ATOM 11094 O O . VAL B 2 310 ? 10.543 -43.095 -14.748 1.000 0.940 310 VAL B O 1
ATOM 11107 N N . VAL B 2 311 ? 12.236 -41.979 -15.675 1.000 0.930 311 VAL B N 1
ATOM 11108 C CA . VAL B 2 311 ? 13.223 -43.012 -15.312 1.000 0.930 311 VAL B CA 1
ATOM 11109 C C . VAL B 2 311 ? 13.492 -43.025 -13.806 1.000 0.930 311 VAL B C 1
ATOM 11110 O O . VAL B 2 311 ? 13.728 -44.084 -13.225 1.000 0.930 311 VAL B O 1
ATOM 11123 N N . SER B 2 312 ? 13.423 -41.873 -13.145 1.000 0.920 312 SER B N 1
ATOM 11124 C CA . SER B 2 312 ? 13.558 -41.798 -11.688 1.000 0.920 312 SER B CA 1
ATOM 11125 C C . SER B 2 312 ? 12.390 -42.467 -10.970 1.000 0.920 312 SER B C 1
ATOM 11126 O O . SER B 2 312 ? 12.592 -43.111 -9.938 1.000 0.920 312 SER B O 1
ATOM 11134 N N . ASP B 2 313 ? 11.182 -42.331 -11.507 1.000 0.930 313 ASP B N 1
ATOM 11135 C CA . ASP B 2 313 ? 9.989 -43.041 -11.046 1.000 0.930 313 ASP B CA 1
ATOM 11136 C C . ASP B 2 313 ? 10.098 -44.543 -11.298 1.000 0.930 313 ASP B C 1
ATOM 11137 O O . ASP B 2 313 ? 9.852 -45.343 -10.396 1.000 0.930 313 ASP B O 1
ATOM 11146 N N . LEU B 2 314 ? 10.599 -44.942 -12.473 1.000 0.930 314 LEU B N 1
ATOM 11147 C CA . LEU B 2 314 ? 10.894 -46.344 -12.768 1.000 0.930 314 LEU B CA 1
ATOM 11148 C C . LEU B 2 314 ? 11.832 -46.944 -11.709 1.000 0.930 314 LEU B C 1
ATOM 11149 O O . LEU B 2 314 ? 11.574 -48.026 -11.194 1.000 0.930 314 LEU B O 1
ATOM 11165 N N . VAL B 2 315 ? 12.902 -46.248 -11.323 1.000 0.910 315 VAL B N 1
ATOM 11166 C CA . VAL B 2 315 ? 13.818 -46.728 -10.274 1.000 0.910 315 VAL B CA 1
ATOM 11167 C C . VAL B 2 315 ? 13.142 -46.884 -8.913 1.000 0.910 315 VAL B C 1
ATOM 11168 O O . VAL B 2 315 ? 13.474 -47.831 -8.195 1.000 0.910 315 VAL B O 1
ATOM 11181 N N . ALA B 2 316 ? 12.208 -46.002 -8.554 1.000 0.900 316 ALA B N 1
ATOM 11182 C CA . ALA B 2 316 ? 11.457 -46.105 -7.304 1.000 0.900 316 ALA B CA 1
ATOM 11183 C C . ALA B 2 316 ? 10.611 -47.385 -7.274 1.000 0.900 316 ALA B C 1
ATOM 11184 O O . ALA B 2 316 ? 10.796 -48.218 -6.384 1.000 0.900 316 ALA B O 1
ATOM 11191 N N . VAL B 2 317 ? 9.813 -47.611 -8.323 1.000 0.910 317 VAL B N 1
ATOM 11192 C CA . VAL B 2 317 ? 9.053 -48.857 -8.520 1.000 0.910 317 VAL B CA 1
ATOM 11193 C C . VAL B 2 317 ? 9.968 -50.079 -8.400 1.000 0.910 317 VAL B C 1
ATOM 11194 O O . VAL B 2 317 ? 9.674 -51.038 -7.686 1.000 0.910 317 VAL B O 1
ATOM 11207 N N . MET B 2 318 ? 11.137 -50.039 -9.045 1.000 0.880 318 MET B N 1
ATOM 11208 C CA . MET B 2 318 ? 12.090 -51.150 -9.002 1.000 0.880 318 MET B CA 1
ATOM 11209 C C . MET B 2 318 ? 12.636 -51.418 -7.592 1.000 0.880 318 MET B C 1
ATOM 11210 O O . MET B 2 318 ? 12.806 -52.577 -7.199 1.000 0.880 318 MET B O 1
ATOM 11224 N N . LYS B 2 319 ? 12.911 -50.373 -6.805 1.000 0.870 319 LYS B N 1
ATOM 11225 C CA . LYS B 2 319 ? 13.321 -50.526 -5.401 1.000 0.870 319 LYS B CA 1
ATOM 11226 C C . LYS B 2 319 ? 12.200 -51.145 -4.563 1.000 0.870 319 LYS B C 1
ATOM 11227 O O . LYS B 2 319 ? 12.487 -52.029 -3.754 1.000 0.870 319 LYS B O 1
ATOM 11246 N N . ASN B 2 320 ? 10.946 -50.766 -4.803 1.000 0.880 320 ASN B N 1
ATOM 11247 C CA . ASN B 2 320 ? 9.786 -51.309 -4.094 1.000 0.880 320 ASN B CA 1
ATOM 11248 C C . ASN B 2 320 ? 9.548 -52.795 -4.408 1.000 0.880 320 ASN B C 1
ATOM 11249 O O . ASN B 2 320 ? 9.366 -53.587 -3.479 1.000 0.880 320 ASN B O 1
ATOM 11260 N N . MET B 2 321 ? 9.643 -53.213 -5.681 1.000 0.870 321 MET B N 1
ATOM 11261 C CA . MET B 2 321 ? 9.562 -54.632 -6.088 1.000 0.870 321 MET B CA 1
ATOM 11262 C C . MET B 2 321 ? 10.621 -55.484 -5.387 1.000 0.870 321 MET B C 1
ATOM 11263 O O . MET B 2 321 ? 10.372 -56.625 -4.994 1.000 0.870 321 MET B O 1
ATOM 11277 N N . ARG B 2 322 ? 11.823 -54.922 -5.214 1.000 0.830 322 ARG B N 1
ATOM 11278 C CA . ARG B 2 322 ? 12.946 -55.618 -4.583 1.000 0.830 322 ARG B CA 1
ATOM 11279 C C . ARG B 2 322 ? 12.755 -55.814 -3.084 1.000 0.830 322 ARG B C 1
ATOM 11280 O O . ARG B 2 322 ? 13.179 -56.837 -2.549 1.000 0.830 322 ARG B O 1
ATOM 11301 N N . LEU B 2 323 ? 12.161 -54.838 -2.414 1.000 0.850 323 LEU B N 1
ATOM 11302 C CA . LEU B 2 323 ? 11.882 -54.910 -0.983 1.000 0.850 323 LEU B CA 1
ATOM 11303 C C . LEU B 2 323 ? 10.567 -55.640 -0.682 1.000 0.850 323 LEU B C 1
ATOM 11304 O O . LEU B 2 323 ? 10.340 -56.022 0.462 1.000 0.850 323 LEU B O 1
ATOM 11320 N N . GLY B 2 324 ? 9.735 -55.876 -1.701 1.000 0.830 324 GLY B N 1
ATOM 11321 C CA . GLY B 2 324 ? 8.439 -56.534 -1.552 1.000 0.830 324 GLY B CA 1
ATOM 11322 C C . GLY B 2 324 ? 7.403 -55.632 -0.891 1.000 0.830 324 GLY B C 1
ATOM 11323 O O . GLY B 2 324 ? 6.567 -56.105 -0.130 1.000 0.830 324 GLY B O 1
ATOM 11327 N N . VAL B 2 325 ? 7.491 -54.329 -1.146 1.000 0.840 325 VAL B N 1
ATOM 11328 C CA . VAL B 2 325 ? 6.648 -53.307 -0.505 1.000 0.840 325 VAL B CA 1
ATOM 11329 C C . VAL B 2 325 ? 5.774 -52.547 -1.504 1.000 0.840 325 VAL B C 1
ATOM 11330 O O . VAL B 2 325 ? 5.160 -51.550 -1.136 1.000 0.840 325 VAL B O 1
ATOM 11343 N N . THR B 2 326 ? 5.686 -53.018 -2.749 1.000 0.850 326 THR B N 1
ATOM 11344 C CA . THR B 2 326 ? 4.848 -52.415 -3.796 1.000 0.850 326 THR B CA 1
ATOM 11345 C C . THR B 2 326 ? 3.397 -52.265 -3.343 1.000 0.850 326 THR B C 1
ATOM 11346 O O . THR B 2 326 ? 2.878 -53.086 -2.582 1.000 0.850 326 THR B O 1
ATOM 11357 N N . GLY B 2 327 ? 2.745 -51.200 -3.793 1.000 0.780 327 GLY B N 1
ATOM 11358 C CA . GLY B 2 327 ? 1.385 -50.835 -3.411 1.000 0.780 327 GLY B CA 1
ATOM 11359 C C . GLY B 2 327 ? 1.254 -50.191 -2.027 1.000 0.780 327 GLY B C 1
ATOM 11360 O O . GLY B 2 327 ? 0.159 -49.753 -1.684 1.000 0.780 327 GLY B O 1
ATOM 11364 N N . ASN B 2 328 ? 2.331 -50.099 -1.232 1.000 0.710 328 ASN B N 1
ATOM 11365 C CA . ASN B 2 328 ? 2.296 -49.503 0.114 1.000 0.710 328 ASN B CA 1
ATOM 11366 C C . ASN B 2 328 ? 2.959 -48.120 0.211 1.000 0.710 328 ASN B C 1
ATOM 11367 O O . ASN B 2 328 ? 2.915 -47.512 1.278 1.000 0.710 328 ASN B O 1
ATOM 11378 N N . SER B 2 329 ? 3.564 -47.611 -0.865 1.000 0.610 329 SER B N 1
ATOM 11379 C CA . SER B 2 329 ? 4.175 -46.272 -0.866 1.000 0.610 329 SER B CA 1
ATOM 11380 C C . SER B 2 329 ? 3.138 -45.151 -0.796 1.000 0.610 329 SER B C 1
ATOM 11381 O O . SER B 2 329 ? 3.449 -44.066 -0.317 1.000 0.610 329 SER B O 1
ATOM 11389 N N . PHE B 2 330 ? 1.905 -45.414 -1.240 1.000 0.610 330 PHE B N 1
ATOM 11390 C CA . PHE B 2 330 ? 0.863 -44.398 -1.291 1.000 0.610 330 PHE B CA 1
ATOM 11391 C C . PHE B 2 330 ? -0.003 -44.354 -0.024 1.000 0.610 330 PHE B C 1
ATOM 11392 O O . PHE B 2 330 ? -0.658 -45.335 0.358 1.000 0.610 330 PHE B O 1
ATOM 11409 N N . VAL B 2 331 ? -0.069 -43.164 0.578 1.000 0.620 331 VAL B N 1
ATOM 11410 C CA . VAL B 2 331 ? -0.965 -42.833 1.690 1.000 0.620 331 VAL B CA 1
ATOM 11411 C C . VAL B 2 331 ? -2.165 -42.077 1.124 1.000 0.620 331 VAL B C 1
ATOM 11412 O O . VAL B 2 331 ? -2.007 -41.066 0.451 1.000 0.620 331 VAL B O 1
ATOM 11425 N N . GLY B 2 332 ? -3.377 -42.585 1.380 1.000 0.680 332 GLY B N 1
ATOM 11426 C CA . GLY B 2 332 ? -4.602 -41.886 0.973 1.000 0.680 332 GLY B CA 1
ATOM 11427 C C . GLY B 2 332 ? -4.719 -40.500 1.632 1.000 0.680 332 GLY B C 1
ATOM 11428 O O . GLY B 2 332 ? -4.018 -40.250 2.615 1.000 0.680 332 GLY B O 1
ATOM 11432 N N . PRO B 2 333 ? -5.608 -39.614 1.140 1.000 0.780 333 PRO B N 1
ATOM 11433 C CA . PRO B 2 333 ? -5.744 -38.258 1.666 1.000 0.780 333 PRO B CA 1
ATOM 11434 C C . PRO B 2 333 ? -5.978 -38.276 3.173 1.000 0.780 333 PRO B C 1
ATOM 11435 O O . PRO B 2 333 ? -6.901 -38.933 3.661 1.000 0.780 333 PRO B O 1
ATOM 11446 N N . GLN B 2 334 ? -5.136 -37.562 3.912 1.000 0.810 334 GLN B N 1
ATOM 11447 C CA . GLN B 2 334 ? -5.253 -37.471 5.362 1.000 0.810 334 GLN B CA 1
ATOM 11448 C C . GLN B 2 334 ? -6.442 -36.596 5.777 1.000 0.810 334 GLN B C 1
ATOM 11449 O O . GLN B 2 334 ? -6.981 -36.759 6.875 1.000 0.810 334 GLN B O 1
ATOM 11463 N N . TYR B 2 335 ? -6.842 -35.660 4.916 1.000 0.900 335 TYR B N 1
ATOM 11464 C CA . TYR B 2 335 ? -7.853 -34.661 5.222 1.000 0.900 335 TYR B CA 1
ATOM 11465 C C . TYR B 2 335 ? -8.982 -34.662 4.190 1.000 0.900 335 TYR B C 1
ATOM 11466 O O . TYR B 2 335 ? -8.777 -34.915 3.000 1.000 0.900 335 TYR B O 1
ATOM 11484 N N . GLU B 2 336 ? -10.187 -34.328 4.650 1.000 0.910 336 GLU B N 1
ATOM 11485 C CA . GLU B 2 336 ? -11.308 -34.045 3.755 1.000 0.910 336 GLU B CA 1
ATOM 11486 C C . GLU B 2 336 ? -11.117 -32.705 3.035 1.000 0.910 336 GLU B C 1
ATOM 11487 O O . GLU B 2 336 ? -10.545 -31.765 3.592 1.000 0.910 336 GLU B O 1
ATOM 11499 N N . LYS B 2 337 ? -11.623 -32.614 1.797 1.000 0.920 337 LYS B N 1
ATOM 11500 C CA . LYS B 2 337 ? -11.614 -31.373 1.015 1.000 0.920 337 LYS B CA 1
ATOM 11501 C C . LYS B 2 337 ? -12.466 -30.314 1.714 1.000 0.920 337 LYS B C 1
ATOM 11502 O O . LYS B 2 337 ? -13.637 -30.540 2.003 1.000 0.920 337 LYS B O 1
ATOM 11521 N N . ASN B 2 338 ? -11.889 -29.136 1.921 1.000 0.960 338 ASN B N 1
ATOM 11522 C CA . ASN B 2 338 ? -12.586 -27.985 2.478 1.000 0.960 338 ASN B CA 1
ATOM 11523 C C . ASN B 2 338 ? -12.067 -26.706 1.810 1.000 0.960 338 ASN B C 1
ATOM 11524 O O . ASN B 2 338 ? -10.984 -26.218 2.131 1.000 0.960 338 ASN B O 1
ATOM 11535 N N . MET B 2 339 ? -12.822 -26.194 0.842 1.000 0.970 339 MET B N 1
ATOM 11536 C CA . MET B 2 339 ? -12.439 -25.006 0.082 1.000 0.970 339 MET B CA 1
ATOM 11537 C C . MET B 2 339 ? -12.792 -23.731 0.852 1.000 0.970 339 MET B C 1
ATOM 11538 O O . MET B 2 339 ? -13.823 -23.651 1.522 1.000 0.970 339 MET B O 1
ATOM 11552 N N . LYS B 2 340 ? -11.942 -22.713 0.742 1.000 0.970 340 LYS B N 1
ATOM 11553 C CA . LYS B 2 340 ? -12.210 -21.372 1.259 1.000 0.970 340 LYS B CA 1
ATOM 11554 C C . LYS B 2 340 ? -13.378 -20.718 0.522 1.000 0.970 340 LYS B C 1
ATOM 11555 O O . LYS B 2 340 ? -13.540 -20.883 -0.686 1.000 0.970 340 LYS B O 1
ATOM 11574 N N . SER B 2 341 ? -14.160 -19.931 1.257 1.000 0.970 341 SER B N 1
ATOM 11575 C CA . SER B 2 341 ? -15.132 -19.010 0.662 1.000 0.970 341 SER B CA 1
ATOM 11576 C C . SER B 2 341 ? -14.441 -17.716 0.204 1.000 0.970 341 SER B C 1
ATOM 11577 O O . SER B 2 341 ? -13.351 -17.423 0.695 1.000 0.970 341 SER B O 1
ATOM 11585 N N . PRO B 2 342 ? -15.064 -16.891 -0.658 1.000 0.960 342 PRO B N 1
ATOM 11586 C CA . PRO B 2 342 ? -14.503 -15.589 -1.036 1.000 0.960 342 PRO B CA 1
ATOM 11587 C C . PRO B 2 342 ? -14.174 -14.679 0.162 1.000 0.960 342 PRO B C 1
ATOM 11588 O O . PRO B 2 342 ? -13.204 -13.933 0.132 1.000 0.960 342 PRO B O 1
ATOM 11599 N N . SER B 2 343 ? -14.928 -14.776 1.262 1.000 0.960 343 SER B N 1
ATOM 11600 C CA . SER B 2 343 ? -14.644 -14.046 2.509 1.000 0.960 343 SER B CA 1
ATOM 11601 C C . SER B 2 343 ? -13.449 -14.588 3.306 1.000 0.960 343 SER B C 1
ATOM 11602 O O . SER B 2 343 ? -12.978 -13.921 4.218 1.000 0.960 343 SER B O 1
ATOM 11610 N N . ASP B 2 344 ? -12.961 -15.792 2.991 1.000 0.970 344 ASP B N 1
ATOM 11611 C CA . ASP B 2 344 ? -11.776 -16.394 3.620 1.000 0.970 344 ASP B CA 1
ATOM 11612 C C . ASP B 2 344 ? -10.501 -16.245 2.755 1.000 0.970 344 ASP B C 1
ATOM 11613 O O . ASP B 2 344 ? -9.410 -16.602 3.204 1.000 0.970 344 ASP B O 1
ATOM 11622 N N . ILE B 2 345 ? -10.621 -15.785 1.503 1.000 0.970 345 ILE B N 1
ATOM 11623 C CA . ILE B 2 345 ? -9.498 -15.620 0.566 1.000 0.970 345 ILE B CA 1
ATOM 11624 C C . ILE B 2 345 ? -8.999 -14.183 0.681 1.000 0.970 345 ILE B C 1
ATOM 11625 O O . ILE B 2 345 ? -9.709 -13.263 0.289 1.000 0.970 345 ILE B O 1
ATOM 11641 N N . TYR B 2 346 ? -7.786 -13.994 1.202 1.000 0.950 346 TYR B N 1
ATOM 11642 C CA . TYR B 2 346 ? -7.185 -12.675 1.407 1.000 0.950 346 TYR B CA 1
ATOM 11643 C C . TYR B 2 346 ? -5.964 -12.482 0.517 1.000 0.950 346 TYR B C 1
ATOM 11644 O O . TYR B 2 346 ? -5.113 -13.365 0.429 1.000 0.950 346 TYR B O 1
ATOM 11662 N N . ALA B 2 347 ? -5.861 -11.308 -0.101 1.000 0.940 347 ALA B N 1
ATOM 11663 C CA . ALA B 2 347 ? -4.687 -10.902 -0.862 1.000 0.940 347 ALA B CA 1
ATOM 11664 C C . ALA B 2 347 ? -4.607 -9.381 -0.997 1.000 0.940 347 ALA B C 1
ATOM 11665 O O . ALA B 2 347 ? -5.610 -8.679 -0.848 1.000 0.940 347 ALA B O 1
ATOM 11672 N N . GLN B 2 348 ? -3.420 -8.876 -1.319 1.000 0.950 348 GLN B N 1
ATOM 11673 C CA . GLN B 2 348 ? -3.278 -7.530 -1.866 1.000 0.950 348 GLN B CA 1
ATOM 11674 C C . GLN B 2 348 ? -3.787 -7.502 -3.308 1.000 0.950 348 GLN B C 1
ATOM 11675 O O . GLN B 2 348 ? -3.685 -8.491 -4.042 1.000 0.950 348 GLN B O 1
ATOM 11689 N N . GLN B 2 349 ? -4.336 -6.364 -3.717 1.000 0.970 349 GLN B N 1
ATOM 11690 C CA . GLN B 2 349 ? -4.920 -6.186 -5.039 1.000 0.970 349 GLN B CA 1
ATOM 11691 C C . GLN B 2 349 ? -4.313 -4.963 -5.706 1.000 0.970 349 GLN B C 1
ATOM 11692 O O . GLN B 2 349 ? -4.215 -3.899 -5.103 1.000 0.970 349 GLN B O 1
ATOM 11706 N N . PHE B 2 350 ? -3.918 -5.124 -6.959 1.000 0.970 350 PHE B N 1
ATOM 11707 C CA . PHE B 2 350 ? -3.520 -4.050 -7.851 1.000 0.970 350 PHE B CA 1
ATOM 11708 C C . PHE B 2 350 ? -4.698 -3.687 -8.751 1.000 0.970 350 PHE B C 1
ATOM 11709 O O . PHE B 2 350 ? -5.364 -4.579 -9.283 1.000 0.970 350 PHE B O 1
ATOM 11726 N N . LEU B 2 351 ? -4.924 -2.392 -8.960 1.000 0.970 351 LEU B N 1
ATOM 11727 C CA . LEU B 2 351 ? -5.969 -1.859 -9.828 1.000 0.970 351 LEU B CA 1
ATOM 11728 C C . LEU B 2 351 ? -5.425 -0.723 -10.685 1.000 0.970 351 LEU B C 1
ATOM 11729 O O . LEU B 2 351 ? -4.689 0.126 -10.184 1.000 0.970 351 LEU B O 1
ATOM 11745 N N . ARG B 2 352 ? -5.863 -0.667 -11.944 1.000 0.970 352 ARG B N 1
ATOM 11746 C CA . ARG B 2 352 ? -5.747 0.510 -12.813 1.000 0.970 352 ARG B CA 1
ATOM 11747 C C . ARG B 2 352 ? -7.130 1.052 -13.117 1.000 0.970 352 ARG B C 1
ATOM 11748 O O . ARG B 2 352 ? -7.999 0.305 -13.564 1.000 0.970 352 ARG B O 1
ATOM 11769 N N . ILE B 2 353 ? -7.330 2.341 -12.885 1.000 0.970 353 ILE B N 1
ATOM 11770 C CA . ILE B 2 353 ? -8.632 2.990 -13.010 1.000 0.970 353 ILE B CA 1
ATOM 11771 C C . ILE B 2 353 ? -8.462 4.260 -13.835 1.000 0.970 353 ILE B C 1
ATOM 11772 O O . ILE B 2 353 ? -7.647 5.118 -13.498 1.000 0.970 353 ILE B O 1
ATOM 11788 N N . HIS B 2 354 ? -9.235 4.381 -14.911 1.000 0.950 354 HIS B N 1
ATOM 11789 C CA . HIS B 2 354 ? -9.394 5.645 -15.619 1.000 0.950 354 HIS B CA 1
ATOM 11790 C C . HIS B 2 354 ? -10.521 6.430 -14.956 1.000 0.950 354 HIS B C 1
ATOM 11791 O O . HIS B 2 354 ? -11.663 5.965 -14.883 1.000 0.950 354 HIS B O 1
ATOM 11805 N N . VAL B 2 355 ? -10.198 7.628 -14.488 1.000 0.940 355 VAL B N 1
ATOM 11806 C CA . VAL B 2 355 ? -11.159 8.564 -13.908 1.000 0.940 355 VAL B CA 1
ATOM 11807 C C . VAL B 2 355 ? -11.190 9.851 -14.693 1.000 0.940 355 VAL B C 1
ATOM 11808 O O . VAL B 2 355 ? -10.206 10.223 -15.329 1.000 0.940 355 VAL B O 1
ATOM 11821 N N . LYS B 2 356 ? -12.299 10.570 -14.586 1.000 0.910 356 LYS B N 1
ATOM 11822 C CA . LYS B 2 356 ? -12.351 11.968 -14.997 1.000 0.910 356 LYS B CA 1
ATOM 11823 C C . LYS B 2 356 ? -11.396 12.785 -14.118 1.000 0.910 356 LYS B C 1
ATOM 11824 O O . LYS B 2 356 ? -11.401 12.623 -12.897 1.000 0.910 356 LYS B O 1
ATOM 11843 N N . ASP B 2 357 ? -10.550 13.623 -14.717 1.000 0.840 357 ASP B N 1
ATOM 11844 C CA . ASP B 2 357 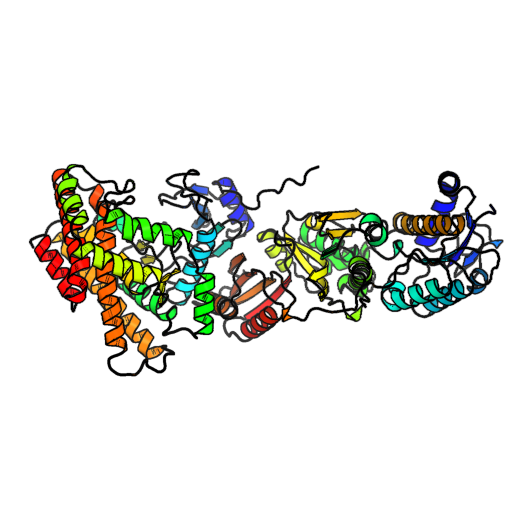? -9.600 14.494 -13.995 1.000 0.840 357 ASP B CA 1
ATOM 11845 C C . ASP B 2 357 ? -10.329 15.729 -13.447 1.000 0.840 357 ASP B C 1
ATOM 11846 O O . ASP B 2 357 ? -10.055 16.876 -13.791 1.000 0.840 357 ASP B O 1
ATOM 11855 N N . GLU B 2 358 ? -11.328 15.468 -12.608 1.000 0.790 358 GLU B N 1
ATOM 11856 C CA . GLU B 2 358 ? -12.105 16.484 -11.914 1.000 0.790 358 GLU B CA 1
ATOM 11857 C C . GLU B 2 358 ? -11.732 16.506 -10.440 1.000 0.790 358 GLU B C 1
ATOM 11858 O O . GLU B 2 358 ? -11.402 15.483 -9.825 1.000 0.790 358 GLU B O 1
ATOM 11870 N N . VAL B 2 359 ? -11.899 17.678 -9.847 1.000 0.690 359 VAL B N 1
ATOM 11871 C CA . VAL B 2 359 ? -11.802 17.877 -8.408 1.000 0.690 359 VAL B CA 1
ATOM 11872 C C . VAL B 2 359 ? -12.707 16.884 -7.657 1.000 0.690 359 VAL B C 1
ATOM 11873 O O . VAL B 2 359 ? -13.889 16.752 -7.964 1.000 0.690 359 VAL B O 1
ATOM 11886 N N . GLY B 2 360 ? -12.151 16.180 -6.667 1.000 0.710 360 GLY B N 1
ATOM 11887 C CA . GLY B 2 360 ? -12.875 15.189 -5.855 1.000 0.710 360 GLY B CA 1
ATOM 11888 C C . GLY B 2 360 ? -13.050 13.805 -6.502 1.000 0.710 360 GLY B C 1
ATOM 11889 O O . GLY B 2 360 ? -13.562 12.889 -5.862 1.000 0.710 360 GLY B O 1
ATOM 11893 N N . SER B 2 361 ? -12.605 13.585 -7.745 1.000 0.800 361 SER B N 1
ATOM 11894 C CA . SER B 2 361 ? -12.708 12.255 -8.379 1.000 0.800 361 SER B CA 1
ATOM 11895 C C . SER B 2 361 ? -11.857 11.210 -7.662 1.000 0.800 361 SER B C 1
ATOM 11896 O O . SER B 2 361 ? -12.304 10.092 -7.406 1.000 0.800 361 SER B O 1
ATOM 11904 N N . PHE B 2 362 ? -10.638 11.602 -7.287 1.000 0.770 362 PHE B N 1
ATOM 11905 C CA . PHE B 2 362 ? -9.701 10.748 -6.563 1.000 0.770 362 PHE B CA 1
ATOM 11906 C C . PHE B 2 362 ? -10.262 10.298 -5.210 1.000 0.770 362 PHE B C 1
ATOM 11907 O O . PHE B 2 362 ? -10.142 9.141 -4.816 1.000 0.770 362 PHE B O 1
ATOM 11924 N N . SER B 2 363 ? -10.934 11.209 -4.518 1.000 0.710 363 SER B N 1
ATOM 11925 C CA . SER B 2 363 ? -11.405 10.969 -3.168 1.000 0.710 363 SER B CA 1
ATOM 11926 C C . SER B 2 363 ? -12.634 10.055 -3.134 1.000 0.710 363 SER B C 1
ATOM 11927 O O . SER B 2 363 ? -12.664 9.109 -2.347 1.000 0.710 363 SER B O 1
ATOM 11935 N N . LYS B 2 364 ? -13.566 10.221 -4.088 1.000 0.810 364 LYS B N 1
ATOM 11936 C CA . LYS B 2 364 ? -14.685 9.290 -4.311 1.000 0.810 364 LYS B CA 1
ATOM 11937 C C . LYS B 2 364 ? -14.192 7.858 -4.491 1.000 0.810 364 LYS B C 1
ATOM 11938 O O . LYS B 2 364 ? -14.769 6.944 -3.912 1.000 0.810 364 LYS B O 1
ATOM 11957 N N . ILE B 2 365 ? -13.099 7.666 -5.234 1.000 0.890 365 ILE B N 1
ATOM 11958 C CA . ILE B 2 365 ? -12.448 6.356 -5.331 1.000 0.890 365 ILE B CA 1
ATOM 11959 C C . ILE B 2 365 ? -11.966 5.893 -3.960 1.000 0.890 365 ILE B C 1
ATOM 11960 O O . ILE B 2 365 ? -12.331 4.798 -3.541 1.000 0.890 365 ILE B O 1
ATOM 11976 N N . THR B 2 366 ? -11.168 6.693 -3.247 1.000 0.820 366 THR B N 1
ATOM 11977 C CA . THR B 2 366 ? -10.597 6.259 -1.961 1.000 0.820 366 THR B CA 1
ATOM 11978 C C . THR B 2 366 ? -11.651 5.966 -0.893 1.000 0.820 366 THR B C 1
ATOM 11979 O O . THR B 2 366 ? -11.471 5.048 -0.088 1.000 0.820 366 THR B O 1
ATOM 11990 N N . SER B 2 367 ? -12.783 6.668 -0.934 1.000 0.830 367 SER B N 1
ATOM 11991 C CA . SER B 2 367 ? -13.918 6.478 -0.033 1.000 0.830 367 SER B CA 1
ATOM 11992 C C . SER B 2 367 ? -14.535 5.085 -0.188 1.000 0.830 367 SER B C 1
ATOM 11993 O O . SER B 2 367 ? -14.772 4.424 0.821 1.000 0.830 367 SER B O 1
ATOM 12001 N N . VAL B 2 368 ? -14.641 4.555 -1.415 1.000 0.900 368 VAL B N 1
ATOM 12002 C CA . VAL B 2 368 ? -15.133 3.181 -1.662 1.000 0.900 368 VAL B CA 1
ATOM 12003 C C . VAL B 2 368 ? -14.291 2.121 -0.939 1.000 0.900 368 VAL B C 1
ATOM 12004 O O . VAL B 2 368 ? -14.831 1.153 -0.403 1.000 0.900 368 VAL B O 1
ATOM 12017 N N . PHE B 2 369 ? -12.969 2.296 -0.878 1.000 0.910 369 PHE B N 1
ATOM 12018 C CA . PHE B 2 369 ? -12.092 1.386 -0.128 1.000 0.910 369 PHE B CA 1
ATOM 12019 C C . PHE B 2 369 ? -12.220 1.592 1.386 1.000 0.910 369 PHE B C 1
ATOM 12020 O O . PHE B 2 369 ? -12.279 0.626 2.151 1.000 0.910 369 PHE B O 1
ATOM 12037 N N . SER B 2 370 ? -12.308 2.853 1.814 1.000 0.820 370 SER B N 1
ATOM 12038 C CA . SER B 2 370 ? -12.396 3.258 3.224 1.000 0.820 370 SER B CA 1
ATOM 12039 C C . SER B 2 370 ? -13.653 2.710 3.904 1.000 0.820 370 SER B C 1
ATOM 12040 O O . SER B 2 370 ? -13.587 2.206 5.026 1.000 0.820 370 SER B O 1
ATOM 12048 N N . GLU B 2 371 ? -14.789 2.712 3.202 1.000 0.830 371 GLU B N 1
ATOM 12049 C CA . GLU B 2 371 ? -16.059 2.135 3.667 1.000 0.830 371 GLU B CA 1
ATOM 12050 C C . GLU B 2 371 ? -15.953 0.640 4.001 1.000 0.830 371 GLU B C 1
ATOM 12051 O O . GLU B 2 371 ? -16.660 0.134 4.877 1.000 0.830 371 GLU B O 1
ATOM 12063 N N . ARG B 2 372 ? -15.030 -0.066 3.339 1.000 0.870 372 ARG B N 1
ATOM 12064 C CA . ARG B 2 372 ? -14.721 -1.483 3.574 1.000 0.870 372 ARG B CA 1
ATOM 12065 C C . ARG B 2 372 ? -13.509 -1.705 4.474 1.000 0.870 372 ARG B C 1
ATOM 12066 O O . ARG B 2 372 ? -13.145 -2.848 4.731 1.000 0.870 372 ARG B O 1
ATOM 12087 N N . GLY B 2 373 ? -12.908 -0.638 4.998 1.000 0.850 373 GLY B N 1
ATOM 12088 C CA . GLY B 2 373 ? -11.715 -0.720 5.841 1.000 0.850 373 GLY B CA 1
ATOM 12089 C C . GLY B 2 373 ? -10.474 -1.206 5.091 1.000 0.850 373 GLY B C 1
ATOM 12090 O O . GLY B 2 373 ? -9.587 -1.795 5.708 1.000 0.850 373 GLY B O 1
ATOM 12094 N N . VAL B 2 374 ? -10.413 -0.994 3.773 1.000 0.900 374 VAL B N 1
ATOM 12095 C CA . VAL B 2 374 ? -9.265 -1.367 2.942 1.000 0.900 374 VAL B CA 1
ATOM 12096 C C . VAL B 2 374 ? -8.331 -0.168 2.801 1.000 0.900 374 VAL B C 1
ATOM 12097 O O . VAL B 2 374 ? -8.709 0.875 2.275 1.000 0.900 374 VAL B O 1
ATOM 12110 N N . SER B 2 375 ? -7.094 -0.326 3.271 1.000 0.860 375 SER B N 1
ATOM 12111 C CA . SER B 2 375 ? -6.025 0.671 3.136 1.000 0.860 375 SER B CA 1
ATOM 12112 C C . SER B 2 375 ? -5.207 0.476 1.863 1.000 0.860 375 SER B C 1
ATOM 12113 O O . SER B 2 375 ? -5.258 -0.579 1.225 1.000 0.860 375 SER B O 1
ATOM 12121 N N . PHE B 2 376 ? -4.377 1.468 1.546 1.000 0.900 376 PHE B N 1
ATOM 12122 C CA . PHE B 2 376 ? -3.488 1.452 0.389 1.000 0.900 376 PHE B CA 1
ATOM 12123 C C . PHE B 2 376 ? -2.042 1.199 0.795 1.000 0.900 376 PHE B C 1
ATOM 12124 O O . PHE B 2 376 ? -1.511 1.892 1.655 1.000 0.900 376 PHE B O 1
ATOM 12141 N N . GLU B 2 377 ? -1.424 0.223 0.140 1.000 0.900 377 GLU B N 1
ATOM 12142 C CA . GLU B 2 377 ? 0.014 -0.017 0.209 1.000 0.900 377 GLU B CA 1
ATOM 12143 C C . GLU B 2 377 ? 0.754 1.015 -0.651 1.000 0.900 377 GLU B C 1
ATOM 12144 O O . GLU B 2 377 ? 1.758 1.590 -0.226 1.000 0.900 377 GLU B O 1
ATOM 12156 N N . LYS B 2 378 ? 0.239 1.241 -1.870 1.000 0.940 378 LYS B N 1
ATOM 12157 C CA . LYS B 2 378 ? 0.775 2.191 -2.847 1.000 0.940 378 LYS B CA 1
ATOM 12158 C C . LYS B 2 378 ? -0.340 2.857 -3.634 1.000 0.940 378 LYS B C 1
ATOM 12159 O O . LYS B 2 378 ? -1.343 2.224 -3.968 1.000 0.940 378 LYS B O 1
ATOM 12178 N N . ILE B 2 379 ? -0.114 4.107 -3.999 1.000 0.930 379 ILE B N 1
ATOM 12179 C CA . ILE B 2 379 ? -0.967 4.889 -4.894 1.000 0.930 379 ILE B CA 1
ATOM 12180 C C . ILE B 2 379 ? -0.065 5.586 -5.898 1.000 0.930 379 ILE B C 1
ATOM 12181 O O . ILE B 2 379 ? 0.951 6.142 -5.503 1.000 0.930 379 ILE B O 1
ATOM 12197 N N . LEU B 2 380 ? -0.456 5.615 -7.169 1.000 0.940 380 LEU B N 1
ATOM 12198 C CA . LEU B 2 380 ? 0.162 6.430 -8.212 1.000 0.940 380 LEU B CA 1
ATOM 12199 C C . LEU B 2 380 ? -0.928 7.095 -9.053 1.000 0.940 380 LEU B C 1
ATOM 12200 O O . LEU B 2 380 ? -1.792 6.409 -9.592 1.000 0.940 380 LEU B O 1
ATOM 12216 N N . GLN B 2 381 ? -0.859 8.411 -9.212 1.000 0.900 381 GLN B N 1
ATOM 12217 C CA . GLN B 2 381 ? -1.738 9.173 -10.090 1.000 0.900 381 GLN B CA 1
ATOM 12218 C C . GLN B 2 381 ? -0.928 9.822 -11.209 1.000 0.900 381 GLN B C 1
ATOM 12219 O O . GLN B 2 381 ? 0.073 10.495 -10.960 1.000 0.900 381 GLN B O 1
ATOM 12233 N N . LEU B 2 382 ? -1.377 9.644 -12.451 1.000 0.880 382 LEU B N 1
ATOM 12234 C CA . LEU B 2 382 ? -0.741 10.211 -13.635 1.000 0.880 382 LEU B CA 1
ATOM 12235 C C . LEU B 2 382 ? -1.792 10.747 -14.617 1.000 0.880 382 LEU B C 1
ATOM 12236 O O . LEU B 2 382 ? -2.855 10.147 -14.766 1.000 0.880 382 LEU B O 1
ATOM 12252 N N . PRO B 2 383 ? -1.507 11.853 -15.322 1.000 0.840 383 PRO B N 1
ATOM 12253 C CA . PRO B 2 383 ? -2.360 12.303 -16.414 1.000 0.840 383 PRO B CA 1
ATOM 12254 C C . PRO B 2 383 ? -2.279 11.322 -17.591 1.000 0.840 383 PRO B C 1
ATOM 12255 O O . PRO B 2 383 ? -1.207 10.774 -17.883 1.000 0.840 383 PRO B O 1
ATOM 12266 N N . ILE B 2 384 ? -3.391 11.131 -18.303 1.000 0.840 384 ILE B N 1
ATOM 12267 C CA . ILE B 2 384 ? -3.419 10.279 -19.495 1.000 0.840 384 ILE B CA 1
ATOM 12268 C C . ILE B 2 384 ? -2.981 11.097 -20.706 1.000 0.840 384 ILE B C 1
ATOM 12269 O O . ILE B 2 384 ? -3.589 12.100 -21.077 1.000 0.840 384 ILE B O 1
ATOM 12285 N N . LYS B 2 385 ? -1.913 10.652 -21.376 1.000 0.750 385 LYS B N 1
ATOM 12286 C CA . LYS B 2 385 ? -1.431 11.323 -22.589 1.000 0.750 385 LYS B CA 1
ATOM 12287 C C . LYS B 2 385 ? -2.523 11.358 -23.657 1.000 0.750 385 LYS B C 1
ATOM 12288 O O . LYS B 2 385 ? -3.019 10.316 -24.071 1.000 0.750 385 LYS B O 1
ATOM 12307 N N . GLY B 2 386 ? -2.821 12.557 -24.151 1.000 0.770 386 GLY B N 1
ATOM 12308 C CA . GLY B 2 386 ? -3.824 12.772 -25.195 1.000 0.770 386 GLY B CA 1
ATOM 12309 C C . GLY B 2 386 ? -5.266 12.831 -24.688 1.000 0.770 386 GLY B C 1
ATOM 12310 O O . GLY B 2 386 ? -6.167 13.001 -25.505 1.000 0.770 386 GLY B O 1
ATOM 12314 N N . HIS B 2 387 ? -5.486 12.727 -23.375 1.000 0.780 387 HIS B N 1
ATOM 12315 C CA . HIS B 2 387 ? -6.798 12.829 -22.748 1.000 0.780 387 HIS B CA 1
ATOM 12316 C C . HIS B 2 387 ? -6.729 13.775 -21.544 1.000 0.780 387 HIS B C 1
ATOM 12317 O O . HIS B 2 387 ? -6.682 13.324 -20.408 1.000 0.780 387 HIS B O 1
ATOM 12331 N N . ASP B 2 388 ? -6.752 15.087 -21.797 1.000 0.770 388 ASP B N 1
ATOM 12332 C CA . ASP B 2 388 ? -6.644 16.116 -20.746 1.000 0.770 388 ASP B CA 1
ATOM 12333 C C . ASP B 2 388 ? -7.806 16.082 -19.730 1.000 0.770 388 ASP B C 1
ATOM 12334 O O . ASP B 2 388 ? -7.701 16.658 -18.655 1.000 0.770 388 ASP B O 1
ATOM 12343 N N . GLU B 2 389 ? -8.906 15.393 -20.052 1.000 0.870 389 GLU B N 1
ATOM 12344 C CA . GLU B 2 389 ? -10.068 15.215 -19.170 1.000 0.870 389 GLU B CA 1
ATOM 12345 C C . GLU B 2 389 ? -9.991 13.948 -18.307 1.000 0.870 389 GLU B C 1
ATOM 12346 O O . GLU B 2 389 ? -10.907 13.685 -17.528 1.000 0.870 389 GLU B O 1
ATOM 12358 N N . LEU B 2 390 ? -8.946 13.127 -18.461 1.000 0.910 390 LEU B N 1
ATOM 12359 C CA . LEU B 2 390 ? -8.823 11.850 -17.767 1.000 0.910 390 LEU B CA 1
ATOM 12360 C C . LEU B 2 390 ? -7.476 11.716 -17.056 1.000 0.910 390 LEU B C 1
ATOM 12361 O O . LEU B 2 390 ? -6.408 12.029 -17.589 1.000 0.910 390 LEU B O 1
ATOM 12377 N N . ALA B 2 391 ? -7.531 11.140 -15.864 1.000 0.910 391 ALA B N 1
ATOM 12378 C CA . ALA B 2 391 ? -6.367 10.715 -15.113 1.000 0.910 391 ALA B CA 1
ATOM 12379 C C . ALA B 2 391 ? -6.399 9.200 -14.927 1.000 0.910 391 ALA B C 1
ATOM 12380 O O . ALA B 2 391 ? -7.455 8.573 -14.825 1.000 0.910 391 ALA B O 1
ATOM 12387 N N . GLU B 2 392 ? -5.216 8.611 -14.858 1.000 0.920 392 GLU B N 1
ATOM 12388 C CA . GLU B 2 392 ? -5.042 7.217 -14.511 1.000 0.920 392 GLU B CA 1
ATOM 12389 C C . GLU B 2 392 ? -4.571 7.115 -13.067 1.000 0.920 392 GLU B C 1
ATOM 12390 O O . GLU B 2 392 ? -3.584 7.733 -12.656 1.000 0.920 392 GLU B O 1
ATOM 12402 N N . ILE B 2 393 ? -5.315 6.336 -12.293 1.000 0.930 393 ILE B N 1
ATOM 12403 C CA . ILE B 2 393 ? -5.024 6.040 -10.901 1.000 0.930 393 ILE B CA 1
ATOM 12404 C C . ILE B 2 393 ? -4.667 4.566 -10.812 1.000 0.930 393 ILE B C 1
ATOM 12405 O O . ILE B 2 393 ? -5.432 3.696 -11.231 1.000 0.930 393 ILE B O 1
ATOM 12421 N N . VAL B 2 394 ? -3.507 4.292 -10.231 1.000 0.960 394 VAL B N 1
ATOM 12422 C CA . VAL B 2 394 ? -3.031 2.944 -9.957 1.000 0.960 394 VAL B CA 1
ATOM 12423 C C . VAL B 2 394 ? -2.932 2.758 -8.455 1.000 0.960 394 VAL B C 1
ATOM 12424 O O . VAL B 2 394 ? -2.282 3.543 -7.768 1.000 0.960 394 VAL B O 1
ATOM 12437 N N . ILE B 2 395 ? -3.588 1.723 -7.945 1.000 0.960 395 ILE B N 1
ATOM 12438 C CA . ILE B 2 395 ? -3.679 1.437 -6.512 1.000 0.960 395 ILE B CA 1
ATOM 12439 C C . ILE B 2 395 ? -3.151 0.033 -6.261 1.000 0.960 395 ILE B C 1
ATOM 12440 O O . ILE B 2 395 ? -3.511 -0.897 -6.978 1.000 0.960 395 ILE B O 1
ATOM 12456 N N . VAL B 2 396 ? -2.347 -0.125 -5.213 1.000 0.960 396 VAL B N 1
ATOM 12457 C CA . VAL B 2 396 ? -2.077 -1.413 -4.570 1.000 0.960 396 VAL B CA 1
ATOM 12458 C C . VAL B 2 396 ? -2.664 -1.354 -3.169 1.000 0.960 396 VAL B C 1
ATOM 12459 O O . VAL B 2 396 ? -2.298 -0.486 -2.380 1.000 0.960 396 VAL B O 1
ATOM 12472 N N . THR B 2 397 ? -3.592 -2.248 -2.853 1.000 0.950 397 THR B N 1
ATOM 12473 C CA . THR B 2 397 ? -4.229 -2.306 -1.534 1.000 0.950 397 THR B CA 1
ATOM 12474 C C . THR B 2 397 ? -3.370 -3.076 -0.532 1.000 0.950 397 THR B C 1
ATOM 12475 O O . THR B 2 397 ? -2.554 -3.920 -0.903 1.000 0.950 397 THR B O 1
ATOM 12486 N N . HIS B 2 398 ? -3.623 -2.877 0.760 1.000 0.900 398 HIS B N 1
ATOM 12487 C CA . HIS B 2 398 ? -3.304 -3.893 1.766 1.000 0.900 398 HIS B CA 1
ATOM 12488 C C . HIS B 2 398 ? -4.177 -5.149 1.564 1.000 0.900 398 HIS B C 1
ATOM 12489 O O . HIS B 2 398 ? -5.054 -5.191 0.694 1.000 0.900 398 HIS B O 1
ATOM 12503 N N . HIS B 2 399 ? -3.927 -6.194 2.358 1.000 0.930 399 HIS B N 1
ATOM 12504 C CA . HIS B 2 399 ? -4.686 -7.440 2.283 1.000 0.930 399 HIS B CA 1
ATOM 12505 C C . HIS B 2 399 ? -6.180 -7.198 2.511 1.000 0.930 399 HIS B C 1
ATOM 12506 O O . HIS B 2 399 ? -6.590 -6.671 3.544 1.000 0.930 399 HIS B O 1
ATOM 12520 N N . THR B 2 400 ? -6.986 -7.631 1.550 1.000 0.930 400 THR B N 1
ATOM 12521 C CA . THR B 2 400 ? -8.445 -7.563 1.595 1.000 0.930 400 THR B CA 1
ATOM 12522 C C . THR B 2 400 ? -9.044 -8.898 1.173 1.000 0.930 400 THR B C 1
ATOM 12523 O O . THR B 2 400 ? -8.387 -9.684 0.482 1.000 0.930 400 THR B O 1
ATOM 12534 N N . SER B 2 401 ? -10.269 -9.172 1.622 1.000 0.960 401 SER B N 1
ATOM 12535 C CA . SER B 2 401 ? -10.972 -10.395 1.245 1.000 0.960 401 SER B CA 1
ATOM 12536 C C . SER B 2 401 ? -11.446 -10.321 -0.210 1.000 0.960 401 SER B C 1
ATOM 12537 O O . SER B 2 401 ? -11.774 -9.247 -0.715 1.000 0.960 401 SER B O 1
ATOM 12545 N N . GLU B 2 402 ? -11.523 -11.459 -0.900 1.000 0.960 402 GLU B N 1
ATOM 12546 C CA . GLU B 2 402 ? -12.055 -11.532 -2.270 1.000 0.960 402 GLU B CA 1
ATOM 12547 C C . GLU B 2 402 ? -13.521 -11.055 -2.328 1.000 0.960 402 GLU B C 1
ATOM 12548 O O . GLU B 2 402 ? -13.946 -10.477 -3.330 1.000 0.960 402 GLU B O 1
ATOM 12560 N N . ALA B 2 403 ? -14.281 -11.241 -1.241 1.000 0.960 403 ALA B N 1
ATOM 12561 C CA . ALA B 2 403 ? -15.640 -10.720 -1.096 1.000 0.960 403 ALA B CA 1
ATOM 12562 C C . ALA B 2 403 ? -15.674 -9.183 -1.017 1.000 0.960 403 ALA B C 1
ATOM 12563 O O . ALA B 2 403 ? -16.349 -8.551 -1.827 1.000 0.960 403 ALA B O 1
ATOM 12570 N N . ASP B 2 404 ? -14.911 -8.581 -0.097 1.000 0.950 404 ASP B N 1
ATOM 12571 C CA . ASP B 2 404 ? -14.848 -7.119 0.039 1.000 0.950 404 ASP B CA 1
ATOM 12572 C C . ASP B 2 404 ? -14.295 -6.469 -1.229 1.000 0.950 404 ASP B C 1
ATOM 12573 O O . ASP B 2 404 ? -14.761 -5.412 -1.646 1.000 0.950 404 ASP B O 1
ATOM 12582 N N . PHE B 2 405 ? -13.332 -7.120 -1.883 1.000 0.960 405 PHE B N 1
ATOM 12583 C CA . PHE B 2 405 ? -12.782 -6.641 -3.141 1.000 0.960 405 PHE B CA 1
ATOM 12584 C C . PHE B 2 405 ? -13.788 -6.685 -4.295 1.000 0.960 405 PHE B C 1
ATOM 12585 O O . PHE B 2 405 ? -13.830 -5.759 -5.103 1.000 0.960 405 PHE B O 1
ATOM 12602 N N . SER B 2 406 ? -14.615 -7.732 -4.369 1.000 0.960 406 SER B N 1
ATOM 12603 C CA . SER B 2 406 ? -15.685 -7.818 -5.371 1.000 0.960 406 SER B CA 1
ATOM 12604 C C . SER B 2 406 ? -16.712 -6.701 -5.183 1.000 0.960 406 SER B C 1
ATOM 12605 O O . SER B 2 406 ? -17.113 -6.071 -6.160 1.000 0.960 406 SER B O 1
ATOM 12613 N N . ASP B 2 407 ? -17.073 -6.403 -3.933 1.000 0.960 407 ASP B N 1
ATOM 12614 C CA . ASP B 2 407 ? -17.969 -5.293 -3.603 1.000 0.960 407 ASP B CA 1
ATOM 12615 C C . ASP B 2 407 ? -17.341 -3.929 -3.954 1.000 0.960 407 ASP B C 1
ATOM 12616 O O . ASP B 2 407 ? -18.003 -3.075 -4.541 1.000 0.960 407 ASP B O 1
ATOM 12625 N N . ILE B 2 408 ? -16.050 -3.728 -3.656 1.000 0.960 408 ILE B N 1
ATOM 12626 C CA . ILE B 2 408 ? -15.299 -2.520 -4.048 1.000 0.960 408 ILE B CA 1
ATOM 12627 C C . ILE B 2 408 ? -15.307 -2.349 -5.567 1.000 0.960 408 ILE B C 1
ATOM 12628 O O . ILE B 2 408 ? -15.561 -1.254 -6.060 1.000 0.960 408 ILE B O 1
ATOM 12644 N N . LEU B 2 409 ? -15.057 -3.423 -6.318 1.000 0.970 409 LEU B N 1
ATOM 12645 C CA . LEU B 2 409 ? -15.078 -3.403 -7.778 1.000 0.970 409 LEU B CA 1
ATOM 12646 C C . LEU B 2 409 ? -16.443 -3.003 -8.334 1.000 0.970 409 LEU B C 1
ATOM 12647 O O . LEU B 2 409 ? -16.505 -2.240 -9.297 1.000 0.970 409 LEU B O 1
ATOM 12663 N N . GLN B 2 410 ? -17.528 -3.503 -7.746 1.000 0.960 410 GLN B N 1
ATOM 12664 C CA . GLN B 2 410 ? -18.879 -3.137 -8.156 1.000 0.960 410 GLN B CA 1
ATOM 12665 C C . GLN B 2 410 ? -19.154 -1.653 -7.877 1.000 0.960 410 GLN B C 1
ATOM 12666 O O . GLN B 2 410 ? -19.504 -0.918 -8.796 1.000 0.960 410 GLN B O 1
ATOM 12680 N N . ASN B 2 411 ? -18.863 -1.190 -6.658 1.000 0.950 411 ASN B N 1
ATOM 12681 C CA . ASN B 2 411 ? -19.034 0.211 -6.268 1.000 0.950 411 ASN B CA 1
ATOM 12682 C C . ASN B 2 411 ? -18.182 1.176 -7.113 1.000 0.950 411 ASN B C 1
ATOM 12683 O O . ASN B 2 411 ? -18.646 2.261 -7.454 1.000 0.950 411 ASN B O 1
ATOM 12694 N N . LEU B 2 412 ? -16.952 0.793 -7.480 1.000 0.960 412 LEU B N 1
ATOM 12695 C CA . LEU B 2 412 ? -16.105 1.586 -8.377 1.000 0.960 412 LEU B CA 1
ATOM 12696 C C . LEU B 2 412 ? -16.724 1.720 -9.769 1.000 0.960 412 LEU B C 1
ATOM 12697 O O . LEU B 2 412 ? -16.686 2.804 -10.334 1.000 0.960 412 LEU B O 1
ATOM 12713 N N . ASN B 2 413 ? -17.299 0.651 -10.323 1.000 0.950 413 ASN B N 1
ATOM 12714 C CA . ASN B 2 413 ? -17.947 0.717 -11.636 1.000 0.950 413 ASN B CA 1
ATOM 12715 C C . ASN B 2 413 ? -19.253 1.535 -11.624 1.000 0.950 413 ASN B C 1
ATOM 12716 O O . ASN B 2 413 ? -19.636 2.063 -12.664 1.000 0.950 413 ASN B O 1
ATOM 12727 N N . ASP B 2 414 ? -19.910 1.669 -10.468 1.000 0.940 414 ASP B N 1
ATOM 12728 C CA . ASP B 2 414 ? -21.124 2.480 -10.302 1.000 0.940 414 ASP B CA 1
ATOM 12729 C C . ASP B 2 414 ? -20.825 3.981 -10.061 1.000 0.940 414 ASP B C 1
ATOM 12730 O O . ASP B 2 414 ? -21.733 4.816 -10.119 1.000 0.940 414 ASP B O 1
ATOM 12739 N N . LEU B 2 415 ? -19.561 4.361 -9.808 1.000 0.930 415 LEU B N 1
ATOM 12740 C CA . LEU B 2 415 ? -19.155 5.756 -9.605 1.000 0.930 415 LEU B CA 1
ATOM 12741 C C . LEU B 2 415 ? -19.110 6.539 -10.924 1.000 0.930 415 LEU B C 1
ATOM 12742 O O . LEU B 2 415 ? -18.318 6.254 -11.812 1.000 0.930 415 LEU B O 1
ATOM 12758 N N . GLU B 2 416 ? -19.844 7.649 -10.996 1.000 0.920 416 GLU B N 1
ATOM 12759 C CA . GLU B 2 416 ? -19.927 8.499 -12.198 1.000 0.920 416 GLU B CA 1
ATOM 12760 C C . GLU B 2 416 ? -18.588 9.150 -12.623 1.000 0.920 416 GLU B C 1
ATOM 12761 O O . GLU B 2 416 ? -18.422 9.561 -13.777 1.000 0.920 416 GLU B O 1
ATOM 12773 N N . VAL B 2 417 ? -17.632 9.269 -11.692 1.000 0.930 417 VAL B N 1
ATOM 12774 C CA . VAL B 2 417 ? -16.266 9.769 -11.958 1.000 0.930 417 VAL B CA 1
ATOM 12775 C C . VAL B 2 417 ? -15.338 8.686 -12.505 1.000 0.930 417 VAL B C 1
ATOM 12776 O O . VAL B 2 417 ? -14.319 9.009 -13.116 1.000 0.930 417 VAL B O 1
ATOM 12789 N N . VAL B 2 418 ? -15.678 7.413 -12.295 1.000 0.950 418 VAL B N 1
ATOM 12790 C CA . VAL B 2 418 ? -14.941 6.275 -12.837 1.000 0.950 418 VAL B CA 1
ATOM 12791 C C . VAL B 2 418 ? -15.434 6.049 -14.253 1.000 0.950 418 VAL B C 1
ATOM 12792 O O . VAL B 2 418 ? -16.602 5.760 -14.491 1.000 0.950 418 VAL B O 1
ATOM 12805 N N . GLN B 2 419 ? -14.532 6.195 -15.215 1.000 0.940 419 GLN B N 1
ATOM 12806 C CA . GLN B 2 419 ? -14.849 5.842 -16.588 1.000 0.940 419 GLN B CA 1
ATOM 12807 C C . GLN B 2 419 ? -14.784 4.326 -16.770 1.000 0.940 419 GLN B C 1
ATOM 12808 O O . GLN B 2 419 ? -15.667 3.740 -17.390 1.000 0.940 419 GLN B O 1
ATOM 12822 N N . GLU B 2 420 ? -13.717 3.705 -16.260 1.000 0.940 420 GLU B N 1
ATOM 12823 C CA . GLU B 2 420 ? -13.484 2.270 -16.395 1.000 0.940 420 GLU B CA 1
ATOM 12824 C C . GLU B 2 420 ? -12.418 1.788 -15.403 1.000 0.940 420 GLU B C 1
ATOM 12825 O O . GLU B 2 420 ? -11.359 2.409 -15.250 1.000 0.940 420 GLU B O 1
ATOM 12837 N N . VAL B 2 421 ? -12.651 0.627 -14.788 1.000 0.960 421 VAL B N 1
ATOM 12838 C CA . VAL B 2 421 ? -11.582 -0.151 -14.152 1.000 0.960 421 VAL B CA 1
ATOM 12839 C C . VAL B 2 421 ? -10.892 -0.985 -15.232 1.000 0.960 421 VAL B C 1
ATOM 12840 O O . VAL B 2 421 ? -11.427 -1.998 -15.677 1.000 0.960 421 VAL B O 1
ATOM 12853 N N . LYS B 2 422 ? -9.701 -0.557 -15.662 1.000 0.950 422 LYS B N 1
ATOM 12854 C CA . LYS B 2 422 ? -8.956 -1.165 -16.775 1.000 0.950 422 LYS B CA 1
ATOM 12855 C C . LYS B 2 422 ? -8.527 -2.594 -16.494 1.000 0.950 422 LYS B C 1
ATOM 12856 O O . LYS B 2 422 ? -8.642 -3.462 -17.354 1.000 0.950 422 LYS B O 1
ATOM 12875 N N . SER B 2 423 ? -7.987 -2.830 -15.308 1.000 0.970 423 SER B N 1
ATOM 12876 C CA . SER B 2 423 ? -7.452 -4.136 -14.952 1.000 0.970 423 SER B CA 1
ATOM 12877 C C . SER B 2 423 ? -7.340 -4.293 -13.445 1.000 0.970 423 SER B C 1
ATOM 12878 O O . SER B 2 423 ? -7.163 -3.323 -12.701 1.000 0.970 423 SER B O 1
ATOM 12886 N N . THR B 2 424 ? -7.439 -5.546 -13.003 1.000 0.980 424 THR B N 1
ATOM 12887 C CA . THR B 2 424 ? -7.148 -5.955 -11.632 1.000 0.980 424 THR B CA 1
ATOM 12888 C C . THR B 2 424 ? -6.273 -7.196 -11.619 1.000 0.980 424 THR B C 1
ATOM 12889 O O . THR B 2 424 ? -6.487 -8.137 -12.399 1.000 0.980 424 THR B O 1
ATOM 12900 N N . TYR B 2 425 ? -5.298 -7.194 -10.714 1.000 0.980 425 TYR B N 1
ATOM 12901 C CA . TYR B 2 425 ? -4.355 -8.288 -10.529 1.000 0.980 425 TYR B CA 1
ATOM 12902 C C . TYR B 2 425 ? -4.096 -8.524 -9.049 1.000 0.980 425 TYR B C 1
ATOM 12903 O O . TYR B 2 425 ? -3.945 -7.581 -8.275 1.000 0.980 425 TYR B O 1
ATOM 12921 N N . ARG B 2 426 ? -3.986 -9.792 -8.662 1.000 0.970 426 ARG B N 1
ATOM 12922 C CA . ARG B 2 426 ? -3.551 -10.161 -7.317 1.000 0.970 426 ARG B CA 1
ATOM 12923 C C . ARG B 2 426 ? -2.075 -9.795 -7.139 1.000 0.970 426 ARG B C 1
ATOM 12924 O O . ARG B 2 426 ? -1.292 -9.925 -8.081 1.000 0.970 426 ARG B O 1
ATOM 12945 N N . VAL B 2 427 ? -1.684 -9.380 -5.940 1.000 0.970 427 VAL B N 1
ATOM 12946 C CA . VAL B 2 427 ? -0.281 -9.152 -5.564 1.000 0.970 427 VAL B CA 1
ATOM 12947 C C . VAL B 2 427 ? 0.111 -10.159 -4.483 1.000 0.970 427 VAL B C 1
ATOM 12948 O O . VAL B 2 427 ? -0.657 -10.407 -3.555 1.000 0.970 427 VAL B O 1
ATOM 12961 N N . GLU B 2 428 ? 1.286 -10.769 -4.620 1.000 0.930 428 GLU B N 1
ATOM 12962 C CA . GLU B 2 428 ? 1.794 -11.819 -3.729 1.000 0.930 428 GLU B CA 1
ATOM 12963 C C . GLU B 2 428 ? 3.283 -11.634 -3.432 1.000 0.930 428 GLU B C 1
ATOM 12964 O O . GLU B 2 428 ? 4.000 -10.984 -4.186 1.000 0.930 428 GLU B O 1
ATOM 12976 N N . GLY B 2 429 ? 3.774 -12.254 -2.358 1.000 0.830 429 GLY B N 1
ATOM 12977 C CA . GLY B 2 429 ? 5.203 -12.261 -2.013 1.000 0.830 429 GLY B CA 1
ATOM 12978 C C . GLY B 2 429 ? 5.677 -11.091 -1.143 1.000 0.830 429 GLY B C 1
ATOM 12979 O O . GLY B 2 429 ? 6.839 -11.074 -0.746 1.000 0.830 429 GLY B O 1
ATOM 12983 N N . ASN B 2 430 ? 4.793 -10.157 -0.786 1.000 0.700 430 ASN B N 1
ATOM 12984 C CA . ASN B 2 430 ? 5.068 -9.101 0.191 1.000 0.700 430 ASN B CA 1
ATOM 12985 C C . ASN B 2 430 ? 5.004 -9.648 1.631 1.000 0.700 430 ASN B C 1
ATOM 12986 O O . ASN B 2 430 ? 3.978 -9.507 2.287 1.000 0.700 430 ASN B O 1
ATOM 12997 N N . GLY B 2 431 ? 6.082 -10.302 2.090 1.000 0.540 431 GLY B N 1
ATOM 12998 C CA . GLY B 2 431 ? 6.522 -10.522 3.489 1.000 0.540 431 GLY B CA 1
ATOM 12999 C C . GLY B 2 431 ? 5.592 -11.141 4.556 1.000 0.540 431 GLY B C 1
ATOM 13000 O O . GLY B 2 431 ? 6.096 -11.613 5.571 1.000 0.540 431 GLY B O 1
ATOM 13004 N N . TRP B 2 432 ? 4.276 -11.145 4.374 1.000 0.400 432 TRP B N 1
ATOM 13005 C CA . TRP B 2 432 ? 3.255 -11.515 5.361 1.000 0.400 432 TRP B CA 1
ATOM 13006 C C . TRP B 2 432 ? 2.771 -12.963 5.221 1.000 0.400 432 TRP B C 1
ATOM 13007 O O . TRP B 2 432 ? 1.663 -13.288 5.642 1.000 0.400 432 TRP B O 1
ATOM 13028 N N . SER B 2 433 ? 3.573 -13.827 4.599 1.000 0.340 433 SER B N 1
ATOM 13029 C CA . SER B 2 433 ? 3.252 -15.254 4.491 1.000 0.340 433 SER B CA 1
ATOM 13030 C C . SER B 2 433 ? 3.394 -15.977 5.822 1.000 0.340 433 SER B C 1
ATOM 13031 O O . SER B 2 433 ? 4.469 -15.801 6.443 1.000 0.340 433 SER B O 1
#

Radius of gyration: 35.68 Å; Cα contacts (8 Å, |Δi|>4): 1655; chains: 2; bounding box: 59×111×82 Å

Solvent-accessible surface area: 36083 Å² total; per-residue (Å²): 243,74,140,120,194,94,94,80,43,106,65,15,84,78,90,37,0,33,58,26,0,80,97,0,25,15,13,68,101,206,20,98,27,73,21,116,60,84,14,142,46,82,20,6,54,30,4,39,0,62,0,131,131,97,115,136,26,8,19,0,21,0,3,0,65,39,2,46,105,73,20,144,98,63,100,9,40,45,54,2,7,35,0,5,4,29,0,2,19,25,7,16,40,40,0,48,92,3,3,2,107,11,46,4,8,6,26,43,40,1,1,1,0,14,46,24,9,77,119,14,67,44,0,33,115,0,4,63,97,51,67,91,4,64,75,2,0,85,33,0,0,39,2,0,0,59,7,1,0,47,4,1,73,32,16,26,106,101,168,25,21,151,62,3,42,162,27,5,78,8,92,77,0,21,71,19,10,29,81,17,6,7,42,4,0,2,99,106,72,143,33,19,91,36,36,145,91,0,103,85,64,0,77,157,9,22,119,41,99,60,0,39,103,27,2,58,107,4,46,140,15,6,95,98,31,37,44,0,5,0,2,4,26,0,23,1,17,1,0,42,1,38,98,140,53,3,14,0,33,43,0,6,24,0,20,12,0,0,4,0,2,1,0,0,2,0,0,0,2,0,0,0,0,0,0,25,42,66,37,90,92,6,76,50,2,6,119,15,0,48,80,0,15,96,21,0,63,116,21,0,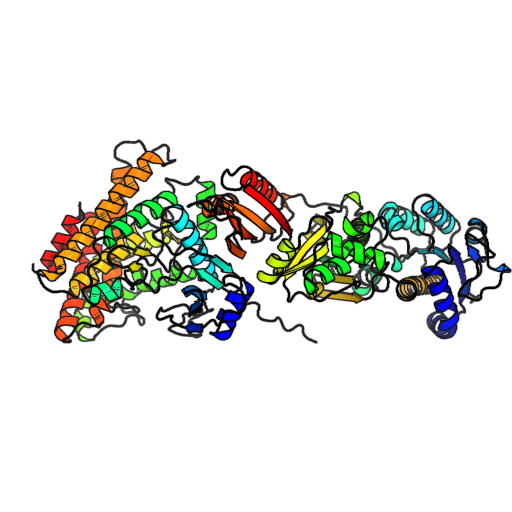25,116,7,6,156,168,55,27,110,41,129,131,13,146,104,150,40,71,33,96,102,13,14,71,96,4,10,55,15,0,0,0,1,0,0,0,0,0,0,20,12,0,0,1,84,28,44,1,44,2,0,51,82,13,118,82,80,114,68,52,21,32,34,3,97,28,0,7,60,0,0,27,11,0,0,56,82,20,82,121,24,182,67,10,71,53,0,10,105,24,0,50,138,38,17,185,111,169,164,34,11,62,1,0,1,0,6,24,45,102,37,0,20,3,0,0,105,16,3,83,92,68,47,94,135,10,91,164,109,5,59,6,55,5,60,26,69,43,0,20,15,216,68,74,129,142,198,62,177,21,134,25,75,128,158,22,21,10,66,108,18,95,58,0,1,96,20,129,51,6,40,0,0,0,0,25,74,30,46,46,114,128,5,32,88,34,0,12,28,0,0,136,54,121,12,12,0,0,0,22,8,65,38,0,1,1,77,46,0,44,86,0,8,62,28,3,114,151,20,34,5,6,16,32,16,8,8,4,0,1,3,25,5,71,0,7,67,25,12,76,109,56,17,80,114,24,92,7,43,19,0,1,0,2,1,8,18,17,0,1,23,0,0,4,28,2,31,129,100,177,22,57,22,128,114,3,26,139,68,0,57,125,102,64,84,6,131,103,99,20,64,46,26,8,64,0,69,4,1,0,49,19,0,0,2,0,0,19,26,12,2,34,3,62,0,44,55,161,27,10,103,58,91,7,0,31,138,4,58,60,80,1,12,47,16,1,68,70,4,14,4,6,1,1,7,0,0,0,0,36,22,75,49,69,74,0,7,4,6,0,40,2,0,0,0,5,66,103,10,50,0,4,69,3,74,55,72,64,1,0,0,16,0,20,8,111,90,68,31,107,34,76,44,113,6,60,12,74,39,33,88,34,14,0,70,6,0,11,43,1,0,14,15,0,0,98,17,57,142,135,65,63,32,9,118,60,56,123,27,63,125,81,159,84,57,61,20,46,68,64,46,16,118,2,4,18,0,0,11,0,26,2,76,62,96,122,19,2,31,4,98,0,11,28,11,0,11,84,92,34,8,20,25,17,17,3,0,16,18,94,26,202,78,100,144,146,24,0,14,0,0,0,0,0,60,91,5,4,47,36,44,14,61,53,0,43,119,54,0,90,114,39,150,9,13,108,81,24,93,16,28,8,14,2,12,22,17,68,228,119